Protein 2KNJ (pdb70)

Solvent-accessible surface area: 5670 Å² total; per-residue (Å²): 184,144,118,102,89,11,104,94,28,91,119,30,14,72,78,20,38,89,9,15,163,62,193,16,60,20,79,5,82,46,0,2,66,27,0,4,109,76,37,120,38,133,63,88,2,50,0,25,64,89,60,50,25,96,82,34,0,43,100,16,3,61,121,132,5,74,116,110,27,28,78,33,0,92,10,0,3,66,49,57,32,16,141,67,81,110,96,84,120,189

Radius of gyration: 11.88 Å; Cα contacts (8 Å, |Δi|>4): 147; chains: 1; bounding box: 26×26×28 Å

CATH classification: 1.10.150.440

Nearest PDB structures (foldseek):
  2knj-assembly1_A  TM=8.722E-01  e=1.644E-14  Rhipicephalus microplus
  2knj-assembly1_A  TM=8.715E-01  e=2.074E-11  Rhipicephalus microplus
  2knj-assembly1_A  TM=9.131E-01  e=2.973E-14  Rhipicephalus microplus
  2knj-assembly1_A  TM=9.180E-01  e=4.744E-14  Rhipicephalus microplus
  2knj-assembly1_A  TM=9.165E-01  e=2.304E-12  Rhipicephalus microplus

Secondary structure (DSSP, 8-state):
--S-S-TTHHHHHHHHHHHHHT--SSTHHHHHHHHHHHHT-SSHHHHHHHHHHH-STHHHHHHHS-HHHHHHHHHHHHHS-TTT-S----

Sequence (90 aa):
HHQELCTKGDDALVTELECIRLRISPETNAAFDNAVQQLNCLNRACAYRKMCATNNLEQAMSVYFTNEQIKEIHDAATACDPEAHHEHDHHHQELCTKGDDALVTELECIRLRISPETNAAFDNAVQQLNCLNRACAYRKMCATNNLEQAMSVYFTNEQIKEIHDAATACDPEAHHEHDHHHQELCTKGDDALVTELECIRLRISPETNAAFDNAVQQLNCLNRACAYRKMCATNNLEQAMSVYFTNEQIKEIHDAATACDPEAHHEHDHHHQELCTKGDDALVTELECIRLRISPETNAAFDNAVQQLNCLNRACAYRKMCATNNLEQAMSVYFTNEQIKEIHDAATACDPEAHHEHDHHHQELCTKGDDALVTELECIRLRISPETNAAFDNAVQQLNCLNRACAYRKMCATNNLEQAMSVYFTNEQIKEIHDAATACDPEAHHEHDHHHQELCTKGDDALVTELECIRLRISPETNAAFDNAVQQLNCLNRACAYRKMCATNNLEQAMSVYFTNEQIKEIHDAATACDPEAHHEHDHHHQELCTKGDDALVTELECIRLRISPETNAAFDNAVQQLNCLNRACAYRKMCATNNLEQAMSVYFTNEQIKEIHDAATACDPEAHHEHDHHHQELCTKGDDALVTELECIRLRISPETNAAFDNAVQQLNCLNRACAYRKMCATNNLEQAMSVYFTNEQIKEIHDAATACDPEAHHEHDHHHQELCTKGDDALVTELECIRLRISPETNAAFDNAVQQLNCLNRACAYRKMCATNNLEQAMSVYFTNEQIKEIHDAATACDPEAHHEHDHHHQELCTKGDDALVTELECIRLRISPETNAAFDNAVQQLNCLNRACAYRKMCATNNLEQAMSVYFTNEQIKEIHDAATACDPEAHHEHDHHHQELCTKGDDALVTELECIRLRISPETNAAFDNAVQQLNCLNRACAYRKMCATNNLEQAMSVYFTNEQIKEIHDAATACDPEAHHEHDHHHQELCTKGDDALVTELECIRLRISPETNAAFDNAVQQLNCLNRACAYRKMCATNNLEQAMSVYFTNEQIKEIHDAATACDPEAHHEHDHHHQELCTKGDDALVTELECIRLRISPETNAAFDNAVQQLNCLNRACAYRKMCATNNLEQAMSVYFTNEQIKEIHDAATACDPEAHHEHDHHHQELCTKGDDALVTELECIRLRISPETNAAFDNAVQQLNCLNRACAYRKMCATNNLEQAMSVYFTNEQIKEIHDAATACDPEAHHEHDHHHQELCTKGDDALVTELECIRLRISPETNAAFDNAVQQLNCLNRACAYRKMCATNNLEQAMSVYFTNEQIKEIHDAATACDPEAHHEHDH

Structure (mmCIF, N/CA/C/O backbone):
data_2KNJ
#
_entry.id   2KNJ
#
loop_
_atom_site.group_PDB
_atom_site.id
_atom_site.type_symbol
_atom_site.label_atom_id
_atom_site.label_alt_id
_atom_site.label_comp_id
_atom_site.label_asym_id
_atom_site.label_entity_id
_atom_site.label_seq_id
_atom_site.pdbx_PDB_ins_code
_atom_site.Cartn_x
_atom_site.Cartn_y
_atom_site.Cartn_z
_atom_site.occupancy
_atom_site.B_iso_or_equiv
_atom_site.auth_seq_id
_atom_site.auth_comp_id
_atom_site.auth_asym_id
_atom_site.auth_atom_id
_atom_site.pdbx_PDB_model_num
ATOM 1 N N . HIS A 1 1 ? -7.334 0.899 17.909 1.00 0.00 1 HIS A N 1
ATOM 2 C CA . HIS A 1 1 ? -8.319 1.644 18.730 1.00 0.00 1 HIS A CA 1
ATOM 3 C C . HIS A 1 1 ? -9.731 1.401 18.209 1.00 0.00 1 HIS A C 1
ATOM 4 O O . HIS A 1 1 ? -10.475 0.600 18.771 1.00 0.00 1 HIS A O 1
ATOM 21 N N . HIS A 1 2 ? -10.071 2.078 17.110 1.00 0.00 2 HIS A N 1
ATOM 22 C CA . HIS A 1 2 ? -11.384 1.999 16.499 1.00 0.00 2 HIS A CA 1
ATOM 23 C C . HIS A 1 2 ? -11.500 3.070 15.425 1.00 0.00 2 HIS A C 1
ATOM 24 O O . HIS A 1 2 ? -11.491 2.773 14.235 1.00 0.00 2 HIS A O 1
ATOM 39 N N . GLN A 1 3 ? -11.574 4.319 15.860 1.00 0.00 3 GLN A N 1
ATOM 40 C CA . GLN A 1 3 ? -11.592 5.460 14.951 1.00 0.00 3 GLN A CA 1
ATOM 41 C C . GLN A 1 3 ? -10.165 5.808 14.522 1.00 0.00 3 GLN A C 1
ATOM 42 O O . GLN A 1 3 ? -9.770 6.973 14.459 1.00 0.00 3 GLN A O 1
ATOM 56 N N . GLU A 1 4 ? -9.406 4.775 14.208 1.00 0.00 4 GLU A N 1
ATOM 57 C CA . GLU A 1 4 ? -8.000 4.912 13.889 1.00 0.00 4 GLU A CA 1
ATOM 58 C C . GLU A 1 4 ? -7.704 4.149 12.599 1.00 0.00 4 GLU A C 1
ATOM 59 O O . GLU A 1 4 ? -6.577 3.724 12.341 1.00 0.00 4 GLU A O 1
ATOM 71 N N . LEU A 1 5 ? -8.741 3.987 11.784 1.00 0.00 5 LEU A N 1
ATOM 72 C CA . LEU A 1 5 ? -8.619 3.301 10.503 1.00 0.00 5 LEU A CA 1
ATOM 73 C C . LEU A 1 5 ? -8.171 4.307 9.450 1.00 0.00 5 LEU A C 1
ATOM 74 O O . LEU A 1 5 ? -8.834 4.491 8.419 1.00 0.00 5 LEU A O 1
ATOM 90 N N . CYS A 1 6 ? -7.035 4.948 9.729 1.00 0.00 6 CYS A N 1
ATOM 91 C CA . CYS A 1 6 ? -6.565 6.098 8.968 1.00 0.00 6 CYS A CA 1
ATOM 92 C C . CYS A 1 6 ? -7.490 7.286 9.211 1.00 0.00 6 CYS A C 1
ATOM 93 O O . CYS A 1 6 ? -8.384 7.577 8.414 1.00 0.00 6 CYS A O 1
ATOM 100 N N . THR A 1 7 ? -7.255 7.977 10.320 1.00 0.00 7 THR A N 1
ATOM 101 C CA . THR A 1 7 ? -8.133 9.043 10.776 1.00 0.00 7 THR A CA 1
ATOM 102 C C . THR A 1 7 ? -7.912 10.325 9.972 1.00 0.00 7 THR A C 1
ATOM 103 O O . THR A 1 7 ? -8.588 11.329 10.184 1.00 0.00 7 THR A O 1
ATOM 114 N N . LYS A 1 8 ? -6.972 10.283 9.029 1.00 0.00 8 LYS A N 1
ATOM 115 C CA . LYS A 1 8 ? -6.807 11.379 8.078 1.00 0.00 8 LYS A CA 1
ATOM 116 C C . LYS A 1 8 ? -7.877 11.272 6.987 1.00 0.00 8 LYS A C 1
ATOM 117 O O . LYS A 1 8 ? -7.835 11.948 5.943 1.00 0.00 8 LYS A O 1
ATOM 136 N N . GLY A 1 9 ? -8.830 10.390 7.254 1.00 0.00 9 GLY A N 1
ATOM 137 C CA . GLY A 1 9 ? -10.023 10.282 6.459 1.00 0.00 9 GLY A CA 1
ATOM 138 C C . GLY A 1 9 ? -9.788 9.637 5.120 1.00 0.00 9 GLY A C 1
ATOM 139 O O . GLY A 1 9 ? -8.649 9.352 4.736 1.00 0.00 9 GLY A O 1
ATOM 143 N N . ASP A 1 10 ? -10.873 9.409 4.403 1.00 0.00 10 ASP A N 1
ATOM 144 C CA . ASP A 1 10 ? -10.796 8.854 3.069 1.00 0.00 10 ASP A CA 1
ATOM 145 C C . ASP A 1 10 ? -10.129 9.862 2.156 1.00 0.00 10 ASP A C 1
ATOM 146 O O . ASP A 1 10 ? -9.532 9.502 1.152 1.00 0.00 10 ASP A O 1
ATOM 155 N N . ASP A 1 11 ? -10.232 11.131 2.529 1.00 0.00 11 ASP A N 1
ATOM 156 C CA . ASP A 1 11 ? -9.677 12.210 1.730 1.00 0.00 11 ASP A CA 1
ATOM 157 C C . ASP A 1 11 ? -8.162 12.105 1.639 1.00 0.00 11 ASP A C 1
ATOM 158 O O . ASP A 1 11 ? -7.613 12.060 0.538 1.00 0.00 11 ASP A O 1
ATOM 167 N N . ALA A 1 12 ? -7.481 12.042 2.784 1.00 0.00 12 ALA A N 1
ATOM 168 C CA . ALA A 1 12 ? -6.031 11.931 2.765 1.00 0.00 12 ALA A CA 1
ATOM 169 C C . ALA A 1 12 ? -5.610 10.525 2.359 1.00 0.00 12 ALA A C 1
ATOM 170 O O . ALA A 1 12 ? -4.510 10.322 1.851 1.00 0.00 12 ALA A O 1
ATOM 177 N N . LEU A 1 13 ? -6.497 9.557 2.578 1.00 0.00 13 LEU A N 1
ATOM 178 C CA . LEU A 1 13 ? -6.272 8.196 2.103 1.00 0.00 13 LEU A CA 1
ATOM 179 C C . LEU A 1 13 ? -6.289 8.182 0.571 1.00 0.00 13 LEU A C 1
ATOM 180 O O . LEU A 1 13 ? -5.601 7.396 -0.059 1.00 0.00 13 LEU A O 1
ATOM 196 N N . VAL A 1 14 ? -7.087 9.071 -0.007 1.00 0.00 14 VAL A N 1
ATOM 197 C CA . VAL A 1 14 ? -7.135 9.277 -1.450 1.00 0.00 14 VAL A CA 1
ATOM 198 C C . VAL A 1 14 ? -5.900 10.046 -1.928 1.00 0.00 14 VAL A C 1
ATOM 199 O O . VAL A 1 14 ? -5.420 9.842 -3.044 1.00 0.00 14 VAL A O 1
ATOM 212 N N . THR A 1 15 ? -5.383 10.927 -1.087 1.00 0.00 15 THR A N 1
ATOM 213 C CA . THR A 1 15 ? -4.100 11.550 -1.366 1.00 0.00 15 THR A CA 1
ATOM 214 C C . THR A 1 15 ? -3.036 10.458 -1.446 1.00 0.00 15 THR A C 1
ATOM 215 O O . THR A 1 15 ? -2.302 10.340 -2.438 1.00 0.00 15 THR A O 1
ATOM 226 N N . GLU A 1 16 ? -2.992 9.628 -0.408 1.00 0.00 16 GLU A N 1
ATOM 227 C CA . GLU A 1 16 ? -2.122 8.468 -0.397 1.00 0.00 16 GLU A CA 1
ATOM 228 C C . GLU A 1 16 ? -2.487 7.528 -1.538 1.00 0.00 16 GLU A C 1
ATOM 229 O O . GLU A 1 16 ? -1.621 6.888 -2.097 1.00 0.00 16 GLU A O 1
ATOM 241 N N . LEU A 1 17 ? -3.774 7.466 -1.889 1.00 0.00 17 LEU A N 1
ATOM 242 C CA . LEU A 1 17 ? -4.237 6.677 -3.025 1.00 0.00 17 LEU A CA 1
ATOM 243 C C . LEU A 1 17 ? -3.412 6.982 -4.268 1.00 0.00 17 LEU A C 1
ATOM 244 O O . LEU A 1 17 ? -2.861 6.083 -4.902 1.00 0.00 17 LEU A O 1
ATOM 260 N N . GLU A 1 18 ? -3.318 8.263 -4.596 1.00 0.00 18 GLU A N 1
ATOM 261 C CA . GLU A 1 18 ? -2.551 8.705 -5.754 1.00 0.00 18 GLU A CA 1
ATOM 262 C C . GLU A 1 18 ? -1.057 8.499 -5.520 1.00 0.00 18 GLU A C 1
ATOM 263 O O . GLU A 1 18 ? -0.289 8.311 -6.462 1.00 0.00 18 GLU A O 1
ATOM 275 N N . CYS A 1 19 ? -0.658 8.506 -4.255 1.00 0.00 19 CYS A N 1
ATOM 276 C CA . CYS A 1 19 ? 0.734 8.305 -3.885 1.00 0.00 19 CYS A CA 1
ATOM 277 C C . CYS A 1 19 ? 1.032 6.816 -3.746 1.00 0.00 19 CYS A C 1
ATOM 278 O O . CYS A 1 19 ? 2.142 6.421 -3.408 1.00 0.00 19 CYS A O 1
ATOM 285 N N . ILE A 1 20 ? -0.001 6.008 -3.933 1.00 0.00 20 ILE A N 1
ATOM 286 C CA . ILE A 1 20 ? 0.151 4.569 -4.114 1.00 0.00 20 ILE A CA 1
ATOM 287 C C . ILE A 1 20 ? 0.131 4.233 -5.608 1.00 0.00 20 ILE A C 1
ATOM 288 O O . ILE A 1 20 ? 0.796 3.305 -6.067 1.00 0.00 20 ILE A O 1
ATOM 304 N N . ARG A 1 21 ? -0.623 5.026 -6.368 1.00 0.00 21 ARG A N 1
ATOM 305 C CA . ARG A 1 21 ? -0.826 4.767 -7.794 1.00 0.00 21 ARG A CA 1
ATOM 306 C C . ARG A 1 21 ? 0.335 5.257 -8.632 1.00 0.00 21 ARG A C 1
ATOM 307 O O . ARG A 1 21 ? 0.402 4.985 -9.829 1.00 0.00 21 ARG A O 1
ATOM 328 N N . LEU A 1 22 ? 1.238 5.991 -8.010 1.00 0.00 22 LEU A N 1
ATOM 329 C CA . LEU A 1 22 ? 2.387 6.554 -8.702 1.00 0.00 22 LEU A CA 1
ATOM 330 C C . LEU A 1 22 ? 3.383 5.462 -9.123 1.00 0.00 22 LEU A C 1
ATOM 331 O O . LEU A 1 22 ? 4.506 5.758 -9.536 1.00 0.00 22 LEU A O 1
ATOM 347 N N . ARG A 1 23 ? 2.937 4.200 -9.031 1.00 0.00 23 ARG A N 1
ATOM 348 C CA . ARG A 1 23 ? 3.757 3.010 -9.328 1.00 0.00 23 ARG A CA 1
ATOM 349 C C . ARG A 1 23 ? 4.883 2.834 -8.307 1.00 0.00 23 ARG A C 1
ATOM 350 O O . ARG A 1 23 ? 5.520 1.784 -8.243 1.00 0.00 23 ARG A O 1
ATOM 371 N N . ILE A 1 24 ? 5.087 3.872 -7.508 1.00 0.00 24 ILE A N 1
ATOM 372 C CA . ILE A 1 24 ? 6.056 3.887 -6.425 1.00 0.00 24 ILE A CA 1
ATOM 373 C C . ILE A 1 24 ? 7.467 3.622 -6.958 1.00 0.00 24 ILE A C 1
ATOM 374 O O . ILE A 1 24 ? 7.897 4.280 -7.906 1.00 0.00 24 ILE A O 1
ATOM 390 N N . SER A 1 25 ? 8.177 2.676 -6.371 1.00 0.00 25 SER A N 1
ATOM 391 C CA . SER A 1 25 ? 9.532 2.364 -6.805 1.00 0.00 25 SER A CA 1
ATOM 392 C C . SER A 1 25 ? 10.000 1.016 -6.236 1.00 0.00 25 SER A C 1
ATOM 393 O O . SER A 1 25 ? 10.473 0.166 -6.989 1.00 0.00 25 SER A O 1
ATOM 401 N N . PRO A 1 26 ? 9.906 0.821 -4.894 1.00 0.00 26 PRO A N 1
ATOM 402 C CA . PRO A 1 26 ? 10.221 -0.461 -4.214 1.00 0.00 26 PRO A CA 1
ATOM 403 C C . PRO A 1 26 ? 9.541 -1.713 -4.804 1.00 0.00 26 PRO A C 1
ATOM 404 O O . PRO A 1 26 ? 8.987 -1.691 -5.901 1.00 0.00 26 PRO A O 1
ATOM 415 N N . GLU A 1 27 ? 9.571 -2.810 -4.037 1.00 0.00 27 GLU A N 1
ATOM 416 C CA . GLU A 1 27 ? 8.859 -4.048 -4.398 1.00 0.00 27 GLU A CA 1
ATOM 417 C C . GLU A 1 27 ? 7.354 -3.843 -4.416 1.00 0.00 27 GLU A C 1
ATOM 418 O O . GLU A 1 27 ? 6.602 -4.784 -4.650 1.00 0.00 27 GLU A O 1
ATOM 430 N N . THR A 1 28 ? 6.945 -2.617 -4.117 1.00 0.00 28 THR A N 1
ATOM 431 C CA . THR A 1 28 ? 5.555 -2.198 -4.096 1.00 0.00 28 THR A CA 1
ATOM 432 C C . THR A 1 28 ? 4.661 -2.967 -5.079 1.00 0.00 28 THR A C 1
ATOM 433 O O . THR A 1 28 ? 3.631 -3.500 -4.680 1.00 0.00 28 THR A O 1
ATOM 444 N N . ASN A 1 29 ? 5.062 -3.067 -6.337 1.00 0.00 29 ASN A N 1
ATOM 445 C CA . ASN A 1 29 ? 4.200 -3.668 -7.332 1.00 0.00 29 ASN A CA 1
ATOM 446 C C . ASN A 1 29 ? 4.087 -5.158 -7.096 1.00 0.00 29 ASN A C 1
ATOM 447 O O . ASN A 1 29 ? 3.000 -5.649 -6.866 1.00 0.00 29 ASN A O 1
ATOM 458 N N . ALA A 1 30 ? 5.210 -5.864 -7.085 1.00 0.00 30 ALA A N 1
ATOM 459 C CA . ALA A 1 30 ? 5.197 -7.305 -6.849 1.00 0.00 30 ALA A CA 1
ATOM 460 C C . ALA A 1 30 ? 4.524 -7.627 -5.513 1.00 0.00 30 ALA A C 1
ATOM 461 O O . ALA A 1 30 ? 3.549 -8.392 -5.445 1.00 0.00 30 ALA A O 1
ATOM 468 N N . ALA A 1 31 ? 5.031 -6.985 -4.467 1.00 0.00 31 ALA A N 1
ATOM 469 C CA . ALA A 1 31 ? 4.612 -7.253 -3.104 1.00 0.00 31 ALA A CA 1
ATOM 470 C C . ALA A 1 31 ? 3.131 -6.976 -2.889 1.00 0.00 31 ALA A C 1
ATOM 471 O O . ALA A 1 31 ? 2.368 -7.891 -2.593 1.00 0.00 31 ALA A O 1
ATOM 478 N N . PHE A 1 32 ? 2.712 -5.721 -3.003 1.00 0.00 32 PHE A N 1
ATOM 479 C CA . PHE A 1 32 ? 1.306 -5.398 -2.801 1.00 0.00 32 PHE A CA 1
ATOM 480 C C . PHE A 1 32 ? 0.418 -6.118 -3.807 1.00 0.00 32 PHE A C 1
ATOM 481 O O . PHE A 1 32 ? -0.709 -6.442 -3.496 1.00 0.00 32 PHE A O 1
ATOM 498 N N . ASP A 1 33 ? 0.926 -6.419 -4.998 1.00 0.00 33 ASP A N 1
ATOM 499 C CA . ASP A 1 33 ? 0.074 -6.990 -6.026 1.00 0.00 33 ASP A CA 1
ATOM 500 C C . ASP A 1 33 ? -0.432 -8.332 -5.559 1.00 0.00 33 ASP A C 1
ATOM 501 O O . ASP A 1 33 ? -1.633 -8.572 -5.573 1.00 0.00 33 ASP A O 1
ATOM 510 N N . ASN A 1 34 ? 0.475 -9.194 -5.097 1.00 0.00 34 ASN A N 1
ATOM 511 C CA . ASN A 1 34 ? 0.048 -10.476 -4.542 1.00 0.00 34 ASN A CA 1
ATOM 512 C C . ASN A 1 34 ? -0.509 -10.313 -3.122 1.00 0.00 34 ASN A C 1
ATOM 513 O O . ASN A 1 34 ? -1.208 -11.188 -2.607 1.00 0.00 34 ASN A O 1
ATOM 524 N N . ALA A 1 35 ? -0.229 -9.176 -2.506 1.00 0.00 35 ALA A N 1
ATOM 525 C CA . ALA A 1 35 ? -0.772 -8.860 -1.187 1.00 0.00 35 ALA A CA 1
ATOM 526 C C . ALA A 1 35 ? -2.262 -8.505 -1.263 1.00 0.00 35 ALA A C 1
ATOM 527 O O . ALA A 1 35 ? -3.115 -9.174 -0.668 1.00 0.00 35 ALA A O 1
ATOM 534 N N . VAL A 1 36 ? -2.579 -7.447 -1.993 1.00 0.00 36 VAL A N 1
ATOM 535 C CA . VAL A 1 36 ? -3.949 -7.058 -2.213 1.00 0.00 36 VAL A CA 1
ATOM 536 C C . VAL A 1 36 ? -4.608 -8.033 -3.185 1.00 0.00 36 VAL A C 1
ATOM 537 O O . VAL A 1 36 ? -5.805 -7.973 -3.436 1.00 0.00 36 VAL A O 1
ATOM 550 N N . GLN A 1 37 ? -3.793 -8.934 -3.718 1.00 0.00 37 GLN A N 1
ATOM 551 C CA . GLN A 1 37 ? -4.278 -10.157 -4.340 1.00 0.00 37 GLN A CA 1
ATOM 552 C C . GLN A 1 37 ? -4.961 -11.044 -3.297 1.00 0.00 37 GLN A C 1
ATOM 553 O O . GLN A 1 37 ? -6.071 -11.523 -3.518 1.00 0.00 37 GLN A O 1
ATOM 567 N N . GLN A 1 38 ? -4.275 -11.261 -2.168 1.00 0.00 38 GLN A N 1
ATOM 568 C CA . GLN A 1 38 ? -4.853 -11.977 -1.022 1.00 0.00 38 GLN A CA 1
ATOM 569 C C . GLN A 1 38 ? -6.204 -11.407 -0.656 1.00 0.00 38 GLN A C 1
ATOM 570 O O . GLN A 1 38 ? -7.228 -12.086 -0.716 1.00 0.00 38 GLN A O 1
ATOM 584 N N . LEU A 1 39 ? -6.180 -10.140 -0.266 1.00 0.00 39 LEU A N 1
ATOM 585 C CA . LEU A 1 39 ? -7.386 -9.448 0.180 1.00 0.00 39 LEU A CA 1
ATOM 586 C C . LEU A 1 39 ? -8.346 -9.306 -0.981 1.00 0.00 39 LEU A C 1
ATOM 587 O O . LEU A 1 39 ? -9.564 -9.223 -0.817 1.00 0.00 39 LEU A O 1
ATOM 603 N N . ASN A 1 40 ? -7.740 -9.288 -2.161 1.00 0.00 40 ASN A N 1
ATOM 604 C CA . ASN A 1 40 ? -8.438 -9.214 -3.434 1.00 0.00 40 ASN A CA 1
ATOM 605 C C . ASN A 1 40 ? -9.304 -7.973 -3.500 1.00 0.00 40 ASN A C 1
ATOM 606 O O . ASN A 1 40 ? -10.387 -7.971 -4.081 1.00 0.00 40 ASN A O 1
ATOM 617 N N . CYS A 1 41 ? -8.795 -6.913 -2.889 1.00 0.00 41 CYS A N 1
ATOM 618 C CA . CYS A 1 41 ? -9.420 -5.608 -2.958 1.00 0.00 41 CYS A CA 1
ATOM 619 C C . CYS A 1 41 ? -9.228 -5.014 -4.345 1.00 0.00 41 CYS A C 1
ATOM 620 O O . CYS A 1 41 ? -9.939 -4.087 -4.733 1.00 0.00 41 CYS A O 1
ATOM 627 N N . LEU A 1 42 ? -8.248 -5.568 -5.072 1.00 0.00 42 LEU A N 1
ATOM 628 C CA . LEU A 1 42 ? -7.786 -5.033 -6.361 1.00 0.00 42 LEU A CA 1
ATOM 629 C C . LEU A 1 42 ? -7.091 -3.689 -6.152 1.00 0.00 42 LEU A C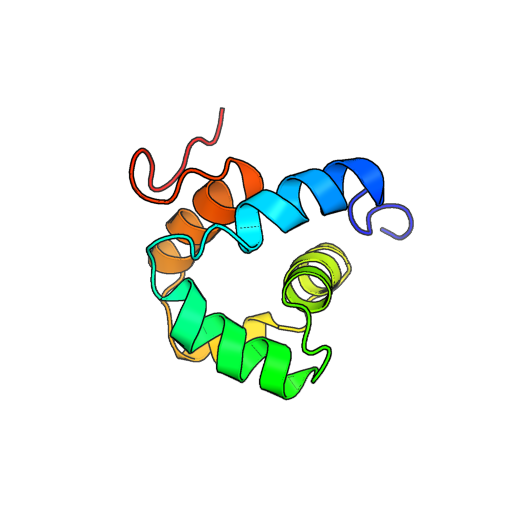 1
ATOM 630 O O . LEU A 1 42 ? -5.941 -3.496 -6.540 1.00 0.00 42 LEU A O 1
ATOM 646 N N . ASN A 1 43 ? -7.803 -2.777 -5.522 1.00 0.00 43 ASN A N 1
ATOM 647 C CA . ASN A 1 43 ? -7.268 -1.486 -5.138 1.00 0.00 43 ASN A CA 1
ATOM 648 C C . ASN A 1 43 ? -6.310 -1.629 -3.965 1.00 0.00 43 ASN A C 1
ATOM 649 O O . ASN A 1 43 ? -6.663 -2.151 -2.904 1.00 0.00 43 ASN A O 1
ATOM 660 N N . ARG A 1 44 ? -5.095 -1.142 -4.171 1.00 0.00 44 ARG A N 1
ATOM 661 C CA . ARG A 1 44 ? -4.010 -1.324 -3.217 1.00 0.00 44 ARG A CA 1
ATOM 662 C C . ARG A 1 44 ? -4.194 -0.428 -2.002 1.00 0.00 44 ARG A C 1
ATOM 663 O O . ARG A 1 44 ? -3.555 -0.629 -0.971 1.00 0.00 44 ARG A O 1
ATOM 684 N N . ALA A 1 45 ? -5.072 0.556 -2.120 1.00 0.00 45 ALA A N 1
ATOM 685 C CA . ALA A 1 45 ? -5.357 1.439 -1.002 1.00 0.00 45 ALA A CA 1
ATOM 686 C C . ALA A 1 45 ? -6.197 0.720 0.048 1.00 0.00 45 ALA A C 1
ATOM 687 O O . ALA A 1 45 ? -6.071 0.985 1.239 1.00 0.00 45 ALA A O 1
ATOM 694 N N . CYS A 1 46 ? -7.046 -0.196 -0.410 1.00 0.00 46 CYS A N 1
ATOM 695 C CA . CYS A 1 46 ? -7.822 -1.059 0.480 1.00 0.00 46 CYS A CA 1
ATOM 696 C C . CYS A 1 46 ? -6.856 -1.859 1.328 1.00 0.00 46 CYS A C 1
ATOM 697 O O . CYS A 1 46 ? -6.997 -1.988 2.543 1.00 0.00 46 CYS A O 1
ATOM 704 N N . ALA A 1 47 ? -5.851 -2.359 0.642 1.00 0.00 47 ALA A N 1
ATOM 705 C CA . ALA A 1 47 ? -4.768 -3.099 1.253 1.00 0.00 47 ALA A CA 1
ATOM 706 C C . ALA A 1 47 ? -4.057 -2.267 2.315 1.00 0.00 47 ALA A C 1
ATOM 707 O O . ALA A 1 47 ? -4.073 -2.601 3.506 1.00 0.00 47 ALA A O 1
ATOM 714 N N . TYR A 1 48 ? -3.447 -1.180 1.858 1.00 0.00 48 TYR A N 1
ATOM 715 C CA . TYR A 1 48 ? -2.676 -0.285 2.716 1.00 0.00 48 TYR A CA 1
ATOM 716 C C . TYR A 1 48 ? -3.512 0.220 3.893 1.00 0.00 48 TYR A C 1
ATOM 717 O O . TYR A 1 48 ? -3.048 0.221 5.036 1.00 0.00 48 TYR A O 1
ATOM 735 N N . ARG A 1 49 ? -4.755 0.611 3.625 1.00 0.00 49 ARG A N 1
ATOM 736 C CA . ARG A 1 49 ? -5.604 1.178 4.662 1.00 0.00 49 ARG A CA 1
ATOM 737 C C . ARG A 1 49 ? -6.106 0.112 5.629 1.00 0.00 49 ARG A C 1
ATOM 738 O O . ARG A 1 49 ? -6.432 0.419 6.771 1.00 0.00 49 ARG A O 1
ATOM 759 N N . LYS A 1 50 ? -6.160 -1.143 5.201 1.00 0.00 50 LYS A N 1
ATOM 760 C CA . LYS A 1 50 ? -6.638 -2.178 6.089 1.00 0.00 50 LYS A CA 1
ATOM 761 C C . LYS A 1 50 ? -5.522 -2.583 7.032 1.00 0.00 50 LYS A C 1
ATOM 762 O O . LYS A 1 50 ? -5.778 -2.969 8.164 1.00 0.00 50 LYS A O 1
ATOM 781 N N . MET A 1 51 ? -4.274 -2.478 6.571 1.00 0.00 51 MET A N 1
ATOM 782 C CA . MET A 1 51 ? -3.133 -2.603 7.473 1.00 0.00 51 MET A CA 1
ATOM 783 C C . MET A 1 51 ? -3.156 -1.453 8.470 1.00 0.00 51 MET A C 1
ATOM 784 O O . MET A 1 51 ? -2.927 -1.641 9.665 1.00 0.00 51 MET A O 1
ATOM 798 N N . CYS A 1 52 ? -3.457 -0.271 7.949 1.00 0.00 52 CYS A N 1
ATOM 799 C CA . CYS A 1 52 ? -3.651 0.929 8.754 1.00 0.00 52 CYS A CA 1
ATOM 800 C C . CYS A 1 52 ? -4.767 0.711 9.778 1.00 0.00 52 CYS A C 1
ATOM 801 O O . CYS A 1 52 ? -4.733 1.263 10.877 1.00 0.00 52 CYS A O 1
ATOM 808 N N . ALA A 1 53 ? -5.740 -0.113 9.408 1.00 0.00 53 ALA A N 1
ATOM 809 C CA . ALA A 1 53 ? -6.847 -0.446 10.290 1.00 0.00 53 ALA A CA 1
ATOM 810 C C . ALA A 1 53 ? -6.450 -1.524 11.295 1.00 0.00 53 ALA A C 1
ATOM 811 O O . ALA A 1 53 ? -6.466 -1.294 12.504 1.00 0.00 53 ALA A O 1
ATOM 818 N N . THR A 1 54 ? -6.098 -2.701 10.786 1.00 0.00 54 THR A N 1
ATOM 819 C CA . THR A 1 54 ? -5.750 -3.828 11.633 1.00 0.00 54 THR A CA 1
ATOM 820 C C . THR A 1 54 ? -5.062 -4.932 10.813 1.00 0.00 54 THR A C 1
ATOM 821 O O . THR A 1 54 ? -5.291 -6.123 11.030 1.00 0.00 54 THR A O 1
ATOM 832 N N . ASN A 1 55 ? -4.211 -4.508 9.872 1.00 0.00 55 ASN A N 1
ATOM 833 C CA . ASN A 1 55 ? -3.445 -5.414 9.002 1.00 0.00 55 ASN A CA 1
ATOM 834 C C . ASN A 1 55 ? -4.350 -6.115 7.991 1.00 0.00 55 ASN A C 1
ATOM 835 O O . ASN A 1 55 ? -5.571 -6.130 8.143 1.00 0.00 55 ASN A O 1
ATOM 846 N N . ASN A 1 56 ? -3.735 -6.697 6.958 1.00 0.00 56 ASN A N 1
ATOM 847 C CA . ASN A 1 56 ? -4.471 -7.305 5.851 1.00 0.00 56 ASN A CA 1
ATOM 848 C C . ASN A 1 56 ? -3.508 -7.691 4.742 1.00 0.00 56 ASN A C 1
ATOM 849 O O . ASN A 1 56 ? -3.229 -8.867 4.512 1.00 0.00 56 ASN A O 1
ATOM 860 N N . LEU A 1 57 ? -2.980 -6.675 4.073 1.00 0.00 57 LEU A N 1
ATOM 861 C CA . LEU A 1 57 ? -2.164 -6.872 2.882 1.00 0.00 57 LEU A CA 1
ATOM 862 C C . LEU A 1 57 ? -0.768 -7.329 3.243 1.00 0.00 57 LEU A C 1
ATOM 863 O O . LEU A 1 57 ? -0.083 -7.967 2.441 1.00 0.00 57 LEU A O 1
ATOM 879 N N . GLU A 1 58 ? -0.372 -7.016 4.465 1.00 0.00 58 GLU A N 1
ATOM 880 C CA . GLU A 1 58 ? 1.005 -7.205 4.900 1.00 0.00 58 GLU A CA 1
ATOM 881 C C . GLU A 1 58 ? 1.466 -8.656 4.810 1.00 0.00 58 GLU A C 1
ATOM 882 O O . GLU A 1 58 ? 2.656 -8.919 4.837 1.00 0.00 58 GLU A O 1
ATOM 894 N N . GLN A 1 59 ? 0.536 -9.582 4.654 1.00 0.00 59 GLN A N 1
ATOM 895 C CA . GLN A 1 59 ? 0.882 -10.993 4.562 1.00 0.00 59 GLN A CA 1
ATOM 896 C C . GLN A 1 59 ? 1.867 -11.278 3.409 1.00 0.00 59 GLN A C 1
ATOM 897 O O . GLN A 1 59 ? 3.055 -11.538 3.643 1.00 0.00 59 GLN A O 1
ATOM 911 N N . ALA A 1 60 ? 1.404 -11.149 2.171 1.00 0.00 60 ALA A N 1
ATOM 912 C CA . ALA A 1 60 ? 2.215 -11.510 1.009 1.00 0.00 60 ALA A CA 1
ATOM 913 C C . ALA A 1 60 ? 3.276 -10.469 0.731 1.00 0.00 60 ALA A C 1
ATOM 914 O O . ALA A 1 60 ? 4.440 -10.803 0.529 1.00 0.00 60 ALA A O 1
ATOM 921 N N . MET A 1 61 ? 2.860 -9.209 0.670 1.00 0.00 61 MET A N 1
ATOM 922 C CA . MET A 1 61 ? 3.805 -8.109 0.520 1.00 0.00 61 MET A CA 1
ATOM 923 C C . MET A 1 61 ? 5.011 -8.249 1.468 1.00 0.00 61 MET A C 1
ATOM 924 O O . MET A 1 61 ? 6.147 -8.126 1.020 1.00 0.00 61 MET A O 1
ATOM 938 N N . SER A 1 62 ? 4.781 -8.545 2.756 1.00 0.00 62 SER A N 1
ATOM 939 C CA . SER A 1 62 ? 5.892 -8.658 3.713 1.00 0.00 62 SER A CA 1
ATOM 940 C C . SER A 1 62 ? 6.679 -9.953 3.497 1.00 0.00 62 SER A C 1
ATOM 941 O O . SER A 1 62 ? 7.832 -10.056 3.909 1.00 0.00 62 SER A O 1
ATOM 949 N N . VAL A 1 63 ? 6.046 -10.956 2.890 1.00 0.00 63 VAL A N 1
ATOM 950 C CA . VAL A 1 63 ? 6.778 -12.147 2.450 1.00 0.00 63 VAL A CA 1
ATOM 951 C C . VAL A 1 63 ? 7.782 -11.775 1.354 1.00 0.00 63 VAL A C 1
ATOM 952 O O . VAL A 1 63 ? 8.918 -12.254 1.340 1.00 0.00 63 VAL A O 1
ATOM 965 N N . TYR A 1 64 ? 7.351 -10.908 0.446 1.00 0.00 64 TYR A N 1
ATOM 966 C CA . TYR A 1 64 ? 8.174 -10.495 -0.683 1.00 0.00 64 TYR A CA 1
ATOM 967 C C . TYR A 1 64 ? 9.236 -9.468 -0.283 1.00 0.00 64 TYR A C 1
ATOM 968 O O . TYR A 1 64 ? 10.434 -9.718 -0.432 1.00 0.00 64 TYR A O 1
ATOM 986 N N . PHE A 1 65 ? 8.805 -8.321 0.223 1.00 0.00 65 PHE A N 1
ATOM 987 C CA . PHE A 1 65 ? 9.739 -7.266 0.595 1.00 0.00 65 PHE A CA 1
ATOM 988 C C . PHE A 1 65 ? 10.177 -7.434 2.048 1.00 0.00 65 PHE A C 1
ATOM 989 O O . PHE A 1 65 ? 9.570 -8.187 2.806 1.00 0.00 65 PHE A O 1
ATOM 1006 N N . THR A 1 66 ? 11.233 -6.743 2.428 1.00 0.00 66 THR A N 1
ATOM 1007 C CA . THR A 1 66 ? 11.698 -6.771 3.802 1.00 0.00 66 THR A CA 1
ATOM 1008 C C . THR A 1 66 ? 11.127 -5.592 4.588 1.00 0.00 66 THR A C 1
ATOM 1009 O O . THR A 1 66 ? 10.493 -4.710 4.006 1.00 0.00 66 THR A O 1
ATOM 1020 N N . ASN A 1 67 ? 11.344 -5.572 5.899 1.00 0.00 67 ASN A N 1
ATOM 1021 C CA . ASN A 1 67 ? 10.860 -4.472 6.731 1.00 0.00 67 ASN A CA 1
ATOM 1022 C C . ASN A 1 67 ? 11.436 -3.141 6.253 1.00 0.00 67 ASN A C 1
ATOM 1023 O O . ASN A 1 67 ? 10.721 -2.148 6.151 1.00 0.00 67 ASN A O 1
ATOM 1034 N N . GLU A 1 68 ? 12.723 -3.138 5.934 1.00 0.00 68 GLU A N 1
ATOM 1035 C CA . GLU A 1 68 ? 13.388 -1.952 5.409 1.00 0.00 68 GLU A CA 1
ATOM 1036 C C . GLU A 1 68 ? 12.788 -1.544 4.067 1.00 0.00 68 GLU A C 1
ATOM 1037 O O . GLU A 1 68 ? 12.578 -0.359 3.796 1.00 0.00 68 GLU A O 1
ATOM 1049 N N . GLN A 1 69 ? 12.487 -2.543 3.248 1.00 0.00 69 GLN A N 1
ATOM 1050 C CA . GLN A 1 69 ? 11.875 -2.319 1.949 1.00 0.00 69 GLN A CA 1
ATOM 1051 C C . GLN A 1 69 ? 10.539 -1.601 2.103 1.00 0.00 69 GLN A C 1
ATOM 1052 O O . GLN A 1 69 ? 10.221 -0.688 1.345 1.00 0.00 69 GLN A O 1
ATOM 1066 N N . ILE A 1 70 ? 9.750 -2.019 3.085 1.00 0.00 70 ILE A N 1
ATOM 1067 C CA . ILE A 1 70 ? 8.439 -1.431 3.281 1.00 0.00 70 ILE A CA 1
ATOM 1068 C C . ILE A 1 70 ? 8.521 -0.153 4.119 1.00 0.00 70 ILE A C 1
ATOM 1069 O O . ILE A 1 70 ? 7.556 0.598 4.215 1.00 0.00 70 ILE A O 1
ATOM 1085 N N . LYS A 1 71 ? 9.679 0.110 4.706 1.00 0.00 71 LYS A N 1
ATOM 1086 C CA . LYS A 1 71 ? 9.959 1.444 5.219 1.00 0.00 71 LYS A CA 1
ATOM 1087 C C . LYS A 1 71 ? 9.956 2.401 4.043 1.00 0.00 71 LYS A C 1
ATOM 1088 O O . LYS A 1 71 ? 9.282 3.441 4.060 1.00 0.00 71 LYS A O 1
ATOM 1107 N N . GLU A 1 72 ? 10.680 1.999 3.001 1.00 0.00 72 GLU A N 1
ATOM 1108 C CA . GLU A 1 72 ? 10.732 2.758 1.764 1.00 0.00 72 GLU A CA 1
ATOM 1109 C C . GLU A 1 72 ? 9.336 2.987 1.212 1.00 0.00 72 GLU A C 1
ATOM 1110 O O . GLU A 1 72 ? 8.922 4.124 1.042 1.00 0.00 72 GLU A O 1
ATOM 1122 N N . ILE A 1 73 ? 8.600 1.903 0.956 1.00 0.00 73 ILE A N 1
ATOM 1123 C CA . ILE A 1 73 ? 7.255 2.014 0.385 1.00 0.00 73 ILE A CA 1
ATOM 1124 C C . ILE A 1 73 ? 6.288 2.680 1.364 1.00 0.00 73 ILE A C 1
ATOM 1125 O O . ILE A 1 73 ? 5.216 3.132 0.965 1.00 0.00 73 ILE A O 1
ATOM 1141 N N . HIS A 1 74 ? 6.654 2.728 2.640 1.00 0.00 74 HIS A N 1
ATOM 1142 C CA . HIS A 1 74 ? 5.867 3.461 3.629 1.00 0.00 74 HIS A CA 1
ATOM 1143 C C . HIS A 1 74 ? 5.865 4.940 3.289 1.00 0.00 74 HIS A C 1
ATOM 1144 O O . HIS A 1 74 ? 4.818 5.525 3.013 1.00 0.00 74 HIS A O 1
ATOM 1159 N N . ASP A 1 75 ? 7.046 5.542 3.286 1.00 0.00 75 ASP A N 1
ATOM 1160 C CA . ASP A 1 75 ? 7.164 6.957 2.991 1.00 0.00 75 ASP A CA 1
ATOM 1161 C C . ASP A 1 75 ? 6.971 7.182 1.504 1.00 0.00 75 ASP A C 1
ATOM 1162 O O . ASP A 1 75 ? 6.601 8.261 1.063 1.00 0.00 75 ASP A O 1
ATOM 1171 N N . ALA A 1 76 ? 7.192 6.132 0.742 1.00 0.00 76 ALA A N 1
ATOM 1172 C CA . ALA A 1 76 ? 6.918 6.135 -0.680 1.00 0.00 76 ALA A CA 1
ATOM 1173 C C . ALA A 1 76 ? 5.444 6.335 -0.962 1.00 0.00 76 ALA A C 1
ATOM 1174 O O . ALA A 1 76 ? 5.068 7.203 -1.723 1.00 0.00 76 ALA A O 1
ATOM 1181 N N . ALA A 1 77 ? 4.608 5.530 -0.347 1.00 0.00 77 ALA A N 1
ATOM 1182 C CA . ALA A 1 77 ? 3.200 5.524 -0.686 1.00 0.00 77 ALA A CA 1
ATOM 1183 C C . ALA A 1 77 ? 2.417 6.581 0.093 1.00 0.00 77 ALA A C 1
ATOM 1184 O O . ALA A 1 77 ? 1.334 6.987 -0.324 1.00 0.00 77 ALA A O 1
ATOM 1191 N N . THR A 1 78 ? 2.964 7.038 1.210 1.00 0.00 78 THR A N 1
ATOM 1192 C CA . THR A 1 78 ? 2.330 8.106 1.971 1.00 0.00 78 THR A CA 1
ATOM 1193 C C . THR A 1 78 ? 2.823 9.481 1.504 1.00 0.00 78 THR A C 1
ATOM 1194 O O . THR A 1 78 ? 2.034 10.409 1.335 1.00 0.00 78 THR A O 1
ATOM 1205 N N . ALA A 1 79 ? 4.126 9.603 1.270 1.00 0.00 79 ALA A N 1
ATOM 1206 C CA . ALA A 1 79 ? 4.704 10.872 0.830 1.00 0.00 79 ALA A CA 1
ATOM 1207 C C . ALA A 1 79 ? 4.833 10.922 -0.682 1.00 0.00 79 ALA A C 1
ATOM 1208 O O . ALA A 1 79 ? 5.244 11.940 -1.244 1.00 0.00 79 ALA A O 1
ATOM 1215 N N . CYS A 1 80 ? 4.488 9.804 -1.329 1.00 0.00 80 CYS A N 1
ATOM 1216 C CA . CYS A 1 80 ? 4.693 9.623 -2.761 1.00 0.00 80 CYS A CA 1
ATOM 1217 C C . CYS A 1 80 ? 6.165 9.854 -3.080 1.00 0.00 80 CYS A C 1
ATOM 1218 O O . CYS A 1 80 ? 6.526 10.554 -4.024 1.00 0.00 80 CYS A O 1
ATOM 1225 N N . ASP A 1 81 ? 7.001 9.205 -2.268 1.00 0.00 81 ASP A N 1
ATOM 1226 C CA . ASP A 1 81 ? 8.431 9.477 -2.215 1.00 0.00 81 ASP A CA 1
ATOM 1227 C C . ASP A 1 81 ? 9.214 8.184 -1.950 1.00 0.00 81 ASP A C 1
ATOM 1228 O O . ASP A 1 81 ? 9.669 7.949 -0.834 1.00 0.00 81 ASP A O 1
ATOM 1237 N N . PRO A 1 82 ? 9.390 7.324 -2.970 1.00 0.00 82 PRO A N 1
ATOM 1238 C CA . PRO A 1 82 ? 9.922 5.977 -2.807 1.00 0.00 82 PRO A CA 1
ATOM 1239 C C . PRO A 1 82 ? 11.411 5.894 -3.061 1.00 0.00 82 PRO A C 1
ATOM 1240 O O . PRO A 1 82 ? 12.015 4.826 -2.962 1.00 0.00 82 PRO A O 1
ATOM 1251 N N . GLU A 1 83 ? 11.991 7.022 -3.388 1.00 0.00 83 GLU A N 1
ATOM 1252 C CA . GLU A 1 83 ? 13.384 7.054 -3.800 1.00 0.00 83 GLU A CA 1
ATOM 1253 C C . GLU A 1 83 ? 14.173 8.025 -2.959 1.00 0.00 83 GLU A C 1
ATOM 1254 O O . GLU A 1 83 ? 15.328 7.771 -2.614 1.00 0.00 83 GLU A O 1
ATOM 1266 N N . ALA A 1 84 ? 13.543 9.137 -2.624 1.00 0.00 84 ALA A N 1
ATOM 1267 C CA . ALA A 1 84 ? 14.218 10.185 -1.900 1.00 0.00 84 ALA A CA 1
ATOM 1268 C C . ALA A 1 84 ? 14.658 9.707 -0.526 1.00 0.00 84 ALA A C 1
ATOM 1269 O O . ALA A 1 84 ? 15.814 9.867 -0.134 1.00 0.00 84 ALA A O 1
ATOM 1276 N N . HIS A 1 85 ? 13.731 9.101 0.196 1.00 0.00 85 HIS A N 1
ATOM 1277 C CA . HIS A 1 85 ? 13.985 8.677 1.561 1.00 0.00 85 HIS A CA 1
ATOM 1278 C C . HIS A 1 85 ? 13.475 7.264 1.776 1.00 0.00 85 HIS A C 1
ATOM 1279 O O . HIS A 1 85 ? 12.434 6.884 1.244 1.00 0.00 85 HIS A O 1
ATOM 1294 N N . HIS A 1 86 ? 14.230 6.489 2.536 1.00 0.00 86 HIS A N 1
ATOM 1295 C CA . HIS A 1 86 ? 13.764 5.194 3.010 1.00 0.00 86 HIS A CA 1
ATOM 1296 C C . HIS A 1 86 ? 12.799 5.431 4.150 1.00 0.00 86 HIS A C 1
ATOM 1297 O O . HIS A 1 86 ? 11.859 4.677 4.352 1.00 0.00 86 HIS A O 1
ATOM 1312 N N . GLU A 1 87 ? 13.063 6.495 4.892 1.00 0.00 87 GLU A N 1
ATOM 1313 C CA . GLU A 1 87 ? 12.182 6.965 5.932 1.00 0.00 87 GLU A CA 1
ATOM 1314 C C . GLU A 1 87 ? 12.281 8.482 6.024 1.00 0.00 87 GLU A C 1
ATOM 1315 O O . GLU A 1 87 ? 13.364 9.022 6.256 1.00 0.00 87 GLU A O 1
ATOM 1327 N N . HIS A 1 88 ? 11.168 9.169 5.818 1.00 0.00 88 HIS A N 1
ATOM 1328 C CA . HIS A 1 88 ? 11.127 10.611 5.998 1.00 0.00 88 HIS A CA 1
ATOM 1329 C C . HIS A 1 88 ? 11.008 10.899 7.487 1.00 0.00 88 HIS A C 1
ATOM 1330 O O . HIS A 1 88 ? 11.711 11.755 8.025 1.00 0.00 88 HIS A O 1
ATOM 1345 N N . ASP A 1 89 ? 10.104 10.154 8.129 1.00 0.00 89 ASP A N 1
ATOM 1346 C CA . ASP A 1 89 ? 9.965 10.116 9.590 1.00 0.00 89 ASP A CA 1
ATOM 1347 C C . ASP A 1 89 ? 9.439 11.422 10.181 1.00 0.00 89 ASP A C 1
ATOM 1348 O O . ASP A 1 89 ? 8.363 11.450 10.779 1.00 0.00 89 ASP A O 1
ATOM 1357 N N . HIS A 1 90 ? 10.195 12.491 10.022 1.00 0.00 90 HIS A N 1
ATOM 1358 C CA . HIS A 1 90 ? 9.855 13.765 10.632 1.00 0.00 90 HIS A CA 1
ATOM 1359 C C . HIS A 1 90 ? 9.659 14.831 9.565 1.00 0.00 90 HIS A C 1
ATOM 1360 O O . HIS A 1 90 ? 10.548 15.684 9.393 1.00 0.00 90 HIS A O 1
ATOM 1376 N N . HIS A 1 1 ? -12.067 8.604 13.712 1.00 0.00 1 HIS A N 2
ATOM 1377 C CA . HIS A 1 1 ? -12.491 8.669 12.296 1.00 0.00 1 HIS A CA 2
ATOM 1378 C C . HIS A 1 1 ? -12.723 7.265 11.744 1.00 0.00 1 HIS A C 2
ATOM 1379 O O . HIS A 1 1 ? -11.944 6.768 10.924 1.00 0.00 1 HIS A O 2
ATOM 1396 N N . HIS A 1 2 ? -13.788 6.630 12.224 1.00 0.00 2 HIS A N 2
ATOM 1397 C CA . HIS A 1 2 ? -14.257 5.347 11.708 1.00 0.00 2 HIS A CA 2
ATOM 1398 C C . HIS A 1 2 ? -13.187 4.258 11.840 1.00 0.00 2 HIS A C 2
ATOM 1399 O O . HIS A 1 2 ? -12.762 3.671 10.843 1.00 0.00 2 HIS A O 2
ATOM 1414 N N . GLN A 1 3 ? -12.761 4.010 13.082 1.00 0.00 3 GLN A N 2
ATOM 1415 C CA . GLN A 1 3 ? -11.762 2.980 13.391 1.00 0.00 3 GLN A CA 2
ATOM 1416 C C . GLN A 1 3 ? -10.461 3.237 12.645 1.00 0.00 3 GLN A C 2
ATOM 1417 O O . GLN A 1 3 ? -9.816 2.309 12.164 1.00 0.00 3 GLN A O 2
ATOM 1431 N N . GLU A 1 4 ? -10.100 4.518 12.584 1.00 0.00 4 GLU A N 2
ATOM 1432 C CA . GLU A 1 4 ? -8.803 4.986 12.094 1.00 0.00 4 GLU A CA 2
ATOM 1433 C C . GLU A 1 4 ? -8.312 4.207 10.887 1.00 0.00 4 GLU A C 2
ATOM 1434 O O . GLU A 1 4 ? -7.336 3.459 10.984 1.00 0.00 4 GLU A O 2
ATOM 1446 N N . LEU A 1 5 ? -8.981 4.413 9.755 1.00 0.00 5 LEU A N 2
ATOM 1447 C CA . LEU A 1 5 ? -8.610 3.770 8.496 1.00 0.00 5 LEU A CA 2
ATOM 1448 C C . LEU A 1 5 ? -7.121 3.945 8.211 1.00 0.00 5 LEU A C 2
ATOM 1449 O O . LEU A 1 5 ? -6.488 3.071 7.625 1.00 0.00 5 LEU A O 2
ATOM 1465 N N . CYS A 1 6 ? -6.569 5.081 8.631 1.00 0.00 6 CYS A N 2
ATOM 1466 C CA . CYS A 1 6 ? -5.134 5.317 8.525 1.00 0.00 6 CYS A CA 2
ATOM 1467 C C . CYS A 1 6 ? -4.750 6.593 9.271 1.00 0.00 6 CYS A C 2
ATOM 1468 O O . CYS A 1 6 ? -3.801 7.289 8.895 1.00 0.00 6 CYS A O 2
ATOM 1475 N N . THR A 1 7 ? -5.514 6.893 10.327 1.00 0.00 7 THR A N 2
ATOM 1476 C CA . THR A 1 7 ? -5.280 8.055 11.188 1.00 0.00 7 THR A CA 2
ATOM 1477 C C . THR A 1 7 ? -5.630 9.370 10.481 1.00 0.00 7 THR A C 2
ATOM 1478 O O . THR A 1 7 ? -6.414 10.169 10.987 1.00 0.00 7 THR A O 2
ATOM 1489 N N . LYS A 1 8 ? -5.075 9.562 9.291 1.00 0.00 8 LYS A N 2
ATOM 1490 C CA . LYS A 1 8 ? -5.201 10.815 8.552 1.00 0.00 8 LYS A CA 2
ATOM 1491 C C . LYS A 1 8 ? -6.497 10.863 7.730 1.00 0.00 8 LYS A C 2
ATOM 1492 O O . LYS A 1 8 ? -6.583 11.523 6.678 1.00 0.00 8 LYS A O 2
ATOM 1511 N N . GLY A 1 9 ? -7.508 10.167 8.234 1.00 0.00 9 GLY A N 2
ATOM 1512 C CA . GLY A 1 9 ? -8.814 10.171 7.612 1.00 0.00 9 GLY A CA 2
ATOM 1513 C C . GLY A 1 9 ? -8.830 9.516 6.247 1.00 0.00 9 GLY A C 2
ATOM 1514 O O . GLY A 1 9 ? -7.783 9.171 5.690 1.00 0.00 9 GLY A O 2
ATOM 1518 N N . ASP A 1 10 ? -10.023 9.343 5.708 1.00 0.00 10 ASP A N 2
ATOM 1519 C CA . ASP A 1 10 ? -10.180 8.813 4.364 1.00 0.00 10 ASP A CA 2
ATOM 1520 C C . ASP A 1 10 ? -9.739 9.854 3.347 1.00 0.00 10 ASP A C 2
ATOM 1521 O O . ASP A 1 10 ? -9.392 9.520 2.217 1.00 0.00 10 ASP A O 2
ATOM 1530 N N . ASP A 1 11 ? -9.733 11.114 3.778 1.00 0.00 11 ASP A N 2
ATOM 1531 C CA . ASP A 1 11 ? -9.257 12.217 2.952 1.00 0.00 11 ASP A CA 2
ATOM 1532 C C . ASP A 1 11 ? -7.799 12.012 2.551 1.00 0.00 11 ASP A C 2
ATOM 1533 O O . ASP A 1 11 ? -7.474 11.942 1.358 1.00 0.00 11 ASP A O 2
ATOM 1542 N N . ALA A 1 12 ? -6.915 11.883 3.533 1.00 0.00 12 ALA A N 2
ATOM 1543 C CA . ALA A 1 12 ? -5.508 11.733 3.220 1.00 0.00 12 ALA A CA 2
ATOM 1544 C C . ALA A 1 12 ? -5.202 10.300 2.807 1.00 0.00 12 ALA A C 2
ATOM 1545 O O . ALA A 1 12 ? -4.186 10.046 2.173 1.00 0.00 12 ALA A O 2
ATOM 1552 N N . LEU A 1 13 ? -6.093 9.371 3.152 1.00 0.00 13 LEU A N 2
ATOM 1553 C CA . LEU A 1 13 ? -5.998 8.002 2.643 1.00 0.00 13 LEU A CA 2
ATOM 1554 C C . LEU A 1 13 ? -6.150 8.024 1.119 1.00 0.00 13 LEU A C 2
ATOM 1555 O O . LEU A 1 13 ? -5.440 7.335 0.409 1.00 0.00 13 LEU A O 2
ATOM 1571 N N . VAL A 1 14 ? -7.101 8.817 0.642 1.00 0.00 14 VAL A N 2
ATOM 1572 C CA . VAL A 1 14 ? -7.277 9.098 -0.778 1.00 0.00 14 VAL A CA 2
ATOM 1573 C C . VAL A 1 14 ? -6.011 9.713 -1.372 1.00 0.00 14 VAL A C 2
ATOM 1574 O O . VAL A 1 14 ? -5.574 9.332 -2.459 1.00 0.00 14 VAL A O 2
ATOM 1587 N N . THR A 1 15 ? -5.427 10.670 -0.660 1.00 0.00 15 THR A N 2
ATOM 1588 C CA . THR A 1 15 ? -4.146 11.233 -1.069 1.00 0.00 15 THR A CA 2
ATOM 1589 C C . THR A 1 15 ? -3.097 10.125 -1.183 1.00 0.00 15 THR A C 2
ATOM 1590 O O . THR A 1 15 ? -2.459 9.950 -2.230 1.00 0.00 15 THR A O 2
ATOM 1601 N N . GLU A 1 16 ? -2.959 9.345 -0.114 1.00 0.00 16 GLU A N 2
ATOM 1602 C CA . GLU A 1 16 ? -2.070 8.198 -0.122 1.00 0.00 16 GLU A CA 2
ATOM 1603 C C . GLU A 1 16 ? -2.462 7.244 -1.231 1.00 0.00 16 GLU A C 2
ATOM 1604 O O . GLU A 1 16 ? -1.606 6.655 -1.855 1.00 0.00 16 GLU A O 2
ATOM 1616 N N . LEU A 1 17 ? -3.759 7.141 -1.504 1.00 0.00 17 LEU A N 2
ATOM 1617 C CA . LEU A 1 17 ? -4.267 6.211 -2.485 1.00 0.00 17 LEU A CA 2
ATOM 1618 C C . LEU A 1 17 ? -3.619 6.495 -3.841 1.00 0.00 17 LEU A C 2
ATOM 1619 O O . LEU A 1 17 ? -3.109 5.592 -4.516 1.00 0.00 17 LEU A O 2
ATOM 1635 N N . GLU A 1 18 ? -3.606 7.773 -4.208 1.00 0.00 18 GLU A N 2
ATOM 1636 C CA . GLU A 1 18 ? -2.961 8.218 -5.436 1.00 0.00 18 GLU A CA 2
ATOM 1637 C C . GLU A 1 18 ? -1.455 7.981 -5.362 1.00 0.00 18 GLU A C 2
ATOM 1638 O O . GLU A 1 18 ? -0.805 7.695 -6.367 1.00 0.00 18 GLU A O 2
ATOM 1650 N N . CYS A 1 19 ? -0.915 8.069 -4.155 1.00 0.00 19 CYS A N 2
ATOM 1651 C CA . CYS A 1 19 ? 0.512 7.917 -3.935 1.00 0.00 19 CYS A CA 2
ATOM 1652 C C . CYS A 1 19 ? 0.865 6.453 -3.711 1.00 0.00 19 CYS A C 2
ATOM 1653 O O . CYS A 1 19 ? 2.017 6.109 -3.478 1.00 0.00 19 CYS A O 2
ATOM 1660 N N . ILE A 1 20 ? -0.154 5.606 -3.726 1.00 0.00 20 ILE A N 2
ATOM 1661 C CA . ILE A 1 20 ? 0.034 4.160 -3.782 1.00 0.00 20 ILE A CA 2
ATOM 1662 C C . ILE A 1 20 ? 0.065 3.720 -5.244 1.00 0.00 20 ILE A C 2
ATOM 1663 O O . ILE A 1 20 ? 0.812 2.825 -5.635 1.00 0.00 20 ILE A O 2
ATOM 1679 N N . ARG A 1 21 ? -0.751 4.384 -6.052 1.00 0.00 21 ARG A N 2
ATOM 1680 C CA . ARG A 1 21 ? -0.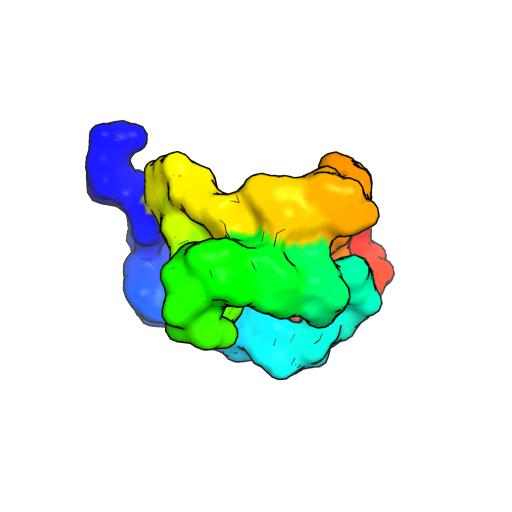866 4.069 -7.476 1.00 0.00 21 ARG A CA 2
ATOM 1681 C C . ARG A 1 21 ? 0.167 4.812 -8.314 1.00 0.00 21 ARG A C 2
ATOM 1682 O O . ARG A 1 21 ? 0.213 4.643 -9.532 1.00 0.00 21 ARG A O 2
ATOM 1703 N N . LEU A 1 22 ? 0.973 5.642 -7.666 1.00 0.00 22 LEU A N 2
ATOM 1704 C CA . LEU A 1 22 ? 1.940 6.513 -8.348 1.00 0.00 22 LEU A CA 2
ATOM 1705 C C . LEU A 1 22 ? 3.033 5.739 -9.110 1.00 0.00 22 LEU A C 2
ATOM 1706 O O . LEU A 1 22 ? 4.009 6.330 -9.576 1.00 0.00 22 LEU A O 2
ATOM 1722 N N . ARG A 1 23 ? 2.824 4.433 -9.280 1.00 0.00 23 ARG A N 2
ATOM 1723 C CA . ARG A 1 23 ? 3.845 3.526 -9.792 1.00 0.00 23 ARG A CA 2
ATOM 1724 C C . ARG A 1 23 ? 5.080 3.609 -8.905 1.00 0.00 23 ARG A C 2
ATOM 1725 O O . ARG A 1 23 ? 6.091 4.214 -9.268 1.00 0.00 23 ARG A O 2
ATOM 1746 N N . ILE A 1 24 ? 4.977 3.010 -7.730 1.00 0.00 24 ILE A N 2
ATOM 1747 C CA . ILE A 1 24 ? 6.037 3.077 -6.740 1.00 0.00 24 ILE A CA 2
ATOM 1748 C C . ILE A 1 24 ? 7.281 2.335 -7.232 1.00 0.00 24 ILE A C 2
ATOM 1749 O O . ILE A 1 24 ? 7.239 1.614 -8.227 1.00 0.00 24 ILE A O 2
ATOM 1765 N N . SER A 1 25 ? 8.373 2.505 -6.510 1.00 0.00 25 SER A N 2
ATOM 1766 C CA . SER A 1 25 ? 9.684 2.075 -6.986 1.00 0.00 25 SER A CA 2
ATOM 1767 C C . SER A 1 25 ? 10.196 0.809 -6.267 1.00 0.00 25 SER A C 2
ATOM 1768 O O . SER A 1 25 ? 10.743 -0.076 -6.922 1.00 0.00 25 SER A O 2
ATOM 1776 N N . PRO A 1 26 ? 10.087 0.727 -4.914 1.00 0.00 26 PRO A N 2
ATOM 1777 C CA . PRO A 1 26 ? 10.418 -0.495 -4.138 1.00 0.00 26 PRO A CA 2
ATOM 1778 C C . PRO A 1 26 ? 9.784 -1.801 -4.657 1.00 0.00 26 PRO A C 2
ATOM 1779 O O . PRO A 1 26 ? 9.272 -1.871 -5.771 1.00 0.00 26 PRO A O 2
ATOM 1790 N N . GLU A 1 27 ? 9.806 -2.840 -3.817 1.00 0.00 27 GLU A N 2
ATOM 1791 C CA . GLU A 1 27 ? 9.165 -4.126 -4.139 1.00 0.00 27 GLU A CA 2
ATOM 1792 C C . GLU A 1 27 ? 7.656 -3.982 -4.286 1.00 0.00 27 GLU A C 2
ATOM 1793 O O . GLU A 1 27 ? 6.955 -4.966 -4.508 1.00 0.00 27 GLU A O 2
ATOM 1805 N N . THR A 1 28 ? 7.183 -2.755 -4.110 1.00 0.00 28 THR A N 2
ATOM 1806 C CA . THR A 1 28 ? 5.779 -2.392 -4.203 1.00 0.00 28 THR A CA 2
ATOM 1807 C C . THR A 1 28 ? 4.979 -3.241 -5.199 1.00 0.00 28 THR A C 2
ATOM 1808 O O . THR A 1 28 ? 3.979 -3.842 -4.824 1.00 0.00 28 THR A O 2
ATOM 1819 N N . ASN A 1 29 ? 5.423 -3.327 -6.443 1.00 0.00 29 ASN A N 2
ATOM 1820 C CA . ASN A 1 29 ? 4.625 -3.980 -7.463 1.00 0.00 29 ASN A CA 2
ATOM 1821 C C . ASN A 1 29 ? 4.580 -5.476 -7.216 1.00 0.00 29 ASN A C 2
ATOM 1822 O O . ASN A 1 29 ? 3.513 -6.066 -7.206 1.00 0.00 29 ASN A O 2
ATOM 1833 N N . ALA A 1 30 ? 5.732 -6.080 -6.968 1.00 0.00 30 ALA A N 2
ATOM 1834 C CA . ALA A 1 30 ? 5.785 -7.506 -6.680 1.00 0.00 30 ALA A CA 2
ATOM 1835 C C . ALA A 1 30 ? 4.979 -7.826 -5.423 1.00 0.00 30 ALA A C 2
ATOM 1836 O O . ALA A 1 30 ? 4.022 -8.613 -5.452 1.00 0.00 30 ALA A O 2
ATOM 1843 N N . ALA A 1 31 ? 5.346 -7.162 -4.337 1.00 0.00 31 ALA A N 2
ATOM 1844 C CA . ALA A 1 31 ? 4.765 -7.431 -3.036 1.00 0.00 31 ALA A CA 2
ATOM 1845 C C . ALA A 1 31 ? 3.283 -7.091 -2.996 1.00 0.00 31 ALA A C 2
ATOM 1846 O O . ALA A 1 31 ? 2.457 -7.984 -2.850 1.00 0.00 31 ALA A O 2
ATOM 1853 N N . PHE A 1 32 ? 2.945 -5.806 -3.116 1.00 0.00 32 PHE A N 2
ATOM 1854 C CA . PHE A 1 32 ? 1.548 -5.378 -3.048 1.00 0.00 32 PHE A CA 2
ATOM 1855 C C . PHE A 1 32 ? 0.670 -6.070 -4.083 1.00 0.00 32 PHE A C 2
ATOM 1856 O O . PHE A 1 32 ? -0.460 -6.382 -3.787 1.00 0.00 32 PHE A O 2
ATOM 1873 N N . ASP A 1 33 ? 1.160 -6.322 -5.294 1.00 0.00 33 ASP A N 2
ATOM 1874 C CA . ASP A 1 33 ? 0.289 -6.907 -6.304 1.00 0.00 33 ASP A CA 2
ATOM 1875 C C . ASP A 1 33 ? -0.101 -8.303 -5.872 1.00 0.00 33 ASP A C 2
ATOM 1876 O O . ASP A 1 33 ? -1.265 -8.663 -5.935 1.00 0.00 33 ASP A O 2
ATOM 1885 N N . ASN A 1 34 ? 0.880 -9.062 -5.388 1.00 0.00 34 ASN A N 2
ATOM 1886 C CA . ASN A 1 34 ? 0.629 -10.385 -4.820 1.00 0.00 34 ASN A CA 2
ATOM 1887 C C . ASN A 1 34 ? -0.179 -10.266 -3.523 1.00 0.00 34 ASN A C 2
ATOM 1888 O O . ASN A 1 34 ? -1.031 -11.100 -3.210 1.00 0.00 34 ASN A O 2
ATOM 1899 N N . ALA A 1 35 ? 0.075 -9.205 -2.784 1.00 0.00 35 ALA A N 2
ATOM 1900 C CA . ALA A 1 35 ? -0.545 -9.012 -1.486 1.00 0.00 35 ALA A CA 2
ATOM 1901 C C . ALA A 1 35 ? -1.986 -8.540 -1.603 1.00 0.00 35 ALA A C 2
ATOM 1902 O O . ALA A 1 35 ? -2.902 -9.152 -1.054 1.00 0.00 35 ALA A O 2
ATOM 1909 N N . VAL A 1 36 ? -2.184 -7.447 -2.304 1.00 0.00 36 VAL A N 2
ATOM 1910 C CA . VAL A 1 36 ? -3.506 -6.930 -2.550 1.00 0.00 36 VAL A CA 2
ATOM 1911 C C . VAL A 1 36 ? -4.309 -7.973 -3.314 1.00 0.00 36 VAL A C 2
ATOM 1912 O O . VAL A 1 36 ? -5.533 -8.018 -3.236 1.00 0.00 36 VAL A O 2
ATOM 1925 N N . GLN A 1 37 ? -3.586 -8.798 -4.056 1.00 0.00 37 GLN A N 2
ATOM 1926 C CA . GLN A 1 37 ? -4.126 -10.004 -4.658 1.00 0.00 37 GLN A CA 2
ATOM 1927 C C . GLN A 1 37 ? -4.798 -10.892 -3.606 1.00 0.00 37 GLN A C 2
ATOM 1928 O O . GLN A 1 37 ? -5.949 -11.291 -3.778 1.00 0.00 37 GLN A O 2
ATOM 1942 N N . GLN A 1 38 ? -4.078 -11.191 -2.520 1.00 0.00 38 GLN A N 2
ATOM 1943 C CA . GLN A 1 38 ? -4.631 -11.993 -1.416 1.00 0.00 38 GLN A CA 2
ATOM 1944 C C . GLN A 1 38 ? -5.919 -11.399 -0.891 1.00 0.00 38 GLN A C 2
ATOM 1945 O O . GLN A 1 38 ? -6.991 -11.989 -1.006 1.00 0.00 38 GLN A O 2
ATOM 1959 N N . LEU A 1 39 ? -5.783 -10.219 -0.294 1.00 0.00 39 LEU A N 2
ATOM 1960 C CA . LEU A 1 39 ? -6.893 -9.579 0.396 1.00 0.00 39 LEU A CA 2
ATOM 1961 C C . LEU A 1 39 ? -8.003 -9.258 -0.581 1.00 0.00 39 LEU A C 2
ATOM 1962 O O . LEU A 1 39 ? -9.179 -9.430 -0.263 1.00 0.00 39 LEU A O 2
ATOM 1978 N N . ASN A 1 40 ? -7.611 -8.826 -1.769 1.00 0.00 40 ASN A N 2
ATOM 1979 C CA . ASN A 1 40 ? -8.554 -8.374 -2.795 1.00 0.00 40 ASN A CA 2
ATOM 1980 C C . ASN A 1 40 ? -9.629 -7.496 -2.165 1.00 0.00 40 ASN A C 2
ATOM 1981 O O . ASN A 1 40 ? -10.831 -7.695 -2.350 1.00 0.00 40 ASN A O 2
ATOM 1992 N N . CYS A 1 41 ? -9.150 -6.542 -1.377 1.00 0.00 41 CYS A N 2
ATOM 1993 C CA . CYS A 1 41 ? -10.009 -5.609 -0.652 1.00 0.00 41 CYS A CA 2
ATOM 1994 C C . CYS A 1 41 ? -10.957 -4.894 -1.603 1.00 0.00 41 CYS A C 2
ATOM 1995 O O . CYS A 1 41 ? -12.148 -4.746 -1.326 1.00 0.00 41 CYS A O 2
ATOM 2002 N N . LEU A 1 42 ? -10.399 -4.496 -2.739 1.00 0.00 42 LEU A N 2
ATOM 2003 C CA . LEU A 1 42 ? -11.103 -3.726 -3.759 1.00 0.00 42 LEU A CA 2
ATOM 2004 C C . LEU A 1 42 ? -10.071 -3.210 -4.750 1.00 0.00 42 LEU A C 2
ATOM 2005 O O . LEU A 1 42 ? -10.302 -3.170 -5.955 1.00 0.00 42 LEU A O 2
ATOM 2021 N N . ASN A 1 43 ? -8.916 -2.846 -4.210 1.00 0.00 43 ASN A N 2
ATOM 2022 C CA . ASN A 1 43 ? -7.806 -2.319 -4.994 1.00 0.00 43 ASN A CA 2
ATOM 2023 C C . ASN A 1 43 ? -6.606 -2.135 -4.087 1.00 0.00 43 ASN A C 2
ATOM 2024 O O . ASN A 1 43 ? -6.700 -2.426 -2.888 1.00 0.00 43 ASN A O 2
ATOM 2035 N N . ARG A 1 44 ? -5.500 -1.651 -4.630 1.00 0.00 44 ARG A N 2
ATOM 2036 C CA . ARG A 1 44 ? -4.285 -1.480 -3.838 1.00 0.00 44 ARG A CA 2
ATOM 2037 C C . ARG A 1 44 ? -4.519 -0.479 -2.712 1.00 0.00 44 ARG A C 2
ATOM 2038 O O . ARG A 1 44 ? -3.893 -0.557 -1.656 1.00 0.00 44 ARG A O 2
ATOM 2059 N N . ALA A 1 45 ? -5.451 0.441 -2.932 1.00 0.00 45 ALA A N 2
ATOM 2060 C CA . ALA A 1 45 ? -5.757 1.459 -1.942 1.00 0.00 45 ALA A CA 2
ATOM 2061 C C . ALA A 1 45 ? -6.452 0.856 -0.726 1.00 0.00 45 ALA A C 2
ATOM 2062 O O . ALA A 1 45 ? -6.070 1.119 0.410 1.00 0.00 45 ALA A O 2
ATOM 2069 N N . CYS A 1 46 ? -7.457 0.023 -0.980 1.00 0.00 46 CYS A N 2
ATOM 2070 C CA . CYS A 1 46 ? -8.210 -0.639 0.081 1.00 0.00 46 CYS A CA 2
ATOM 2071 C C . CYS A 1 46 ? -7.277 -1.546 0.871 1.00 0.00 46 CYS A C 2
ATOM 2072 O O . CYS A 1 46 ? -7.447 -1.772 2.068 1.00 0.00 46 CYS A O 2
ATOM 2079 N N . ALA A 1 47 ? -6.282 -2.053 0.169 1.00 0.00 47 ALA A N 2
ATOM 2080 C CA . ALA A 1 47 ? -5.269 -2.903 0.750 1.00 0.00 47 ALA A CA 2
ATOM 2081 C C . ALA A 1 47 ? -4.469 -2.157 1.803 1.00 0.00 47 ALA A C 2
ATOM 2082 O O . ALA A 1 47 ? -4.398 -2.577 2.959 1.00 0.00 47 ALA A O 2
ATOM 2089 N N . TYR A 1 48 ? -3.865 -1.054 1.384 1.00 0.00 48 TYR A N 2
ATOM 2090 C CA . TYR A 1 48 ? -3.062 -0.232 2.274 1.00 0.00 48 TYR A CA 2
ATOM 2091 C C . TYR A 1 48 ? -3.951 0.372 3.356 1.00 0.00 48 TYR A C 2
ATOM 2092 O O . TYR A 1 48 ? -3.527 0.554 4.493 1.00 0.00 48 TYR A O 2
ATOM 2110 N N . ARG A 1 49 ? -5.196 0.647 2.982 1.00 0.00 49 ARG A N 2
ATOM 2111 C CA . ARG A 1 49 ? -6.214 1.118 3.914 1.00 0.00 49 ARG A CA 2
ATOM 2112 C C . ARG A 1 49 ? -6.385 0.144 5.078 1.00 0.00 49 ARG A C 2
ATOM 2113 O O . ARG A 1 49 ? -6.369 0.544 6.240 1.00 0.00 49 ARG A O 2
ATOM 2134 N N . LYS A 1 50 ? -6.501 -1.144 4.775 1.00 0.00 50 LYS A N 2
ATOM 2135 C CA . LYS A 1 50 ? -6.776 -2.113 5.809 1.00 0.00 50 LYS A CA 2
ATOM 2136 C C . LYS A 1 50 ? -5.489 -2.433 6.534 1.00 0.00 50 LYS A C 2
ATOM 2137 O O . LYS A 1 50 ? -5.498 -2.726 7.718 1.00 0.00 50 LYS A O 2
ATOM 2156 N N . MET A 1 51 ? -4.378 -2.334 5.810 1.00 0.00 51 MET A N 2
ATOM 2157 C CA . MET A 1 51 ? -3.060 -2.528 6.392 1.00 0.00 51 MET A CA 2
ATOM 2158 C C . MET A 1 51 ? -2.784 -1.445 7.430 1.00 0.00 51 MET A C 2
ATOM 2159 O O . MET A 1 51 ? -2.247 -1.723 8.503 1.00 0.00 51 MET A O 2
ATOM 2173 N N . CYS A 1 52 ? -3.178 -0.222 7.109 1.00 0.00 52 CYS A N 2
ATOM 2174 C CA . CYS A 1 52 ? -2.969 0.912 7.993 1.00 0.00 52 CYS A CA 2
ATOM 2175 C C . CYS A 1 52 ? -3.993 0.902 9.127 1.00 0.00 52 CYS A C 2
ATOM 2176 O O . CYS A 1 52 ? -3.763 1.486 10.188 1.00 0.00 52 CYS A O 2
ATOM 2183 N N . ALA A 1 53 ? -5.124 0.240 8.897 1.00 0.00 53 ALA A N 2
ATOM 2184 C CA . ALA A 1 53 ? -6.154 0.097 9.921 1.00 0.00 53 ALA A CA 2
ATOM 2185 C C . ALA A 1 53 ? -5.845 -1.067 10.867 1.00 0.00 53 ALA A C 2
ATOM 2186 O O . ALA A 1 53 ? -5.480 -0.856 12.023 1.00 0.00 53 ALA A O 2
ATOM 2193 N N . THR A 1 54 ? -5.977 -2.293 10.370 1.00 0.00 54 THR A N 2
ATOM 2194 C CA . THR A 1 54 ? -5.783 -3.481 11.199 1.00 0.00 54 THR A CA 2
ATOM 2195 C C . THR A 1 54 ? -4.892 -4.502 10.494 1.00 0.00 54 THR A C 2
ATOM 2196 O O . THR A 1 54 ? -4.933 -5.696 10.804 1.00 0.00 54 THR A O 2
ATOM 2207 N N . ASN A 1 55 ? -4.094 -4.014 9.543 1.00 0.00 55 ASN A N 2
ATOM 2208 C CA . ASN A 1 55 ? -3.241 -4.853 8.698 1.00 0.00 55 ASN A CA 2
ATOM 2209 C C . ASN A 1 55 ? -4.089 -5.681 7.736 1.00 0.00 55 ASN A C 2
ATOM 2210 O O . ASN A 1 55 ? -5.295 -5.826 7.932 1.00 0.00 55 ASN A O 2
ATOM 2221 N N . ASN A 1 56 ? -3.448 -6.220 6.698 1.00 0.00 56 ASN A N 2
ATOM 2222 C CA . ASN A 1 56 ? -4.148 -6.874 5.596 1.00 0.00 56 ASN A CA 2
ATOM 2223 C C . ASN A 1 56 ? -3.170 -7.103 4.459 1.00 0.00 56 ASN A C 2
ATOM 2224 O O . ASN A 1 56 ? -2.768 -8.233 4.184 1.00 0.00 56 ASN A O 2
ATOM 2235 N N . LEU A 1 57 ? -2.768 -5.995 3.828 1.00 0.00 57 LEU A N 2
ATOM 2236 C CA . LEU A 1 57 ? -1.809 -6.003 2.720 1.00 0.00 57 LEU A CA 2
ATOM 2237 C C . LEU A 1 57 ? -0.563 -6.794 3.094 1.00 0.00 57 LEU A C 2
ATOM 2238 O O . LEU A 1 57 ? -0.001 -7.519 2.276 1.00 0.00 57 LEU A O 2
ATOM 2254 N N . GLU A 1 58 ? -0.190 -6.693 4.360 1.00 0.00 58 GLU A N 2
ATOM 2255 C CA . GLU A 1 58 ? 1.109 -7.151 4.823 1.00 0.00 58 GLU A CA 2
ATOM 2256 C C . GLU A 1 58 ? 1.256 -8.661 4.762 1.00 0.00 58 GLU A C 2
ATOM 2257 O O . GLU A 1 58 ? 2.339 -9.175 4.970 1.00 0.00 58 GLU A O 2
ATOM 2269 N N . GLN A 1 59 ? 0.190 -9.366 4.460 1.00 0.00 59 GLN A N 2
ATOM 2270 C CA . GLN A 1 59 ? 0.259 -10.809 4.394 1.00 0.00 59 GLN A CA 2
ATOM 2271 C C . GLN A 1 59 ? 1.354 -11.259 3.388 1.00 0.00 59 GLN A C 2
ATOM 2272 O O . GLN A 1 59 ? 2.444 -11.686 3.792 1.00 0.00 59 GLN A O 2
ATOM 2286 N N . ALA A 1 60 ? 1.136 -11.035 2.100 1.00 0.00 60 ALA A N 2
ATOM 2287 C CA . ALA A 1 60 ? 2.110 -11.441 1.087 1.00 0.00 60 ALA A CA 2
ATOM 2288 C C . ALA A 1 60 ? 3.180 -10.394 0.919 1.00 0.00 60 ALA A C 2
ATOM 2289 O O . ALA A 1 60 ? 4.361 -10.718 0.888 1.00 0.00 60 ALA A O 2
ATOM 2296 N N . MET A 1 61 ? 2.761 -9.140 0.764 1.00 0.00 61 MET A N 2
ATOM 2297 C CA . MET A 1 61 ? 3.709 -8.044 0.642 1.00 0.00 61 MET A CA 2
ATOM 2298 C C . MET A 1 61 ? 4.787 -8.116 1.727 1.00 0.00 61 MET A C 2
ATOM 2299 O O . MET A 1 61 ? 5.964 -8.000 1.412 1.00 0.00 61 MET A O 2
ATOM 2313 N N . SER A 1 62 ? 4.408 -8.351 2.989 1.00 0.00 62 SER A N 2
ATOM 2314 C CA . SER A 1 62 ? 5.421 -8.383 4.052 1.00 0.00 62 SER A CA 2
ATOM 2315 C C . SER A 1 62 ? 6.207 -9.694 4.015 1.00 0.00 62 SER A C 2
ATOM 2316 O O . SER A 1 62 ? 7.374 -9.724 4.397 1.00 0.00 62 SER A O 2
ATOM 2324 N N . VAL A 1 63 ? 5.579 -10.787 3.569 1.00 0.00 63 VAL A N 2
ATOM 2325 C CA . VAL A 1 63 ? 6.341 -12.009 3.303 1.00 0.00 63 VAL A CA 2
ATOM 2326 C C . VAL A 1 63 ? 7.391 -11.758 2.206 1.00 0.00 63 VAL A C 2
ATOM 2327 O O . VAL A 1 63 ? 8.498 -12.297 2.250 1.00 0.00 63 VAL A O 2
ATOM 2340 N N . TYR A 1 64 ? 7.036 -10.917 1.241 1.00 0.00 64 TYR A N 2
ATOM 2341 C CA . TYR A 1 64 ? 7.917 -10.596 0.115 1.00 0.00 64 TYR A CA 2
ATOM 2342 C C . TYR A 1 64 ? 9.024 -9.608 0.494 1.00 0.00 64 TYR A C 2
ATOM 2343 O O . TYR A 1 64 ? 10.201 -9.967 0.502 1.00 0.00 64 TYR A O 2
ATOM 2361 N N . PHE A 1 65 ? 8.654 -8.366 0.792 1.00 0.00 65 PHE A N 2
ATOM 2362 C CA . PHE A 1 65 ? 9.644 -7.328 1.071 1.00 0.00 65 PHE A CA 2
ATOM 2363 C C . PHE A 1 65 ? 10.065 -7.368 2.536 1.00 0.00 65 PHE A C 2
ATOM 2364 O O . PHE A 1 65 ? 9.468 -8.077 3.343 1.00 0.00 65 PHE A O 2
ATOM 2381 N N . THR A 1 66 ? 11.088 -6.605 2.875 1.00 0.00 66 THR A N 2
ATOM 2382 C CA . THR A 1 66 ? 11.527 -6.502 4.252 1.00 0.00 66 THR A CA 2
ATOM 2383 C C . THR A 1 66 ? 10.835 -5.340 4.956 1.00 0.00 66 THR A C 2
ATOM 2384 O O . THR A 1 66 ? 10.228 -4.487 4.301 1.00 0.00 66 THR A O 2
ATOM 2395 N N . ASN A 1 67 ? 10.928 -5.299 6.275 1.00 0.00 67 ASN A N 2
ATOM 2396 C CA . ASN A 1 67 ? 10.309 -4.229 7.048 1.00 0.00 67 ASN A CA 2
ATOM 2397 C C . ASN A 1 67 ? 10.925 -2.881 6.671 1.00 0.00 67 ASN A C 2
ATOM 2398 O O . ASN A 1 67 ? 10.240 -1.857 6.604 1.00 0.00 67 ASN A O 2
ATOM 2409 N N . GLU A 1 68 ? 12.218 -2.891 6.391 1.00 0.00 68 GLU A N 2
ATOM 2410 C CA . GLU A 1 68 ? 12.912 -1.692 5.958 1.00 0.00 68 GLU A CA 2
ATOM 2411 C C . GLU A 1 68 ? 12.472 -1.310 4.547 1.00 0.00 68 GLU A C 2
ATOM 2412 O O . GLU A 1 68 ? 12.333 -0.129 4.218 1.00 0.00 68 GLU A O 2
ATOM 2424 N N . GLN A 1 69 ? 12.227 -2.324 3.728 1.00 0.00 69 GLN A N 2
ATOM 2425 C CA . GLN A 1 69 ? 11.764 -2.119 2.365 1.00 0.00 69 GLN A CA 2
ATOM 2426 C C . GLN A 1 69 ? 10.442 -1.372 2.367 1.00 0.00 69 GLN A C 2
ATOM 2427 O O . GLN A 1 69 ? 10.254 -0.422 1.612 1.00 0.00 69 GLN A O 2
ATOM 2441 N N . ILE A 1 70 ? 9.524 -1.810 3.216 1.00 0.00 70 ILE A N 2
ATOM 2442 C CA . ILE A 1 70 ? 8.209 -1.204 3.270 1.00 0.00 70 ILE A CA 2
ATOM 2443 C C . ILE A 1 70 ? 8.239 0.115 4.043 1.00 0.00 70 ILE A C 2
ATOM 2444 O O . ILE A 1 70 ? 7.320 0.920 3.942 1.00 0.00 70 ILE A O 2
ATOM 2460 N N . LYS A 1 71 ? 9.302 0.343 4.803 1.00 0.00 71 LYS A N 2
ATOM 2461 C CA . LYS A 1 71 ? 9.580 1.680 5.312 1.00 0.00 71 LYS A CA 2
ATOM 2462 C C . LYS A 1 71 ? 9.690 2.637 4.124 1.00 0.00 71 LYS A C 2
ATOM 2463 O O . LYS A 1 71 ? 9.011 3.678 4.063 1.00 0.00 71 LYS A O 2
ATOM 2482 N N . GLU A 1 72 ? 10.520 2.242 3.162 1.00 0.00 72 GLU A N 2
ATOM 2483 C CA . GLU A 1 72 ? 10.691 3.004 1.935 1.00 0.00 72 GLU A CA 2
ATOM 2484 C C . GLU A 1 72 ? 9.373 3.155 1.178 1.00 0.00 72 GLU A C 2
ATOM 2485 O O . GLU A 1 72 ? 9.000 4.268 0.816 1.00 0.00 72 GLU A O 2
ATOM 2497 N N . ILE A 1 73 ? 8.663 2.047 0.937 1.00 0.00 73 ILE A N 2
ATOM 2498 C CA . ILE A 1 73 ? 7.381 2.122 0.235 1.00 0.00 73 ILE A CA 2
ATOM 2499 C C . ILE A 1 73 ? 6.320 2.817 1.079 1.00 0.00 73 ILE A C 2
ATOM 2500 O O . ILE A 1 73 ? 5.271 3.165 0.564 1.00 0.00 73 ILE A O 2
ATOM 2516 N N . HIS A 1 74 ? 6.569 3.026 2.367 1.00 0.00 74 HIS A N 2
ATOM 2517 C CA . HIS A 1 74 ? 5.589 3.723 3.182 1.00 0.00 74 HIS A CA 2
ATOM 2518 C C . HIS A 1 74 ? 5.674 5.221 2.942 1.00 0.00 74 HIS A C 2
ATOM 2519 O O . HIS A 1 74 ? 4.653 5.862 2.723 1.00 0.00 74 HIS A O 2
ATOM 2534 N N . ASP A 1 75 ? 6.882 5.792 2.964 1.00 0.00 75 ASP A N 2
ATOM 2535 C CA . ASP A 1 75 ? 7.026 7.184 2.578 1.00 0.00 75 ASP A CA 2
ATOM 2536 C C . ASP A 1 75 ? 6.713 7.292 1.096 1.00 0.00 75 ASP A C 2
ATOM 2537 O O . ASP A 1 75 ? 6.173 8.279 0.624 1.00 0.00 75 ASP A O 2
ATOM 2546 N N . ALA A 1 76 ? 7.015 6.225 0.383 1.00 0.00 76 ALA A N 2
ATOM 2547 C CA . ALA A 1 76 ? 6.717 6.133 -1.029 1.00 0.00 76 ALA A CA 2
ATOM 2548 C C . ALA A 1 76 ? 5.226 6.202 -1.297 1.00 0.00 76 ALA A C 2
ATOM 2549 O O . ALA A 1 76 ? 4.779 6.949 -2.144 1.00 0.00 76 ALA A O 2
ATOM 2556 N N . ALA A 1 77 ? 4.456 5.417 -0.582 1.00 0.00 77 ALA A N 2
ATOM 2557 C CA . ALA A 1 77 ? 3.036 5.317 -0.857 1.00 0.00 77 ALA A CA 2
ATOM 2558 C C . ALA A 1 77 ? 2.232 6.381 -0.112 1.00 0.00 77 ALA A C 2
ATOM 2559 O O . ALA A 1 77 ? 1.062 6.603 -0.410 1.00 0.00 77 ALA A O 2
ATOM 2566 N N . THR A 1 78 ? 2.859 7.049 0.845 1.00 0.00 78 THR A N 2
ATOM 2567 C CA . THR A 1 78 ? 2.210 8.152 1.547 1.00 0.00 78 THR A CA 2
ATOM 2568 C C . THR A 1 78 ? 2.607 9.487 0.913 1.00 0.00 78 THR A C 2
ATOM 2569 O O . THR A 1 78 ? 1.761 10.329 0.612 1.00 0.00 78 THR A O 2
ATOM 2580 N N . ALA A 1 79 ? 3.904 9.657 0.689 1.00 0.00 79 ALA A N 2
ATOM 2581 C CA . ALA A 1 79 ? 4.447 10.886 0.127 1.00 0.00 79 ALA A CA 2
ATOM 2582 C C . ALA A 1 79 ? 4.591 10.783 -1.381 1.00 0.00 79 ALA A C 2
ATOM 2583 O O . ALA A 1 79 ? 5.008 11.739 -2.039 1.00 0.00 79 ALA A O 2
ATOM 2590 N N . CYS A 1 80 ? 4.265 9.601 -1.915 1.00 0.00 80 CYS A N 2
ATOM 2591 C CA . CYS A 1 80 ? 4.435 9.298 -3.333 1.00 0.00 80 CYS A CA 2
ATOM 2592 C C . CYS A 1 80 ? 5.895 9.493 -3.712 1.00 0.00 80 CYS A C 2
ATOM 2593 O O . CYS A 1 80 ? 6.223 10.066 -4.749 1.00 0.00 80 CYS A O 2
ATOM 2600 N N . ASP A 1 81 ? 6.761 8.970 -2.843 1.00 0.00 81 ASP A N 2
ATOM 2601 C CA . ASP A 1 81 ? 8.196 9.220 -2.911 1.00 0.00 81 ASP A CA 2
ATOM 2602 C C . ASP A 1 81 ? 8.994 7.977 -2.518 1.00 0.00 81 ASP A C 2
ATOM 2603 O O . ASP A 1 81 ? 9.423 7.835 -1.376 1.00 0.00 81 ASP A O 2
ATOM 2612 N N . PRO A 1 82 ? 9.213 7.054 -3.458 1.00 0.00 82 PRO A N 2
ATOM 2613 C CA . PRO A 1 82 ? 9.806 5.760 -3.167 1.00 0.00 82 PRO A CA 2
ATOM 2614 C C . PRO A 1 82 ? 11.322 5.773 -3.156 1.00 0.00 82 PRO A C 2
ATOM 2615 O O . PRO A 1 82 ? 11.960 5.863 -4.207 1.00 0.00 82 PRO A O 2
ATOM 2626 N N . GLU A 1 83 ? 11.885 5.700 -1.952 1.00 0.00 83 GLU A N 2
ATOM 2627 C CA . GLU A 1 83 ? 13.335 5.576 -1.768 1.00 0.00 83 GLU A CA 2
ATOM 2628 C C . GLU A 1 83 ? 14.009 6.906 -2.100 1.00 0.00 83 GLU A C 2
ATOM 2629 O O . GLU A 1 83 ? 15.199 6.983 -2.399 1.00 0.00 83 GLU A O 2
ATOM 2641 N N . ALA A 1 84 ? 13.218 7.962 -2.063 1.00 0.00 84 ALA A N 2
ATOM 2642 C CA . ALA A 1 84 ? 13.748 9.307 -2.154 1.00 0.00 84 ALA A CA 2
ATOM 2643 C C . ALA A 1 84 ? 13.679 9.956 -0.781 1.00 0.00 84 ALA A C 2
ATOM 2644 O O . ALA A 1 84 ? 14.351 10.950 -0.500 1.00 0.00 84 ALA A O 2
ATOM 2651 N N . HIS A 1 85 ? 12.862 9.357 0.073 1.00 0.00 85 HIS A N 2
ATOM 2652 C CA . HIS A 1 85 ? 12.659 9.826 1.430 1.00 0.00 85 HIS A CA 2
ATOM 2653 C C . HIS A 1 85 ? 12.353 8.617 2.312 1.00 0.00 85 HIS A C 2
ATOM 2654 O O . HIS A 1 85 ? 11.844 7.607 1.825 1.00 0.00 85 HIS A O 2
ATOM 2669 N N . HIS A 1 86 ? 12.683 8.698 3.593 1.00 0.00 86 HIS A N 2
ATOM 2670 C CA . HIS A 1 86 ? 12.519 7.564 4.503 1.00 0.00 86 HIS A CA 2
ATOM 2671 C C . HIS A 1 86 ? 11.618 7.931 5.669 1.00 0.00 86 HIS A C 2
ATOM 2672 O O . HIS A 1 86 ? 12.058 7.939 6.821 1.00 0.00 86 HIS A O 2
ATOM 2687 N N . GLU A 1 87 ? 10.364 8.236 5.358 1.00 0.00 87 GLU A N 2
ATOM 2688 C CA . GLU A 1 87 ? 9.381 8.642 6.358 1.00 0.00 87 GLU A CA 2
ATOM 2689 C C . GLU A 1 87 ? 9.828 9.918 7.076 1.00 0.00 87 GLU A C 2
ATOM 2690 O O . GLU A 1 87 ? 10.743 10.608 6.622 1.00 0.00 87 GLU A O 2
ATOM 2702 N N . HIS A 1 88 ? 9.173 10.213 8.199 1.00 0.00 88 HIS A N 2
ATOM 2703 C CA . HIS A 1 88 ? 9.528 11.348 9.052 1.00 0.00 88 HIS A CA 2
ATOM 2704 C C . HIS A 1 88 ? 9.317 12.675 8.324 1.00 0.00 88 HIS A C 2
ATOM 2705 O O . HIS A 1 88 ? 10.250 13.234 7.747 1.00 0.00 88 HIS A O 2
ATOM 2720 N N . ASP A 1 89 ? 8.094 13.180 8.370 1.00 0.00 89 ASP A N 2
ATOM 2721 C CA . ASP A 1 89 ? 7.761 14.446 7.732 1.00 0.00 89 ASP A CA 2
ATOM 2722 C C . ASP A 1 89 ? 6.435 14.958 8.282 1.00 0.00 89 ASP A C 2
ATOM 2723 O O . ASP A 1 89 ? 5.486 14.187 8.430 1.00 0.00 89 ASP A O 2
ATOM 2732 N N . HIS A 1 90 ? 6.373 16.242 8.604 1.00 0.00 90 HIS A N 2
ATOM 2733 C CA . HIS A 1 90 ? 5.180 16.821 9.209 1.00 0.00 90 HIS A CA 2
ATOM 2734 C C . HIS A 1 90 ? 4.992 18.261 8.750 1.00 0.00 90 HIS A C 2
ATOM 2735 O O . HIS A 1 90 ? 5.562 19.169 9.387 1.00 0.00 90 HIS A O 2
ATOM 2751 N N . HIS A 1 1 ? -0.178 10.616 12.688 1.00 0.00 1 HIS A N 3
ATOM 2752 C CA . HIS A 1 1 ? 0.054 9.210 12.275 1.00 0.00 1 HIS A CA 3
ATOM 2753 C C . HIS A 1 1 ? 0.105 8.319 13.510 1.00 0.00 1 HIS A C 3
ATOM 2754 O O . HIS A 1 1 ? 0.211 8.829 14.627 1.00 0.00 1 HIS A O 3
ATOM 2771 N N . HIS A 1 2 ? 0.029 6.999 13.304 1.00 0.00 2 HIS A N 3
ATOM 2772 C CA . HIS A 1 2 ? -0.048 6.021 14.399 1.00 0.00 2 HIS A CA 3
ATOM 2773 C C . HIS A 1 2 ? -1.388 6.149 15.128 1.00 0.00 2 HIS A C 3
ATOM 2774 O O . HIS A 1 2 ? -1.703 7.206 15.677 1.00 0.00 2 HIS A O 3
ATOM 2789 N N . GLN A 1 3 ? -2.163 5.060 15.132 1.00 0.00 3 GLN A N 3
ATOM 2790 C CA . GLN A 1 3 ? -3.514 5.067 15.688 1.00 0.00 3 GLN A CA 3
ATOM 2791 C C . GLN A 1 3 ? -4.387 5.996 14.842 1.00 0.00 3 GLN A C 3
ATOM 2792 O O . GLN A 1 3 ? -5.026 6.931 15.331 1.00 0.00 3 GLN A O 3
ATOM 2806 N N . GLU A 1 4 ? -4.375 5.734 13.545 1.00 0.00 4 GLU A N 3
ATOM 2807 C CA . GLU A 1 4 ? -5.100 6.550 12.588 1.00 0.00 4 GLU A CA 3
ATOM 2808 C C . GLU A 1 4 ? -6.207 5.750 11.919 1.00 0.00 4 GLU A C 3
ATOM 2809 O O . GLU A 1 4 ? -7.344 6.211 11.815 1.00 0.00 4 GLU A O 3
ATOM 2821 N N . LEU A 1 5 ? -5.846 4.549 11.457 1.00 0.00 5 LEU A N 3
ATOM 2822 C CA . LEU A 1 5 ? -6.753 3.673 10.708 1.00 0.00 5 LEU A CA 3
ATOM 2823 C C . LEU A 1 5 ? -7.050 4.273 9.329 1.00 0.00 5 LEU A C 3
ATOM 2824 O O . LEU A 1 5 ? -7.764 3.691 8.517 1.00 0.00 5 LEU A O 3
ATOM 2840 N N . CYS A 1 6 ? -6.432 5.429 9.066 1.00 0.00 6 CYS A N 3
ATOM 2841 C CA . CYS A 1 6 ? -6.675 6.195 7.851 1.00 0.00 6 CYS A CA 3
ATOM 2842 C C . CYS A 1 6 ? -8.150 6.558 7.763 1.00 0.00 6 CYS A C 3
ATOM 2843 O O . CYS A 1 6 ? -8.840 6.296 6.775 1.00 0.00 6 CYS A O 3
ATOM 2850 N N . THR A 1 7 ? -8.607 7.207 8.828 1.00 0.00 7 THR A N 3
ATOM 2851 C CA . THR A 1 7 ? -9.989 7.584 8.998 1.00 0.00 7 THR A CA 3
ATOM 2852 C C . THR A 1 7 ? -10.134 9.075 8.732 1.00 0.00 7 THR A C 3
ATOM 2853 O O . THR A 1 7 ? -11.136 9.695 9.079 1.00 0.00 7 THR A O 3
ATOM 2864 N N . LYS A 1 8 ? -9.111 9.645 8.098 1.00 0.00 8 LYS A N 3
ATOM 2865 C CA . LYS A 1 8 ? -9.164 11.029 7.634 1.00 0.00 8 LYS A CA 3
ATOM 2866 C C . LYS A 1 8 ? -9.945 11.071 6.325 1.00 0.00 8 LYS A C 3
ATOM 2867 O O . LYS A 1 8 ? -9.656 11.856 5.420 1.00 0.00 8 LYS A O 3
ATOM 2886 N N . GLY A 1 9 ? -10.898 10.152 6.257 1.00 0.00 9 GLY A N 3
ATOM 2887 C CA . GLY A 1 9 ? -11.857 10.057 5.191 1.00 0.00 9 GLY A CA 3
ATOM 2888 C C . GLY A 1 9 ? -11.270 10.088 3.800 1.00 0.00 9 GLY A C 3
ATOM 2889 O O . GLY A 1 9 ? -10.230 9.481 3.529 1.00 0.00 9 GLY A O 3
ATOM 2893 N N . ASP A 1 10 ? -11.948 10.820 2.927 1.00 0.00 10 ASP A N 3
ATOM 2894 C CA . ASP A 1 10 ? -11.593 10.886 1.519 1.00 0.00 10 ASP A CA 3
ATOM 2895 C C . ASP A 1 10 ? -10.260 11.592 1.344 1.00 0.00 10 ASP A C 3
ATOM 2896 O O . ASP A 1 10 ? -9.523 11.318 0.399 1.00 0.00 10 ASP A O 3
ATOM 2905 N N . ASP A 1 11 ? -9.941 12.483 2.278 1.00 0.00 11 ASP A N 3
ATOM 2906 C CA . ASP A 1 11 ? -8.687 13.227 2.226 1.00 0.00 11 ASP A CA 3
ATOM 2907 C C . ASP A 1 11 ? -7.508 12.272 2.227 1.00 0.00 11 ASP A C 3
ATOM 2908 O O . ASP A 1 11 ? -6.766 12.184 1.249 1.00 0.00 11 ASP A O 3
ATOM 2917 N N . ALA A 1 12 ? -7.365 11.533 3.318 1.00 0.00 12 ALA A N 3
ATOM 2918 C CA . ALA A 1 12 ? -6.245 10.613 3.468 1.00 0.00 12 ALA A CA 3
ATOM 2919 C C . ALA A 1 12 ? -6.298 9.499 2.433 1.00 0.00 12 ALA A C 3
ATOM 2920 O O . ALA A 1 12 ? -5.312 9.245 1.747 1.00 0.00 12 ALA A O 3
ATOM 2927 N N . LEU A 1 13 ? -7.467 8.878 2.299 1.00 0.00 13 LEU A N 3
ATOM 2928 C CA . LEU A 1 13 ? -7.622 7.689 1.465 1.00 0.00 13 LEU A CA 3
ATOM 2929 C C . LEU A 1 13 ? -7.293 7.977 -0.004 1.00 0.00 13 LEU A C 3
ATOM 2930 O O . LEU A 1 13 ? -6.703 7.145 -0.691 1.00 0.00 13 LEU A O 3
ATOM 2946 N N . VAL A 1 14 ? -7.658 9.156 -0.485 1.00 0.00 14 VAL A N 3
ATOM 2947 C CA . VAL A 1 14 ? -7.341 9.534 -1.855 1.00 0.00 14 VAL A CA 3
ATOM 2948 C C . VAL A 1 14 ? -5.874 9.919 -1.977 1.00 0.00 14 VAL A C 3
ATOM 2949 O O . VAL A 1 14 ? -5.215 9.574 -2.959 1.00 0.00 14 VAL A O 3
ATOM 2962 N N . THR A 1 15 ? -5.358 10.608 -0.967 1.00 0.00 15 THR A N 3
ATOM 2963 C CA . THR A 1 15 ? -3.956 11.000 -0.957 1.00 0.00 15 THR A CA 3
ATOM 2964 C C . THR A 1 15 ? -3.058 9.765 -0.989 1.00 0.00 15 THR A C 3
ATOM 2965 O O . THR A 1 15 ? -2.156 9.658 -1.830 1.00 0.00 15 THR A O 3
ATOM 2976 N N . GLU A 1 16 ? -3.330 8.816 -0.094 1.00 0.00 16 GLU A N 3
ATOM 2977 C CA . GLU A 1 16 ? -2.552 7.606 -0.020 1.00 0.00 16 GLU A CA 3
ATOM 2978 C C . GLU A 1 16 ? -2.672 6.825 -1.320 1.00 0.00 16 GLU A C 3
ATOM 2979 O O . GLU A 1 16 ? -1.662 6.451 -1.905 1.00 0.00 16 GLU A O 3
ATOM 2991 N N . LEU A 1 17 ? -3.902 6.637 -1.809 1.00 0.00 17 LEU A N 3
ATOM 2992 C CA . LEU A 1 17 ? -4.122 5.854 -3.020 1.00 0.00 17 LEU A CA 3
ATOM 2993 C C . LEU A 1 17 ? -3.366 6.457 -4.197 1.00 0.00 17 LEU A C 3
ATOM 2994 O O . LEU A 1 17 ? -2.775 5.741 -5.003 1.00 0.00 17 LEU A O 3
ATOM 3010 N N . GLU A 1 18 ? -3.369 7.776 -4.269 1.00 0.00 18 GLU A N 3
ATOM 3011 C CA . GLU A 1 18 ? -2.699 8.481 -5.354 1.00 0.00 18 GLU A CA 3
ATOM 3012 C C . GLU A 1 18 ? -1.186 8.312 -5.264 1.00 0.00 18 GLU A C 3
ATOM 3013 O O . GLU A 1 18 ? -0.495 8.246 -6.283 1.00 0.00 18 GLU A O 3
ATOM 3025 N N . CYS A 1 19 ? -0.674 8.218 -4.047 1.00 0.00 19 CYS A N 3
ATOM 3026 C CA . CYS A 1 19 ? 0.758 8.073 -3.839 1.00 0.00 19 CYS A CA 3
ATOM 3027 C C . CYS A 1 19 ? 1.148 6.601 -3.806 1.00 0.00 19 CYS A C 3
ATOM 3028 O O . CYS A 1 19 ? 2.325 6.258 -3.707 1.00 0.00 19 CYS A O 3
ATOM 3035 N N . ILE A 1 20 ? 0.145 5.740 -3.880 1.00 0.00 20 ILE A N 3
ATOM 3036 C CA . ILE A 1 20 ? 0.369 4.307 -4.037 1.00 0.00 20 ILE A CA 3
ATOM 3037 C C . ILE A 1 20 ? 0.325 3.921 -5.516 1.00 0.00 20 ILE A C 3
ATOM 3038 O O . ILE A 1 20 ? 1.012 2.998 -5.953 1.00 0.00 20 ILE A O 3
ATOM 3054 N N . ARG A 1 21 ? -0.462 4.649 -6.298 1.00 0.00 21 ARG A N 3
ATOM 3055 C CA . ARG A 1 21 ? -0.717 4.252 -7.681 1.00 0.00 21 ARG A CA 3
ATOM 3056 C C . ARG A 1 21 ? 0.322 4.789 -8.646 1.00 0.00 21 ARG A C 3
ATOM 3057 O O . ARG A 1 21 ? 0.368 4.367 -9.800 1.00 0.00 21 ARG A O 3
ATOM 3078 N N . LEU A 1 22 ? 1.164 5.700 -8.189 1.00 0.00 22 LEU A N 3
ATOM 3079 C CA . LEU A 1 22 ? 2.174 6.287 -9.061 1.00 0.00 22 LEU A CA 3
ATOM 3080 C C . LEU A 1 22 ? 3.346 5.331 -9.262 1.00 0.00 22 LEU A C 3
ATOM 3081 O O . LEU A 1 22 ? 4.486 5.761 -9.440 1.00 0.00 22 LEU A O 3
ATOM 3097 N N . ARG A 1 23 ? 3.041 4.027 -9.223 1.00 0.00 23 ARG A N 3
ATOM 3098 C CA . ARG A 1 23 ? 4.044 2.950 -9.279 1.00 0.00 23 ARG A CA 3
ATOM 3099 C C . ARG A 1 23 ? 4.937 2.944 -8.033 1.00 0.00 23 ARG A C 3
ATOM 3100 O O . ARG A 1 23 ? 5.515 1.919 -7.678 1.00 0.00 23 ARG A O 3
ATOM 3121 N N . ILE A 1 24 ? 5.029 4.092 -7.377 1.00 0.00 24 ILE A N 3
ATOM 3122 C CA . ILE A 1 24 ? 5.853 4.275 -6.198 1.00 0.00 24 ILE A CA 3
ATOM 3123 C C . ILE A 1 24 ? 7.324 4.242 -6.590 1.00 0.00 24 ILE A C 3
ATOM 3124 O O . ILE A 1 24 ? 7.853 5.249 -7.060 1.00 0.00 24 ILE A O 3
ATOM 3140 N N . SER A 1 25 ? 7.953 3.089 -6.442 1.00 0.00 25 SER A N 3
ATOM 3141 C CA . SER A 1 25 ? 9.341 2.885 -6.864 1.00 0.00 25 SER A CA 3
ATOM 3142 C C . SER A 1 25 ? 9.859 1.521 -6.385 1.00 0.00 25 SER A C 3
ATOM 3143 O O . SER A 1 25 ? 10.393 0.747 -7.180 1.00 0.00 25 SER A O 3
ATOM 3151 N N . PRO A 1 26 ? 9.732 1.225 -5.067 1.00 0.00 26 PRO A N 3
ATOM 3152 C CA . PRO A 1 26 ? 10.176 -0.051 -4.456 1.00 0.00 26 PRO A CA 3
ATOM 3153 C C . PRO A 1 26 ? 9.514 -1.320 -5.016 1.00 0.00 26 PRO A C 3
ATOM 3154 O O . PRO A 1 26 ? 8.931 -1.317 -6.099 1.00 0.00 26 PRO A O 3
ATOM 3165 N N . GLU A 1 27 ? 9.597 -2.401 -4.231 1.00 0.00 27 GLU A N 3
ATOM 3166 C CA . GLU A 1 27 ? 8.984 -3.696 -4.564 1.00 0.00 27 GLU A CA 3
ATOM 3167 C C . GLU A 1 27 ? 7.465 -3.608 -4.494 1.00 0.00 27 GLU A C 3
ATOM 3168 O O . GLU A 1 27 ? 6.762 -4.596 -4.703 1.00 0.00 27 GLU A O 3
ATOM 3180 N N . THR A 1 28 ? 6.994 -2.421 -4.138 1.00 0.00 28 THR A N 3
ATOM 3181 C CA . THR A 1 28 ? 5.583 -2.097 -4.057 1.00 0.00 28 THR A CA 3
ATOM 3182 C C . THR A 1 28 ? 4.720 -2.865 -5.062 1.00 0.00 28 THR A C 3
ATOM 3183 O O . THR A 1 28 ? 3.776 -3.550 -4.670 1.00 0.00 28 THR A O 3
ATOM 3194 N N . ASN A 1 29 ? 5.071 -2.801 -6.335 1.00 0.00 29 ASN A N 3
ATOM 3195 C CA . ASN A 1 29 ? 4.219 -3.344 -7.372 1.00 0.00 29 ASN A CA 3
ATOM 3196 C C . ASN A 1 29 ? 4.083 -4.845 -7.213 1.00 0.00 29 ASN A C 3
ATOM 3197 O O . ASN A 1 29 ? 2.977 -5.347 -7.098 1.00 0.00 29 ASN A O 3
ATOM 3208 N N . ALA A 1 30 ? 5.207 -5.543 -7.134 1.00 0.00 30 ALA A N 3
ATOM 3209 C CA . ALA A 1 30 ? 5.197 -6.998 -7.051 1.00 0.00 30 ALA A CA 3
ATOM 3210 C C . ALA A 1 30 ? 4.557 -7.482 -5.750 1.00 0.00 30 ALA A C 3
ATOM 3211 O O . ALA A 1 30 ? 3.667 -8.342 -5.763 1.00 0.00 30 ALA A O 3
ATOM 3218 N N . ALA A 1 31 ? 4.992 -6.903 -4.637 1.00 0.00 31 ALA A N 3
ATOM 3219 C CA . ALA A 1 31 ? 4.591 -7.368 -3.315 1.00 0.00 31 ALA A CA 3
ATOM 3220 C C . ALA A 1 31 ? 3.136 -7.040 -2.999 1.00 0.00 31 ALA A C 3
ATOM 3221 O O . ALA A 1 31 ? 2.368 -7.923 -2.639 1.00 0.00 31 ALA A O 3
ATOM 3228 N N . PHE A 1 32 ? 2.753 -5.771 -3.081 1.00 0.00 32 PHE A N 3
ATOM 3229 C CA . PHE A 1 32 ? 1.346 -5.425 -2.916 1.00 0.00 32 PHE A CA 3
ATOM 3230 C C . PHE A 1 32 ? 0.498 -6.093 -3.996 1.00 0.00 32 PHE A C 3
ATOM 3231 O O . PHE A 1 32 ? -0.692 -6.280 -3.811 1.00 0.00 32 PHE A O 3
ATOM 3248 N N . ASP A 1 33 ? 1.105 -6.461 -5.127 1.00 0.00 33 ASP A N 3
ATOM 3249 C CA . ASP A 1 33 ? 0.369 -7.167 -6.167 1.00 0.00 33 ASP A CA 3
ATOM 3250 C C . ASP A 1 33 ? -0.178 -8.464 -5.607 1.00 0.00 33 ASP A C 3
ATOM 3251 O O . ASP A 1 33 ? -1.390 -8.640 -5.535 1.00 0.00 33 ASP A O 3
ATOM 3260 N N . ASN A 1 34 ? 0.710 -9.350 -5.154 1.00 0.00 34 ASN A N 3
ATOM 3261 C CA . ASN A 1 34 ? 0.265 -10.620 -4.585 1.00 0.00 34 ASN A CA 3
ATOM 3262 C C . ASN A 1 34 ? -0.390 -10.410 -3.219 1.00 0.00 34 ASN A C 3
ATOM 3263 O O . ASN A 1 34 ? -1.225 -11.211 -2.784 1.00 0.00 34 ASN A O 3
ATOM 3274 N N . ALA A 1 35 ? -0.034 -9.321 -2.554 1.00 0.00 35 ALA A N 3
ATOM 3275 C CA . ALA A 1 35 ? -0.630 -8.978 -1.265 1.00 0.00 35 ALA A CA 3
ATOM 3276 C C . ALA A 1 35 ? -2.097 -8.615 -1.409 1.00 0.00 35 ALA A C 3
ATOM 3277 O O . ALA A 1 35 ? -2.973 -9.253 -0.823 1.00 0.00 35 ALA A O 3
ATOM 3284 N N . VAL A 1 36 ? -2.357 -7.591 -2.196 1.00 0.00 36 VAL A N 3
ATOM 3285 C CA . VAL A 1 36 ? -3.706 -7.140 -2.468 1.00 0.00 36 VAL A CA 3
ATOM 3286 C C . VAL A 1 36 ? -4.435 -8.189 -3.296 1.00 0.00 36 VAL A C 3
ATOM 3287 O O . VAL A 1 36 ? -5.653 -8.164 -3.431 1.00 0.00 36 VAL A O 3
ATOM 3300 N N . GLN A 1 37 ? -3.659 -9.108 -3.839 1.00 0.00 37 GLN A N 3
ATOM 3301 C CA . GLN A 1 37 ? -4.181 -10.310 -4.461 1.00 0.00 37 GLN A CA 3
ATOM 3302 C C . GLN A 1 37 ? -4.781 -11.254 -3.404 1.00 0.00 37 GLN A C 3
ATOM 3303 O O . GLN A 1 37 ? -5.784 -11.920 -3.660 1.00 0.00 37 GLN A O 3
ATOM 3317 N N . GLN A 1 38 ? -4.167 -11.303 -2.217 1.00 0.00 38 GLN A N 3
ATOM 3318 C CA . GLN A 1 38 ? -4.740 -12.049 -1.086 1.00 0.00 38 GLN A CA 3
ATOM 3319 C C . GLN A 1 38 ? -6.018 -11.399 -0.601 1.00 0.00 38 GLN A C 3
ATOM 3320 O O . GLN A 1 38 ? -7.101 -11.973 -0.695 1.00 0.00 38 GLN A O 3
ATOM 3334 N N . LEU A 1 39 ? -5.871 -10.185 -0.074 1.00 0.00 39 LEU A N 3
ATOM 3335 C CA . LEU A 1 39 ? -6.992 -9.463 0.518 1.00 0.00 39 LEU A CA 3
ATOM 3336 C C . LEU A 1 39 ? -8.054 -9.200 -0.524 1.00 0.00 39 LEU A C 3
ATOM 3337 O O . LEU A 1 39 ? -9.236 -9.051 -0.217 1.00 0.00 39 LEU A O 3
ATOM 3353 N N . ASN A 1 40 ? -7.583 -9.144 -1.764 1.00 0.00 40 ASN A N 3
ATOM 3354 C CA . ASN A 1 40 ? -8.439 -9.021 -2.931 1.00 0.00 40 ASN A CA 3
ATOM 3355 C C . ASN A 1 40 ? -9.222 -7.721 -2.886 1.00 0.00 40 ASN A C 3
ATOM 3356 O O . ASN A 1 40 ? -10.409 -7.660 -3.193 1.00 0.00 40 ASN A O 3
ATOM 3367 N N . CYS A 1 41 ? -8.522 -6.676 -2.487 1.00 0.00 41 CYS A N 3
ATOM 3368 C CA . CYS A 1 41 ? -9.062 -5.330 -2.506 1.00 0.00 41 CYS A CA 3
ATOM 3369 C C . CYS A 1 41 ? -9.035 -4.779 -3.925 1.00 0.00 41 CYS A C 3
ATOM 3370 O O . CYS A 1 41 ? -9.733 -3.813 -4.236 1.00 0.00 41 CYS A O 3
ATOM 3377 N N . LEU A 1 42 ? -8.225 -5.426 -4.777 1.00 0.00 42 LEU A N 3
ATOM 3378 C CA . LEU A 1 42 ? -7.939 -4.959 -6.143 1.00 0.00 42 LEU A CA 3
ATOM 3379 C C . LEU A 1 42 ? -7.159 -3.648 -6.099 1.00 0.00 42 LEU A C 3
ATOM 3380 O O . LEU A 1 42 ? -6.033 -3.555 -6.584 1.00 0.00 42 LEU A O 3
ATOM 3396 N N . ASN A 1 43 ? -7.773 -2.655 -5.490 1.00 0.00 43 ASN A N 3
ATOM 3397 C CA . ASN A 1 43 ? -7.162 -1.359 -5.275 1.00 0.00 43 ASN A CA 3
ATOM 3398 C C . ASN A 1 43 ? -6.288 -1.405 -4.023 1.00 0.00 43 ASN A C 3
ATOM 3399 O O . ASN A 1 43 ? -6.699 -1.928 -2.984 1.00 0.00 43 ASN A O 3
ATOM 3410 N N . ARG A 1 44 ? -5.085 -0.858 -4.126 1.00 0.00 44 ARG A N 3
ATOM 3411 C CA . ARG A 1 44 ? -4.099 -0.973 -3.054 1.00 0.00 44 ARG A CA 3
ATOM 3412 C C . ARG A 1 44 ? -4.394 -0.041 -1.883 1.00 0.00 44 ARG A C 3
ATOM 3413 O O . ARG A 1 44 ? -3.791 -0.179 -0.822 1.00 0.00 44 ARG A O 3
ATOM 3434 N N . ALA A 1 45 ? -5.318 0.897 -2.065 1.00 0.00 45 ALA A N 3
ATOM 3435 C CA . ALA A 1 45 ? -5.697 1.795 -0.977 1.00 0.00 45 ALA A CA 3
ATOM 3436 C C . ALA A 1 45 ? -6.427 1.021 0.120 1.00 0.00 45 ALA A C 3
ATOM 3437 O O . ALA A 1 45 ? -6.148 1.193 1.296 1.00 0.00 45 ALA A O 3
ATOM 3444 N N . CYS A 1 46 ? -7.348 0.151 -0.286 1.00 0.00 46 CYS A N 3
ATOM 3445 C CA . CYS A 1 46 ? -8.047 -0.742 0.641 1.00 0.00 46 CYS A CA 3
ATOM 3446 C C . CYS A 1 46 ? -7.034 -1.555 1.432 1.00 0.00 46 CYS A C 3
ATOM 3447 O O . CYS A 1 46 ? -7.077 -1.630 2.664 1.00 0.00 46 CYS A O 3
ATOM 3454 N N . ALA A 1 47 ? -6.120 -2.153 0.687 1.00 0.00 47 ALA A N 3
ATOM 3455 C CA . ALA A 1 47 ? -5.006 -2.897 1.254 1.00 0.00 47 ALA A CA 3
ATOM 3456 C C . ALA A 1 47 ? -4.268 -2.101 2.324 1.00 0.00 47 ALA A C 3
ATOM 3457 O O . ALA A 1 47 ? -4.196 -2.509 3.491 1.00 0.00 47 ALA A O 3
ATOM 3464 N N . TYR A 1 48 ? -3.723 -0.969 1.912 1.00 0.00 48 TYR A N 3
ATOM 3465 C CA . TYR A 1 48 ? -2.915 -0.140 2.786 1.00 0.00 48 TYR A CA 3
ATOM 3466 C C . TYR A 1 48 ? -3.731 0.425 3.937 1.00 0.00 48 TYR A C 3
ATOM 3467 O O . TYR A 1 48 ? -3.218 0.564 5.040 1.00 0.00 48 TYR A O 3
ATOM 3485 N N . ARG A 1 49 ? -5.000 0.726 3.691 1.00 0.00 49 ARG A N 3
ATOM 3486 C CA . ARG A 1 49 ? -5.856 1.290 4.724 1.00 0.00 49 ARG A CA 3
ATOM 3487 C C . ARG A 1 49 ? -6.144 0.271 5.823 1.00 0.00 49 ARG A C 3
ATOM 3488 O O . ARG A 1 49 ? -6.298 0.633 6.986 1.00 0.00 49 ARG A O 3
ATOM 3509 N N . LYS A 1 50 ? -6.201 -1.011 5.468 1.00 0.00 50 LYS A N 3
ATOM 3510 C CA . LYS A 1 50 ? -6.451 -2.035 6.467 1.00 0.00 50 LYS A CA 3
ATOM 3511 C C . LYS A 1 50 ? -5.167 -2.302 7.228 1.00 0.00 50 LYS A C 3
ATOM 3512 O O . LYS A 1 50 ? -5.194 -2.643 8.405 1.00 0.00 50 LYS A O 3
ATOM 3531 N N . MET A 1 51 ? -4.040 -2.123 6.544 1.00 0.00 51 MET A N 3
ATOM 3532 C CA . MET A 1 51 ? -2.734 -2.148 7.197 1.00 0.00 51 MET A CA 3
ATOM 3533 C C . MET A 1 51 ? -2.595 -0.925 8.105 1.00 0.00 51 MET A C 3
ATOM 3534 O O . MET A 1 51 ? -2.027 -0.994 9.191 1.00 0.00 51 MET A O 3
ATOM 3548 N N . CYS A 1 52 ? -3.128 0.191 7.624 1.00 0.00 52 CYS A N 3
ATOM 3549 C CA . CYS A 1 52 ? -3.173 1.445 8.365 1.00 0.00 52 CYS A CA 3
ATOM 3550 C C . CYS A 1 52 ? -4.059 1.295 9.600 1.00 0.00 52 CYS A C 3
ATOM 3551 O O . CYS A 1 52 ? -3.853 1.957 10.622 1.00 0.00 52 CYS A O 3
ATOM 3558 N N . ALA A 1 53 ? -5.043 0.411 9.492 1.00 0.00 53 ALA A N 3
ATOM 3559 C CA . ALA A 1 53 ? -5.926 0.093 10.601 1.00 0.00 53 ALA A CA 3
ATOM 3560 C C . ALA A 1 53 ? -5.260 -0.890 11.555 1.00 0.00 53 ALA A C 3
ATOM 3561 O O . ALA A 1 53 ? -4.955 -0.553 12.699 1.00 0.00 53 ALA A O 3
ATOM 3568 N N . THR A 1 54 ? -5.044 -2.108 11.074 1.00 0.00 54 THR A N 3
ATOM 3569 C CA . THR A 1 54 ? -4.390 -3.145 11.856 1.00 0.00 54 THR A CA 3
ATOM 3570 C C . THR A 1 54 ? -3.333 -3.854 11.011 1.00 0.00 54 THR A C 3
ATOM 3571 O O . THR A 1 54 ? -2.149 -3.850 11.351 1.00 0.00 54 THR A O 3
ATOM 3582 N N . ASN A 1 55 ? -3.793 -4.454 9.912 1.00 0.00 55 ASN A N 3
ATOM 3583 C CA . ASN A 1 55 ? -2.953 -5.170 8.965 1.00 0.00 55 ASN A CA 3
ATOM 3584 C C . ASN A 1 55 ? -3.845 -5.922 7.993 1.00 0.00 55 ASN A C 3
ATOM 3585 O O . ASN A 1 55 ? -5.029 -6.118 8.268 1.00 0.00 55 ASN A O 3
ATOM 3596 N N . ASN A 1 56 ? -3.273 -6.341 6.868 1.00 0.00 56 ASN A N 3
ATOM 3597 C CA . ASN A 1 56 ? -4.016 -7.025 5.811 1.00 0.00 56 ASN A CA 3
ATOM 3598 C C . ASN A 1 56 ? -3.097 -7.233 4.624 1.00 0.00 56 ASN A C 3
ATOM 3599 O O . ASN A 1 56 ? -2.731 -8.354 4.279 1.00 0.00 56 ASN A O 3
ATOM 3610 N N . LEU A 1 57 ? -2.700 -6.110 4.039 1.00 0.00 57 LEU A N 3
ATOM 3611 C CA . LEU A 1 57 ? -1.789 -6.064 2.898 1.00 0.00 57 LEU A CA 3
ATOM 3612 C C . LEU A 1 57 ? -0.463 -6.752 3.206 1.00 0.00 57 LEU A C 3
ATOM 3613 O O . LEU A 1 57 ? 0.229 -7.209 2.305 1.00 0.00 57 LEU A O 3
ATOM 3629 N N . GLU A 1 58 ? -0.163 -6.895 4.483 1.00 0.00 58 GLU A N 3
ATOM 3630 C CA . GLU A 1 58 ? 1.168 -7.279 4.917 1.00 0.00 58 GLU A CA 3
ATOM 3631 C C . GLU A 1 58 ? 1.452 -8.748 4.671 1.00 0.00 58 GLU A C 3
ATOM 3632 O O . GLU A 1 58 ? 2.601 -9.159 4.669 1.00 0.00 58 GLU A O 3
ATOM 3644 N N . GLN A 1 59 ? 0.408 -9.518 4.432 1.00 0.00 59 GLN A N 3
ATOM 3645 C CA . GLN A 1 59 ? 0.554 -10.942 4.187 1.00 0.00 59 GLN A CA 3
ATOM 3646 C C . GLN A 1 59 ? 1.604 -11.242 3.094 1.00 0.00 59 GLN A C 3
ATOM 3647 O O . GLN A 1 59 ? 2.715 -11.700 3.385 1.00 0.00 59 GLN A O 3
ATOM 3661 N N . ALA A 1 60 ? 1.303 -10.885 1.858 1.00 0.00 60 ALA A N 3
ATOM 3662 C CA . ALA A 1 60 ? 2.161 -11.255 0.738 1.00 0.00 60 ALA A CA 3
ATOM 3663 C C . ALA A 1 60 ? 3.260 -10.246 0.538 1.00 0.00 60 ALA A C 3
ATOM 3664 O O . ALA A 1 60 ? 4.406 -10.616 0.309 1.00 0.00 60 ALA A O 3
ATOM 3671 N N . MET A 1 61 ? 2.894 -8.972 0.570 1.00 0.00 61 MET A N 3
ATOM 3672 C CA . MET A 1 61 ? 3.879 -7.903 0.519 1.00 0.00 61 MET A CA 3
ATOM 3673 C C . MET A 1 61 ? 5.063 -8.188 1.455 1.00 0.00 61 MET A C 3
ATOM 3674 O O . MET A 1 61 ? 6.209 -8.097 1.028 1.00 0.00 61 MET A O 3
ATOM 3688 N N . SER A 1 62 ? 4.796 -8.580 2.708 1.00 0.00 62 SER A N 3
ATOM 3689 C CA . SER A 1 62 ? 5.881 -8.825 3.665 1.00 0.00 62 SER A CA 3
ATOM 3690 C C . SER A 1 62 ? 6.572 -10.157 3.360 1.00 0.00 62 SER A C 3
ATOM 3691 O O . SER A 1 62 ? 7.762 -10.318 3.629 1.00 0.00 62 SER A O 3
ATOM 3699 N N . VAL A 1 63 ? 5.828 -11.127 2.817 1.00 0.00 63 VAL A N 3
ATOM 3700 C CA . VAL A 1 63 ? 6.456 -12.352 2.315 1.00 0.00 63 VAL A CA 3
ATOM 3701 C C . VAL A 1 63 ? 7.432 -12.040 1.171 1.00 0.00 63 VAL A C 3
ATOM 3702 O O . VAL A 1 63 ? 8.490 -12.661 1.058 1.00 0.00 63 VAL A O 3
ATOM 3715 N N . TYR A 1 64 ? 7.077 -11.069 0.339 1.00 0.00 64 TYR A N 3
ATOM 3716 C CA . TYR A 1 64 ? 7.898 -10.693 -0.812 1.00 0.00 64 TYR A CA 3
ATOM 3717 C C . TYR A 1 64 ? 9.056 -9.776 -0.419 1.00 0.00 64 TYR A C 3
ATOM 3718 O O . TYR A 1 64 ? 10.210 -10.204 -0.385 1.00 0.00 64 TYR A O 3
ATOM 3736 N N . PHE A 1 65 ? 8.748 -8.516 -0.124 1.00 0.00 65 PHE A N 3
ATOM 3737 C CA . PHE A 1 65 ? 9.780 -7.534 0.197 1.00 0.00 65 PHE A CA 3
ATOM 3738 C C . PHE A 1 65 ? 10.231 -7.706 1.643 1.00 0.00 65 PHE A C 3
ATOM 3739 O O . PHE A 1 65 ? 9.555 -8.360 2.436 1.00 0.00 65 PHE A O 3
ATOM 3756 N N . THR A 1 66 ? 11.373 -7.146 1.983 1.00 0.00 66 THR A N 3
ATOM 3757 C CA . THR A 1 66 ? 11.843 -7.187 3.353 1.00 0.00 66 THR A CA 3
ATOM 3758 C C . THR A 1 66 ? 11.348 -5.965 4.136 1.00 0.00 66 THR A C 3
ATOM 3759 O O . THR A 1 66 ? 10.719 -5.077 3.555 1.00 0.00 66 THR A O 3
ATOM 3770 N N . ASN A 1 67 ? 11.614 -5.907 5.434 1.00 0.00 67 ASN A N 3
ATOM 3771 C CA . ASN A 1 67 ? 11.019 -4.867 6.276 1.00 0.00 67 ASN A CA 3
ATOM 3772 C C . ASN A 1 67 ? 11.557 -3.474 5.935 1.00 0.00 67 ASN A C 3
ATOM 3773 O O . ASN A 1 67 ? 10.803 -2.501 5.908 1.00 0.00 67 ASN A O 3
ATOM 3784 N N . GLU A 1 68 ? 12.847 -3.379 5.652 1.00 0.00 68 GLU A N 3
ATOM 3785 C CA . GLU A 1 68 ? 13.440 -2.102 5.256 1.00 0.00 68 GLU A CA 3
ATOM 3786 C C . GLU A 1 68 ? 12.861 -1.630 3.923 1.00 0.00 68 GLU A C 3
ATOM 3787 O O . GLU A 1 68 ? 12.692 -0.432 3.690 1.00 0.00 68 GLU A O 3
ATOM 3799 N N . GLN A 1 69 ? 12.532 -2.591 3.076 1.00 0.00 69 GLN A N 3
ATOM 3800 C CA . GLN A 1 69 ? 11.881 -2.325 1.799 1.00 0.00 69 GLN A CA 3
ATOM 3801 C C . GLN A 1 69 ? 10.534 -1.641 2.013 1.00 0.00 69 GLN A C 3
ATOM 3802 O O . GLN A 1 69 ? 10.190 -0.683 1.321 1.00 0.00 69 GLN A O 3
ATOM 3816 N N . ILE A 1 70 ? 9.764 -2.138 2.973 1.00 0.00 70 ILE A N 3
ATOM 3817 C CA . ILE A 1 70 ? 8.455 -1.570 3.239 1.00 0.00 70 ILE A CA 3
ATOM 3818 C C . ILE A 1 70 ? 8.566 -0.329 4.125 1.00 0.00 70 ILE A C 3
ATOM 3819 O O . ILE A 1 70 ? 7.617 0.439 4.261 1.00 0.00 70 ILE A O 3
ATOM 3835 N N . LYS A 1 71 ? 9.733 -0.113 4.706 1.00 0.00 71 LYS A N 3
ATOM 3836 C CA . LYS A 1 71 ? 10.027 1.171 5.310 1.00 0.00 71 LYS A CA 3
ATOM 3837 C C . LYS A 1 71 ? 10.055 2.218 4.202 1.00 0.00 71 LYS A C 3
ATOM 3838 O O . LYS A 1 71 ? 9.461 3.301 4.316 1.00 0.00 71 LYS A O 3
ATOM 3857 N N . GLU A 1 72 ? 10.724 1.854 3.109 1.00 0.00 72 GLU A N 3
ATOM 3858 C CA . GLU A 1 72 ? 10.788 2.694 1.926 1.00 0.00 72 GLU A CA 3
ATOM 3859 C C . GLU A 1 72 ? 9.397 2.956 1.363 1.00 0.00 72 GLU A C 3
ATOM 3860 O O . GLU A 1 72 ? 9.043 4.103 1.113 1.00 0.00 72 GLU A O 3
ATOM 3872 N N . ILE A 1 73 ? 8.595 1.904 1.169 1.00 0.00 73 ILE A N 3
ATOM 3873 C CA . ILE A 1 73 ? 7.249 2.095 0.627 1.00 0.00 73 ILE A CA 3
ATOM 3874 C C . ILE A 1 73 ? 6.329 2.721 1.675 1.00 0.00 73 ILE A C 3
ATOM 3875 O O . ILE A 1 73 ? 5.257 3.198 1.346 1.00 0.00 73 ILE A O 3
ATOM 3891 N N . HIS A 1 74 ? 6.742 2.735 2.939 1.00 0.00 74 HIS A N 3
ATOM 3892 C CA . HIS A 1 74 ? 5.991 3.482 3.940 1.00 0.00 74 HIS A CA 3
ATOM 3893 C C . HIS A 1 74 ? 6.072 4.961 3.606 1.00 0.00 74 HIS A C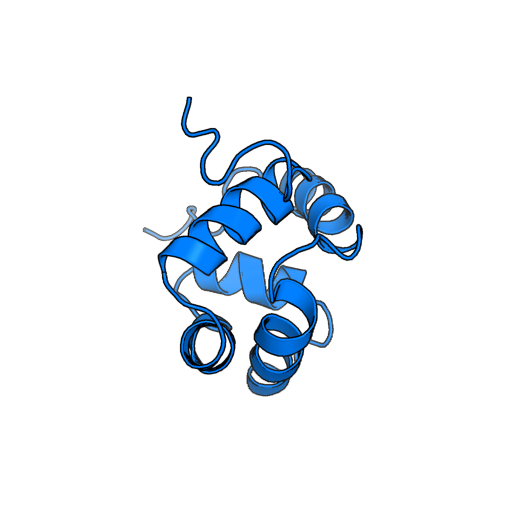 3
ATOM 3894 O O . HIS A 1 74 ? 5.046 5.624 3.431 1.00 0.00 74 HIS A O 3
ATOM 3909 N N . ASP A 1 75 ? 7.297 5.469 3.495 1.00 0.00 75 ASP A N 3
ATOM 3910 C CA . ASP A 1 75 ? 7.503 6.864 3.119 1.00 0.00 75 ASP A CA 3
ATOM 3911 C C . ASP A 1 75 ? 6.928 7.091 1.733 1.00 0.00 75 ASP A C 3
ATOM 3912 O O . ASP A 1 75 ? 6.254 8.082 1.464 1.00 0.00 75 ASP A O 3
ATOM 3921 N N . ALA A 1 76 ? 7.172 6.118 0.878 1.00 0.00 76 ALA A N 3
ATOM 3922 C CA . ALA A 1 76 ? 6.773 6.175 -0.510 1.00 0.00 76 ALA A CA 3
ATOM 3923 C C . ALA A 1 76 ? 5.262 6.189 -0.696 1.00 0.00 76 ALA A C 3
ATOM 3924 O O . ALA A 1 76 ? 4.740 7.002 -1.428 1.00 0.00 76 ALA A O 3
ATOM 3931 N N . ALA A 1 77 ? 4.555 5.293 -0.055 1.00 0.00 77 ALA A N 3
ATOM 3932 C CA . ALA A 1 77 ? 3.128 5.192 -0.291 1.00 0.00 77 ALA A CA 3
ATOM 3933 C C . ALA A 1 77 ? 2.346 6.201 0.544 1.00 0.00 77 ALA A C 3
ATOM 3934 O O . ALA A 1 77 ? 1.180 6.468 0.271 1.00 0.00 77 ALA A O 3
ATOM 3941 N N . THR A 1 78 ? 2.992 6.778 1.551 1.00 0.00 78 THR A N 3
ATOM 3942 C CA . THR A 1 78 ? 2.340 7.795 2.367 1.00 0.00 78 THR A CA 3
ATOM 3943 C C . THR A 1 78 ? 2.654 9.195 1.842 1.00 0.00 78 THR A C 3
ATOM 3944 O O . THR A 1 78 ? 1.753 9.993 1.576 1.00 0.00 78 THR A O 3
ATOM 3955 N N . ALA A 1 79 ? 3.941 9.484 1.692 1.00 0.00 79 ALA A N 3
ATOM 3956 C CA . ALA A 1 79 ? 4.399 10.800 1.258 1.00 0.00 79 ALA A CA 3
ATOM 3957 C C . ALA A 1 79 ? 4.669 10.833 -0.239 1.00 0.00 79 ALA A C 3
ATOM 3958 O O . ALA A 1 79 ? 5.025 11.879 -0.790 1.00 0.00 79 ALA A O 3
ATOM 3965 N N . CYS A 1 80 ? 4.507 9.674 -0.881 1.00 0.00 80 CYS A N 3
ATOM 3966 C CA . CYS A 1 80 ? 4.872 9.471 -2.281 1.00 0.00 80 CYS A CA 3
ATOM 3967 C C . CYS A 1 80 ? 6.336 9.833 -2.500 1.00 0.00 80 CYS A C 3
ATOM 3968 O O . CYS A 1 80 ? 6.702 10.550 -3.430 1.00 0.00 80 CYS A O 3
ATOM 3975 N N . ASP A 1 81 ? 7.164 9.284 -1.612 1.00 0.00 81 ASP A N 3
ATOM 3976 C CA . ASP A 1 81 ? 8.602 9.522 -1.603 1.00 0.00 81 ASP A CA 3
ATOM 3977 C C . ASP A 1 81 ? 9.346 8.204 -1.382 1.00 0.00 81 ASP A C 3
ATOM 3978 O O . ASP A 1 81 ? 9.690 7.871 -0.250 1.00 0.00 81 ASP A O 3
ATOM 3987 N N . PRO A 1 82 ? 9.566 7.395 -2.432 1.00 0.00 82 PRO A N 3
ATOM 3988 C CA . PRO A 1 82 ? 10.322 6.156 -2.304 1.00 0.00 82 PRO A CA 3
ATOM 3989 C C . PRO A 1 82 ? 11.819 6.415 -2.328 1.00 0.00 82 PRO A C 3
ATOM 3990 O O . PRO A 1 82 ? 12.519 6.021 -3.264 1.00 0.00 82 PRO A O 3
ATOM 4001 N N . GLU A 1 83 ? 12.285 7.082 -1.283 1.00 0.00 83 GLU A N 3
ATOM 4002 C CA . GLU A 1 83 ? 13.654 7.561 -1.188 1.00 0.00 83 GLU A CA 3
ATOM 4003 C C . GLU A 1 83 ? 13.918 8.594 -2.277 1.00 0.00 83 GLU A C 3
ATOM 4004 O O . GLU A 1 83 ? 14.914 8.535 -3.001 1.00 0.00 83 GLU A O 3
ATOM 4016 N N . ALA A 1 84 ? 12.998 9.536 -2.394 1.00 0.00 84 ALA A N 3
ATOM 4017 C CA . ALA A 1 84 ? 13.225 10.718 -3.196 1.00 0.00 84 ALA A CA 3
ATOM 4018 C C . ALA A 1 84 ? 14.214 11.574 -2.432 1.00 0.00 84 ALA A C 3
ATOM 4019 O O . ALA A 1 84 ? 15.053 12.269 -3.006 1.00 0.00 84 ALA A O 3
ATOM 4026 N N . HIS A 1 85 ? 14.074 11.488 -1.110 1.00 0.00 85 HIS A N 3
ATOM 4027 C CA . HIS A 1 85 ? 15.066 11.952 -0.149 1.00 0.00 85 HIS A CA 3
ATOM 4028 C C . HIS A 1 85 ? 14.566 11.674 1.261 1.00 0.00 85 HIS A C 3
ATOM 4029 O O . HIS A 1 85 ? 14.751 12.482 2.172 1.00 0.00 85 HIS A O 3
ATOM 4044 N N . HIS A 1 86 ? 13.917 10.525 1.423 1.00 0.00 86 HIS A N 3
ATOM 4045 C CA . HIS A 1 86 ? 13.349 10.129 2.706 1.00 0.00 86 HIS A CA 3
ATOM 4046 C C . HIS A 1 86 ? 13.471 8.621 2.922 1.00 0.00 86 HIS A C 3
ATOM 4047 O O . HIS A 1 86 ? 14.010 7.905 2.073 1.00 0.00 86 HIS A O 3
ATOM 4062 N N . GLU A 1 87 ? 12.951 8.171 4.066 1.00 0.00 87 GLU A N 3
ATOM 4063 C CA . GLU A 1 87 ? 12.935 6.765 4.479 1.00 0.00 87 GLU A CA 3
ATOM 4064 C C . GLU A 1 87 ? 12.530 6.725 5.952 1.00 0.00 87 GLU A C 3
ATOM 4065 O O . GLU A 1 87 ? 13.063 5.957 6.752 1.00 0.00 87 GLU A O 3
ATOM 4077 N N . HIS A 1 88 ? 11.586 7.580 6.312 1.00 0.00 88 HIS A N 3
ATOM 4078 C CA . HIS A 1 88 ? 11.220 7.758 7.706 1.00 0.00 88 HIS A CA 3
ATOM 4079 C C . HIS A 1 88 ? 10.003 8.663 7.797 1.00 0.00 88 HIS A C 3
ATOM 4080 O O . HIS A 1 88 ? 9.968 9.710 7.152 1.00 0.00 88 HIS A O 3
ATOM 4095 N N . ASP A 1 89 ? 9.017 8.263 8.596 1.00 0.00 89 ASP A N 3
ATOM 4096 C CA . ASP A 1 89 ? 7.776 9.030 8.731 1.00 0.00 89 ASP A CA 3
ATOM 4097 C C . ASP A 1 89 ? 8.102 10.480 9.074 1.00 0.00 89 ASP A C 3
ATOM 4098 O O . ASP A 1 89 ? 7.559 11.411 8.479 1.00 0.00 89 ASP A O 3
ATOM 4107 N N . HIS A 1 90 ? 9.002 10.650 10.037 1.00 0.00 90 HIS A N 3
ATOM 4108 C CA . HIS A 1 90 ? 9.635 11.936 10.298 1.00 0.00 90 HIS A CA 3
ATOM 4109 C C . HIS A 1 90 ? 10.793 11.749 11.269 1.00 0.00 90 HIS A C 3
ATOM 4110 O O . HIS A 1 90 ? 11.942 11.623 10.803 1.00 0.00 90 HIS A O 3
ATOM 4126 N N . HIS A 1 1 ? -4.020 2.878 14.633 1.00 0.00 1 HIS A N 4
ATOM 4127 C CA . HIS A 1 1 ? -2.951 3.492 15.462 1.00 0.00 1 HIS A CA 4
ATOM 4128 C C . HIS A 1 1 ? -3.533 4.619 16.323 1.00 0.00 1 HIS A C 4
ATOM 4129 O O . HIS A 1 1 ? -2.932 5.683 16.453 1.00 0.00 1 HIS A O 4
ATOM 4146 N N . HIS A 1 2 ? -4.725 4.368 16.875 1.00 0.00 2 HIS A N 4
ATOM 4147 C CA . HIS A 1 2 ? -5.418 5.272 17.803 1.00 0.00 2 HIS A CA 4
ATOM 4148 C C . HIS A 1 2 ? -5.681 6.655 17.202 1.00 0.00 2 HIS A C 4
ATOM 4149 O O . HIS A 1 2 ? -6.808 6.958 16.809 1.00 0.00 2 HIS A O 4
ATOM 4164 N N . GLN A 1 3 ? -4.642 7.486 17.152 1.00 0.00 3 GLN A N 4
ATOM 4165 C CA . GLN A 1 3 ? -4.742 8.835 16.600 1.00 0.00 3 GLN A CA 4
ATOM 4166 C C . GLN A 1 3 ? -5.273 8.790 15.177 1.00 0.00 3 GLN A C 4
ATOM 4167 O O . GLN A 1 3 ? -6.097 9.612 14.786 1.00 0.00 3 GLN A O 4
ATOM 4181 N N . GLU A 1 4 ? -4.804 7.814 14.415 1.00 0.00 4 GLU A N 4
ATOM 4182 C CA . GLU A 1 4 ? -5.279 7.617 13.061 1.00 0.00 4 GLU A CA 4
ATOM 4183 C C . GLU A 1 4 ? -5.593 6.155 12.789 1.00 0.00 4 GLU A C 4
ATOM 4184 O O . GLU A 1 4 ? -4.838 5.249 13.165 1.00 0.00 4 GLU A O 4
ATOM 4196 N N . LEU A 1 5 ? -6.736 5.945 12.164 1.00 0.00 5 LEU A N 4
ATOM 4197 C CA . LEU A 1 5 ? -7.160 4.635 11.702 1.00 0.00 5 LEU A CA 4
ATOM 4198 C C . LEU A 1 5 ? -7.631 4.798 10.259 1.00 0.00 5 LEU A C 4
ATOM 4199 O O . LEU A 1 5 ? -8.645 4.232 9.842 1.00 0.00 5 LEU A O 4
ATOM 4215 N N . CYS A 1 6 ? -6.880 5.608 9.511 1.00 0.00 6 CYS A N 4
ATOM 4216 C CA . CYS A 1 6 ? -7.296 6.053 8.186 1.00 0.00 6 CYS A CA 4
ATOM 4217 C C . CYS A 1 6 ? -8.633 6.766 8.311 1.00 0.00 6 CYS A C 4
ATOM 4218 O O . CYS A 1 6 ? -9.557 6.564 7.525 1.00 0.00 6 CYS A O 4
ATOM 4225 N N . THR A 1 7 ? -8.700 7.616 9.325 1.00 0.00 7 THR A N 4
ATOM 4226 C CA . THR A 1 7 ? -9.919 8.299 9.700 1.00 0.00 7 THR A CA 4
ATOM 4227 C C . THR A 1 7 ? -9.969 9.689 9.082 1.00 0.00 7 THR A C 4
ATOM 4228 O O . THR A 1 7 ? -10.874 10.483 9.354 1.00 0.00 7 THR A O 4
ATOM 4239 N N . LYS A 1 8 ? -8.981 9.965 8.241 1.00 0.00 8 LYS A N 4
ATOM 4240 C CA . LYS A 1 8 ? -8.986 11.149 7.395 1.00 0.00 8 LYS A CA 4
ATOM 4241 C C . LYS A 1 8 ? -9.765 10.839 6.118 1.00 0.00 8 LYS A C 4
ATOM 4242 O O . LYS A 1 8 ? -9.611 11.498 5.079 1.00 0.00 8 LYS A O 4
ATOM 4261 N N . GLY A 1 9 ? -10.573 9.790 6.224 1.00 0.00 9 GLY A N 4
ATOM 4262 C CA . GLY A 1 9 ? -11.489 9.408 5.181 1.00 0.00 9 GLY A CA 4
ATOM 4263 C C . GLY A 1 9 ? -10.804 8.951 3.915 1.00 0.00 9 GLY A C 4
ATOM 4264 O O . GLY A 1 9 ? -9.573 8.848 3.847 1.00 0.00 9 GLY A O 4
ATOM 4268 N N . ASP A 1 10 ? -11.611 8.679 2.903 1.00 0.00 10 ASP A N 4
ATOM 4269 C CA . ASP A 1 10 ? -11.099 8.331 1.595 1.00 0.00 10 ASP A CA 4
ATOM 4270 C C . ASP A 1 10 ? -10.488 9.555 0.938 1.00 0.00 10 ASP A C 4
ATOM 4271 O O . ASP A 1 10 ? -9.770 9.440 -0.039 1.00 0.00 10 ASP A O 4
ATOM 4280 N N . ASP A 1 11 ? -10.781 10.729 1.483 1.00 0.00 11 ASP A N 4
ATOM 4281 C CA . ASP A 1 11 ? -10.153 11.959 1.025 1.00 0.00 11 ASP A CA 4
ATOM 4282 C C . ASP A 1 11 ? -8.635 11.804 1.070 1.00 0.00 11 ASP A C 4
ATOM 4283 O O . ASP A 1 11 ? -7.960 11.812 0.028 1.00 0.00 11 ASP A O 4
ATOM 4292 N N . ALA A 1 12 ? -8.106 11.610 2.276 1.00 0.00 12 ALA A N 4
ATOM 4293 C CA . ALA A 1 12 ? -6.677 11.391 2.440 1.00 0.00 12 ALA A CA 4
ATOM 4294 C C . ALA A 1 12 ? -6.269 10.059 1.820 1.00 0.00 12 ALA A C 4
ATOM 4295 O O . ALA A 1 12 ? -5.214 9.956 1.199 1.00 0.00 12 ALA A O 4
ATOM 4302 N N . LEU A 1 13 ? -7.133 9.058 1.971 1.00 0.00 13 LEU A N 4
ATOM 4303 C CA . LEU A 1 13 ? -6.859 7.712 1.470 1.00 0.00 13 LEU A CA 4
ATOM 4304 C C . LEU A 1 13 ? -6.630 7.705 -0.043 1.00 0.00 13 LEU A C 4
ATOM 4305 O O . LEU A 1 13 ? -5.745 7.026 -0.529 1.00 0.00 13 LEU A O 4
ATOM 4321 N N . VAL A 1 14 ? -7.436 8.474 -0.760 1.00 0.00 14 VAL A N 4
ATOM 4322 C CA . VAL A 1 14 ? -7.374 8.583 -2.213 1.00 0.00 14 VAL A CA 4
ATOM 4323 C C . VAL A 1 14 ? -6.170 9.410 -2.656 1.00 0.00 14 VAL A C 4
ATOM 4324 O O . VAL A 1 14 ? -5.523 9.089 -3.654 1.00 0.00 14 VAL A O 4
ATOM 4337 N N . THR A 1 15 ? -5.864 10.473 -1.925 1.00 0.00 15 THR A N 4
ATOM 4338 C CA . THR A 1 15 ? -4.668 11.254 -2.214 1.00 0.00 15 THR A CA 4
ATOM 4339 C C . THR A 1 15 ? -3.414 10.402 -1.981 1.00 0.00 15 THR A C 4
ATOM 4340 O O . THR A 1 15 ? -2.542 10.271 -2.856 1.00 0.00 15 THR A O 4
ATOM 4351 N N . GLU A 1 16 ? -3.341 9.785 -0.817 1.00 0.00 16 GLU A N 4
ATOM 4352 C CA . GLU A 1 16 ? -2.261 8.871 -0.540 1.00 0.00 16 GLU A CA 4
ATOM 4353 C C . GLU A 1 16 ? -2.334 7.676 -1.475 1.00 0.00 16 GLU A C 4
ATOM 4354 O O . GLU A 1 16 ? -1.317 7.096 -1.797 1.00 0.00 16 GLU A O 4
ATOM 4366 N N . LEU A 1 17 ? -3.531 7.353 -1.969 1.00 0.00 17 LEU A N 4
ATOM 4367 C CA . LEU A 1 17 ? -3.688 6.283 -2.925 1.00 0.00 17 LEU A CA 4
ATOM 4368 C C . LEU A 1 17 ? -3.010 6.684 -4.234 1.00 0.00 17 LEU A C 4
ATOM 4369 O O . LEU A 1 17 ? -2.396 5.866 -4.917 1.00 0.00 17 LEU A O 4
ATOM 4385 N N . GLU A 1 18 ? -3.111 7.970 -4.549 1.00 0.00 18 GLU A N 4
ATOM 4386 C CA . GLU A 1 18 ? -2.417 8.557 -5.690 1.00 0.00 18 GLU A CA 4
ATOM 4387 C C . GLU A 1 18 ? -0.902 8.443 -5.498 1.00 0.00 18 GLU A C 4
ATOM 4388 O O . GLU A 1 18 ? -0.139 8.473 -6.459 1.00 0.00 18 GLU A O 4
ATOM 4400 N N . CYS A 1 19 ? -0.464 8.316 -4.251 1.00 0.00 19 CYS A N 4
ATOM 4401 C CA . CYS A 1 19 ? 0.938 7.984 -3.978 1.00 0.00 19 CYS A CA 4
ATOM 4402 C C . CYS A 1 19 ? 1.156 6.468 -3.992 1.00 0.00 19 CYS A C 4
ATOM 4403 O O . CYS A 1 19 ? 2.182 5.979 -4.463 1.00 0.00 19 CYS A O 4
ATOM 4410 N N . ILE A 1 20 ? 0.164 5.734 -3.506 1.00 0.00 20 ILE A N 4
ATOM 4411 C CA . ILE A 1 20 ? 0.218 4.267 -3.450 1.00 0.00 20 ILE A CA 4
ATOM 4412 C C . ILE A 1 20 ? -0.057 3.653 -4.835 1.00 0.00 20 ILE A C 4
ATOM 4413 O O . ILE A 1 20 ? -0.101 2.437 -4.993 1.00 0.00 20 ILE A O 4
ATOM 4429 N N . ARG A 1 21 ? -0.286 4.513 -5.823 1.00 0.00 21 ARG A N 4
ATOM 4430 C CA . ARG A 1 21 ? -0.597 4.101 -7.205 1.00 0.00 21 ARG A CA 4
ATOM 4431 C C . ARG A 1 21 ? 0.409 3.130 -7.829 1.00 0.00 21 ARG A C 4
ATOM 4432 O O . ARG A 1 21 ? 0.217 2.709 -8.969 1.00 0.00 21 ARG A O 4
ATOM 4453 N N . LEU A 1 22 ? 1.466 2.791 -7.102 1.00 0.00 22 LEU A N 4
ATOM 4454 C CA . LEU A 1 22 ? 2.456 1.838 -7.566 1.00 0.00 22 LEU A CA 4
ATOM 4455 C C . LEU A 1 22 ? 3.264 2.386 -8.740 1.00 0.00 22 LEU A C 4
ATOM 4456 O O . LEU A 1 22 ? 3.847 1.643 -9.521 1.00 0.00 22 LEU A O 4
ATOM 4472 N N . ARG A 1 23 ? 3.285 3.706 -8.851 1.00 0.00 23 ARG A N 4
ATOM 4473 C CA . ARG A 1 23 ? 4.279 4.393 -9.665 1.00 0.00 23 ARG A CA 4
ATOM 4474 C C . ARG A 1 23 ? 5.381 4.812 -8.704 1.00 0.00 23 ARG A C 4
ATOM 4475 O O . ARG A 1 23 ? 6.227 5.651 -8.991 1.00 0.00 23 ARG A O 4
ATOM 4496 N N . ILE A 1 24 ? 5.304 4.199 -7.531 1.00 0.00 24 ILE A N 4
ATOM 4497 C CA . ILE A 1 24 ? 6.180 4.477 -6.408 1.00 0.00 24 ILE A CA 4
ATOM 4498 C C . ILE A 1 24 ? 7.661 4.301 -6.752 1.00 0.00 24 ILE A C 4
ATOM 4499 O O . ILE A 1 24 ? 8.325 5.250 -7.168 1.00 0.00 24 ILE A O 4
ATOM 4515 N N . SER A 1 25 ? 8.156 3.085 -6.578 1.00 0.00 25 SER A N 4
ATOM 4516 C CA . SER A 1 25 ? 9.564 2.752 -6.827 1.00 0.00 25 SER A CA 4
ATOM 4517 C C . SER A 1 25 ? 9.908 1.329 -6.344 1.00 0.00 25 SER A C 4
ATOM 4518 O O . SER A 1 25 ? 10.425 0.525 -7.119 1.00 0.00 25 SER A O 4
ATOM 4526 N N . PRO A 1 26 ? 9.616 0.999 -5.058 1.00 0.00 26 PRO A N 4
ATOM 4527 C CA . PRO A 1 26 ? 10.060 -0.249 -4.406 1.00 0.00 26 PRO A CA 4
ATOM 4528 C C . PRO A 1 26 ? 9.442 -1.519 -4.987 1.00 0.00 26 PRO A C 4
ATOM 4529 O O . PRO A 1 26 ? 8.873 -1.516 -6.079 1.00 0.00 26 PRO A O 4
ATOM 4540 N N . GLU A 1 27 ? 9.538 -2.606 -4.222 1.00 0.00 27 GLU A N 4
ATOM 4541 C CA . GLU A 1 27 ? 8.870 -3.864 -4.562 1.00 0.00 27 GLU A CA 4
ATOM 4542 C C . GLU A 1 27 ? 7.362 -3.698 -4.472 1.00 0.00 27 GLU A C 4
ATOM 4543 O O . GLU A 1 27 ? 6.609 -4.649 -4.659 1.00 0.00 27 GLU A O 4
ATOM 4555 N N . THR A 1 28 ? 6.960 -2.477 -4.125 1.00 0.00 28 THR A N 4
ATOM 4556 C CA . THR A 1 28 ? 5.573 -2.052 -4.067 1.00 0.00 28 THR A CA 4
ATOM 4557 C C . THR A 1 28 ? 4.692 -2.745 -5.105 1.00 0.00 28 THR A C 4
ATOM 4558 O O . THR A 1 28 ? 3.625 -3.253 -4.765 1.00 0.00 28 THR A O 4
ATOM 4569 N N . ASN A 1 29 ? 5.143 -2.797 -6.349 1.00 0.00 29 ASN A N 4
ATOM 4570 C CA . ASN A 1 29 ? 4.333 -3.356 -7.410 1.00 0.00 29 ASN A CA 4
ATOM 4571 C C . ASN A 1 29 ? 4.162 -4.848 -7.207 1.00 0.00 29 ASN A C 4
ATOM 4572 O O . ASN A 1 29 ? 3.054 -5.313 -6.997 1.00 0.00 29 ASN A O 4
ATOM 4583 N N . ALA A 1 30 ? 5.264 -5.583 -7.214 1.00 0.00 30 ALA A N 4
ATOM 4584 C CA . ALA A 1 30 ? 5.214 -7.031 -7.061 1.00 0.00 30 ALA A CA 4
ATOM 4585 C C . ALA A 1 30 ? 4.519 -7.415 -5.756 1.00 0.00 30 ALA A C 4
ATOM 4586 O O . ALA A 1 30 ? 3.553 -8.193 -5.742 1.00 0.00 30 ALA A O 4
ATOM 4593 N N . ALA A 1 31 ? 4.994 -6.818 -4.673 1.00 0.00 31 ALA A N 4
ATOM 4594 C CA . ALA A 1 31 ? 4.544 -7.159 -3.339 1.00 0.00 31 ALA A CA 4
ATOM 4595 C C . ALA A 1 31 ? 3.066 -6.845 -3.134 1.00 0.00 31 ALA A C 4
ATOM 4596 O O . ALA A 1 31 ? 2.270 -7.757 -2.934 1.00 0.00 31 ALA A O 4
ATOM 4603 N N . PHE A 1 32 ? 2.696 -5.564 -3.171 1.00 0.00 32 PHE A N 4
ATOM 4604 C CA . PHE A 1 32 ? 1.307 -5.171 -2.923 1.00 0.00 32 PHE A CA 4
ATOM 4605 C C . PHE A 1 32 ? 0.352 -5.757 -3.950 1.00 0.00 32 PHE A C 4
ATOM 4606 O O . PHE A 1 32 ? -0.786 -6.026 -3.631 1.00 0.00 32 PHE A O 4
ATOM 4623 N N . ASP A 1 33 ? 0.802 -5.954 -5.179 1.00 0.00 33 ASP A N 4
ATOM 4624 C CA . ASP A 1 33 ? -0.087 -6.453 -6.214 1.00 0.00 33 ASP A CA 4
ATOM 4625 C C . ASP A 1 33 ? -0.536 -7.840 -5.825 1.00 0.00 33 ASP A C 4
ATOM 4626 O O . ASP A 1 33 ? -1.718 -8.143 -5.847 1.00 0.00 33 ASP A O 4
ATOM 4635 N N . ASN A 1 34 ? 0.426 -8.653 -5.403 1.00 0.00 34 ASN A N 4
ATOM 4636 C CA . ASN A 1 34 ? 0.142 -9.976 -4.862 1.00 0.00 34 ASN A CA 4
ATOM 4637 C C . ASN A 1 34 ? -0.551 -9.865 -3.494 1.00 0.00 34 ASN A C 4
ATOM 4638 O O . ASN A 1 34 ? -1.433 -10.655 -3.151 1.00 0.00 34 ASN A O 4
ATOM 4649 N N . ALA A 1 35 ? -0.155 -8.863 -2.719 1.00 0.00 35 ALA A N 4
ATOM 4650 C CA . ALA A 1 35 ? -0.710 -8.649 -1.385 1.00 0.00 35 ALA A CA 4
ATOM 4651 C C . ALA A 1 35 ? -2.184 -8.288 -1.442 1.00 0.00 35 ALA A C 4
ATOM 4652 O O . ALA A 1 35 ? -3.034 -8.995 -0.911 1.00 0.00 35 ALA A O 4
ATOM 4659 N N . VAL A 1 36 ? -2.464 -7.183 -2.098 1.00 0.00 36 VAL A N 4
ATOM 4660 C CA . VAL A 1 36 ? -3.807 -6.661 -2.250 1.00 0.00 36 VAL A CA 4
ATOM 4661 C C . VAL A 1 36 ? -4.621 -7.589 -3.132 1.00 0.00 36 VAL A C 4
ATOM 4662 O O . VAL A 1 36 ? -5.848 -7.551 -3.133 1.00 0.00 36 VAL A O 4
ATOM 4675 N N . GLN A 1 37 ? -3.916 -8.418 -3.880 1.00 0.00 37 GLN A N 4
ATOM 4676 C CA . GLN A 1 37 ? -4.511 -9.559 -4.547 1.00 0.00 37 GLN A CA 4
ATOM 4677 C C . GLN A 1 37 ? -5.161 -10.498 -3.524 1.00 0.00 37 GLN A C 4
ATOM 4678 O O . GLN A 1 37 ? -6.306 -10.916 -3.699 1.00 0.00 37 GLN A O 4
ATOM 4692 N N . GLN A 1 38 ? -4.429 -10.810 -2.451 1.00 0.00 38 GLN A N 4
ATOM 4693 C CA . GLN A 1 38 ? -4.972 -11.618 -1.351 1.00 0.00 38 GLN A CA 4
ATOM 4694 C C . GLN A 1 38 ? -6.163 -10.936 -0.705 1.00 0.00 38 GLN A C 4
ATOM 4695 O O . GLN A 1 38 ? -7.281 -11.450 -0.736 1.00 0.00 38 GLN A O 4
ATOM 4709 N N . LEU A 1 39 ? -5.893 -9.773 -0.104 1.00 0.00 39 LEU A N 4
ATOM 4710 C CA . LEU A 1 39 ? -6.903 -9.016 0.637 1.00 0.00 39 LEU A CA 4
ATOM 4711 C C . LEU A 1 39 ? -8.067 -8.692 -0.268 1.00 0.00 39 LEU A C 4
ATOM 4712 O O . LEU A 1 39 ? -9.200 -8.511 0.174 1.00 0.00 39 LEU A O 4
ATOM 4728 N N . ASN A 1 40 ? -7.731 -8.606 -1.548 1.00 0.00 40 ASN A N 4
ATOM 4729 C CA . ASN A 1 40 ? -8.692 -8.396 -2.612 1.00 0.00 40 ASN A CA 4
ATOM 4730 C C . ASN A 1 40 ? -9.355 -7.041 -2.466 1.00 0.00 40 ASN A C 4
ATOM 4731 O O . ASN A 1 40 ? -10.529 -6.844 -2.774 1.00 0.00 40 ASN A O 4
ATOM 4742 N N . CYS A 1 41 ? -8.557 -6.097 -1.994 1.00 0.00 41 CYS A N 4
ATOM 4743 C CA . CYS A 1 41 ? -8.975 -4.713 -1.886 1.00 0.00 41 CYS A CA 4
ATOM 4744 C C . CYS A 1 41 ? -8.987 -4.055 -3.260 1.00 0.00 41 CYS A C 4
ATOM 4745 O O . CYS A 1 41 ? -9.473 -2.932 -3.412 1.00 0.00 41 CYS A O 4
ATOM 4752 N N . LEU A 1 42 ? -8.431 -4.774 -4.244 1.00 0.00 42 LEU A N 4
ATOM 4753 C CA . LEU A 1 42 ? -8.317 -4.308 -5.629 1.00 0.00 42 LEU A CA 4
ATOM 4754 C C . LEU A 1 42 ? -7.335 -3.149 -5.741 1.00 0.00 42 LEU A C 4
ATOM 4755 O O . LEU A 1 42 ? -6.338 -3.235 -6.456 1.00 0.00 42 LEU A O 4
ATOM 4771 N N . ASN A 1 43 ? -7.604 -2.075 -5.019 1.00 0.00 43 ASN A N 4
ATOM 4772 C CA . ASN A 1 43 ? -6.686 -0.957 -4.975 1.00 0.00 43 ASN A CA 4
ATOM 4773 C C . ASN A 1 43 ? -5.889 -1.028 -3.684 1.00 0.00 43 ASN A C 4
ATOM 4774 O O . ASN A 1 43 ? -6.314 -1.658 -2.710 1.00 0.00 43 ASN A O 4
ATOM 4785 N N . ARG A 1 44 ? -4.737 -0.398 -3.677 1.00 0.00 44 ARG A N 4
ATOM 4786 C CA . ARG A 1 44 ? -3.813 -0.537 -2.565 1.00 0.00 44 ARG A CA 4
ATOM 4787 C C . ARG A 1 44 ? -4.158 0.401 -1.409 1.00 0.00 44 ARG A C 4
ATOM 4788 O O . ARG A 1 44 ? -3.540 0.329 -0.348 1.00 0.00 44 ARG A O 4
ATOM 4809 N N . ALA A 1 45 ? -5.148 1.266 -1.609 1.00 0.00 45 ALA A N 4
ATOM 4810 C CA . ALA A 1 45 ? -5.600 2.160 -0.550 1.00 0.00 45 ALA A CA 4
ATOM 4811 C C . ALA A 1 45 ? -6.286 1.365 0.553 1.00 0.00 45 ALA A C 4
ATOM 4812 O O . ALA A 1 45 ? -5.974 1.523 1.727 1.00 0.00 45 ALA A O 4
ATOM 4819 N N . CYS A 1 46 ? -7.209 0.492 0.159 1.00 0.00 46 CYS A N 4
ATOM 4820 C CA . CYS A 1 46 ? -7.890 -0.391 1.104 1.00 0.00 46 CYS A CA 4
ATOM 4821 C C . CYS A 1 46 ? -6.880 -1.277 1.818 1.00 0.00 46 CYS A C 4
ATOM 4822 O O . CYS A 1 46 ? -6.992 -1.534 3.019 1.00 0.00 46 CYS A O 4
ATOM 4829 N N . ALA A 1 47 ? -5.895 -1.743 1.063 1.00 0.00 47 ALA A N 4
ATOM 4830 C CA . ALA A 1 47 ? -4.808 -2.540 1.618 1.00 0.00 47 ALA A CA 4
ATOM 4831 C C . ALA A 1 47 ? -4.124 -1.827 2.785 1.00 0.00 47 ALA A C 4
ATOM 4832 O O . ALA A 1 47 ? -4.111 -2.332 3.912 1.00 0.00 47 ALA A O 4
ATOM 4839 N N . TYR A 1 48 ? -3.562 -0.653 2.510 1.00 0.00 48 TYR A N 4
ATOM 4840 C CA . TYR A 1 48 ? -2.890 0.141 3.537 1.00 0.00 48 TYR A CA 4
ATOM 4841 C C . TYR A 1 48 ? -3.874 0.605 4.610 1.00 0.00 48 TYR A C 4
ATOM 4842 O O . TYR A 1 48 ? -3.485 0.862 5.746 1.00 0.00 48 TYR A O 4
ATOM 4860 N N . ARG A 1 49 ? -5.145 0.708 4.243 1.00 0.00 49 ARG A N 4
ATOM 4861 C CA . ARG A 1 49 ? -6.189 1.093 5.186 1.00 0.00 49 ARG A CA 4
ATOM 4862 C C . ARG A 1 49 ? -6.392 0.005 6.235 1.00 0.00 49 ARG A C 4
ATOM 4863 O O . ARG A 1 49 ? -6.645 0.285 7.404 1.00 0.00 49 ARG A O 4
ATOM 4884 N N . LYS A 1 50 ? -6.260 -1.245 5.832 1.00 0.00 50 LYS A N 4
ATOM 4885 C CA . LYS A 1 50 ? -6.423 -2.326 6.769 1.00 0.00 50 LYS A CA 4
ATOM 4886 C C . LYS A 1 50 ? -5.123 -2.497 7.533 1.00 0.00 50 LYS A C 4
ATOM 4887 O O . LYS A 1 50 ? -5.118 -2.920 8.684 1.00 0.00 50 LYS A O 4
ATOM 4906 N N . MET A 1 51 ? -4.018 -2.148 6.873 1.00 0.00 51 MET A N 4
ATOM 4907 C CA . MET A 1 51 ? -2.716 -2.055 7.534 1.00 0.00 51 MET A CA 4
ATOM 4908 C C . MET A 1 51 ? -2.726 -0.997 8.639 1.00 0.00 51 MET A C 4
ATOM 4909 O O . MET A 1 51 ? -2.184 -1.220 9.719 1.00 0.00 51 MET A O 4
ATOM 4923 N N . CYS A 1 52 ? -3.323 0.162 8.361 1.00 0.00 52 CYS A N 4
ATOM 4924 C CA . CYS A 1 52 ? -3.378 1.237 9.351 1.00 0.00 52 CYS A CA 4
ATOM 4925 C C . CYS A 1 52 ? -4.326 0.848 10.480 1.00 0.00 52 CYS A C 4
ATOM 4926 O O . CYS A 1 52 ? -4.157 1.274 11.625 1.00 0.00 52 CYS A O 4
ATOM 4933 N N . ALA A 1 53 ? -5.332 0.047 10.139 1.00 0.00 53 ALA A N 4
ATOM 4934 C CA . ALA A 1 53 ? -6.199 -0.564 11.134 1.00 0.00 53 ALA A CA 4
ATOM 4935 C C . ALA A 1 53 ? -5.397 -1.531 11.995 1.00 0.00 53 ALA A C 4
ATOM 4936 O O . ALA A 1 53 ? -5.490 -1.513 13.223 1.00 0.00 53 ALA A O 4
ATOM 4943 N N . THR A 1 54 ? -4.600 -2.366 11.337 1.00 0.00 54 THR A N 4
ATOM 4944 C CA . THR A 1 54 ? -3.713 -3.291 12.025 1.00 0.00 54 THR A CA 4
ATOM 4945 C C . THR A 1 54 ? -2.778 -3.991 11.031 1.00 0.00 54 THR A C 4
ATOM 4946 O O . THR A 1 54 ? -1.561 -4.006 11.229 1.00 0.00 54 THR A O 4
ATOM 4957 N N . ASN A 1 55 ? -3.353 -4.527 9.947 1.00 0.00 55 ASN A N 4
ATOM 4958 C CA . ASN A 1 55 ? -2.621 -5.299 8.950 1.00 0.00 55 ASN A CA 4
ATOM 4959 C C . ASN A 1 55 ? -3.603 -5.953 7.993 1.00 0.00 55 ASN A C 4
ATOM 4960 O O . ASN A 1 55 ? -4.808 -5.963 8.253 1.00 0.00 55 ASN A O 4
ATOM 4971 N N . ASN A 1 56 ? -3.078 -6.511 6.907 1.00 0.00 56 ASN A N 4
ATOM 4972 C CA . ASN A 1 56 ? -3.889 -7.140 5.873 1.00 0.00 56 ASN A CA 4
ATOM 4973 C C . ASN A 1 56 ? -2.987 -7.529 4.722 1.00 0.00 56 ASN A C 4
ATOM 4974 O O . ASN A 1 56 ? -2.722 -8.706 4.483 1.00 0.00 56 ASN A O 4
ATOM 4985 N N . LEU A 1 57 ? -2.474 -6.506 4.045 1.00 0.00 57 LEU A N 4
ATOM 4986 C CA . LEU A 1 57 ? -1.584 -6.679 2.898 1.00 0.00 57 LEU A CA 4
ATOM 4987 C C . LEU A 1 57 ? -0.329 -7.450 3.252 1.00 0.00 57 LEU A C 4
ATOM 4988 O O . LEU A 1 57 ? 0.305 -8.040 2.379 1.00 0.00 57 LEU A O 4
ATOM 5004 N N . GLU A 1 58 ? -0.017 -7.488 4.541 1.00 0.00 58 GLU A N 4
ATOM 5005 C CA . GLU A 1 58 ? 1.259 -8.009 5.019 1.00 0.00 58 GLU A CA 4
ATOM 5006 C C . GLU A 1 58 ? 1.486 -9.426 4.528 1.00 0.00 58 GLU A C 4
ATOM 5007 O O . GLU A 1 58 ? 2.612 -9.843 4.340 1.00 0.00 58 GLU A O 4
ATOM 5019 N N . GLN A 1 59 ? 0.401 -10.143 4.300 1.00 0.00 59 GLN A N 4
ATOM 5020 C CA . GLN A 1 59 ? 0.467 -11.521 3.848 1.00 0.00 59 GLN A CA 4
ATOM 5021 C C . GLN A 1 59 ? 1.502 -11.718 2.715 1.00 0.00 59 GLN A C 4
ATOM 5022 O O . GLN A 1 59 ? 2.613 -12.218 2.946 1.00 0.00 59 GLN A O 4
ATOM 5036 N N . ALA A 1 60 ? 1.206 -11.195 1.536 1.00 0.00 60 ALA A N 4
ATOM 5037 C CA . ALA A 1 60 ? 2.043 -11.446 0.369 1.00 0.00 60 ALA A CA 4
ATOM 5038 C C . ALA A 1 60 ? 3.151 -10.441 0.274 1.00 0.00 60 ALA A C 4
ATOM 5039 O O . ALA A 1 60 ? 4.316 -10.808 0.152 1.00 0.00 60 ALA A O 4
ATOM 5046 N N . MET A 1 61 ? 2.774 -9.170 0.284 1.00 0.00 61 MET A N 4
ATOM 5047 C CA . MET A 1 61 ? 3.748 -8.099 0.229 1.00 0.00 61 MET A CA 4
ATOM 5048 C C . MET A 1 61 ? 4.880 -8.326 1.235 1.00 0.00 61 MET A C 4
ATOM 5049 O O . MET A 1 61 ? 6.045 -8.174 0.884 1.00 0.00 61 MET A O 4
ATOM 5063 N N . SER A 1 62 ? 4.555 -8.718 2.471 1.00 0.00 62 SER A N 4
ATOM 5064 C CA . SER A 1 62 ? 5.609 -8.896 3.477 1.00 0.00 62 SER A CA 4
ATOM 5065 C C . SER A 1 62 ? 6.363 -10.210 3.260 1.00 0.00 62 SER A C 4
ATOM 5066 O O . SER A 1 62 ? 7.531 -10.315 3.632 1.00 0.00 62 SER A O 4
ATOM 5074 N N . VAL A 1 63 ? 5.716 -11.226 2.676 1.00 0.00 63 VAL A N 4
ATOM 5075 C CA . VAL A 1 63 ? 6.474 -12.394 2.221 1.00 0.00 63 VAL A CA 4
ATOM 5076 C C . VAL A 1 63 ? 7.495 -11.976 1.149 1.00 0.00 63 VAL A C 4
ATOM 5077 O O . VAL A 1 63 ? 8.619 -12.480 1.110 1.00 0.00 63 VAL A O 4
ATOM 5090 N N . TYR A 1 64 ? 7.099 -11.028 0.307 1.00 0.00 64 TYR A N 4
ATOM 5091 C CA . TYR A 1 64 ? 7.945 -10.537 -0.777 1.00 0.00 64 TYR A CA 4
ATOM 5092 C C . TYR A 1 64 ? 9.073 -9.637 -0.275 1.00 0.00 64 TYR A C 4
ATOM 5093 O O . TYR A 1 64 ? 10.241 -10.029 -0.280 1.00 0.00 64 TYR A O 4
ATOM 5111 N N . PHE A 1 65 ? 8.725 -8.429 0.153 1.00 0.00 65 PHE A N 4
ATOM 5112 C CA . PHE A 1 65 ? 9.728 -7.439 0.529 1.00 0.00 65 PHE A CA 4
ATOM 5113 C C . PHE A 1 65 ? 10.217 -7.665 1.957 1.00 0.00 65 PHE A C 4
ATOM 5114 O O . PHE A 1 65 ? 9.619 -8.422 2.721 1.00 0.00 65 PHE A O 4
ATOM 5131 N N . THR A 1 66 ? 11.306 -7.007 2.303 1.00 0.00 66 THR A N 4
ATOM 5132 C CA . THR A 1 66 ? 11.841 -7.072 3.650 1.00 0.00 66 THR A CA 4
ATOM 5133 C C . THR A 1 66 ? 11.318 -5.913 4.496 1.00 0.00 66 THR A C 4
ATOM 5134 O O . THR A 1 66 ? 10.606 -5.043 3.986 1.00 0.00 66 THR A O 4
ATOM 5145 N N . ASN A 1 67 ? 11.675 -5.894 5.774 1.00 0.00 67 ASN A N 4
ATOM 5146 C CA . ASN A 1 67 ? 11.195 -4.859 6.689 1.00 0.00 67 ASN A CA 4
ATOM 5147 C C . ASN A 1 67 ? 11.613 -3.474 6.217 1.00 0.00 67 ASN A C 4
ATOM 5148 O O . ASN A 1 67 ? 10.781 -2.576 6.083 1.00 0.00 67 ASN A O 4
ATOM 5159 N N . GLU A 1 68 ? 12.898 -3.308 5.941 1.00 0.00 68 GLU A N 4
ATOM 5160 C CA . GLU A 1 68 ? 13.422 -2.018 5.513 1.00 0.00 68 GLU A CA 4
ATOM 5161 C C . GLU A 1 68 ? 12.854 -1.622 4.151 1.00 0.00 68 GLU A C 4
ATOM 5162 O O . GLU A 1 68 ? 12.670 -0.439 3.866 1.00 0.00 68 GLU A O 4
ATOM 5174 N N . GLN A 1 69 ? 12.550 -2.618 3.325 1.00 0.00 69 GLN A N 4
ATOM 5175 C CA . GLN A 1 69 ? 11.980 -2.369 2.005 1.00 0.00 69 GLN A CA 4
ATOM 5176 C C . GLN A 1 69 ? 10.615 -1.716 2.130 1.00 0.00 69 GLN A C 4
ATOM 5177 O O . GLN A 1 69 ? 10.284 -0.798 1.385 1.00 0.00 69 GLN A O 4
ATOM 5191 N N . ILE A 1 70 ? 9.816 -2.189 3.072 1.00 0.00 70 ILE A N 4
ATOM 5192 C CA . ILE A 1 70 ? 8.483 -1.648 3.244 1.00 0.00 70 ILE A CA 4
ATOM 5193 C C . ILE A 1 70 ? 8.502 -0.393 4.119 1.00 0.00 70 ILE A C 4
ATOM 5194 O O . ILE A 1 70 ? 7.548 0.376 4.131 1.00 0.00 70 ILE A O 4
ATOM 5210 N N . LYS A 1 71 ? 9.601 -0.167 4.826 1.00 0.00 71 LYS A N 4
ATOM 5211 C CA . LYS A 1 71 ? 9.851 1.147 5.413 1.00 0.00 71 LYS A CA 4
ATOM 5212 C C . LYS A 1 71 ? 9.897 2.159 4.282 1.00 0.00 71 LYS A C 4
ATOM 5213 O O . LYS A 1 71 ? 9.254 3.218 4.332 1.00 0.00 71 LYS A O 4
ATOM 5232 N N . GLU A 1 72 ? 10.643 1.788 3.243 1.00 0.00 72 GLU A N 4
ATOM 5233 C CA . GLU A 1 72 ? 10.734 2.580 2.033 1.00 0.00 72 GLU A CA 4
ATOM 5234 C C . GLU A 1 72 ? 9.352 2.843 1.461 1.00 0.00 72 GLU A C 4
ATOM 5235 O O . GLU A 1 72 ? 8.939 3.988 1.360 1.00 0.00 72 GLU A O 4
ATOM 5247 N N . ILE A 1 73 ? 8.637 1.778 1.100 1.00 0.00 73 ILE A N 4
ATOM 5248 C CA . ILE A 1 73 ? 7.317 1.916 0.477 1.00 0.00 73 ILE A CA 4
ATOM 5249 C C . ILE A 1 73 ? 6.291 2.555 1.404 1.00 0.00 73 ILE A C 4
ATOM 5250 O O . ILE A 1 73 ? 5.289 3.076 0.936 1.00 0.00 73 ILE A O 4
ATOM 5266 N N . HIS A 1 74 ? 6.514 2.511 2.706 1.00 0.00 74 HIS A N 4
ATOM 5267 C CA . HIS A 1 74 ? 5.579 3.142 3.625 1.00 0.00 74 HIS A CA 4
ATOM 5268 C C . HIS A 1 74 ? 5.669 4.655 3.463 1.00 0.00 74 HIS A C 4
ATOM 5269 O O . HIS A 1 74 ? 4.667 5.321 3.189 1.00 0.00 74 HIS A O 4
ATOM 5284 N N . ASP A 1 75 ? 6.886 5.182 3.583 1.00 0.00 75 ASP A N 4
ATOM 5285 C CA . ASP A 1 75 ? 7.159 6.580 3.303 1.00 0.00 75 ASP A CA 4
ATOM 5286 C C . ASP A 1 75 ? 6.872 6.877 1.838 1.00 0.00 75 ASP A C 4
ATOM 5287 O O . ASP A 1 75 ? 6.396 7.949 1.474 1.00 0.00 75 ASP A O 4
ATOM 5296 N N . ALA A 1 76 ? 7.142 5.886 1.011 1.00 0.00 76 ALA A N 4
ATOM 5297 C CA . ALA A 1 76 ? 6.949 5.980 -0.422 1.00 0.00 76 ALA A CA 4
ATOM 5298 C C . ALA A 1 76 ? 5.492 6.143 -0.791 1.00 0.00 76 ALA A C 4
ATOM 5299 O O . ALA A 1 76 ? 5.148 6.906 -1.676 1.00 0.00 76 ALA A O 4
ATOM 5306 N N . ALA A 1 77 ? 4.639 5.416 -0.125 1.00 0.00 77 ALA A N 4
ATOM 5307 C CA . ALA A 1 77 ? 3.244 5.417 -0.481 1.00 0.00 77 ALA A CA 4
ATOM 5308 C C . ALA A 1 77 ? 2.478 6.484 0.289 1.00 0.00 77 ALA A C 4
ATOM 5309 O O . ALA A 1 77 ? 1.338 6.792 -0.046 1.00 0.00 77 ALA A O 4
ATOM 5316 N N . THR A 1 78 ? 3.095 7.057 1.316 1.00 0.00 78 THR A N 4
ATOM 5317 C CA . THR A 1 78 ? 2.473 8.174 2.010 1.00 0.00 78 THR A CA 4
ATOM 5318 C C . THR A 1 78 ? 2.987 9.515 1.464 1.00 0.00 78 THR A C 4
ATOM 5319 O O . THR A 1 78 ? 2.199 10.413 1.159 1.00 0.00 78 THR A O 4
ATOM 5330 N N . ALA A 1 79 ? 4.302 9.653 1.339 1.00 0.00 79 ALA A N 4
ATOM 5331 C CA . ALA A 1 79 ? 4.903 10.891 0.865 1.00 0.00 79 ALA A CA 4
ATOM 5332 C C . ALA A 1 79 ? 5.262 10.834 -0.618 1.00 0.00 79 ALA A C 4
ATOM 5333 O O . ALA A 1 79 ? 5.527 11.870 -1.230 1.00 0.00 79 ALA A O 4
ATOM 5340 N N . CYS A 1 80 ? 5.252 9.624 -1.188 1.00 0.00 80 CYS A N 4
ATOM 5341 C CA . CYS A 1 80 ? 5.773 9.376 -2.538 1.00 0.00 80 CYS A CA 4
ATOM 5342 C C . CYS A 1 80 ? 7.301 9.412 -2.531 1.00 0.00 80 CYS A C 4
ATOM 5343 O O . CYS A 1 80 ? 7.934 9.905 -3.465 1.00 0.00 80 CYS A O 4
ATOM 5350 N N . ASP A 1 81 ? 7.879 8.860 -1.462 1.00 0.00 81 ASP A N 4
ATOM 5351 C CA . ASP A 1 81 ? 9.330 8.824 -1.276 1.00 0.00 81 ASP A CA 4
ATOM 5352 C C . ASP A 1 81 ? 9.793 7.461 -0.782 1.00 0.00 81 ASP A C 4
ATOM 5353 O O . ASP A 1 81 ? 9.766 7.203 0.412 1.00 0.00 81 ASP A O 4
ATOM 5362 N N . PRO A 1 82 ? 10.213 6.545 -1.654 1.00 0.00 82 PRO A N 4
ATOM 5363 C CA . PRO A 1 82 ? 10.738 5.268 -1.193 1.00 0.00 82 PRO A CA 4
ATOM 5364 C C . PRO A 1 82 ? 12.149 5.409 -0.643 1.00 0.00 82 PRO A C 4
ATOM 5365 O O . PRO A 1 82 ? 13.128 5.398 -1.394 1.00 0.00 82 PRO A O 4
ATOM 5376 N N . GLU A 1 83 ? 12.224 5.580 0.677 1.00 0.00 83 GLU A N 4
ATOM 5377 C CA . GLU A 1 83 ? 13.490 5.739 1.388 1.00 0.00 83 GLU A CA 4
ATOM 5378 C C . GLU A 1 83 ? 14.130 7.079 1.030 1.00 0.00 83 GLU A C 4
ATOM 5379 O O . GLU A 1 83 ? 15.341 7.181 0.820 1.00 0.00 83 GLU A O 4
ATOM 5391 N N . ALA A 1 84 ? 13.299 8.105 0.945 1.00 0.00 84 ALA A N 4
ATOM 5392 C CA . ALA A 1 84 ? 13.782 9.451 0.686 1.00 0.00 84 ALA A CA 4
ATOM 5393 C C . ALA A 1 84 ? 13.431 10.375 1.847 1.00 0.00 84 ALA A C 4
ATOM 5394 O O . ALA A 1 84 ? 14.163 11.312 2.160 1.00 0.00 84 ALA A O 4
ATOM 5401 N N . HIS A 1 85 ? 12.305 10.097 2.484 1.00 0.00 85 HIS A N 4
ATOM 5402 C CA . HIS A 1 85 ? 11.823 10.900 3.599 1.00 0.00 85 HIS A CA 4
ATOM 5403 C C . HIS A 1 85 ? 11.805 10.059 4.883 1.00 0.00 85 HIS A C 4
ATOM 5404 O O . HIS A 1 85 ? 11.791 10.586 5.998 1.00 0.00 85 HIS A O 4
ATOM 5419 N N . HIS A 1 86 ? 11.797 8.736 4.684 1.00 0.00 86 HIS A N 4
ATOM 5420 C CA . HIS A 1 86 ? 11.968 7.741 5.750 1.00 0.00 86 HIS A CA 4
ATOM 5421 C C . HIS A 1 86 ? 10.836 7.821 6.771 1.00 0.00 86 HIS A C 4
ATOM 5422 O O . HIS A 1 86 ? 11.049 7.614 7.965 1.00 0.00 86 HIS A O 4
ATOM 5437 N N . GLU A 1 87 ? 9.642 8.152 6.280 1.00 0.00 87 GLU A N 4
ATOM 5438 C CA . GLU A 1 87 ? 8.412 8.200 7.079 1.00 0.00 87 GLU A CA 4
ATOM 5439 C C . GLU A 1 87 ? 8.382 9.409 8.010 1.00 0.00 87 GLU A C 4
ATOM 5440 O O . GLU A 1 87 ? 7.313 9.850 8.434 1.00 0.00 87 GLU A O 4
ATOM 5452 N N . HIS A 1 88 ? 9.566 9.945 8.302 1.00 0.00 88 HIS A N 4
ATOM 5453 C CA . HIS A 1 88 ? 9.735 11.013 9.281 1.00 0.00 88 HIS A CA 4
ATOM 5454 C C . HIS A 1 88 ? 9.253 10.529 10.643 1.00 0.00 88 HIS A C 4
ATOM 5455 O O . HIS A 1 88 ? 8.380 11.136 11.263 1.00 0.00 88 HIS A O 4
ATOM 5470 N N . ASP A 1 89 ? 9.833 9.415 11.085 1.00 0.00 89 ASP A N 4
ATOM 5471 C CA . ASP A 1 89 ? 9.444 8.777 12.338 1.00 0.00 89 ASP A CA 4
ATOM 5472 C C . ASP A 1 89 ? 9.534 9.755 13.501 1.00 0.00 89 ASP A C 4
ATOM 5473 O O . ASP A 1 89 ? 10.583 10.355 13.750 1.00 0.00 89 ASP A O 4
ATOM 5482 N N . HIS A 1 90 ? 8.423 9.919 14.198 1.00 0.00 90 HIS A N 4
ATOM 5483 C CA . HIS A 1 90 ? 8.347 10.846 15.311 1.00 0.00 90 HIS A CA 4
ATOM 5484 C C . HIS A 1 90 ? 7.842 10.114 16.547 1.00 0.00 90 HIS A C 4
ATOM 5485 O O . HIS A 1 90 ? 6.618 10.107 16.782 1.00 0.00 90 HIS A O 4
ATOM 5501 N N . HIS A 1 1 ? -2.454 1.559 13.690 1.00 0.00 1 HIS A N 5
ATOM 5502 C CA . HIS A 1 1 ? -3.400 0.608 14.317 1.00 0.00 1 HIS A CA 5
ATOM 5503 C C . HIS A 1 1 ? -4.140 1.271 15.477 1.00 0.00 1 HIS A C 5
ATOM 5504 O O . HIS A 1 1 ? -3.529 1.639 16.479 1.00 0.00 1 HIS A O 5
ATOM 5521 N N . HIS A 1 2 ? -5.452 1.457 15.313 1.00 0.00 2 HIS A N 5
ATOM 5522 C CA . HIS A 1 2 ? -6.306 2.023 16.353 1.00 0.00 2 HIS A CA 5
ATOM 5523 C C . HIS A 1 2 ? -6.004 3.511 16.516 1.00 0.00 2 HIS A C 5
ATOM 5524 O O . HIS A 1 2 ? -6.202 4.103 17.577 1.00 0.00 2 HIS A O 5
ATOM 5539 N N . GLN A 1 3 ? -5.515 4.108 15.440 1.00 0.00 3 GLN A N 5
ATOM 5540 C CA . GLN A 1 3 ? -5.257 5.536 15.405 1.00 0.00 3 GLN A CA 5
ATOM 5541 C C . GLN A 1 3 ? -6.488 6.264 14.896 1.00 0.00 3 GLN A C 5
ATOM 5542 O O . GLN A 1 3 ? -7.034 7.142 15.564 1.00 0.00 3 GLN A O 5
ATOM 5556 N N . GLU A 1 4 ? -6.920 5.872 13.706 1.00 0.00 4 GLU A N 5
ATOM 5557 C CA . GLU A 1 4 ? -8.013 6.533 13.016 1.00 0.00 4 GLU A CA 5
ATOM 5558 C C . GLU A 1 4 ? -8.392 5.701 11.794 1.00 0.00 4 GLU A C 5
ATOM 5559 O O . GLU A 1 4 ? -8.694 6.233 10.724 1.00 0.00 4 GLU A O 5
ATOM 5571 N N . LEU A 1 5 ? -8.376 4.381 11.978 1.00 0.00 5 LEU A N 5
ATOM 5572 C CA . LEU A 1 5 ? -8.449 3.430 10.870 1.00 0.00 5 LEU A CA 5
ATOM 5573 C C . LEU A 1 5 ? -7.228 3.624 9.974 1.00 0.00 5 LEU A C 5
ATOM 5574 O O . LEU A 1 5 ? -6.240 2.902 10.109 1.00 0.00 5 LEU A O 5
ATOM 5590 N N . CYS A 1 6 ? -7.312 4.630 9.104 1.00 0.00 6 CYS A N 5
ATOM 5591 C CA . CYS A 1 6 ? -6.193 5.123 8.302 1.00 0.00 6 CYS A CA 5
ATOM 5592 C C . CYS A 1 6 ? -6.753 5.937 7.152 1.00 0.00 6 CYS A C 5
ATOM 5593 O O . CYS A 1 6 ? -6.601 5.574 5.987 1.00 0.00 6 CYS A O 5
ATOM 5600 N N . THR A 1 7 ? -7.441 7.021 7.482 1.00 0.00 7 THR A N 5
ATOM 5601 C CA . THR A 1 7 ? -8.118 7.803 6.480 1.00 0.00 7 THR A CA 5
ATOM 5602 C C . THR A 1 7 ? -7.583 9.230 6.402 1.00 0.00 7 THR A C 5
ATOM 5603 O O . THR A 1 7 ? -7.022 9.622 5.375 1.00 0.00 7 THR A O 5
ATOM 5614 N N . LYS A 1 8 ? -7.712 9.985 7.500 1.00 0.00 8 LYS A N 5
ATOM 5615 C CA . LYS A 1 8 ? -7.631 11.442 7.437 1.00 0.00 8 LYS A CA 5
ATOM 5616 C C . LYS A 1 8 ? -8.645 11.892 6.393 1.00 0.00 8 LYS A C 5
ATOM 5617 O O . LYS A 1 8 ? -8.360 12.683 5.476 1.00 0.00 8 LYS A O 5
ATOM 5636 N N . GLY A 1 9 ? -9.831 11.308 6.532 1.00 0.00 9 GLY A N 5
ATOM 5637 C CA . GLY A 1 9 ? -10.881 11.458 5.557 1.00 0.00 9 GLY A CA 5
ATOM 5638 C C . GLY A 1 9 ? -10.534 10.797 4.239 1.00 0.00 9 GLY A C 5
ATOM 5639 O O . GLY A 1 9 ? -9.392 10.380 4.018 1.00 0.00 9 GLY A O 5
ATOM 5643 N N . ASP A 1 10 ? -11.507 10.685 3.349 1.00 0.00 10 ASP A N 5
ATOM 5644 C CA . ASP A 1 10 ? -11.227 10.127 2.038 1.00 0.00 10 ASP A CA 5
ATOM 5645 C C . ASP A 1 10 ? -10.331 11.078 1.269 1.00 0.00 10 ASP A C 5
ATOM 5646 O O . ASP A 1 10 ? -9.660 10.682 0.325 1.00 0.00 10 ASP A O 5
ATOM 5655 N N . ASP A 1 11 ? -10.307 12.333 1.707 1.00 0.00 11 ASP A N 5
ATOM 5656 C CA . ASP A 1 11 ? -9.398 13.321 1.148 1.00 0.00 11 ASP A CA 5
ATOM 5657 C C . ASP A 1 11 ? -7.966 12.821 1.213 1.00 0.00 11 ASP A C 5
ATOM 5658 O O . ASP A 1 11 ? -7.321 12.636 0.180 1.00 0.00 11 ASP A O 5
ATOM 5667 N N . ALA A 1 12 ? -7.470 12.559 2.420 1.00 0.00 12 ALA A N 5
ATOM 5668 C CA . ALA A 1 12 ? -6.081 12.161 2.563 1.00 0.00 12 ALA A CA 5
ATOM 5669 C C . ALA A 1 12 ? -5.850 10.715 2.136 1.00 0.00 12 ALA A C 5
ATOM 5670 O O . ALA A 1 12 ? -4.763 10.384 1.670 1.00 0.00 12 ALA A O 5
ATOM 5677 N N . LEU A 1 13 ? -6.857 9.848 2.269 1.00 0.00 13 LEU A N 5
ATOM 5678 C CA . LEU A 1 13 ? -6.672 8.453 1.859 1.00 0.00 13 LEU A CA 5
ATOM 5679 C C . LEU A 1 13 ? -6.627 8.330 0.333 1.00 0.00 13 LEU A C 5
ATOM 5680 O O . LEU A 1 13 ? -6.085 7.368 -0.196 1.00 0.00 13 LEU A O 5
ATOM 5696 N N . VAL A 1 14 ? -7.194 9.311 -0.365 1.00 0.00 14 VAL A N 5
ATOM 5697 C CA . VAL A 1 14 ? -7.103 9.381 -1.820 1.00 0.00 14 VAL A CA 5
ATOM 5698 C C . VAL A 1 14 ? -5.825 10.113 -2.220 1.00 0.00 14 VAL A C 5
ATOM 5699 O O . VAL A 1 14 ? -5.246 9.850 -3.271 1.00 0.00 14 VAL A O 5
ATOM 5712 N N . THR A 1 15 ? -5.375 11.027 -1.370 1.00 0.00 15 THR A N 5
ATOM 5713 C CA . THR A 1 15 ? -4.070 11.636 -1.554 1.00 0.00 15 THR A CA 5
ATOM 5714 C C . THR A 1 15 ? -2.996 10.557 -1.434 1.00 0.00 15 THR A C 5
ATOM 5715 O O . THR A 1 15 ? -2.147 10.397 -2.317 1.00 0.00 15 THR A O 5
ATOM 5726 N N . GLU A 1 16 ? -3.057 9.790 -0.349 1.00 0.00 16 GLU A N 5
ATOM 5727 C CA . GLU A 1 16 ? -2.203 8.629 -0.209 1.00 0.00 16 GLU A CA 5
ATOM 5728 C C . GLU A 1 16 ? -2.516 7.622 -1.304 1.00 0.00 16 GLU A C 5
ATOM 5729 O O . GLU A 1 16 ? -1.618 6.968 -1.794 1.00 0.00 16 GLU A O 5
ATOM 5741 N N . LEU A 1 17 ? -3.788 7.516 -1.702 1.00 0.00 17 LEU A N 5
ATOM 5742 C CA . LEU A 1 17 ? -4.165 6.674 -2.834 1.00 0.00 17 LEU A CA 5
ATOM 5743 C C . LEU A 1 17 ? -3.337 7.025 -4.069 1.00 0.00 17 LEU A C 5
ATOM 5744 O O . LEU A 1 17 ? -2.815 6.147 -4.755 1.00 0.00 17 LEU A O 5
ATOM 5760 N N . GLU A 1 18 ? -3.226 8.321 -4.332 1.00 0.00 18 GLU A N 5
ATOM 5761 C CA . GLU A 1 18 ? -2.434 8.835 -5.442 1.00 0.00 18 GLU A CA 5
ATOM 5762 C C . GLU A 1 18 ? -0.965 8.462 -5.251 1.00 0.00 18 GLU A C 5
ATOM 5763 O O . GLU A 1 18 ? -0.254 8.161 -6.207 1.00 0.00 18 GLU A O 5
ATOM 5775 N N . CYS A 1 19 ? -0.539 8.450 -3.997 1.00 0.00 19 CYS A N 5
ATOM 5776 C CA . CYS A 1 19 ? 0.840 8.147 -3.649 1.00 0.00 19 CYS A CA 5
ATOM 5777 C C . CYS A 1 19 ? 1.025 6.643 -3.471 1.00 0.00 19 CYS A C 5
ATOM 5778 O O . CYS A 1 19 ? 2.111 6.172 -3.149 1.00 0.00 19 CYS A O 5
ATOM 5785 N N . ILE A 1 20 ? -0.063 5.907 -3.633 1.00 0.00 20 ILE A N 5
ATOM 5786 C CA . ILE A 1 20 ? -0.010 4.454 -3.719 1.00 0.00 20 ILE A CA 5
ATOM 5787 C C . ILE A 1 20 ? 0.006 4.008 -5.186 1.00 0.00 20 ILE A C 5
ATOM 5788 O O . ILE A 1 20 ? 0.732 3.089 -5.564 1.00 0.00 20 ILE A O 5
ATOM 5804 N N . ARG A 1 21 ? -0.790 4.681 -6.015 1.00 0.00 21 ARG A N 5
ATOM 5805 C CA . ARG A 1 21 ? -0.970 4.275 -7.411 1.00 0.00 21 ARG A CA 5
ATOM 5806 C C . ARG A 1 21 ? 0.090 4.857 -8.329 1.00 0.00 21 ARG A C 5
ATOM 5807 O O . ARG A 1 21 ? 0.180 4.473 -9.493 1.00 0.00 21 ARG A O 5
ATOM 5828 N N . LEU A 1 22 ? 0.877 5.781 -7.817 1.00 0.00 22 LEU A N 5
ATOM 5829 C CA . LEU A 1 22 ? 1.904 6.453 -8.610 1.00 0.00 22 LEU A CA 5
ATOM 5830 C C . LEU A 1 22 ? 3.060 5.514 -8.982 1.00 0.00 22 LEU A C 5
ATOM 5831 O O . LEU A 1 22 ? 4.137 5.971 -9.353 1.00 0.00 22 LEU A O 5
ATOM 5847 N N . ARG A 1 23 ? 2.812 4.200 -8.892 1.00 0.00 23 ARG A N 5
ATOM 5848 C CA . ARG A 1 23 ? 3.829 3.162 -9.137 1.00 0.00 23 ARG A CA 5
ATOM 5849 C C . ARG A 1 23 ? 4.868 3.123 -8.012 1.00 0.00 23 ARG A C 5
ATOM 5850 O O . ARG A 1 23 ? 5.510 2.099 -7.778 1.00 0.00 23 ARG A O 5
ATOM 5871 N N . ILE A 1 24 ? 5.000 4.243 -7.317 1.00 0.00 24 ILE A N 5
ATOM 5872 C CA . ILE A 1 24 ? 5.882 4.383 -6.174 1.00 0.00 24 ILE A CA 5
ATOM 5873 C C . ILE A 1 24 ? 7.340 4.264 -6.605 1.00 0.00 24 ILE A C 5
ATOM 5874 O O . ILE A 1 24 ? 7.875 5.187 -7.219 1.00 0.00 24 ILE A O 5
ATOM 5890 N N . SER A 1 25 ? 7.958 3.133 -6.321 1.00 0.00 25 SER A N 5
ATOM 5891 C CA . SER A 1 25 ? 9.332 2.871 -6.737 1.00 0.00 25 SER A CA 5
ATOM 5892 C C . SER A 1 25 ? 9.809 1.496 -6.247 1.00 0.00 25 SER A C 5
ATOM 5893 O O . SER A 1 25 ? 10.341 0.714 -7.034 1.00 0.00 25 SER A O 5
ATOM 5901 N N . PRO A 1 26 ? 9.645 1.194 -4.931 1.00 0.00 26 PRO A N 5
ATOM 5902 C CA . PRO A 1 26 ? 10.094 -0.077 -4.318 1.00 0.00 26 PRO A CA 5
ATOM 5903 C C . PRO A 1 26 ? 9.439 -1.341 -4.891 1.00 0.00 26 PRO A C 5
ATOM 5904 O O . PRO A 1 26 ? 8.845 -1.329 -5.968 1.00 0.00 26 PRO A O 5
ATOM 5915 N N . GLU A 1 27 ? 9.532 -2.430 -4.125 1.00 0.00 27 GLU A N 5
ATOM 5916 C CA . GLU A 1 27 ? 8.910 -3.714 -4.474 1.00 0.00 27 GLU A CA 5
ATOM 5917 C C . GLU A 1 27 ? 7.386 -3.603 -4.426 1.00 0.00 27 GLU A C 5
ATOM 5918 O O . GLU A 1 27 ? 6.672 -4.575 -4.671 1.00 0.00 27 GLU A O 5
ATOM 5930 N N . THR A 1 28 ? 6.921 -2.405 -4.077 1.00 0.00 28 THR A N 5
ATOM 5931 C CA . THR A 1 28 ? 5.510 -2.062 -4.018 1.00 0.00 28 THR A CA 5
ATOM 5932 C C . THR A 1 28 ? 4.664 -2.812 -5.049 1.00 0.00 28 THR A C 5
ATOM 5933 O O . THR A 1 28 ? 3.714 -3.502 -4.683 1.00 0.00 28 THR A O 5
ATOM 5944 N N . ASN A 1 29 ? 5.036 -2.729 -6.317 1.00 0.00 29 ASN A N 5
ATOM 5945 C CA . ASN A 1 29 ? 4.216 -3.285 -7.376 1.00 0.00 29 ASN A CA 5
ATOM 5946 C C . ASN A 1 29 ? 4.054 -4.781 -7.196 1.00 0.00 29 ASN A C 5
ATOM 5947 O O . ASN A 1 29 ? 2.939 -5.271 -7.101 1.00 0.00 29 ASN A O 5
ATOM 5958 N N . ALA A 1 30 ? 5.173 -5.488 -7.086 1.00 0.00 30 ALA A N 5
ATOM 5959 C CA . ALA A 1 30 ? 5.152 -6.941 -6.998 1.00 0.00 30 ALA A CA 5
ATOM 5960 C C . ALA A 1 30 ? 4.513 -7.410 -5.695 1.00 0.00 30 ALA A C 5
ATOM 5961 O O . ALA A 1 30 ? 3.550 -8.184 -5.707 1.00 0.00 30 ALA A O 5
ATOM 5968 N N . ALA A 1 31 ? 5.037 -6.907 -4.584 1.00 0.00 31 ALA A N 5
ATOM 5969 C CA . ALA A 1 31 ? 4.645 -7.368 -3.256 1.00 0.00 31 ALA A CA 5
ATOM 5970 C C . ALA A 1 31 ? 3.182 -7.075 -2.949 1.00 0.00 31 ALA A C 5
ATOM 5971 O O . ALA A 1 31 ? 2.454 -7.959 -2.508 1.00 0.00 31 ALA A O 5
ATOM 5978 N N . PHE A 1 32 ? 2.749 -5.831 -3.120 1.00 0.00 32 PHE A N 5
ATOM 5979 C CA . PHE A 1 32 ? 1.337 -5.526 -2.938 1.00 0.00 32 PHE A CA 5
ATOM 5980 C C . PHE A 1 32 ? 0.486 -6.244 -3.982 1.00 0.00 32 PHE A C 5
ATOM 5981 O O . PHE A 1 32 ? -0.642 -6.593 -3.704 1.00 0.00 32 PHE A O 5
ATOM 5998 N N . ASP A 1 33 ? 1.024 -6.486 -5.177 1.00 0.00 33 ASP A N 5
ATOM 5999 C CA . ASP A 1 33 ? 0.244 -7.137 -6.230 1.00 0.00 33 ASP A CA 5
ATOM 6000 C C . ASP A 1 33 ? -0.272 -8.484 -5.747 1.00 0.00 33 ASP A C 5
ATOM 6001 O O . ASP A 1 33 ? -1.475 -8.751 -5.799 1.00 0.00 33 ASP A O 5
ATOM 6010 N N . ASN A 1 34 ? 0.631 -9.323 -5.245 1.00 0.00 34 ASN A N 5
ATOM 6011 C CA . ASN A 1 34 ? 0.228 -10.625 -4.721 1.00 0.00 34 ASN A CA 5
ATOM 6012 C C . ASN A 1 34 ? -0.393 -10.494 -3.330 1.00 0.00 34 ASN A C 5
ATOM 6013 O O . ASN A 1 34 ? -1.175 -11.344 -2.897 1.00 0.00 34 ASN A O 5
ATOM 6024 N N . ALA A 1 35 ? -0.068 -9.419 -2.637 1.00 0.00 35 ALA A N 5
ATOM 6025 C CA . ALA A 1 35 ? -0.654 -9.161 -1.330 1.00 0.00 35 ALA A CA 5
ATOM 6026 C C . ALA A 1 35 ? -2.123 -8.796 -1.456 1.00 0.00 35 ALA A C 5
ATOM 6027 O O . ALA A 1 35 ? -2.996 -9.451 -0.887 1.00 0.00 35 ALA A O 5
ATOM 6034 N N . VAL A 1 36 ? -2.381 -7.753 -2.219 1.00 0.00 36 VAL A N 5
ATOM 6035 C CA . VAL A 1 36 ? -3.725 -7.297 -2.501 1.00 0.00 36 VAL A CA 5
ATOM 6036 C C . VAL A 1 36 ? -4.463 -8.357 -3.306 1.00 0.00 36 VAL A C 5
ATOM 6037 O O . VAL A 1 36 ? -5.687 -8.356 -3.379 1.00 0.00 36 VAL A O 5
ATOM 6050 N N . GLN A 1 37 ? -3.699 -9.255 -3.912 1.00 0.00 37 GLN A N 5
ATOM 6051 C CA . GLN A 1 37 ? -4.242 -10.479 -4.475 1.00 0.00 37 GLN A CA 5
ATOM 6052 C C . GLN A 1 37 ? -4.941 -11.304 -3.392 1.00 0.00 37 GLN A C 5
ATOM 6053 O O . GLN A 1 37 ? -6.098 -11.695 -3.554 1.00 0.00 37 GLN A O 5
ATOM 6067 N N . GLN A 1 38 ? -4.225 -11.556 -2.290 1.00 0.00 38 GLN A N 5
ATOM 6068 C CA . GLN A 1 38 ? -4.782 -12.283 -1.138 1.00 0.00 38 GLN A CA 5
ATOM 6069 C C . GLN A 1 38 ? -6.049 -11.622 -0.628 1.00 0.00 38 GLN A C 5
ATOM 6070 O O . GLN A 1 38 ? -7.131 -12.204 -0.666 1.00 0.00 38 GLN A O 5
ATOM 6084 N N . LEU A 1 39 ? -5.890 -10.398 -0.139 1.00 0.00 39 LEU A N 5
ATOM 6085 C CA . LEU A 1 39 ? -6.993 -9.657 0.467 1.00 0.00 39 LEU A CA 5
ATOM 6086 C C . LEU A 1 39 ? -8.081 -9.424 -0.551 1.00 0.00 39 LEU A C 5
ATOM 6087 O O . LEU A 1 39 ? -9.261 -9.305 -0.220 1.00 0.00 39 LEU A O 5
ATOM 6103 N N . ASN A 1 40 ? -7.637 -9.352 -1.798 1.00 0.00 40 ASN A N 5
ATOM 6104 C CA . ASN A 1 40 ? -8.510 -9.189 -2.945 1.00 0.00 40 ASN A CA 5
ATOM 6105 C C . ASN A 1 40 ? -9.310 -7.903 -2.829 1.00 0.00 40 ASN A C 5
ATOM 6106 O O . ASN A 1 40 ? -10.468 -7.816 -3.234 1.00 0.00 40 ASN A O 5
ATOM 6117 N N . CYS A 1 41 ? -8.649 -6.895 -2.283 1.00 0.00 41 CYS A N 5
ATOM 6118 C CA . CYS A 1 41 ? -9.210 -5.559 -2.164 1.00 0.00 41 CYS A CA 5
ATOM 6119 C C . CYS A 1 41 ? -9.266 -4.878 -3.519 1.00 0.00 41 CYS A C 5
ATOM 6120 O O . CYS A 1 41 ? -9.804 -3.779 -3.635 1.00 0.00 41 CYS A O 5
ATOM 6127 N N . LEU A 1 42 ? -8.679 -5.535 -4.524 1.00 0.00 42 LEU A N 5
ATOM 6128 C CA . LEU A 1 42 ? -8.529 -4.978 -5.865 1.00 0.00 42 LEU A CA 5
ATOM 6129 C C . LEU A 1 42 ? -7.597 -3.772 -5.839 1.00 0.00 42 LEU A C 5
ATOM 6130 O O . LEU A 1 42 ? -6.476 -3.828 -6.345 1.00 0.00 42 LEU A O 5
ATOM 6146 N N . ASN A 1 43 ? -8.043 -2.691 -5.219 1.00 0.00 43 ASN A N 5
ATOM 6147 C CA . ASN A 1 43 ? -7.232 -1.498 -5.128 1.00 0.00 43 ASN A CA 5
ATOM 6148 C C . ASN A 1 43 ? -6.360 -1.568 -3.889 1.00 0.00 43 ASN A C 5
ATOM 6149 O O . ASN A 1 43 ? -6.731 -2.169 -2.877 1.00 0.00 43 ASN A O 5
ATOM 6160 N N . ARG A 1 44 ? -5.184 -0.978 -3.980 1.00 0.00 44 ARG A N 5
ATOM 6161 C CA . ARG A 1 44 ? -4.212 -1.064 -2.906 1.00 0.00 44 ARG A CA 5
ATOM 6162 C C . ARG A 1 44 ? -4.582 -0.140 -1.751 1.00 0.00 44 ARG A C 5
ATOM 6163 O O . ARG A 1 44 ? -3.923 -0.149 -0.717 1.00 0.00 44 ARG A O 5
ATOM 6184 N N . ALA A 1 45 ? -5.636 0.651 -1.931 1.00 0.00 45 ALA A N 5
ATOM 6185 C CA . ALA A 1 45 ? -6.123 1.528 -0.871 1.00 0.00 45 ALA A CA 5
ATOM 6186 C C . ALA A 1 45 ? -6.688 0.701 0.275 1.00 0.00 45 ALA A C 5
ATOM 6187 O O . ALA A 1 45 ? -6.254 0.829 1.415 1.00 0.00 45 ALA A O 5
ATOM 6194 N N . CYS A 1 46 ? -7.654 -0.158 -0.049 1.00 0.00 46 CYS A N 5
ATOM 6195 C CA . CYS A 1 46 ? -8.221 -1.100 0.918 1.00 0.00 46 CYS A CA 5
ATOM 6196 C C . CYS A 1 46 ? -7.109 -1.912 1.567 1.00 0.00 46 CYS A C 5
ATOM 6197 O O . CYS A 1 46 ? -7.066 -2.083 2.788 1.00 0.00 46 CYS A O 5
ATOM 6204 N N . ALA A 1 47 ? -6.205 -2.394 0.726 1.00 0.00 47 ALA A N 5
ATOM 6205 C CA . ALA A 1 47 ? -5.037 -3.137 1.179 1.00 0.00 47 ALA A CA 5
ATOM 6206 C C . ALA A 1 47 ? -4.242 -2.372 2.235 1.00 0.00 47 ALA A C 5
ATOM 6207 O O . ALA A 1 47 ? -4.158 -2.788 3.399 1.00 0.00 47 ALA A O 5
ATOM 6214 N N . TYR A 1 48 ? -3.673 -1.248 1.817 1.00 0.00 48 TYR A N 5
ATOM 6215 C CA . TYR A 1 48 ? -2.825 -0.431 2.672 1.00 0.00 48 TYR A CA 5
ATOM 6216 C C . TYR A 1 48 ? -3.586 0.032 3.914 1.00 0.00 48 TYR A C 5
ATOM 6217 O O . TYR A 1 48 ? -3.041 0.033 5.019 1.00 0.00 48 TYR A O 5
ATOM 6235 N N . ARG A 1 49 ? -4.854 0.381 3.733 1.00 0.00 49 ARG A N 5
ATOM 6236 C CA . ARG A 1 49 ? -5.671 0.899 4.822 1.00 0.00 49 ARG A CA 5
ATOM 6237 C C . ARG A 1 49 ? -5.944 -0.160 5.889 1.00 0.00 49 ARG A C 5
ATOM 6238 O O . ARG A 1 49 ? -5.998 0.163 7.075 1.00 0.00 49 ARG A O 5
ATOM 6259 N N . LYS A 1 50 ? -6.088 -1.423 5.493 1.00 0.00 50 LYS A N 5
ATOM 6260 C CA . LYS A 1 50 ? -6.446 -2.451 6.449 1.00 0.00 50 LYS A CA 5
ATOM 6261 C C . LYS A 1 50 ? -5.202 -2.884 7.193 1.00 0.00 50 LYS A C 5
ATOM 6262 O O . LYS A 1 50 ? -5.260 -3.197 8.378 1.00 0.00 50 LYS A O 5
ATOM 6281 N N . MET A 1 51 ? -4.070 -2.866 6.495 1.00 0.00 51 MET A N 5
ATOM 6282 C CA . MET A 1 51 ? -2.784 -3.143 7.119 1.00 0.00 51 MET A CA 5
ATOM 6283 C C . MET A 1 51 ? -2.444 -2.028 8.101 1.00 0.00 51 MET A C 5
ATOM 6284 O O . MET A 1 51 ? -1.903 -2.272 9.178 1.00 0.00 51 MET A O 5
ATOM 6298 N N . CYS A 1 52 ? -2.785 -0.806 7.721 1.00 0.00 52 CYS A N 5
ATOM 6299 C CA . CYS A 1 52 ? -2.561 0.362 8.559 1.00 0.00 52 CYS A CA 5
ATOM 6300 C C . CYS A 1 52 ? -3.490 0.347 9.778 1.00 0.00 52 CYS A C 5
ATOM 6301 O O . CYS A 1 52 ? -3.093 0.733 10.881 1.00 0.00 52 CYS A O 5
ATOM 6308 N N . ALA A 1 53 ? -4.722 -0.112 9.571 1.00 0.00 53 ALA A N 5
ATOM 6309 C CA . ALA A 1 53 ? -5.689 -0.236 10.655 1.00 0.00 53 ALA A CA 5
ATOM 6310 C C . ALA A 1 53 ? -5.273 -1.337 11.620 1.00 0.00 53 ALA A C 5
ATOM 6311 O O . ALA A 1 53 ? -5.286 -1.149 12.836 1.00 0.00 53 ALA A O 5
ATOM 6318 N N . THR A 1 54 ? -4.910 -2.482 11.066 1.00 0.00 54 THR A N 5
ATOM 6319 C CA . THR A 1 54 ? -4.427 -3.599 11.857 1.00 0.00 54 THR A CA 5
ATOM 6320 C C . THR A 1 54 ? -3.475 -4.463 11.031 1.00 0.00 54 THR A C 5
ATOM 6321 O O . THR A 1 54 ? -2.311 -4.633 11.405 1.00 0.00 54 THR A O 5
ATOM 6332 N N . ASN A 1 55 ? -3.962 -4.950 9.889 1.00 0.00 55 ASN A N 5
ATOM 6333 C CA . ASN A 1 55 ? -3.205 -5.815 8.999 1.00 0.00 55 ASN A CA 5
ATOM 6334 C C . ASN A 1 55 ? -4.128 -6.394 7.942 1.00 0.00 55 ASN A C 5
ATOM 6335 O O . ASN A 1 55 ? -5.354 -6.373 8.097 1.00 0.00 55 ASN A O 5
ATOM 6346 N N . ASN A 1 56 ? -3.523 -6.906 6.876 1.00 0.00 56 ASN A N 5
ATOM 6347 C CA . ASN A 1 56 ? -4.245 -7.404 5.713 1.00 0.00 56 ASN A CA 5
ATOM 6348 C C . ASN A 1 56 ? -3.260 -7.601 4.582 1.00 0.00 56 ASN A C 5
ATOM 6349 O O . ASN A 1 56 ? -2.839 -8.716 4.279 1.00 0.00 56 ASN A O 5
ATOM 6360 N N . LEU A 1 57 ? -2.865 -6.471 4.006 1.00 0.00 57 LEU A N 5
ATOM 6361 C CA . LEU A 1 57 ? -1.945 -6.403 2.875 1.00 0.00 57 LEU A CA 5
ATOM 6362 C C . LEU A 1 57 ? -0.610 -7.050 3.191 1.00 0.00 57 LEU A C 5
ATOM 6363 O O . LEU A 1 57 ? 0.116 -7.454 2.292 1.00 0.00 57 LEU A O 5
ATOM 6379 N N . GLU A 1 58 ? -0.326 -7.212 4.465 1.00 0.00 58 GLU A N 5
ATOM 6380 C CA . GLU A 1 58 ? 1.009 -7.564 4.894 1.00 0.00 58 GLU A CA 5
ATOM 6381 C C . GLU A 1 58 ? 1.379 -8.980 4.498 1.00 0.00 58 GLU A C 5
ATOM 6382 O O . GLU A 1 58 ? 2.541 -9.256 4.275 1.00 0.00 58 GLU A O 5
ATOM 6394 N N . GLN A 1 59 ? 0.385 -9.843 4.354 1.00 0.00 59 GLN A N 5
ATOM 6395 C CA . GLN A 1 59 ? 0.618 -11.256 4.067 1.00 0.00 59 GLN A CA 5
ATOM 6396 C C . GLN A 1 59 ? 1.693 -11.487 2.982 1.00 0.00 59 GLN A C 5
ATOM 6397 O O . GLN A 1 59 ? 2.827 -11.887 3.281 1.00 0.00 59 GLN A O 5
ATOM 6411 N N . ALA A 1 60 ? 1.379 -11.135 1.748 1.00 0.00 60 ALA A N 5
ATOM 6412 C CA . ALA A 1 60 ? 2.258 -11.443 0.627 1.00 0.00 60 ALA A CA 5
ATOM 6413 C C . ALA A 1 60 ? 3.368 -10.433 0.521 1.00 0.00 60 ALA A C 5
ATOM 6414 O O . ALA A 1 60 ? 4.535 -10.796 0.427 1.00 0.00 60 ALA A O 5
ATOM 6421 N N . MET A 1 61 ? 2.990 -9.163 0.485 1.00 0.00 61 MET A N 5
ATOM 6422 C CA . MET A 1 61 ? 3.962 -8.079 0.493 1.00 0.00 61 MET A CA 5
ATOM 6423 C C . MET A 1 61 ? 5.097 -8.313 1.511 1.00 0.00 61 MET A C 5
ATOM 6424 O O . MET A 1 61 ? 6.258 -8.156 1.157 1.00 0.00 61 MET A O 5
ATOM 6438 N N . SER A 1 62 ? 4.783 -8.716 2.755 1.00 0.00 62 SER A N 5
ATOM 6439 C CA . SER A 1 62 ? 5.840 -8.921 3.765 1.00 0.00 62 SER A CA 5
ATOM 6440 C C . SER A 1 62 ? 6.626 -10.195 3.463 1.00 0.00 62 SER A C 5
ATOM 6441 O O . SER A 1 62 ? 7.811 -10.285 3.775 1.00 0.00 62 SER A O 5
ATOM 6449 N N . VAL A 1 63 ? 5.964 -11.199 2.881 1.00 0.00 63 VAL A N 5
ATOM 6450 C CA . VAL A 1 63 ? 6.686 -12.367 2.376 1.00 0.00 63 VAL A CA 5
ATOM 6451 C C . VAL A 1 63 ? 7.668 -11.951 1.273 1.00 0.00 63 VAL A C 5
ATOM 6452 O O . VAL A 1 63 ? 8.802 -12.433 1.219 1.00 0.00 63 VAL A O 5
ATOM 6465 N N . TYR A 1 64 ? 7.224 -11.048 0.410 1.00 0.00 64 TYR A N 5
ATOM 6466 C CA . TYR A 1 64 ? 8.036 -10.565 -0.703 1.00 0.00 64 TYR A CA 5
ATOM 6467 C C . TYR A 1 64 ? 9.143 -9.623 -0.236 1.00 0.00 64 TYR A C 5
ATOM 6468 O O . TYR A 1 64 ? 10.314 -10.004 -0.201 1.00 0.00 64 TYR A O 5
ATOM 6486 N N . PHE A 1 65 ? 8.774 -8.398 0.123 1.00 0.00 65 PHE A N 5
ATOM 6487 C CA . PHE A 1 65 ? 9.752 -7.389 0.516 1.00 0.00 65 PHE A CA 5
ATOM 6488 C C . PHE A 1 65 ? 10.137 -7.588 1.977 1.00 0.00 65 PHE A C 5
ATOM 6489 O O . PHE A 1 65 ? 9.495 -8.353 2.691 1.00 0.00 65 PHE A O 5
ATOM 6506 N N . THR A 1 66 ? 11.179 -6.914 2.422 1.00 0.00 66 THR A N 5
ATOM 6507 C CA . THR A 1 66 ? 11.579 -7.007 3.810 1.00 0.00 66 THR A CA 5
ATOM 6508 C C . THR A 1 66 ? 11.173 -5.748 4.578 1.00 0.00 66 THR A C 5
ATOM 6509 O O . THR A 1 66 ? 10.548 -4.845 4.013 1.00 0.00 66 THR A O 5
ATOM 6520 N N . ASN A 1 67 ? 11.543 -5.679 5.852 1.00 0.00 67 ASN A N 5
ATOM 6521 C CA . ASN A 1 67 ? 11.082 -4.606 6.734 1.00 0.00 67 ASN A CA 5
ATOM 6522 C C . ASN A 1 67 ? 11.504 -3.224 6.234 1.00 0.00 67 ASN A C 5
ATOM 6523 O O . ASN A 1 67 ? 10.690 -2.304 6.186 1.00 0.00 67 ASN A O 5
ATOM 6534 N N . GLU A 1 68 ? 12.760 -3.083 5.824 1.00 0.00 68 GLU A N 5
ATOM 6535 C CA . GLU A 1 68 ? 13.263 -1.792 5.376 1.00 0.00 68 GLU A CA 5
ATOM 6536 C C . GLU A 1 68 ? 12.660 -1.440 4.027 1.00 0.00 68 GLU A C 5
ATOM 6537 O O . GLU A 1 68 ? 12.455 -0.272 3.709 1.00 0.00 68 GLU A O 5
ATOM 6549 N N . GLN A 1 69 ? 12.352 -2.470 3.250 1.00 0.00 69 GLN A N 5
ATOM 6550 C CA . GLN A 1 69 ? 11.740 -2.292 1.947 1.00 0.00 69 GLN A CA 5
ATOM 6551 C C . GLN A 1 69 ? 10.397 -1.598 2.095 1.00 0.00 69 GLN A C 5
ATOM 6552 O O . GLN A 1 69 ? 10.079 -0.674 1.351 1.00 0.00 69 GLN A O 5
ATOM 6566 N N . ILE A 1 70 ? 9.614 -2.038 3.070 1.00 0.00 70 ILE A N 5
ATOM 6567 C CA . ILE A 1 70 ? 8.302 -1.463 3.288 1.00 0.00 70 ILE A CA 5
ATOM 6568 C C . ILE A 1 70 ? 8.387 -0.215 4.165 1.00 0.00 70 ILE A C 5
ATOM 6569 O O . ILE A 1 70 ? 7.447 0.566 4.240 1.00 0.00 70 ILE A O 5
ATOM 6585 N N . LYS A 1 71 ? 9.524 -0.017 4.806 1.00 0.00 71 LYS A N 5
ATOM 6586 C CA . LYS A 1 71 ? 9.825 1.258 5.441 1.00 0.00 71 LYS A CA 5
ATOM 6587 C C . LYS A 1 71 ? 9.860 2.330 4.353 1.00 0.00 71 LYS A C 5
ATOM 6588 O O . LYS A 1 71 ? 9.218 3.395 4.463 1.00 0.00 71 LYS A O 5
ATOM 6607 N N . GLU A 1 72 ? 10.569 2.003 3.270 1.00 0.00 72 GLU A N 5
ATOM 6608 C CA . GLU A 1 72 ? 10.572 2.828 2.077 1.00 0.00 72 GLU A CA 5
ATOM 6609 C C . GLU A 1 72 ? 9.158 3.021 1.552 1.00 0.00 72 GLU A C 5
ATOM 6610 O O . GLU A 1 72 ? 8.686 4.145 1.491 1.00 0.00 72 GLU A O 5
ATOM 6622 N N . ILE A 1 73 ? 8.463 1.928 1.201 1.00 0.00 73 ILE A N 5
ATOM 6623 C CA . ILE A 1 73 ? 7.123 2.049 0.606 1.00 0.00 73 ILE A CA 5
ATOM 6624 C C . ILE A 1 73 ? 6.125 2.656 1.592 1.00 0.00 73 ILE A C 5
ATOM 6625 O O . ILE A 1 73 ? 5.035 3.053 1.201 1.00 0.00 73 ILE A O 5
ATOM 6641 N N . HIS A 1 74 ? 6.484 2.716 2.867 1.00 0.00 74 HIS A N 5
ATOM 6642 C CA . HIS A 1 74 ? 5.653 3.407 3.844 1.00 0.00 74 HIS A CA 5
ATOM 6643 C C . HIS A 1 74 ? 5.693 4.903 3.589 1.00 0.00 74 HIS A C 5
ATOM 6644 O O . HIS A 1 74 ? 4.655 5.530 3.378 1.00 0.00 74 HIS A O 5
ATOM 6659 N N . ASP A 1 75 ? 6.894 5.473 3.572 1.00 0.00 75 ASP A N 5
ATOM 6660 C CA . ASP A 1 75 ? 7.037 6.891 3.288 1.00 0.00 75 ASP A CA 5
ATOM 6661 C C . ASP A 1 75 ? 6.702 7.132 1.827 1.00 0.00 75 ASP A C 5
ATOM 6662 O O . ASP A 1 75 ? 6.108 8.138 1.453 1.00 0.00 75 ASP A O 5
ATOM 6671 N N . ALA A 1 76 ? 7.048 6.148 1.020 1.00 0.00 76 ALA A N 5
ATOM 6672 C CA . ALA A 1 76 ? 6.846 6.199 -0.410 1.00 0.00 76 ALA A CA 5
ATOM 6673 C C . ALA A 1 76 ? 5.374 6.189 -0.789 1.00 0.00 76 ALA A C 5
ATOM 6674 O O . ALA A 1 76 ? 4.984 6.820 -1.743 1.00 0.00 76 ALA A O 5
ATOM 6681 N N . ALA A 1 77 ? 4.549 5.462 -0.074 1.00 0.00 77 ALA A N 5
ATOM 6682 C CA . ALA A 1 77 ? 3.155 5.374 -0.468 1.00 0.00 77 ALA A CA 5
ATOM 6683 C C . ALA A 1 77 ? 2.290 6.374 0.280 1.00 0.00 77 ALA A C 5
ATOM 6684 O O . ALA A 1 77 ? 1.194 6.708 -0.162 1.00 0.00 77 ALA A O 5
ATOM 6691 N N . THR A 1 78 ? 2.782 6.867 1.402 1.00 0.00 78 THR A N 5
ATOM 6692 C CA . THR A 1 78 ? 2.081 7.911 2.124 1.00 0.00 78 THR A CA 5
ATOM 6693 C C . THR A 1 78 ? 2.443 9.273 1.543 1.00 0.00 78 THR A C 5
ATOM 6694 O O . THR A 1 78 ? 1.573 10.071 1.197 1.00 0.00 78 THR A O 5
ATOM 6705 N N . ALA A 1 79 ? 3.738 9.515 1.417 1.00 0.00 79 ALA A N 5
ATOM 6706 C CA . ALA A 1 79 ? 4.237 10.781 0.914 1.00 0.00 79 ALA A CA 5
ATOM 6707 C C . ALA A 1 79 ? 4.560 10.718 -0.567 1.00 0.00 79 ALA A C 5
ATOM 6708 O O . ALA A 1 79 ? 4.929 11.729 -1.161 1.00 0.00 79 ALA A O 5
ATOM 6715 N N . CYS A 1 80 ? 4.439 9.519 -1.151 1.00 0.00 80 CYS A N 5
ATOM 6716 C CA . CYS A 1 80 ? 4.876 9.265 -2.516 1.00 0.00 80 CYS A CA 5
ATOM 6717 C C . CYS A 1 80 ? 6.325 9.684 -2.693 1.00 0.00 80 CYS A C 5
ATOM 6718 O O . CYS A 1 80 ? 6.727 10.268 -3.697 1.00 0.00 80 CYS A O 5
ATOM 6725 N N . ASP A 1 81 ? 7.102 9.316 -1.673 1.00 0.00 81 ASP A N 5
ATOM 6726 C CA . ASP A 1 81 ? 8.536 9.554 -1.618 1.00 0.00 81 ASP A CA 5
ATOM 6727 C C . ASP A 1 81 ? 9.287 8.249 -1.382 1.00 0.00 81 ASP A C 5
ATOM 6728 O O . ASP A 1 81 ? 9.672 7.955 -0.254 1.00 0.00 81 ASP A O 5
ATOM 6737 N N . PRO A 1 82 ? 9.522 7.431 -2.417 1.00 0.00 82 PRO A N 5
ATOM 6738 C CA . PRO A 1 82 ? 10.307 6.213 -2.285 1.00 0.00 82 PRO A CA 5
ATOM 6739 C C . PRO A 1 82 ? 11.790 6.535 -2.300 1.00 0.00 82 PRO A C 5
ATOM 6740 O O . PRO A 1 82 ? 12.644 5.650 -2.281 1.00 0.00 82 PRO A O 5
ATOM 6751 N N . GLU A 1 83 ? 12.071 7.832 -2.339 1.00 0.00 83 GLU A N 5
ATOM 6752 C CA . GLU A 1 83 ? 13.412 8.341 -2.103 1.00 0.00 83 GLU A CA 5
ATOM 6753 C C . GLU A 1 83 ? 13.617 8.392 -0.599 1.00 0.00 83 GLU A C 5
ATOM 6754 O O . GLU A 1 83 ? 14.710 8.652 -0.093 1.00 0.00 83 GLU A O 5
ATOM 6766 N N . ALA A 1 84 ? 12.499 8.143 0.080 1.00 0.00 84 ALA A N 5
ATOM 6767 C CA . ALA A 1 84 ? 12.403 8.060 1.522 1.00 0.00 84 ALA A CA 5
ATOM 6768 C C . ALA A 1 84 ? 12.574 9.425 2.170 1.00 0.00 84 ALA A C 5
ATOM 6769 O O . ALA A 1 84 ? 13.682 9.822 2.533 1.00 0.00 84 ALA A O 5
ATOM 6776 N N . HIS A 1 85 ? 11.465 10.134 2.319 1.00 0.00 85 HIS A N 5
ATOM 6777 C CA . HIS A 1 85 ? 11.473 11.488 2.852 1.00 0.00 85 HIS A CA 5
ATOM 6778 C C . HIS A 1 85 ? 11.760 11.467 4.353 1.00 0.00 85 HIS A C 5
ATOM 6779 O O . HIS A 1 85 ? 12.773 11.998 4.807 1.00 0.00 85 HIS A O 5
ATOM 6794 N N . HIS A 1 86 ? 10.866 10.853 5.123 1.00 0.00 86 HIS A N 5
ATOM 6795 C CA . HIS A 1 86 ? 11.045 10.759 6.573 1.00 0.00 86 HIS A CA 5
ATOM 6796 C C . HIS A 1 86 ? 10.838 9.331 7.076 1.00 0.00 86 HIS A C 5
ATOM 6797 O O . HIS A 1 86 ? 11.295 8.981 8.167 1.00 0.00 86 HIS A O 5
ATOM 6812 N N . GLU A 1 87 ? 10.134 8.527 6.273 1.00 0.00 87 GLU A N 5
ATOM 6813 C CA . GLU A 1 87 ? 9.880 7.112 6.561 1.00 0.00 87 GLU A CA 5
ATOM 6814 C C . GLU A 1 87 ? 8.838 6.948 7.662 1.00 0.00 87 GLU A C 5
ATOM 6815 O O . GLU A 1 87 ? 8.438 7.923 8.302 1.00 0.00 87 GLU A O 5
ATOM 6827 N N . HIS A 1 88 ? 8.377 5.721 7.871 1.00 0.00 88 HIS A N 5
ATOM 6828 C CA . HIS A 1 88 ? 7.289 5.479 8.807 1.00 0.00 88 HIS A CA 5
ATOM 6829 C C . HIS A 1 88 ? 7.598 4.301 9.723 1.00 0.00 88 HIS A C 5
ATOM 6830 O O . HIS A 1 88 ? 6.975 3.248 9.630 1.00 0.00 88 HIS A O 5
ATOM 6845 N N . ASP A 1 89 ? 8.567 4.483 10.602 1.00 0.00 89 ASP A N 5
ATOM 6846 C CA . ASP A 1 89 ? 8.838 3.503 11.640 1.00 0.00 89 ASP A CA 5
ATOM 6847 C C . ASP A 1 89 ? 8.176 3.951 12.933 1.00 0.00 89 ASP A C 5
ATOM 6848 O O . ASP A 1 89 ? 8.633 4.876 13.602 1.00 0.00 89 ASP A O 5
ATOM 6857 N N . HIS A 1 90 ? 7.070 3.313 13.260 1.00 0.00 90 HIS A N 5
ATOM 6858 C CA . HIS A 1 90 ? 6.288 3.707 14.414 1.00 0.00 90 HIS A CA 5
ATOM 6859 C C . HIS A 1 90 ? 5.561 2.497 14.972 1.00 0.00 90 HIS A C 5
ATOM 6860 O O . HIS A 1 90 ? 4.432 2.215 14.522 1.00 0.00 90 HIS A O 5
ATOM 6876 N N . HIS A 1 1 ? -12.683 9.379 18.901 1.00 0.00 1 HIS A N 6
ATOM 6877 C CA . HIS A 1 1 ? -12.805 8.198 19.788 1.00 0.00 1 HIS A CA 6
ATOM 6878 C C . HIS A 1 1 ? -13.923 7.273 19.302 1.00 0.00 1 HIS A C 6
ATOM 6879 O O . HIS A 1 1 ? -15.096 7.483 19.607 1.00 0.00 1 HIS A O 6
ATOM 6896 N N . HIS A 1 2 ? -13.541 6.271 18.505 1.00 0.00 2 HIS A N 6
ATOM 6897 C CA . HIS A 1 2 ? -14.475 5.282 17.964 1.00 0.00 2 HIS A CA 6
ATOM 6898 C C . HIS A 1 2 ? -15.342 5.911 16.887 1.00 0.00 2 HIS A C 6
ATOM 6899 O O . HIS A 1 2 ? -16.513 5.567 16.718 1.00 0.00 2 HIS A O 6
ATOM 6914 N N . GLN A 1 3 ? -14.747 6.844 16.166 1.00 0.00 3 GLN A N 6
ATOM 6915 C CA . GLN A 1 3 ? -15.402 7.489 15.045 1.00 0.00 3 GLN A CA 6
ATOM 6916 C C . GLN A 1 3 ? -14.408 7.644 13.901 1.00 0.00 3 GLN A C 6
ATOM 6917 O O . GLN A 1 3 ? -14.789 7.741 12.732 1.00 0.00 3 GLN A O 6
ATOM 6931 N N . GLU A 1 4 ? -13.125 7.651 14.249 1.00 0.00 4 GLU A N 6
ATOM 6932 C CA . GLU A 1 4 ? -12.074 7.841 13.271 1.00 0.00 4 GLU A CA 6
ATOM 6933 C C . GLU A 1 4 ? -11.738 6.538 12.539 1.00 0.00 4 GLU A C 6
ATOM 6934 O O . GLU A 1 4 ? -12.194 6.335 11.417 1.00 0.00 4 GLU A O 6
ATOM 6946 N N . LEU A 1 5 ? -10.969 5.660 13.184 1.00 0.00 5 LEU A N 6
ATOM 6947 C CA . LEU A 1 5 ? -10.414 4.461 12.539 1.00 0.00 5 LEU A CA 6
ATOM 6948 C C . LEU A 1 5 ? -9.547 4.859 11.342 1.00 0.00 5 LEU A C 6
ATOM 6949 O O . LEU A 1 5 ? -8.330 4.964 11.453 1.00 0.00 5 LEU A O 6
ATOM 6965 N N . CYS A 1 6 ? -10.187 5.092 10.205 1.00 0.00 6 CYS A N 6
ATOM 6966 C CA . CYS A 1 6 ? -9.511 5.620 9.035 1.00 0.00 6 CYS A CA 6
ATOM 6967 C C . CYS A 1 6 ? -10.532 6.357 8.170 1.00 0.00 6 CYS A C 6
ATOM 6968 O O . CYS A 1 6 ? -10.539 6.238 6.952 1.00 0.00 6 CYS A O 6
ATOM 6975 N N . THR A 1 7 ? -11.412 7.113 8.833 1.00 0.00 7 THR A N 6
ATOM 6976 C CA . THR A 1 7 ? -12.444 7.884 8.148 1.00 0.00 7 THR A CA 6
ATOM 6977 C C . THR A 1 7 ? -11.877 9.207 7.623 1.00 0.00 7 THR A C 6
ATOM 6978 O O . THR A 1 7 ? -12.120 9.582 6.478 1.00 0.00 7 THR A O 6
ATOM 6989 N N . LYS A 1 8 ? -11.119 9.919 8.453 1.00 0.00 8 LYS A N 6
ATOM 6990 C CA . LYS A 1 8 ? -10.395 11.089 7.965 1.00 0.00 8 LYS A CA 6
ATOM 6991 C C . LYS A 1 8 ? -9.111 10.602 7.331 1.00 0.00 8 LYS A C 6
ATOM 6992 O O . LYS A 1 8 ? -8.530 11.226 6.436 1.00 0.00 8 LYS A O 6
ATOM 7011 N N . GLY A 1 9 ? -8.716 9.438 7.799 1.00 0.00 9 GLY A N 6
ATOM 7012 C CA . GLY A 1 9 ? -7.586 8.738 7.241 1.00 0.00 9 GLY A CA 6
ATOM 7013 C C . GLY A 1 9 ? -7.907 8.212 5.864 1.00 0.00 9 GLY A C 6
ATOM 7014 O O . GLY A 1 9 ? -7.024 7.771 5.150 1.00 0.00 9 GLY A O 6
ATOM 7018 N N . ASP A 1 10 ? -9.188 8.260 5.506 1.00 0.00 10 ASP A N 6
ATOM 7019 C CA . ASP A 1 10 ? -9.635 7.905 4.164 1.00 0.00 10 ASP A CA 6
ATOM 7020 C C . ASP A 1 10 ? -9.264 9.011 3.194 1.00 0.00 10 ASP A C 6
ATOM 7021 O O . ASP A 1 10 ? -8.781 8.745 2.101 1.00 0.00 10 ASP A O 6
ATOM 7030 N N . ASP A 1 11 ? -9.476 10.258 3.609 1.00 0.00 11 ASP A N 6
ATOM 7031 C CA . ASP A 1 11 ? -9.029 11.404 2.825 1.00 0.00 11 ASP A CA 6
ATOM 7032 C C . ASP A 1 11 ? -7.519 11.358 2.670 1.00 0.00 11 ASP A C 6
ATOM 7033 O O . ASP A 1 11 ? -6.976 11.577 1.582 1.00 0.00 11 ASP A O 6
ATOM 7042 N N . ALA A 1 12 ? -6.845 11.061 3.772 1.00 0.00 12 ALA A N 6
ATOM 7043 C CA . ALA A 1 12 ? -5.405 10.855 3.750 1.00 0.00 12 ALA A CA 6
ATOM 7044 C C . ALA A 1 12 ? -5.057 9.672 2.853 1.00 0.00 12 ALA A C 6
ATOM 7045 O O . ALA A 1 12 ? -4.109 9.733 2.075 1.00 0.00 12 ALA A O 6
ATOM 7052 N N . LEU A 1 13 ? -5.855 8.615 2.953 1.00 0.00 13 LEU A N 6
ATOM 7053 C CA . LEU A 1 13 ? -5.669 7.410 2.154 1.00 0.00 13 LEU A CA 6
ATOM 7054 C C . LEU A 1 13 ? -5.939 7.707 0.682 1.00 0.00 13 LEU A C 6
ATOM 7055 O O . LEU A 1 13 ? -5.521 6.970 -0.179 1.00 0.00 13 LEU A O 6
ATOM 7071 N N . VAL A 1 14 ? -6.647 8.790 0.418 1.00 0.00 14 VAL A N 6
ATOM 7072 C CA . VAL A 1 14 ? -6.879 9.269 -0.939 1.00 0.00 14 VAL A CA 6
ATOM 7073 C C . VAL A 1 14 ? -5.617 9.929 -1.486 1.00 0.00 14 VAL A C 6
ATOM 7074 O O . VAL A 1 14 ? -5.187 9.648 -2.608 1.00 0.00 14 VAL A O 6
ATOM 7087 N N . THR A 1 15 ? -5.021 10.803 -0.687 1.00 0.00 15 THR A N 6
ATOM 7088 C CA . THR A 1 15 ? -3.728 11.373 -1.026 1.00 0.00 15 THR A CA 6
ATOM 7089 C C . THR A 1 15 ? -2.715 10.239 -1.185 1.00 0.00 15 THR A C 6
ATOM 7090 O O . THR A 1 15 ? -2.009 10.120 -2.203 1.00 0.00 15 THR A O 6
ATOM 7101 N N . GLU A 1 16 ? -2.697 9.369 -0.189 1.00 0.00 16 GLU A N 6
ATOM 7102 C CA . GLU A 1 16 ? -1.849 8.203 -0.230 1.00 0.00 16 GLU A CA 6
ATOM 7103 C C . GLU A 1 16 ? -2.259 7.283 -1.362 1.00 0.00 16 GLU A C 6
ATOM 7104 O O . GLU A 1 16 ? -1.422 6.609 -1.904 1.00 0.00 16 GLU A O 6
ATOM 7116 N N . LEU A 1 17 ? -3.539 7.275 -1.735 1.00 0.00 17 LEU A N 6
ATOM 7117 C CA . LEU A 1 17 ? -4.011 6.400 -2.812 1.00 0.00 17 LEU A CA 6
ATOM 7118 C C . LEU A 1 17 ? -3.295 6.760 -4.104 1.00 0.00 17 LEU A C 6
ATOM 7119 O O . LEU A 1 17 ? -2.860 5.886 -4.859 1.00 0.00 17 LEU A O 6
ATOM 7135 N N . GLU A 1 18 ? -3.162 8.060 -4.337 1.00 0.00 18 GLU A N 6
ATOM 7136 C CA . GLU A 1 18 ? -2.396 8.563 -5.464 1.00 0.00 18 GLU A CA 6
ATOM 7137 C C . GLU A 1 18 ? -0.942 8.123 -5.330 1.00 0.00 18 GLU A C 6
ATOM 7138 O O . GLU A 1 18 ? -0.270 7.826 -6.318 1.00 0.00 18 GLU A O 6
ATOM 7150 N N . CYS A 1 19 ? -0.485 8.052 -4.088 1.00 0.00 19 CYS A N 6
ATOM 7151 C CA . CYS A 1 19 ? 0.875 7.631 -3.775 1.00 0.00 19 CYS A CA 6
ATOM 7152 C C . CYS A 1 19 ? 0.962 6.112 -3.623 1.00 0.00 19 CYS A C 6
ATOM 7153 O O . CYS A 1 19 ? 2.016 5.563 -3.327 1.00 0.00 19 CYS A O 6
ATOM 7160 N N . ILE A 1 20 ? -0.167 5.445 -3.771 1.00 0.00 20 ILE A N 6
ATOM 7161 C CA . ILE A 1 20 ? -0.202 3.988 -3.760 1.00 0.00 20 ILE A CA 6
ATOM 7162 C C . ILE A 1 20 ? -0.079 3.447 -5.181 1.00 0.00 20 ILE A C 6
ATOM 7163 O O . ILE A 1 20 ? 0.661 2.497 -5.442 1.00 0.00 20 ILE A O 6
ATOM 7179 N N . ARG A 1 21 ? -0.796 4.071 -6.107 1.00 0.00 21 ARG A N 6
ATOM 7180 C CA . ARG A 1 21 ? -0.867 3.566 -7.471 1.00 0.00 21 ARG A CA 6
ATOM 7181 C C . ARG A 1 21 ? 0.140 4.235 -8.395 1.00 0.00 21 ARG A C 6
ATOM 7182 O O . ARG A 1 21 ? 0.231 3.881 -9.571 1.00 0.00 21 ARG A O 6
ATOM 7203 N N . LEU A 1 22 ? 0.893 5.193 -7.872 1.00 0.00 22 LEU A N 6
ATOM 7204 C CA . LEU A 1 22 ? 1.899 5.920 -8.656 1.00 0.00 22 LEU A CA 6
ATOM 7205 C C . LEU A 1 22 ? 3.079 5.022 -9.076 1.00 0.00 22 LEU A C 6
ATOM 7206 O O . LEU A 1 22 ? 4.133 5.517 -9.472 1.00 0.00 22 LEU A O 6
ATOM 7222 N N . ARG A 1 23 ? 2.872 3.703 -8.994 1.00 0.00 23 ARG A N 6
ATOM 7223 C CA . ARG A 1 23 ? 3.893 2.691 -9.316 1.00 0.00 23 ARG A CA 6
ATOM 7224 C C . ARG A 1 23 ? 4.997 2.636 -8.263 1.00 0.00 23 ARG A C 6
ATOM 7225 O O . ARG A 1 23 ? 5.662 1.617 -8.111 1.00 0.00 23 ARG A O 6
ATOM 7246 N N . ILE A 1 24 ? 5.158 3.729 -7.530 1.00 0.00 24 ILE A N 6
ATOM 7247 C CA . ILE A 1 24 ? 6.105 3.821 -6.427 1.00 0.00 24 ILE A CA 6
ATOM 7248 C C . ILE A 1 24 ? 7.536 3.669 -6.942 1.00 0.00 24 ILE A C 6
ATOM 7249 O O . ILE A 1 24 ? 8.007 4.527 -7.683 1.00 0.00 24 ILE A O 6
ATOM 7265 N N . SER A 1 25 ? 8.210 2.587 -6.579 1.00 0.00 25 SER A N 6
ATOM 7266 C CA . SER A 1 25 ? 9.570 2.328 -7.049 1.00 0.00 25 SER A CA 6
ATOM 7267 C C . SER A 1 25 ? 10.095 0.992 -6.498 1.00 0.00 25 SER A C 6
ATOM 7268 O O . SER A 1 25 ? 10.535 0.138 -7.268 1.00 0.00 25 SER A O 6
ATOM 7276 N N . PRO A 1 26 ? 10.076 0.808 -5.153 1.00 0.00 26 PRO A N 6
ATOM 7277 C CA . PRO A 1 26 ? 10.477 -0.455 -4.475 1.00 0.00 26 PRO A CA 6
ATOM 7278 C C . PRO A 1 26 ? 9.767 -1.737 -4.966 1.00 0.00 26 PRO A C 6
ATOM 7279 O O . PRO A 1 26 ? 9.219 -1.785 -6.065 1.00 0.00 26 PRO A O 6
ATOM 7290 N N . GLU A 1 27 ? 9.762 -2.778 -4.114 1.00 0.00 27 GLU A N 6
ATOM 7291 C CA . GLU A 1 27 ? 9.088 -4.056 -4.423 1.00 0.00 27 GLU A CA 6
ATOM 7292 C C . GLU A 1 27 ? 7.577 -3.881 -4.489 1.00 0.00 27 GLU A C 6
ATOM 7293 O O . GLU A 1 27 ? 6.846 -4.845 -4.709 1.00 0.00 27 GLU A O 6
ATOM 7305 N N . THR A 1 28 ? 7.140 -2.650 -4.249 1.00 0.00 28 THR A N 6
ATOM 7306 C CA . THR A 1 28 ? 5.739 -2.264 -4.244 1.00 0.00 28 THR A CA 6
ATOM 7307 C C . THR A 1 28 ? 4.849 -3.085 -5.187 1.00 0.00 28 THR A C 6
ATOM 7308 O O . THR A 1 28 ? 3.873 -3.687 -4.742 1.00 0.00 28 THR A O 6
ATOM 7319 N N . ASN A 1 29 ? 5.194 -3.158 -6.463 1.00 0.00 29 ASN A N 6
ATOM 7320 C CA . ASN A 1 29 ? 4.271 -3.709 -7.432 1.00 0.00 29 ASN A CA 6
ATOM 7321 C C . ASN A 1 29 ? 4.153 -5.204 -7.241 1.00 0.00 29 ASN A C 6
ATOM 7322 O O . ASN A 1 29 ? 3.052 -5.717 -7.182 1.00 0.00 29 ASN A O 6
ATOM 7333 N N . ALA A 1 30 ? 5.274 -5.887 -7.065 1.00 0.00 30 ALA A N 6
ATOM 7334 C CA . ALA A 1 30 ? 5.244 -7.329 -6.871 1.00 0.00 30 ALA A CA 6
ATOM 7335 C C . ALA A 1 30 ? 4.597 -7.677 -5.530 1.00 0.00 30 ALA A C 6
ATOM 7336 O O . ALA A 1 30 ? 3.707 -8.532 -5.450 1.00 0.00 30 ALA A O 6
ATOM 7343 N N . ALA A 1 31 ? 5.020 -6.967 -4.493 1.00 0.00 31 ALA A N 6
ATOM 7344 C CA . ALA A 1 31 ? 4.595 -7.259 -3.135 1.00 0.00 31 ALA A CA 6
ATOM 7345 C C . ALA A 1 31 ? 3.111 -6.978 -2.922 1.00 0.00 31 ALA A C 6
ATOM 7346 O O . ALA A 1 31 ? 2.340 -7.903 -2.672 1.00 0.00 31 ALA A O 6
ATOM 7353 N N . PHE A 1 32 ? 2.711 -5.708 -3.000 1.00 0.00 32 PHE A N 6
ATOM 7354 C CA . PHE A 1 32 ? 1.304 -5.352 -2.821 1.00 0.00 32 PHE A CA 6
ATOM 7355 C C . PHE A 1 32 ? 0.410 -6.058 -3.826 1.00 0.00 32 PHE A C 6
ATOM 7356 O O . PHE A 1 32 ? -0.714 -6.375 -3.503 1.00 0.00 32 PHE A O 6
ATOM 7373 N N . ASP A 1 33 ? 0.885 -6.307 -5.045 1.00 0.00 33 ASP A N 6
ATOM 7374 C CA . ASP A 1 33 ? 0.059 -7.011 -6.022 1.00 0.00 33 ASP A CA 6
ATOM 7375 C C . ASP A 1 33 ? -0.348 -8.358 -5.457 1.00 0.00 33 ASP A C 6
ATOM 7376 O O . ASP A 1 33 ? -1.528 -8.674 -5.368 1.00 0.00 33 ASP A O 6
ATOM 7385 N N . ASN A 1 34 ? 0.642 -9.124 -5.027 1.00 0.00 34 ASN A N 6
ATOM 7386 C CA . ASN A 1 34 ? 0.406 -10.412 -4.382 1.00 0.00 34 ASN A CA 6
ATOM 7387 C C . ASN A 1 34 ? -0.412 -10.238 -3.092 1.00 0.00 34 ASN A C 6
ATOM 7388 O O . ASN A 1 34 ? -1.312 -11.027 -2.788 1.00 0.00 34 ASN A O 6
ATOM 7399 N N . ALA A 1 35 ? -0.108 -9.180 -2.351 1.00 0.00 35 ALA A N 6
ATOM 7400 C CA . ALA A 1 35 ? -0.761 -8.906 -1.075 1.00 0.00 35 ALA A CA 6
ATOM 7401 C C . ALA A 1 35 ? -2.232 -8.531 -1.245 1.00 0.00 35 ALA A C 6
ATOM 7402 O O . ALA A 1 35 ? -3.121 -9.090 -0.595 1.00 0.00 35 ALA A O 6
ATOM 7409 N N . VAL A 1 36 ? -2.481 -7.577 -2.111 1.00 0.00 36 VAL A N 6
ATOM 7410 C CA . VAL A 1 36 ? -3.818 -7.115 -2.387 1.00 0.00 36 VAL A CA 6
ATOM 7411 C C . VAL A 1 36 ? -4.551 -8.145 -3.238 1.00 0.00 36 VAL A C 6
ATOM 7412 O O . VAL A 1 36 ? -5.760 -8.064 -3.427 1.00 0.00 36 VAL A O 6
ATOM 7425 N N . GLN A 1 37 ? -3.801 -9.118 -3.735 1.00 0.00 37 GLN A N 6
ATOM 7426 C CA . GLN A 1 37 ? -4.376 -10.304 -4.345 1.00 0.00 37 GLN A CA 6
ATOM 7427 C C . GLN A 1 37 ? -4.913 -11.228 -3.254 1.00 0.00 37 GLN A C 6
ATOM 7428 O O . GLN A 1 37 ? -5.905 -11.928 -3.452 1.00 0.00 37 GLN A O 6
ATOM 7442 N N . GLN A 1 38 ? -4.237 -11.236 -2.102 1.00 0.00 38 GLN A N 6
ATOM 7443 C CA . GLN A 1 38 ? -4.742 -11.941 -0.918 1.00 0.00 38 GLN A CA 6
ATOM 7444 C C . GLN A 1 38 ? -6.095 -11.397 -0.512 1.00 0.00 38 GLN A C 6
ATOM 7445 O O . GLN A 1 38 ? -7.091 -12.121 -0.500 1.00 0.00 38 GLN A O 6
ATOM 7459 N N . LEU A 1 39 ? -6.122 -10.108 -0.181 1.00 0.00 39 LEU A N 6
ATOM 7460 C CA . LEU A 1 39 ? -7.367 -9.451 0.225 1.00 0.00 39 LEU A CA 6
ATOM 7461 C C . LEU A 1 39 ? -8.292 -9.322 -0.968 1.00 0.00 39 LEU A C 6
ATOM 7462 O O . LEU A 1 39 ? -9.500 -9.136 -0.829 1.00 0.00 39 LEU A O 6
ATOM 7478 N N . ASN A 1 40 ? -7.659 -9.423 -2.138 1.00 0.00 40 ASN A N 6
ATOM 7479 C CA . ASN A 1 40 ? -8.311 -9.420 -3.448 1.00 0.00 40 ASN A CA 6
ATOM 7480 C C . ASN A 1 40 ? -9.387 -8.367 -3.551 1.00 0.00 40 ASN A C 6
ATOM 7481 O O . ASN A 1 40 ? -10.443 -8.572 -4.145 1.00 0.00 40 ASN A O 6
ATOM 7492 N N . CYS A 1 41 ? -9.068 -7.210 -3.003 1.00 0.00 41 CYS A N 6
ATOM 7493 C CA . CYS A 1 41 ? -9.967 -6.071 -3.032 1.00 0.00 41 CYS A CA 6
ATOM 7494 C C . CYS A 1 41 ? -9.919 -5.392 -4.402 1.00 0.00 41 CYS A C 6
ATOM 7495 O O . CYS A 1 41 ? -10.583 -4.380 -4.625 1.00 0.00 41 CYS A O 6
ATOM 7502 N N . LEU A 1 42 ? -9.117 -5.973 -5.308 1.00 0.00 42 LEU A N 6
ATOM 7503 C CA . LEU A 1 42 ? -8.958 -5.471 -6.678 1.00 0.00 42 LEU A CA 6
ATOM 7504 C C . LEU A 1 42 ? -8.510 -4.017 -6.687 1.00 0.00 42 LEU A C 6
ATOM 7505 O O . LEU A 1 42 ? -8.752 -3.284 -7.646 1.00 0.00 42 LEU A O 6
ATOM 7521 N N . ASN A 1 43 ? -7.828 -3.619 -5.622 1.00 0.00 43 ASN A N 6
ATOM 7522 C CA . ASN A 1 43 ? -7.469 -2.228 -5.416 1.00 0.00 43 ASN A CA 6
ATOM 7523 C C . ASN A 1 43 ? -6.496 -2.108 -4.257 1.00 0.00 43 ASN A C 6
ATOM 7524 O O . ASN A 1 43 ? -6.836 -2.398 -3.109 1.00 0.00 43 ASN A O 6
ATOM 7535 N N . ARG A 1 44 ? -5.285 -1.679 -4.577 1.00 0.00 44 ARG A N 6
ATOM 7536 C CA . ARG A 1 44 ? -4.199 -1.624 -3.610 1.00 0.00 44 ARG A CA 6
ATOM 7537 C C . ARG A 1 44 ? -4.469 -0.571 -2.543 1.00 0.00 44 ARG A C 6
ATOM 7538 O O . ARG A 1 44 ? -3.948 -0.654 -1.428 1.00 0.00 44 ARG A O 6
ATOM 7559 N N . ALA A 1 45 ? -5.306 0.404 -2.876 1.00 0.00 45 ALA A N 6
ATOM 7560 C CA . ALA A 1 45 ? -5.685 1.428 -1.917 1.00 0.00 45 ALA A CA 6
ATOM 7561 C C . ALA A 1 45 ? -6.593 0.841 -0.839 1.00 0.00 45 ALA A C 6
ATOM 7562 O O . ALA A 1 45 ? -6.588 1.292 0.304 1.00 0.00 45 ALA A O 6
ATOM 7569 N N . CYS A 1 46 ? -7.340 -0.199 -1.202 1.00 0.00 46 CYS A N 6
ATOM 7570 C CA . CYS A 1 46 ? -8.215 -0.879 -0.257 1.00 0.00 46 CYS A CA 6
ATOM 7571 C C . CYS A 1 46 ? -7.362 -1.611 0.758 1.00 0.00 46 CYS A C 6
ATOM 7572 O O . CYS A 1 46 ? -7.726 -1.761 1.926 1.00 0.00 46 CYS A O 6
ATOM 7579 N N . ALA A 1 47 ? -6.203 -2.044 0.295 1.00 0.00 47 ALA A N 6
ATOM 7580 C CA . ALA A 1 47 ? -5.232 -2.690 1.149 1.00 0.00 47 ALA A CA 6
ATOM 7581 C C . ALA A 1 47 ? -4.694 -1.699 2.173 1.00 0.00 47 ALA A C 6
ATOM 7582 O O . ALA A 1 47 ? -4.952 -1.801 3.358 1.00 0.00 47 ALA A O 6
ATOM 7589 N N . TYR A 1 48 ? -3.985 -0.714 1.695 1.00 0.00 48 TYR A N 6
ATOM 7590 C CA . TYR A 1 48 ? -3.420 0.319 2.570 1.00 0.00 48 TYR A CA 6
ATOM 7591 C C . TYR A 1 48 ? -4.484 0.954 3.499 1.00 0.00 48 TYR A C 6
ATOM 7592 O O . TYR A 1 48 ? -4.150 1.424 4.589 1.00 0.00 48 TYR A O 6
ATOM 7610 N N . ARG A 1 49 ? -5.759 0.938 3.095 1.00 0.00 49 ARG A N 6
ATOM 7611 C CA . ARG A 1 49 ? -6.835 1.471 3.942 1.00 0.00 49 ARG A CA 6
ATOM 7612 C C . ARG A 1 49 ? -7.241 0.489 5.050 1.00 0.00 49 ARG A C 6
ATOM 7613 O O . ARG A 1 49 ? -7.442 0.898 6.195 1.00 0.00 49 ARG A O 6
ATOM 7634 N N . LYS A 1 50 ? -7.353 -0.803 4.737 1.00 0.00 50 LYS A N 6
ATOM 7635 C CA . LYS A 1 50 ? -7.730 -1.774 5.760 1.00 0.00 50 LYS A CA 6
ATOM 7636 C C . LYS A 1 50 ? -6.518 -2.056 6.641 1.00 0.00 50 LYS A C 6
ATOM 7637 O O . LYS A 1 50 ? -6.662 -2.282 7.832 1.00 0.00 50 LYS A O 6
ATOM 7656 N N . MET A 1 51 ? -5.329 -2.087 6.033 1.00 0.00 51 MET A N 6
ATOM 7657 C CA . MET A 1 51 ? -4.074 -1.905 6.774 1.00 0.00 51 MET A CA 6
ATOM 7658 C C . MET A 1 51 ? -4.204 -0.799 7.826 1.00 0.00 51 MET A C 6
ATOM 7659 O O . MET A 1 51 ? -3.943 -1.022 9.008 1.00 0.00 51 MET A O 6
ATOM 7673 N N . CYS A 1 52 ? -4.613 0.388 7.384 1.00 0.00 52 CYS A N 6
ATOM 7674 C CA . CYS A 1 52 ? -4.816 1.530 8.275 1.00 0.00 52 CYS A CA 6
ATOM 7675 C C . CYS A 1 52 ? -5.801 1.185 9.396 1.00 0.00 52 CYS A C 6
ATOM 7676 O O . CYS A 1 52 ? -5.615 1.585 10.547 1.00 0.00 52 CYS A O 6
ATOM 7683 N N . ALA A 1 53 ? -6.835 0.424 9.057 1.00 0.00 53 ALA A N 6
ATOM 7684 C CA . ALA A 1 53 ? -7.825 -0.003 10.037 1.00 0.00 53 ALA A CA 6
ATOM 7685 C C . ALA A 1 53 ? -7.264 -1.080 10.970 1.00 0.00 53 ALA A C 6
ATOM 7686 O O . ALA A 1 53 ? -7.482 -1.040 12.179 1.00 0.00 53 ALA A O 6
ATOM 7693 N N . THR A 1 54 ? -6.548 -2.042 10.400 1.00 0.00 54 THR A N 6
ATOM 7694 C CA . THR A 1 54 ? -5.973 -3.139 11.164 1.00 0.00 54 THR A CA 6
ATOM 7695 C C . THR A 1 54 ? -4.757 -3.732 10.437 1.00 0.00 54 THR A C 6
ATOM 7696 O O . THR A 1 54 ? -3.646 -3.680 10.968 1.00 0.00 54 THR A O 6
ATOM 7707 N N . ASN A 1 55 ? -4.975 -4.262 9.223 1.00 0.00 55 ASN A N 6
ATOM 7708 C CA . ASN A 1 55 ? -3.924 -4.806 8.362 1.00 0.00 55 ASN A CA 6
ATOM 7709 C C . ASN A 1 55 ? -4.572 -5.693 7.312 1.00 0.00 55 ASN A C 6
ATOM 7710 O O . ASN A 1 55 ? -5.762 -6.000 7.399 1.00 0.00 55 ASN A O 6
ATOM 7721 N N . ASN A 1 56 ? -3.787 -6.095 6.328 1.00 0.00 56 ASN A N 6
ATOM 7722 C CA . ASN A 1 56 ? -4.280 -6.871 5.197 1.00 0.00 56 ASN A CA 6
ATOM 7723 C C . ASN A 1 56 ? -3.137 -7.272 4.297 1.00 0.00 56 ASN A C 6
ATOM 7724 O O . ASN A 1 56 ? -2.687 -8.421 4.299 1.00 0.00 56 ASN A O 6
ATOM 7735 N N . LEU A 1 57 ? -2.684 -6.298 3.520 1.00 0.00 57 LEU A N 6
ATOM 7736 C CA . LEU A 1 57 ? -1.599 -6.485 2.571 1.00 0.00 57 LEU A CA 6
ATOM 7737 C C . LEU A 1 57 ? -0.354 -7.009 3.256 1.00 0.00 57 LEU A C 6
ATOM 7738 O O . LEU A 1 57 ? 0.491 -7.637 2.619 1.00 0.00 57 LEU A O 6
ATOM 7754 N N . GLU A 1 58 ? -0.298 -6.785 4.565 1.00 0.00 58 GLU A N 6
ATOM 7755 C CA . GLU A 1 58 ? 0.823 -7.174 5.406 1.00 0.00 58 GLU A CA 6
ATOM 7756 C C . GLU A 1 58 ? 1.369 -8.535 5.021 1.00 0.00 58 GLU A C 6
ATOM 7757 O O . GLU A 1 58 ? 2.572 -8.713 4.884 1.00 0.00 58 GLU A O 6
ATOM 7769 N N . GLN A 1 59 ? 0.451 -9.456 4.786 1.00 0.00 59 GLN A N 6
ATOM 7770 C CA . GLN A 1 59 ? 0.767 -10.852 4.550 1.00 0.00 59 GLN A CA 6
ATOM 7771 C C . GLN A 1 59 ? 1.826 -11.065 3.448 1.00 0.00 59 GLN A C 6
ATOM 7772 O O . GLN A 1 59 ? 2.997 -11.348 3.739 1.00 0.00 59 GLN A O 6
ATOM 7786 N N . ALA A 1 60 ? 1.451 -10.819 2.203 1.00 0.00 60 ALA A N 6
ATOM 7787 C CA . ALA A 1 60 ? 2.293 -11.189 1.072 1.00 0.00 60 ALA A CA 6
ATOM 7788 C C . ALA A 1 60 ? 3.369 -10.170 0.828 1.00 0.00 60 ALA A C 6
ATOM 7789 O O . ALA A 1 60 ? 4.497 -10.514 0.486 1.00 0.00 60 ALA A O 6
ATOM 7796 N N . MET A 1 61 ? 3.010 -8.911 0.974 1.00 0.00 61 MET A N 6
ATOM 7797 C CA . MET A 1 61 ? 3.956 -7.850 0.745 1.00 0.00 61 MET A CA 6
ATOM 7798 C C . MET A 1 61 ? 5.156 -7.985 1.692 1.00 0.00 61 MET A C 6
ATOM 7799 O O . MET A 1 61 ? 6.289 -7.812 1.262 1.00 0.00 61 MET A O 6
ATOM 7813 N N . SER A 1 62 ? 4.915 -8.340 2.962 1.00 0.00 62 SER A N 6
ATOM 7814 C CA . SER A 1 62 ? 6.021 -8.515 3.910 1.00 0.00 62 SER A CA 6
ATOM 7815 C C . SER A 1 62 ? 6.780 -9.803 3.602 1.00 0.00 62 SER A C 6
ATOM 7816 O O . SER A 1 62 ? 7.967 -9.919 3.897 1.00 0.00 62 SER A O 6
ATOM 7824 N N . VAL A 1 63 ? 6.078 -10.791 3.040 1.00 0.00 63 VAL A N 6
ATOM 7825 C CA . VAL A 1 63 ? 6.749 -11.990 2.546 1.00 0.00 63 VAL A CA 6
ATOM 7826 C C . VAL A 1 63 ? 7.732 -11.629 1.427 1.00 0.00 63 VAL A C 6
ATOM 7827 O O . VAL A 1 63 ? 8.849 -12.143 1.375 1.00 0.00 63 VAL A O 6
ATOM 7840 N N . TYR A 1 64 ? 7.314 -10.723 0.553 1.00 0.00 64 TYR A N 6
ATOM 7841 C CA . TYR A 1 64 ? 8.139 -10.293 -0.572 1.00 0.00 64 TYR A CA 6
ATOM 7842 C C . TYR A 1 64 ? 9.225 -9.304 -0.150 1.00 0.00 64 TYR A C 6
ATOM 7843 O O . TYR A 1 64 ? 10.413 -9.626 -0.188 1.00 0.00 64 TYR A O 6
ATOM 7861 N N . PHE A 1 65 ? 8.823 -8.105 0.249 1.00 0.00 65 PHE A N 6
ATOM 7862 C CA . PHE A 1 65 ? 9.783 -7.063 0.585 1.00 0.00 65 PHE A CA 6
ATOM 7863 C C . PHE A 1 65 ? 10.178 -7.151 2.055 1.00 0.00 65 PHE A C 6
ATOM 7864 O O . PHE A 1 65 ? 9.475 -7.760 2.860 1.00 0.00 65 PHE A O 6
ATOM 7881 N N . THR A 1 66 ? 11.302 -6.556 2.402 1.00 0.00 66 THR A N 6
ATOM 7882 C CA . THR A 1 66 ? 11.737 -6.506 3.786 1.00 0.00 66 THR A CA 6
ATOM 7883 C C . THR A 1 66 ? 11.166 -5.282 4.499 1.00 0.00 66 THR A C 6
ATOM 7884 O O . THR A 1 66 ? 10.515 -4.444 3.872 1.00 0.00 66 THR A O 6
ATOM 7895 N N . ASN A 1 67 ? 11.403 -5.166 5.797 1.00 0.00 67 ASN A N 6
ATOM 7896 C CA . ASN A 1 67 ? 10.849 -4.058 6.567 1.00 0.00 67 ASN A CA 6
ATOM 7897 C C . ASN A 1 67 ? 11.443 -2.730 6.106 1.00 0.00 67 ASN A C 6
ATOM 7898 O O . ASN A 1 67 ? 10.730 -1.740 5.952 1.00 0.00 67 ASN A O 6
ATOM 7909 N N . GLU A 1 68 ? 12.748 -2.722 5.871 1.00 0.00 68 GLU A N 6
ATOM 7910 C CA . GLU A 1 68 ? 13.424 -1.543 5.340 1.00 0.00 68 GLU A CA 6
ATOM 7911 C C . GLU A 1 68 ? 12.856 -1.174 3.970 1.00 0.00 68 GLU A C 6
ATOM 7912 O O . GLU A 1 68 ? 12.705 0.005 3.633 1.00 0.00 68 GLU A O 6
ATOM 7924 N N . GLN A 1 69 ? 12.501 -2.200 3.210 1.00 0.00 69 GLN A N 6
ATOM 7925 C CA . GLN A 1 69 ? 11.905 -2.027 1.896 1.00 0.00 69 GLN A CA 6
ATOM 7926 C C . GLN A 1 69 ? 10.561 -1.312 2.007 1.00 0.00 69 GLN A C 6
ATOM 7927 O O . GLN A 1 69 ? 10.244 -0.424 1.215 1.00 0.00 69 GLN A O 6
ATOM 7941 N N . ILE A 1 70 ? 9.765 -1.713 2.986 1.00 0.00 70 ILE A N 6
ATOM 7942 C CA . ILE A 1 70 ? 8.456 -1.116 3.178 1.00 0.00 70 ILE A CA 6
ATOM 7943 C C . ILE A 1 70 ? 8.546 0.160 4.018 1.00 0.00 70 ILE A C 6
ATOM 7944 O O . ILE A 1 70 ? 7.589 0.920 4.110 1.00 0.00 70 ILE A O 6
ATOM 7960 N N . LYS A 1 71 ? 9.703 0.411 4.616 1.00 0.00 71 LYS A N 6
ATOM 7961 C CA . LYS A 1 71 ? 9.997 1.747 5.109 1.00 0.00 71 LYS A CA 6
ATOM 7962 C C . LYS A 1 71 ? 9.981 2.697 3.923 1.00 0.00 71 LYS A C 6
ATOM 7963 O O . LYS A 1 71 ? 9.319 3.740 3.939 1.00 0.00 71 LYS A O 6
ATOM 7982 N N . GLU A 1 72 ? 10.687 2.287 2.875 1.00 0.00 72 GLU A N 6
ATOM 7983 C CA . GLU A 1 72 ? 10.731 3.041 1.635 1.00 0.00 72 GLU A CA 6
ATOM 7984 C C . GLU A 1 72 ? 9.338 3.216 1.044 1.00 0.00 72 GLU A C 6
ATOM 7985 O O . GLU A 1 72 ? 8.914 4.339 0.807 1.00 0.00 72 GLU A O 6
ATOM 7997 N N . ILE A 1 73 ? 8.617 2.112 0.822 1.00 0.00 73 ILE A N 6
ATOM 7998 C CA . ILE A 1 73 ? 7.286 2.199 0.216 1.00 0.00 73 ILE A CA 6
ATOM 7999 C C . ILE A 1 73 ? 6.311 2.935 1.129 1.00 0.00 73 ILE A C 6
ATOM 8000 O O . ILE A 1 73 ? 5.371 3.544 0.650 1.00 0.00 73 ILE A O 6
ATOM 8016 N N . HIS A 1 74 ? 6.518 2.887 2.439 1.00 0.00 74 HIS A N 6
ATOM 8017 C CA . HIS A 1 74 ? 5.619 3.602 3.338 1.00 0.00 74 HIS A CA 6
ATOM 8018 C C . HIS A 1 74 ? 5.721 5.099 3.094 1.00 0.00 74 HIS A C 6
ATOM 8019 O O . HIS A 1 74 ? 4.714 5.760 2.848 1.00 0.00 74 HIS A O 6
ATOM 8034 N N . ASP A 1 75 ? 6.937 5.628 3.130 1.00 0.00 75 ASP A N 6
ATOM 8035 C CA . ASP A 1 75 ? 7.140 7.046 2.880 1.00 0.00 75 ASP A CA 6
ATOM 8036 C C . ASP A 1 75 ? 6.824 7.340 1.420 1.00 0.00 75 ASP A C 6
ATOM 8037 O O . ASP A 1 75 ? 6.360 8.419 1.062 1.00 0.00 75 ASP A O 6
ATOM 8046 N N . ALA A 1 76 ? 7.053 6.336 0.589 1.00 0.00 76 ALA A N 6
ATOM 8047 C CA . ALA A 1 76 ? 6.759 6.408 -0.829 1.00 0.00 76 ALA A CA 6
ATOM 8048 C C . ALA A 1 76 ? 5.266 6.497 -1.095 1.00 0.00 76 ALA A C 6
ATOM 8049 O O . ALA A 1 76 ? 4.831 7.174 -2.012 1.00 0.00 76 ALA A O 6
ATOM 8056 N N . ALA A 1 77 ? 4.486 5.794 -0.308 1.00 0.00 77 ALA A N 6
ATOM 8057 C CA . ALA A 1 77 ? 3.061 5.713 -0.549 1.00 0.00 77 ALA A CA 6
ATOM 8058 C C . ALA A 1 77 ? 2.302 6.749 0.265 1.00 0.00 77 ALA A C 6
ATOM 8059 O O . ALA A 1 77 ? 1.105 6.936 0.082 1.00 0.00 77 ALA A O 6
ATOM 8066 N N . THR A 1 78 ? 2.997 7.410 1.172 1.00 0.00 78 THR A N 6
ATOM 8067 C CA . THR A 1 78 ? 2.428 8.549 1.870 1.00 0.00 78 THR A CA 6
ATOM 8068 C C . THR A 1 78 ? 2.842 9.860 1.190 1.00 0.00 78 THR A C 6
ATOM 8069 O O . THR A 1 78 ? 2.006 10.717 0.900 1.00 0.00 78 THR A O 6
ATOM 8080 N N . ALA A 1 79 ? 4.140 10.003 0.929 1.00 0.00 79 ALA A N 6
ATOM 8081 C CA . ALA A 1 79 ? 4.680 11.229 0.347 1.00 0.00 79 ALA A CA 6
ATOM 8082 C C . ALA A 1 79 ? 4.849 11.139 -1.171 1.00 0.00 79 ALA A C 6
ATOM 8083 O O . ALA A 1 79 ? 5.004 12.165 -1.835 1.00 0.00 79 ALA A O 6
ATOM 8090 N N . CYS A 1 80 ? 4.794 9.912 -1.709 1.00 0.00 80 CYS A N 6
ATOM 8091 C CA . CYS A 1 80 ? 5.136 9.636 -3.113 1.00 0.00 80 CYS A CA 6
ATOM 8092 C C . CYS A 1 80 ? 6.653 9.701 -3.304 1.00 0.00 80 CYS A C 6
ATOM 8093 O O . CYS A 1 80 ? 7.150 10.080 -4.365 1.00 0.00 80 CYS A O 6
ATOM 8100 N N . ASP A 1 81 ? 7.379 9.302 -2.262 1.00 0.00 81 ASP A N 6
ATOM 8101 C CA . ASP A 1 81 ? 8.842 9.364 -2.250 1.00 0.00 81 ASP A CA 6
ATOM 8102 C C . ASP A 1 81 ? 9.460 7.977 -2.098 1.00 0.00 81 ASP A C 6
ATOM 8103 O O . ASP A 1 81 ? 9.939 7.631 -1.021 1.00 0.00 81 ASP A O 6
ATOM 8112 N N . PRO A 1 82 ? 9.500 7.163 -3.166 1.00 0.00 82 PRO A N 6
ATOM 8113 C CA . PRO A 1 82 ? 9.984 5.790 -3.095 1.00 0.00 82 PRO A CA 6
ATOM 8114 C C . PRO A 1 82 ? 11.480 5.696 -3.323 1.00 0.00 82 PRO A C 6
ATOM 8115 O O . PRO A 1 82 ? 11.984 4.704 -3.855 1.00 0.00 82 PRO A O 6
ATOM 8126 N N . GLU A 1 83 ? 12.174 6.731 -2.893 1.00 0.00 83 GLU A N 6
ATOM 8127 C CA . GLU A 1 83 ? 13.600 6.878 -3.145 1.00 0.00 83 GLU A CA 6
ATOM 8128 C C . GLU A 1 83 ? 14.065 8.215 -2.599 1.00 0.00 83 GLU A C 6
ATOM 8129 O O . GLU A 1 83 ? 15.134 8.327 -2.000 1.00 0.00 83 GLU A O 6
ATOM 8141 N N . ALA A 1 84 ? 13.235 9.229 -2.826 1.00 0.00 84 ALA A N 6
ATOM 8142 C CA . ALA A 1 84 ? 13.522 10.581 -2.381 1.00 0.00 84 ALA A CA 6
ATOM 8143 C C . ALA A 1 84 ? 13.640 10.638 -0.865 1.00 0.00 84 ALA A C 6
ATOM 8144 O O . ALA A 1 84 ? 14.387 11.451 -0.317 1.00 0.00 84 ALA A O 6
ATOM 8151 N N . HIS A 1 85 ? 12.907 9.765 -0.195 1.00 0.00 85 HIS A N 6
ATOM 8152 C CA . HIS A 1 85 ? 12.929 9.697 1.253 1.00 0.00 85 HIS A CA 6
ATOM 8153 C C . HIS A 1 85 ? 12.890 8.256 1.721 1.00 0.00 85 HIS A C 6
ATOM 8154 O O . HIS A 1 85 ? 12.510 7.357 0.970 1.00 0.00 85 HIS A O 6
ATOM 8169 N N . HIS A 1 86 ? 13.301 8.049 2.957 1.00 0.00 86 HIS A N 6
ATOM 8170 C CA . HIS A 1 86 ? 13.382 6.723 3.535 1.00 0.00 86 HIS A CA 6
ATOM 8171 C C . HIS A 1 86 ? 12.779 6.742 4.933 1.00 0.00 86 HIS A C 6
ATOM 8172 O O . HIS A 1 86 ? 13.466 6.462 5.919 1.00 0.00 86 HIS A O 6
ATOM 8187 N N . GLU A 1 87 ? 11.498 7.098 4.995 1.00 0.00 87 GLU A N 6
ATOM 8188 C CA . GLU A 1 87 ? 10.743 7.177 6.244 1.00 0.00 87 GLU A CA 6
ATOM 8189 C C . GLU A 1 87 ? 11.058 8.453 7.015 1.00 0.00 87 GLU A C 6
ATOM 8190 O O . GLU A 1 87 ? 11.770 8.425 8.022 1.00 0.00 87 GLU A O 6
ATOM 8202 N N . HIS A 1 88 ? 10.506 9.566 6.524 1.00 0.00 88 HIS A N 6
ATOM 8203 C CA . HIS A 1 88 ? 10.478 10.846 7.244 1.00 0.00 88 HIS A CA 6
ATOM 8204 C C . HIS A 1 88 ? 11.840 11.536 7.256 1.00 0.00 88 HIS A C 6
ATOM 8205 O O . HIS A 1 88 ? 12.885 10.892 7.335 1.00 0.00 88 HIS A O 6
ATOM 8220 N N . ASP A 1 89 ? 11.811 12.862 7.176 1.00 0.00 89 ASP A N 6
ATOM 8221 C CA . ASP A 1 89 ? 13.015 13.671 7.327 1.00 0.00 89 ASP A CA 6
ATOM 8222 C C . ASP A 1 89 ? 13.351 13.810 8.802 1.00 0.00 89 ASP A C 6
ATOM 8223 O O . ASP A 1 89 ? 12.811 14.682 9.488 1.00 0.00 89 ASP A O 6
ATOM 8232 N N . HIS A 1 90 ? 14.220 12.948 9.299 1.00 0.00 90 HIS A N 6
ATOM 8233 C CA . HIS A 1 90 ? 14.576 12.964 10.706 1.00 0.00 90 HIS A CA 6
ATOM 8234 C C . HIS A 1 90 ? 16.052 12.642 10.865 1.00 0.00 90 HIS A C 6
ATOM 8235 O O . HIS A 1 90 ? 16.377 11.481 11.190 1.00 0.00 90 HIS A O 6
ATOM 8251 N N . HIS A 1 1 ? -14.496 0.097 12.346 1.00 0.00 1 HIS A N 7
ATOM 8252 C CA . HIS A 1 1 ? -14.594 1.543 12.030 1.00 0.00 1 HIS A CA 7
ATOM 8253 C C . HIS A 1 1 ? -14.472 2.366 13.301 1.00 0.00 1 HIS A C 7
ATOM 8254 O O . HIS A 1 1 ? -15.232 2.167 14.249 1.00 0.00 1 HIS A O 7
ATOM 8271 N N . HIS A 1 2 ? -13.525 3.296 13.309 1.00 0.00 2 HIS A N 7
ATOM 8272 C CA . HIS A 1 2 ? -13.234 4.098 14.469 1.00 0.00 2 HIS A CA 7
ATOM 8273 C C . HIS A 1 2 ? -12.100 5.068 14.167 1.00 0.00 2 HIS A C 7
ATOM 8274 O O . HIS A 1 2 ? -10.976 4.647 13.896 1.00 0.00 2 HIS A O 7
ATOM 8289 N N . GLN A 1 3 ? -12.413 6.363 14.221 1.00 0.00 3 GLN A N 7
ATOM 8290 C CA . GLN A 1 3 ? -11.453 7.417 13.899 1.00 0.00 3 GLN A CA 7
ATOM 8291 C C . GLN A 1 3 ? -10.970 7.271 12.463 1.00 0.00 3 GLN A C 7
ATOM 8292 O O . GLN A 1 3 ? -9.763 7.246 12.192 1.00 0.00 3 GLN A O 7
ATOM 8306 N N . GLU A 1 4 ? -11.939 7.175 11.552 1.00 0.00 4 GLU A N 7
ATOM 8307 C CA . GLU A 1 4 ? -11.681 6.976 10.129 1.00 0.00 4 GLU A CA 7
ATOM 8308 C C . GLU A 1 4 ? -11.018 5.622 9.877 1.00 0.00 4 GLU A C 7
ATOM 8309 O O . GLU A 1 4 ? -10.944 4.780 10.773 1.00 0.00 4 GLU A O 7
ATOM 8321 N N . LEU A 1 5 ? -10.569 5.397 8.651 1.00 0.00 5 LEU A N 7
ATOM 8322 C CA . LEU A 1 5 ? -9.843 4.177 8.328 1.00 0.00 5 LEU A CA 7
ATOM 8323 C C . LEU A 1 5 ? -8.373 4.337 8.693 1.00 0.00 5 LEU A C 7
ATOM 8324 O O . LEU A 1 5 ? -7.775 3.468 9.324 1.00 0.00 5 LEU A O 7
ATOM 8340 N N . CYS A 1 6 ? -7.807 5.468 8.289 1.00 0.00 6 CYS A N 7
ATOM 8341 C CA . CYS A 1 6 ? -6.419 5.789 8.584 1.00 0.00 6 CYS A CA 7
ATOM 8342 C C . CYS A 1 6 ? -6.118 7.220 8.160 1.00 0.00 6 CYS A C 7
ATOM 8343 O O . CYS A 1 6 ? -5.570 7.457 7.082 1.00 0.00 6 CYS A O 7
ATOM 8350 N N . THR A 1 7 ? -6.518 8.163 9.016 1.00 0.00 7 THR A N 7
ATOM 8351 C CA . THR A 1 7 ? -6.305 9.590 8.779 1.00 0.00 7 THR A CA 7
ATOM 8352 C C . THR A 1 7 ? -7.214 10.124 7.666 1.00 0.00 7 THR A C 7
ATOM 8353 O O . THR A 1 7 ? -7.178 9.634 6.542 1.00 0.00 7 THR A O 7
ATOM 8364 N N . LYS A 1 8 ? -8.067 11.087 8.017 1.00 0.00 8 LYS A N 7
ATOM 8365 C CA . LYS A 1 8 ? -8.884 11.828 7.044 1.00 0.00 8 LYS A CA 7
ATOM 8366 C C . LYS A 1 8 ? -9.711 10.901 6.158 1.00 0.00 8 LYS A C 7
ATOM 8367 O O . LYS A 1 8 ? -9.957 11.218 4.993 1.00 0.00 8 LYS A O 7
ATOM 8386 N N . GLY A 1 9 ? -10.098 9.755 6.706 1.00 0.00 9 GLY A N 7
ATOM 8387 C CA . GLY A 1 9 ? -10.939 8.809 5.992 1.00 0.00 9 GLY A CA 7
ATOM 8388 C C . GLY A 1 9 ? -10.492 8.561 4.565 1.00 0.00 9 GLY A C 7
ATOM 8389 O O . GLY A 1 9 ? -9.303 8.327 4.298 1.00 0.00 9 GLY A O 7
ATOM 8393 N N . ASP A 1 10 ? -11.443 8.637 3.647 1.00 0.00 10 ASP A N 7
ATOM 8394 C CA . ASP A 1 10 ? -11.167 8.387 2.243 1.00 0.00 10 ASP A CA 7
ATOM 8395 C C . ASP A 1 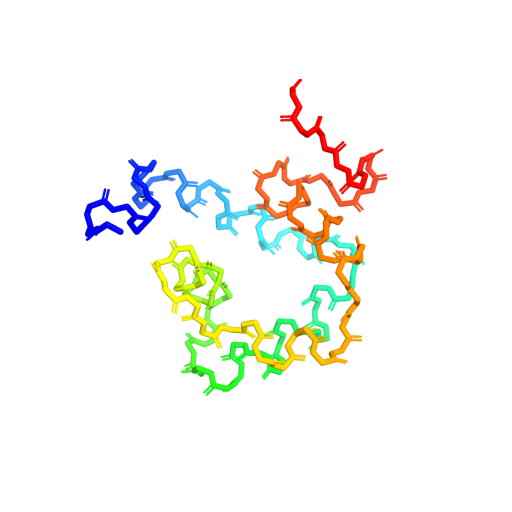10 ? -10.307 9.495 1.656 1.00 0.00 10 ASP A C 7
ATOM 8396 O O . ASP A 1 10 ? -9.513 9.248 0.764 1.00 0.00 10 ASP A O 7
ATOM 8405 N N . ASP A 1 11 ? -10.449 10.708 2.178 1.00 0.00 11 ASP A N 7
ATOM 8406 C CA . ASP A 1 11 ? -9.693 11.852 1.669 1.00 0.00 11 ASP A CA 7
ATOM 8407 C C . ASP A 1 11 ? -8.200 11.567 1.668 1.00 0.00 11 ASP A C 7
ATOM 8408 O O . ASP A 1 11 ? -7.526 11.738 0.647 1.00 0.00 11 ASP A O 7
ATOM 8417 N N . ALA A 1 12 ? -7.689 11.103 2.800 1.00 0.00 12 ALA A N 7
ATOM 8418 C CA . ALA A 1 12 ? -6.260 10.857 2.918 1.00 0.00 12 ALA A CA 7
ATOM 8419 C C . ALA A 1 12 ? -5.865 9.492 2.379 1.00 0.00 12 ALA A C 7
ATOM 8420 O O . ALA A 1 12 ? -4.751 9.325 1.884 1.00 0.00 12 ALA A O 7
ATOM 8427 N N . LEU A 1 13 ? -6.753 8.506 2.455 1.00 0.00 13 LEU A N 7
ATOM 8428 C CA . LEU A 1 13 ? -6.417 7.208 1.890 1.00 0.00 13 LEU A CA 7
ATOM 8429 C C . LEU A 1 13 ? -6.492 7.265 0.362 1.00 0.00 13 LEU A C 7
ATOM 8430 O O . LEU A 1 13 ? -6.000 6.375 -0.326 1.00 0.00 13 LEU A O 7
ATOM 8446 N N . VAL A 1 14 ? -7.094 8.337 -0.153 1.00 0.00 14 VAL A N 7
ATOM 8447 C CA . VAL A 1 14 ? -7.166 8.588 -1.589 1.00 0.00 14 VAL A CA 7
ATOM 8448 C C . VAL A 1 14 ? -5.984 9.441 -2.061 1.00 0.00 14 VAL A C 7
ATOM 8449 O O . VAL A 1 14 ? -5.462 9.234 -3.157 1.00 0.00 14 VAL A O 7
ATOM 8462 N N . THR A 1 15 ? -5.550 10.397 -1.245 1.00 0.00 15 THR A N 7
ATOM 8463 C CA . THR A 1 15 ? -4.314 11.104 -1.545 1.00 0.00 15 THR A CA 7
ATOM 8464 C C . THR A 1 15 ? -3.156 10.118 -1.485 1.00 0.00 15 THR A C 7
ATOM 8465 O O . THR A 1 15 ? -2.278 10.090 -2.354 1.00 0.00 15 THR A O 7
ATOM 8476 N N . GLU A 1 16 ? -3.174 9.273 -0.471 1.00 0.00 16 GLU A N 7
ATOM 8477 C CA . GLU A 1 16 ? -2.239 8.176 -0.417 1.00 0.00 16 GLU A CA 7
ATOM 8478 C C . GLU A 1 16 ? -2.538 7.160 -1.509 1.00 0.00 16 GLU A C 7
ATOM 8479 O O . GLU A 1 16 ? -1.631 6.518 -1.990 1.00 0.00 16 GLU A O 7
ATOM 8491 N N . LEU A 1 17 ? -3.805 7.018 -1.909 1.00 0.00 17 LEU A N 7
ATOM 8492 C CA . LEU A 1 17 ? -4.157 6.152 -3.035 1.00 0.00 17 LEU A CA 7
ATOM 8493 C C . LEU A 1 17 ? -3.302 6.469 -4.256 1.00 0.00 17 LEU A C 7
ATOM 8494 O O . LEU A 1 17 ? -2.638 5.590 -4.803 1.00 0.00 17 LEU A O 7
ATOM 8510 N N . GLU A 1 18 ? -3.313 7.731 -4.671 1.00 0.00 18 GLU A N 7
ATOM 8511 C CA . GLU A 1 18 ? -2.532 8.157 -5.825 1.00 0.00 18 GLU A CA 7
ATOM 8512 C C . GLU A 1 18 ? -1.037 8.095 -5.516 1.00 0.00 18 GLU A C 7
ATOM 8513 O O . GLU A 1 18 ? -0.216 7.928 -6.417 1.00 0.00 18 GLU A O 7
ATOM 8525 N N . CYS A 1 19 ? -0.690 8.195 -4.238 1.00 0.00 19 CYS A N 7
ATOM 8526 C CA . CYS A 1 19 ? 0.703 8.100 -3.823 1.00 0.00 19 CYS A CA 7
ATOM 8527 C C . CYS A 1 19 ? 1.095 6.648 -3.565 1.00 0.00 19 CYS A C 7
ATOM 8528 O O . CYS A 1 19 ? 2.227 6.362 -3.197 1.00 0.00 19 CYS A O 7
ATOM 8535 N N . ILE A 1 20 ? 0.127 5.749 -3.696 1.00 0.00 20 ILE A N 7
ATOM 8536 C CA . ILE A 1 20 ? 0.398 4.313 -3.746 1.00 0.00 20 ILE A CA 7
ATOM 8537 C C . ILE A 1 20 ? 0.440 3.844 -5.202 1.00 0.00 20 ILE A C 7
ATOM 8538 O O . ILE A 1 20 ? 1.217 2.964 -5.570 1.00 0.00 20 ILE A O 7
ATOM 8554 N N . ARG A 1 21 ? -0.391 4.462 -6.035 1.00 0.00 21 ARG A N 7
ATOM 8555 C CA . ARG A 1 21 ? -0.526 4.052 -7.435 1.00 0.00 21 ARG A CA 7
ATOM 8556 C C . ARG A 1 21 ? 0.522 4.725 -8.296 1.00 0.00 21 ARG A C 7
ATOM 8557 O O . ARG A 1 21 ? 0.612 4.473 -9.497 1.00 0.00 21 ARG A O 7
ATOM 8578 N N . LEU A 1 22 ? 1.307 5.582 -7.667 1.00 0.00 22 LEU A N 7
ATOM 8579 C CA . LEU A 1 22 ? 2.350 6.352 -8.334 1.00 0.00 22 LEU A CA 7
ATOM 8580 C C . LEU A 1 22 ? 3.494 5.464 -8.848 1.00 0.00 22 LEU A C 7
ATOM 8581 O O . LEU A 1 22 ? 4.573 5.963 -9.170 1.00 0.00 22 LEU A O 7
ATOM 8597 N N . ARG A 1 23 ? 3.235 4.152 -8.916 1.00 0.00 23 ARG A N 7
ATOM 8598 C CA . ARG A 1 23 ? 4.225 3.136 -9.309 1.00 0.00 23 ARG A CA 7
ATOM 8599 C C . ARG A 1 23 ? 5.268 2.922 -8.208 1.00 0.00 23 ARG A C 7
ATOM 8600 O O . ARG A 1 23 ? 5.856 1.846 -8.098 1.00 0.00 23 ARG A O 7
ATOM 8621 N N . ILE A 1 24 ? 5.463 3.955 -7.394 1.00 0.00 24 ILE A N 7
ATOM 8622 C CA . ILE A 1 24 ? 6.396 3.938 -6.275 1.00 0.00 24 ILE A CA 7
ATOM 8623 C C . ILE A 1 24 ? 7.825 3.790 -6.793 1.00 0.00 24 ILE A C 7
ATOM 8624 O O . ILE A 1 24 ? 8.316 4.665 -7.503 1.00 0.00 24 ILE A O 7
ATOM 8640 N N . SER A 1 25 ? 8.467 2.681 -6.450 1.00 0.00 25 SER A N 7
ATOM 8641 C CA . SER A 1 25 ? 9.820 2.386 -6.894 1.00 0.00 25 SER A CA 7
ATOM 8642 C C . SER A 1 25 ? 10.264 1.022 -6.320 1.00 0.00 25 SER A C 7
ATOM 8643 O O . SER A 1 25 ? 10.675 0.136 -7.070 1.00 0.00 25 SER A O 7
ATOM 8651 N N . PRO A 1 26 ? 10.198 0.850 -4.969 1.00 0.00 26 PRO A N 7
ATOM 8652 C CA . PRO A 1 26 ? 10.467 -0.438 -4.273 1.00 0.00 26 PRO A CA 7
ATOM 8653 C C . PRO A 1 26 ? 9.636 -1.648 -4.756 1.00 0.00 26 PRO A C 7
ATOM 8654 O O . PRO A 1 26 ? 9.017 -1.622 -5.818 1.00 0.00 26 PRO A O 7
ATOM 8665 N N . GLU A 1 27 ? 9.619 -2.709 -3.930 1.00 0.00 27 GLU A N 7
ATOM 8666 C CA . GLU A 1 27 ? 8.862 -3.949 -4.212 1.00 0.00 27 GLU A CA 7
ATOM 8667 C C . GLU A 1 27 ? 7.360 -3.732 -4.235 1.00 0.00 27 GLU A C 7
ATOM 8668 O O . GLU A 1 27 ? 6.601 -4.687 -4.386 1.00 0.00 27 GLU A O 7
ATOM 8680 N N . THR A 1 28 ? 6.955 -2.493 -4.016 1.00 0.00 28 THR A N 7
ATOM 8681 C CA . THR A 1 28 ? 5.561 -2.080 -4.047 1.00 0.00 28 THR A CA 7
ATOM 8682 C C . THR A 1 28 ? 4.713 -2.870 -5.050 1.00 0.00 28 THR A C 7
ATOM 8683 O O . THR A 1 28 ? 3.647 -3.368 -4.703 1.00 0.00 28 THR A O 7
ATOM 8694 N N . ASN A 1 29 ? 5.212 -3.029 -6.268 1.00 0.00 29 ASN A N 7
ATOM 8695 C CA . ASN A 1 29 ? 4.409 -3.588 -7.331 1.00 0.00 29 ASN A CA 7
ATOM 8696 C C . ASN A 1 29 ? 4.186 -5.057 -7.064 1.00 0.00 29 ASN A C 7
ATOM 8697 O O . ASN A 1 29 ? 3.057 -5.491 -6.917 1.00 0.00 29 ASN A O 7
ATOM 8708 N N . ALA A 1 30 ? 5.279 -5.793 -6.926 1.00 0.00 30 ALA A N 7
ATOM 8709 C CA . ALA A 1 30 ? 5.224 -7.227 -6.672 1.00 0.00 30 ALA A CA 7
ATOM 8710 C C . ALA A 1 30 ? 4.448 -7.536 -5.391 1.00 0.00 30 ALA A C 7
ATOM 8711 O O . ALA A 1 30 ? 3.466 -8.289 -5.398 1.00 0.00 30 ALA A O 7
ATOM 8718 N N . ALA A 1 31 ? 4.876 -6.900 -4.310 1.00 0.00 31 ALA A N 7
ATOM 8719 C CA . ALA A 1 31 ? 4.393 -7.211 -2.977 1.00 0.00 31 ALA A CA 7
ATOM 8720 C C . ALA A 1 31 ? 2.946 -6.771 -2.759 1.00 0.00 31 ALA A C 7
ATOM 8721 O O . ALA A 1 31 ? 2.110 -7.568 -2.334 1.00 0.00 31 ALA A O 7
ATOM 8728 N N . PHE A 1 32 ? 2.636 -5.501 -2.991 1.00 0.00 32 PHE A N 7
ATOM 8729 C CA . PHE A 1 32 ? 1.249 -5.063 -2.876 1.00 0.00 32 PHE A CA 7
ATOM 8730 C C . PHE A 1 32 ? 0.380 -5.767 -3.910 1.00 0.00 32 PHE A C 7
ATOM 8731 O O . PHE A 1 32 ? -0.821 -5.871 -3.723 1.00 0.00 32 PHE A O 7
ATOM 8748 N N . ASP A 1 33 ? 0.978 -6.259 -5.000 1.00 0.00 33 ASP A N 7
ATOM 8749 C CA . ASP A 1 33 ? 0.204 -6.952 -6.014 1.00 0.00 33 ASP A CA 7
ATOM 8750 C C . ASP A 1 33 ? -0.421 -8.184 -5.417 1.00 0.00 33 ASP A C 7
ATOM 8751 O O . ASP A 1 33 ? -1.630 -8.250 -5.310 1.00 0.00 33 ASP A O 7
ATOM 8760 N N . ASN A 1 34 ? 0.396 -9.136 -4.970 1.00 0.00 34 ASN A N 7
ATOM 8761 C CA . ASN A 1 34 ? -0.146 -10.374 -4.400 1.00 0.00 34 ASN A CA 7
ATOM 8762 C C . ASN A 1 34 ? -0.959 -10.098 -3.128 1.00 0.00 34 ASN A C 7
ATOM 8763 O O . ASN A 1 34 ? -1.953 -10.773 -2.867 1.00 0.00 34 ASN A O 7
ATOM 8774 N N . ALA A 1 35 ? -0.554 -9.090 -2.363 1.00 0.00 35 ALA A N 7
ATOM 8775 C CA . ALA A 1 35 ? -1.296 -8.666 -1.168 1.00 0.00 35 ALA A CA 7
ATOM 8776 C C . ALA A 1 35 ? -2.693 -8.162 -1.534 1.00 0.00 35 ALA A C 7
ATOM 8777 O O . ALA A 1 35 ? -3.723 -8.716 -1.119 1.00 0.00 35 ALA A O 7
ATOM 8784 N N . VAL A 1 36 ? -2.716 -7.123 -2.332 1.00 0.00 36 VAL A N 7
ATOM 8785 C CA . VAL A 1 36 ? -3.944 -6.488 -2.756 1.00 0.00 36 VAL A CA 7
ATOM 8786 C C . VAL A 1 36 ? -4.718 -7.403 -3.701 1.00 0.00 36 VAL A C 7
ATOM 8787 O O . VAL A 1 36 ? -5.918 -7.240 -3.902 1.00 0.00 36 VAL A O 7
ATOM 8800 N N . GLN A 1 37 ? -4.019 -8.377 -4.246 1.00 0.00 37 GLN A N 7
ATOM 8801 C CA . GLN A 1 37 ? -4.630 -9.458 -4.995 1.00 0.00 37 GLN A CA 7
ATOM 8802 C C . GLN A 1 37 ? -5.370 -10.401 -4.049 1.00 0.00 37 GLN A C 7
ATOM 8803 O O . GLN A 1 37 ? -6.396 -10.978 -4.407 1.00 0.00 37 GLN A O 7
ATOM 8817 N N . GLN A 1 38 ? -4.844 -10.544 -2.833 1.00 0.00 38 GLN A N 7
ATOM 8818 C CA . GLN A 1 38 ? -5.505 -11.322 -1.789 1.00 0.00 38 GLN A CA 7
ATOM 8819 C C . GLN A 1 38 ? -6.884 -10.772 -1.505 1.00 0.00 38 GLN A C 7
ATOM 8820 O O . GLN A 1 38 ? -7.889 -11.452 -1.712 1.00 0.00 38 GLN A O 7
ATOM 8834 N N . LEU A 1 39 ? -6.936 -9.522 -1.047 1.00 0.00 39 LEU A N 7
ATOM 8835 C CA . LEU A 1 39 ? -8.205 -8.959 -0.621 1.00 0.00 39 LEU A CA 7
ATOM 8836 C C . LEU A 1 39 ? -8.964 -8.446 -1.831 1.00 0.00 39 LEU A C 7
ATOM 8837 O O . LEU A 1 39 ? -10.164 -8.174 -1.781 1.00 0.00 39 LEU A O 7
ATOM 8853 N N . ASN A 1 40 ? -8.199 -8.320 -2.916 1.00 0.00 40 ASN A N 7
ATOM 8854 C CA . ASN A 1 40 ? -8.707 -8.046 -4.256 1.00 0.00 40 ASN A CA 7
ATOM 8855 C C . ASN A 1 40 ? -9.613 -6.832 -4.278 1.00 0.00 40 ASN A C 7
ATOM 8856 O O . ASN A 1 40 ? -10.699 -6.839 -4.844 1.00 0.00 40 ASN A O 7
ATOM 8867 N N . CYS A 1 41 ? -9.125 -5.779 -3.662 1.00 0.00 41 CYS A N 7
ATOM 8868 C CA . CYS A 1 41 ? -9.848 -4.523 -3.594 1.00 0.00 41 CYS A CA 7
ATOM 8869 C C . CYS A 1 41 ? -9.498 -3.659 -4.800 1.00 0.00 41 CYS A C 7
ATOM 8870 O O . CYS A 1 41 ? -9.903 -2.499 -4.881 1.00 0.00 41 CYS A O 7
ATOM 8877 N N . LEU A 1 42 ? -8.740 -4.250 -5.733 1.00 0.00 42 LEU A N 7
ATOM 8878 C CA . LEU A 1 42 ? -8.222 -3.554 -6.915 1.00 0.00 42 LEU A CA 7
ATOM 8879 C C . LEU A 1 42 ? -7.191 -2.501 -6.515 1.00 0.00 42 LEU A C 7
ATOM 8880 O O . LEU A 1 42 ? -6.022 -2.583 -6.901 1.00 0.00 42 LEU A O 7
ATOM 8896 N N . ASN A 1 43 ? -7.621 -1.528 -5.732 1.00 0.00 43 ASN A N 7
ATOM 8897 C CA . ASN A 1 43 ? -6.731 -0.499 -5.234 1.00 0.00 43 ASN A CA 7
ATOM 8898 C C . ASN A 1 43 ? -5.846 -1.049 -4.129 1.00 0.00 43 ASN A C 7
ATOM 8899 O O . ASN A 1 43 ? -6.292 -1.804 -3.265 1.00 0.00 43 ASN A O 7
ATOM 8910 N N . ARG A 1 44 ? -4.579 -0.676 -4.176 1.00 0.00 44 ARG A N 7
ATOM 8911 C CA . ARG A 1 44 ? -3.626 -1.059 -3.144 1.00 0.00 44 ARG A CA 7
ATOM 8912 C C . ARG A 1 44 ? -3.985 -0.386 -1.826 1.00 0.00 44 ARG A C 7
ATOM 8913 O O . ARG A 1 44 ? -3.500 -0.779 -0.767 1.00 0.00 44 ARG A O 7
ATOM 8934 N N . ALA A 1 45 ? -4.849 0.626 -1.916 1.00 0.00 45 ALA A N 7
ATOM 8935 C CA . ALA A 1 45 ? -5.316 1.364 -0.753 1.00 0.00 45 ALA A CA 7
ATOM 8936 C C . ALA A 1 45 ? -5.853 0.435 0.317 1.00 0.00 45 ALA A C 7
ATOM 8937 O O . ALA A 1 45 ? -5.356 0.435 1.429 1.00 0.00 45 ALA A O 7
ATOM 8944 N N . CYS A 1 46 ? -6.858 -0.360 -0.035 1.00 0.00 46 CYS A N 7
ATOM 8945 C CA . CYS A 1 46 ? -7.521 -1.255 0.906 1.00 0.00 46 CYS A CA 7
ATOM 8946 C C . CYS A 1 46 ? -6.533 -2.060 1.755 1.00 0.00 46 CYS A C 7
ATOM 8947 O O . CYS A 1 46 ? -6.563 -1.999 2.983 1.00 0.00 46 CYS A O 7
ATOM 8954 N N . ALA A 1 47 ? -5.666 -2.814 1.089 1.00 0.00 47 ALA A N 7
ATOM 8955 C CA . ALA A 1 47 ? -4.675 -3.655 1.782 1.00 0.00 47 ALA A CA 7
ATOM 8956 C C . ALA A 1 47 ? -3.799 -2.822 2.705 1.00 0.00 47 ALA A C 7
ATOM 8957 O O . ALA A 1 47 ? -3.673 -3.094 3.902 1.00 0.00 47 ALA A O 7
ATOM 8964 N N . TYR A 1 48 ? -3.219 -1.800 2.109 1.00 0.00 48 TYR A N 7
ATOM 8965 C CA . TYR A 1 48 ? -2.259 -0.925 2.762 1.00 0.00 48 TYR A CA 7
ATOM 8966 C C . TYR A 1 48 ? -2.920 -0.165 3.917 1.00 0.00 48 TYR A C 7
ATOM 8967 O O . TYR A 1 48 ? -2.327 0.050 4.975 1.00 0.00 48 TYR A O 7
ATOM 8985 N N . ARG A 1 49 ? -4.163 0.227 3.697 1.00 0.00 49 ARG A N 7
ATOM 8986 C CA . ARG A 1 49 ? -4.912 1.024 4.655 1.00 0.00 49 ARG A CA 7
ATOM 8987 C C . ARG A 1 49 ? -5.362 0.160 5.822 1.00 0.00 49 ARG A C 7
ATOM 8988 O O . ARG A 1 49 ? -5.509 0.640 6.946 1.00 0.00 49 ARG A O 7
ATOM 9009 N N . LYS A 1 50 ? -5.556 -1.124 5.551 1.00 0.00 50 LYS A N 7
ATOM 9010 C CA . LYS A 1 50 ? -5.969 -2.057 6.573 1.00 0.00 50 LYS A CA 7
ATOM 9011 C C . LYS A 1 50 ? -4.739 -2.426 7.394 1.00 0.00 50 LYS A C 7
ATOM 9012 O O . LYS A 1 50 ? -4.826 -2.663 8.598 1.00 0.00 50 LYS A O 7
ATOM 9031 N N . MET A 1 51 ? -3.584 -2.436 6.725 1.00 0.00 51 MET A N 7
ATOM 9032 C CA . MET A 1 51 ? -2.295 -2.519 7.405 1.00 0.00 51 MET A CA 7
ATOM 9033 C C . MET A 1 51 ? -2.142 -1.378 8.411 1.00 0.00 51 MET A C 7
ATOM 9034 O O . MET A 1 51 ? -1.717 -1.597 9.544 1.00 0.00 51 MET A O 7
ATOM 9048 N N . CYS A 1 52 ? -2.486 -0.163 7.988 1.00 0.00 52 CYS A N 7
ATOM 9049 C CA . CYS A 1 52 ? -2.428 0.998 8.875 1.00 0.00 52 CYS A CA 7
ATOM 9050 C C . CYS A 1 52 ? -3.348 0.813 10.081 1.00 0.00 52 CYS A C 7
ATOM 9051 O O . CYS A 1 52 ? -2.950 1.066 11.221 1.00 0.00 52 CYS A O 7
ATOM 9058 N N . ALA A 1 53 ? -4.576 0.366 9.822 1.00 0.00 53 ALA A N 7
ATOM 9059 C CA . ALA A 1 53 ? -5.543 0.124 10.886 1.00 0.00 53 ALA A CA 7
ATOM 9060 C C . ALA A 1 53 ? -5.002 -0.897 11.880 1.00 0.00 53 ALA A C 7
ATOM 9061 O O . ALA A 1 53 ? -5.215 -0.778 13.084 1.00 0.00 53 ALA A O 7
ATOM 9068 N N . THR A 1 54 ? -4.295 -1.894 11.363 1.00 0.00 54 THR A N 7
ATOM 9069 C CA . THR A 1 54 ? -3.656 -2.901 12.193 1.00 0.00 54 THR A CA 7
ATOM 9070 C C . THR A 1 54 ? -2.798 -3.833 11.337 1.00 0.00 54 THR A C 7
ATOM 9071 O O . THR A 1 54 ? -1.606 -4.000 11.600 1.00 0.00 54 THR A O 7
ATOM 9082 N N . ASN A 1 55 ? -3.405 -4.365 10.279 1.00 0.00 55 ASN A N 7
ATOM 9083 C CA . ASN A 1 55 ? -2.816 -5.368 9.411 1.00 0.00 55 ASN A CA 7
ATOM 9084 C C . ASN A 1 55 ? -3.962 -6.036 8.691 1.00 0.00 55 ASN A C 7
ATOM 9085 O O . ASN A 1 55 ? -5.122 -5.811 9.049 1.00 0.00 55 ASN A O 7
ATOM 9096 N N . ASN A 1 56 ? -3.668 -6.830 7.688 1.00 0.00 56 ASN A N 7
ATOM 9097 C CA . ASN A 1 56 ? -4.709 -7.453 6.914 1.00 0.00 56 ASN A CA 7
ATOM 9098 C C . ASN A 1 56 ? -4.097 -8.410 5.917 1.00 0.00 56 ASN A C 7
ATOM 9099 O O . ASN A 1 56 ? -3.797 -9.563 6.220 1.00 0.00 56 ASN A O 7
ATOM 9110 N N . LEU A 1 57 ? -3.927 -7.906 4.724 1.00 0.00 57 LEU A N 7
ATOM 9111 C CA . LEU A 1 57 ? -3.327 -8.648 3.641 1.00 0.00 57 LEU A CA 7
ATOM 9112 C C . LEU A 1 57 ? -1.897 -8.245 3.416 1.00 0.00 57 LEU A C 7
ATOM 9113 O O . LEU A 1 57 ? -1.216 -8.780 2.540 1.00 0.00 57 LEU A O 7
ATOM 9129 N N . GLU A 1 58 ? -1.463 -7.273 4.190 1.00 0.00 58 GLU A N 7
ATOM 9130 C CA . GLU A 1 58 ? -0.070 -6.857 4.198 1.00 0.00 58 GLU A CA 7
ATOM 9131 C C . GLU A 1 58 ? 0.860 -8.058 4.401 1.00 0.00 58 GLU A C 7
ATOM 9132 O O . GLU A 1 58 ? 2.059 -7.956 4.191 1.00 0.00 58 GLU A O 7
ATOM 9144 N N . GLN A 1 59 ? 0.283 -9.181 4.820 1.00 0.00 59 GLN A N 7
ATOM 9145 C CA . GLN A 1 59 ? 0.955 -10.474 4.827 1.00 0.00 59 GLN A CA 7
ATOM 9146 C C . GLN A 1 59 ? 1.772 -10.701 3.549 1.00 0.00 59 GLN A C 7
ATOM 9147 O O . GLN A 1 59 ? 2.992 -10.777 3.605 1.00 0.00 59 GLN A O 7
ATOM 9161 N N . ALA A 1 60 ? 1.090 -10.787 2.403 1.00 0.00 60 ALA A N 7
ATOM 9162 C CA . ALA A 1 60 ? 1.739 -11.139 1.134 1.00 0.00 60 ALA A CA 7
ATOM 9163 C C . ALA A 1 60 ? 2.863 -10.177 0.792 1.00 0.00 60 ALA A C 7
ATOM 9164 O O . ALA A 1 60 ? 4.012 -10.588 0.656 1.00 0.00 60 ALA A O 7
ATOM 9171 N N . MET A 1 61 ? 2.516 -8.908 0.596 1.00 0.00 61 MET A N 7
ATOM 9172 C CA . MET A 1 61 ? 3.517 -7.849 0.481 1.00 0.00 61 MET A CA 7
ATOM 9173 C C . MET A 1 61 ? 4.663 -8.001 1.499 1.00 0.00 61 MET A C 7
ATOM 9174 O O . MET A 1 61 ? 5.823 -7.930 1.111 1.00 0.00 61 MET A O 7
ATOM 9188 N N . SER A 1 62 ? 4.359 -8.240 2.778 1.00 0.00 62 SER A N 7
ATOM 9189 C CA . SER A 1 62 ? 5.418 -8.373 3.798 1.00 0.00 62 SER A CA 7
ATOM 9190 C C . SER A 1 62 ? 6.199 -9.680 3.646 1.00 0.00 62 SER A C 7
ATOM 9191 O O . SER A 1 62 ? 7.288 -9.828 4.195 1.00 0.00 62 SER A O 7
ATOM 9199 N N . VAL A 1 63 ? 5.628 -10.636 2.929 1.00 0.00 63 VAL A N 7
ATOM 9200 C CA . VAL A 1 63 ? 6.348 -11.853 2.572 1.00 0.00 63 VAL A CA 7
ATOM 9201 C C . VAL A 1 63 ? 7.327 -11.561 1.439 1.00 0.00 63 VAL A C 7
ATOM 9202 O O . VAL A 1 63 ? 8.449 -12.073 1.411 1.00 0.00 63 VAL A O 7
ATOM 9215 N N . TYR A 1 64 ? 6.887 -10.727 0.508 1.00 0.00 64 TYR A N 7
ATOM 9216 C CA . TYR A 1 64 ? 7.707 -10.326 -0.624 1.00 0.00 64 TYR A CA 7
ATOM 9217 C C . TYR A 1 64 ? 8.805 -9.349 -0.204 1.00 0.00 64 TYR A C 7
ATOM 9218 O O . TYR A 1 64 ? 9.988 -9.667 -0.311 1.00 0.00 64 TYR A O 7
ATOM 9236 N N . PHE A 1 65 ? 8.416 -8.177 0.288 1.00 0.00 65 PHE A N 7
ATOM 9237 C CA . PHE A 1 65 ? 9.388 -7.168 0.699 1.00 0.00 65 PHE A CA 7
ATOM 9238 C C . PHE A 1 65 ? 9.810 -7.399 2.146 1.00 0.00 65 PHE A C 7
ATOM 9239 O O . PHE A 1 65 ? 9.251 -8.247 2.837 1.00 0.00 65 PHE A O 7
ATOM 9256 N N . THR A 1 66 ? 10.803 -6.658 2.597 1.00 0.00 66 THR A N 7
ATOM 9257 C CA . THR A 1 66 ? 11.201 -6.701 3.991 1.00 0.00 66 THR A CA 7
ATOM 9258 C C . THR A 1 66 ? 10.649 -5.500 4.751 1.00 0.00 66 THR A C 7
ATOM 9259 O O . THR A 1 66 ? 10.118 -4.572 4.137 1.00 0.00 66 THR A O 7
ATOM 9270 N N . ASN A 1 67 ? 10.775 -5.507 6.071 1.00 0.00 67 ASN A N 7
ATOM 9271 C CA . ASN A 1 67 ? 10.240 -4.428 6.898 1.00 0.00 67 ASN A CA 7
ATOM 9272 C C . ASN A 1 67 ? 10.863 -3.086 6.511 1.00 0.00 67 ASN A C 7
ATOM 9273 O O . ASN A 1 67 ? 10.186 -2.060 6.467 1.00 0.00 67 ASN A O 7
ATOM 9284 N N . GLU A 1 68 ? 12.149 -3.101 6.186 1.00 0.00 68 GLU A N 7
ATOM 9285 C CA . GLU A 1 68 ? 12.838 -1.886 5.780 1.00 0.00 68 GLU A CA 7
ATOM 9286 C C . GLU A 1 68 ? 12.470 -1.507 4.345 1.00 0.00 68 GLU A C 7
ATOM 9287 O O . GLU A 1 68 ? 12.456 -0.329 3.993 1.00 0.00 68 GLU A O 7
ATOM 9299 N N . GLN A 1 69 ? 12.141 -2.509 3.537 1.00 0.00 69 GLN A N 7
ATOM 9300 C CA . GLN A 1 69 ? 11.680 -2.274 2.171 1.00 0.00 69 GLN A CA 7
ATOM 9301 C C . GLN A 1 69 ? 10.358 -1.523 2.201 1.00 0.00 69 GLN A C 7
ATOM 9302 O O . GLN A 1 69 ? 10.141 -0.580 1.445 1.00 0.00 69 GLN A O 7
ATOM 9316 N N . ILE A 1 70 ? 9.474 -1.947 3.090 1.00 0.00 70 ILE A N 7
ATOM 9317 C CA . ILE A 1 70 ? 8.174 -1.319 3.219 1.00 0.00 70 ILE A CA 7
ATOM 9318 C C . ILE A 1 70 ? 8.264 -0.058 4.077 1.00 0.00 70 ILE A C 7
ATOM 9319 O O . ILE A 1 70 ? 7.352 0.759 4.101 1.00 0.00 70 ILE A O 7
ATOM 9335 N N . LYS A 1 71 ? 9.376 0.107 4.771 1.00 0.00 71 LYS A N 7
ATOM 9336 C CA . LYS A 1 71 ? 9.686 1.381 5.397 1.00 0.00 71 LYS A CA 7
ATOM 9337 C C . LYS A 1 71 ? 9.914 2.416 4.292 1.00 0.00 71 LYS A C 7
ATOM 9338 O O . LYS A 1 71 ? 9.412 3.554 4.345 1.00 0.00 71 LYS A O 7
ATOM 9357 N N . GLU A 1 72 ? 10.641 1.983 3.265 1.00 0.00 72 GLU A N 7
ATOM 9358 C CA . GLU A 1 72 ? 10.889 2.800 2.086 1.00 0.00 72 GLU A CA 7
ATOM 9359 C C . GLU A 1 72 ? 9.582 3.102 1.362 1.00 0.00 72 GLU A C 7
ATOM 9360 O O . GLU A 1 72 ? 9.304 4.250 1.028 1.00 0.00 72 GLU A O 7
ATOM 9372 N N . ILE A 1 73 ? 8.769 2.073 1.142 1.00 0.00 73 ILE A N 7
ATOM 9373 C CA . ILE A 1 73 ? 7.477 2.264 0.490 1.00 0.00 73 ILE A CA 7
ATOM 9374 C C . ILE A 1 73 ? 6.496 2.949 1.438 1.00 0.00 73 ILE A C 7
ATOM 9375 O O . ILE A 1 73 ? 5.441 3.403 1.021 1.00 0.00 73 ILE A O 7
ATOM 9391 N N . HIS A 1 74 ? 6.830 3.016 2.719 1.00 0.00 74 HIS A N 7
ATOM 9392 C CA . HIS A 1 74 ? 5.990 3.743 3.662 1.00 0.00 74 HIS A CA 7
ATOM 9393 C C . HIS A 1 74 ? 6.091 5.228 3.357 1.00 0.00 74 HIS A C 7
ATOM 9394 O O . HIS A 1 74 ? 5.076 5.906 3.196 1.00 0.00 74 HIS A O 7
ATOM 9409 N N . ASP A 1 75 ? 7.320 5.730 3.252 1.00 0.00 75 ASP A N 7
ATOM 9410 C CA . ASP A 1 75 ? 7.520 7.113 2.821 1.00 0.00 75 ASP A CA 7
ATOM 9411 C C . ASP A 1 75 ? 7.039 7.248 1.390 1.00 0.00 75 ASP A C 7
ATOM 9412 O O . ASP A 1 75 ? 6.383 8.210 1.019 1.00 0.00 75 ASP A O 7
ATOM 9421 N N . ALA A 1 76 ? 7.348 6.234 0.606 1.00 0.00 76 ALA A N 7
ATOM 9422 C CA . ALA A 1 76 ? 6.995 6.195 -0.797 1.00 0.00 76 ALA A CA 7
ATOM 9423 C C . ALA A 1 76 ? 5.495 6.294 -1.034 1.00 0.00 76 ALA A C 7
ATOM 9424 O O . ALA A 1 76 ? 5.052 7.042 -1.880 1.00 0.00 76 ALA A O 7
ATOM 9431 N N . ALA A 1 77 ? 4.714 5.537 -0.299 1.00 0.00 77 ALA A N 7
ATOM 9432 C CA . ALA A 1 77 ? 3.297 5.440 -0.592 1.00 0.00 77 ALA A CA 7
ATOM 9433 C C . ALA A 1 77 ? 2.476 6.468 0.180 1.00 0.00 77 ALA A C 7
ATOM 9434 O O . ALA A 1 77 ? 1.342 6.767 -0.191 1.00 0.00 77 ALA A O 7
ATOM 9441 N N . THR A 1 78 ? 3.039 7.017 1.246 1.00 0.00 78 THR A N 7
ATOM 9442 C CA . THR A 1 78 ? 2.360 8.072 1.985 1.00 0.00 78 THR A CA 7
ATOM 9443 C C . THR A 1 78 ? 2.810 9.448 1.489 1.00 0.00 78 THR A C 7
ATOM 9444 O O . THR A 1 78 ? 1.996 10.356 1.311 1.00 0.00 78 THR A O 7
ATOM 9455 N N . ALA A 1 79 ? 4.108 9.589 1.255 1.00 0.00 79 ALA A N 7
ATOM 9456 C CA . ALA A 1 79 ? 4.668 10.844 0.772 1.00 0.00 79 ALA A CA 7
ATOM 9457 C C . ALA A 1 79 ? 4.833 10.842 -0.736 1.00 0.00 79 ALA A C 7
ATOM 9458 O O . ALA A 1 79 ? 5.230 11.853 -1.322 1.00 0.00 79 ALA A O 7
ATOM 9465 N N . CYS A 1 80 ? 4.541 9.692 -1.360 1.00 0.00 80 CYS A N 7
ATOM 9466 C CA . CYS A 1 80 ? 4.775 9.492 -2.786 1.00 0.00 80 CYS A CA 7
ATOM 9467 C C . CYS A 1 80 ? 6.242 9.780 -3.100 1.00 0.00 80 CYS A C 7
ATOM 9468 O O . CYS A 1 80 ? 6.588 10.376 -4.118 1.00 0.00 80 CYS A O 7
ATOM 9475 N N . ASP A 1 81 ? 7.088 9.298 -2.187 1.00 0.00 81 ASP A N 7
ATOM 9476 C CA . ASP A 1 81 ? 8.530 9.541 -2.199 1.00 0.00 81 ASP A CA 7
ATOM 9477 C C . ASP A 1 81 ? 9.280 8.227 -1.968 1.00 0.00 81 ASP A C 7
ATOM 9478 O O . ASP A 1 81 ? 9.694 7.939 -0.849 1.00 0.00 81 ASP A O 7
ATOM 9487 N N . PRO A 1 82 ? 9.437 7.375 -2.999 1.00 0.00 82 PRO A N 7
ATOM 9488 C CA . PRO A 1 82 ? 10.118 6.092 -2.852 1.00 0.00 82 PRO A CA 7
ATOM 9489 C C . PRO A 1 82 ? 11.621 6.229 -2.992 1.00 0.00 82 PRO A C 7
ATOM 9490 O O . PRO A 1 82 ? 12.376 5.300 -2.700 1.00 0.00 82 PRO A O 7
ATOM 9501 N N . GLU A 1 83 ? 12.030 7.412 -3.412 1.00 0.00 83 GLU A N 7
ATOM 9502 C CA . GLU A 1 83 ? 13.426 7.705 -3.706 1.00 0.00 83 GLU A CA 7
ATOM 9503 C C . GLU A 1 83 ? 13.520 9.130 -4.226 1.00 0.00 83 GLU A C 7
ATOM 9504 O O . GLU A 1 83 ? 14.380 9.470 -5.042 1.00 0.00 83 GLU A O 7
ATOM 9516 N N . ALA A 1 84 ? 12.614 9.964 -3.750 1.00 0.00 84 ALA A N 7
ATOM 9517 C CA . ALA A 1 84 ? 12.558 11.343 -4.177 1.00 0.00 84 ALA A CA 7
ATOM 9518 C C . ALA A 1 84 ? 13.448 12.178 -3.280 1.00 0.00 84 ALA A C 7
ATOM 9519 O O . ALA A 1 84 ? 14.144 13.080 -3.737 1.00 0.00 84 ALA A O 7
ATOM 9526 N N . HIS A 1 85 ? 13.415 11.861 -1.995 1.00 0.00 85 HIS A N 7
ATOM 9527 C CA . HIS A 1 85 ? 14.259 12.532 -1.020 1.00 0.00 85 HIS A CA 7
ATOM 9528 C C . HIS A 1 85 ? 14.859 11.527 -0.053 1.00 0.00 85 HIS A C 7
ATOM 9529 O O . HIS A 1 85 ? 16.054 11.568 0.237 1.00 0.00 85 HIS A O 7
ATOM 9544 N N . HIS A 1 86 ? 14.027 10.615 0.435 1.00 0.00 86 HIS A N 7
ATOM 9545 C CA . HIS A 1 86 ? 14.412 9.754 1.545 1.00 0.00 86 HIS A CA 7
ATOM 9546 C C . HIS A 1 86 ? 13.331 8.705 1.795 1.00 0.00 86 HIS A C 7
ATOM 9547 O O . HIS A 1 86 ? 12.416 8.543 0.991 1.00 0.00 86 HIS A O 7
ATOM 9562 N N . GLU A 1 87 ? 13.452 8.006 2.914 1.00 0.00 87 GLU A N 7
ATOM 9563 C CA . GLU A 1 87 ? 12.351 7.242 3.460 1.00 0.00 87 GLU A CA 7
ATOM 9564 C C . GLU A 1 87 ? 12.323 7.441 4.978 1.00 0.00 87 GLU A C 7
ATOM 9565 O O . GLU A 1 87 ? 13.273 7.983 5.549 1.00 0.00 87 GLU A O 7
ATOM 9577 N N . HIS A 1 88 ? 11.228 7.034 5.613 1.00 0.00 88 HIS A N 7
ATOM 9578 C CA . HIS A 1 88 ? 11.095 7.071 7.073 1.00 0.00 88 HIS A CA 7
ATOM 9579 C C . HIS A 1 88 ? 10.977 8.505 7.608 1.00 0.00 88 HIS A C 7
ATOM 9580 O O . HIS A 1 88 ? 11.865 8.986 8.314 1.00 0.00 88 HIS A O 7
ATOM 9595 N N . ASP A 1 89 ? 9.901 9.182 7.202 1.00 0.00 89 ASP A N 7
ATOM 9596 C CA . ASP A 1 89 ? 9.380 10.387 7.874 1.00 0.00 89 ASP A CA 7
ATOM 9597 C C . ASP A 1 89 ? 10.466 11.364 8.335 1.00 0.00 89 ASP A C 7
ATOM 9598 O O . ASP A 1 89 ? 10.860 12.271 7.602 1.00 0.00 89 ASP A O 7
ATOM 9607 N N . HIS A 1 90 ? 10.932 11.175 9.565 1.00 0.00 90 HIS A N 7
ATOM 9608 C CA . HIS A 1 90 ? 11.931 12.048 10.165 1.00 0.00 90 HIS A CA 7
ATOM 9609 C C . HIS A 1 90 ? 12.671 11.302 11.273 1.00 0.00 90 HIS A C 7
ATOM 9610 O O . HIS A 1 90 ? 12.071 11.075 12.345 1.00 0.00 90 HIS A O 7
ATOM 9626 N N . HIS A 1 1 ? 2.390 6.710 10.599 1.00 0.00 1 HIS A N 8
ATOM 9627 C CA . HIS A 1 1 ? 2.027 6.160 11.928 1.00 0.00 1 HIS A CA 8
ATOM 9628 C C . HIS A 1 1 ? 1.015 7.061 12.621 1.00 0.00 1 HIS A C 8
ATOM 9629 O O . HIS A 1 1 ? 1.374 8.144 13.082 1.00 0.00 1 HIS A O 8
ATOM 9646 N N . HIS A 1 2 ? -0.243 6.613 12.677 1.00 0.00 2 HIS A N 8
ATOM 9647 C CA . HIS A 1 2 ? -1.302 7.318 13.410 1.00 0.00 2 HIS A CA 8
ATOM 9648 C C . HIS A 1 2 ? -1.720 8.577 12.649 1.00 0.00 2 HIS A C 8
ATOM 9649 O O . HIS A 1 2 ? -0.895 9.176 11.955 1.00 0.00 2 HIS A O 8
ATOM 9664 N N . GLN A 1 3 ? -3.002 8.958 12.779 1.00 0.00 3 GLN A N 8
ATOM 9665 C CA . GLN A 1 3 ? -3.601 10.051 11.993 1.00 0.00 3 GLN A CA 8
ATOM 9666 C C . GLN A 1 3 ? -3.136 9.971 10.547 1.00 0.00 3 GLN A C 8
ATOM 9667 O O . GLN A 1 3 ? -2.626 10.932 9.970 1.00 0.00 3 GLN A O 8
ATOM 9681 N N . GLU A 1 4 ? -3.333 8.796 9.975 1.00 0.00 4 GLU A N 8
ATOM 9682 C CA . GLU A 1 4 ? -2.808 8.478 8.666 1.00 0.00 4 GLU A CA 8
ATOM 9683 C C . GLU A 1 4 ? -3.968 8.278 7.682 1.00 0.00 4 GLU A C 8
ATOM 9684 O O . GLU A 1 4 ? -5.019 8.912 7.823 1.00 0.00 4 GLU A O 8
ATOM 9696 N N . LEU A 1 5 ? -3.800 7.385 6.719 1.00 0.00 5 LEU A N 8
ATOM 9697 C CA . LEU A 1 5 ? -4.789 7.215 5.651 1.00 0.00 5 LEU A CA 8
ATOM 9698 C C . LEU A 1 5 ? -6.122 6.674 6.169 1.00 0.00 5 LEU A C 8
ATOM 9699 O O . LEU A 1 5 ? -7.161 6.855 5.539 1.00 0.00 5 LEU A O 8
ATOM 9715 N N . CYS A 1 6 ? -6.101 6.031 7.323 1.00 0.00 6 CYS A N 8
ATOM 9716 C CA . CYS A 1 6 ? -7.304 5.408 7.851 1.00 0.00 6 CYS A CA 8
ATOM 9717 C C . CYS A 1 6 ? -7.997 6.325 8.854 1.00 0.00 6 CYS A C 8
ATOM 9718 O O . CYS A 1 6 ? -8.929 5.911 9.545 1.00 0.00 6 CYS A O 8
ATOM 9725 N N . THR A 1 7 ? -7.543 7.569 8.932 1.00 0.00 7 THR A N 8
ATOM 9726 C CA . THR A 1 7 ? -8.115 8.527 9.863 1.00 0.00 7 THR A CA 8
ATOM 9727 C C . THR A 1 7 ? -9.190 9.385 9.194 1.00 0.00 7 THR A C 8
ATOM 9728 O O . THR A 1 7 ? -10.370 9.272 9.524 1.00 0.00 7 THR A O 8
ATOM 9739 N N . LYS A 1 8 ? -8.797 10.215 8.232 1.00 0.00 8 LYS A N 8
ATOM 9740 C CA . LYS A 1 8 ? -9.739 11.133 7.600 1.00 0.00 8 LYS A CA 8
ATOM 9741 C C . LYS A 1 8 ? -10.433 10.475 6.405 1.00 0.00 8 LYS A C 8
ATOM 9742 O O . LYS A 1 8 ? -10.425 11.007 5.290 1.00 0.00 8 LYS A O 8
ATOM 9761 N N . GLY A 1 9 ? -11.008 9.304 6.659 1.00 0.00 9 GLY A N 8
ATOM 9762 C CA . GLY A 1 9 ? -11.821 8.609 5.674 1.00 0.00 9 GLY A CA 8
ATOM 9763 C C . GLY A 1 9 ? -11.171 8.472 4.308 1.00 0.00 9 GLY A C 8
ATOM 9764 O O . GLY A 1 9 ? -9.947 8.337 4.187 1.00 0.00 9 GLY A O 8
ATOM 9768 N N . ASP A 1 10 ? -12.003 8.518 3.277 1.00 0.00 10 ASP A N 8
ATOM 9769 C CA . ASP A 1 10 ? -11.546 8.345 1.907 1.00 0.00 10 ASP A CA 8
ATOM 9770 C C . ASP A 1 10 ? -10.803 9.578 1.407 1.00 0.00 10 ASP A C 8
ATOM 9771 O O . ASP A 1 10 ? -10.051 9.486 0.451 1.00 0.00 10 ASP A O 8
ATOM 9780 N N . ASP A 1 11 ? -11.003 10.727 2.051 1.00 0.00 11 ASP A N 8
ATOM 9781 C CA . ASP A 1 11 ? -10.272 11.939 1.674 1.00 0.00 11 ASP A CA 8
ATOM 9782 C C . ASP A 1 11 ? -8.774 11.705 1.805 1.00 0.00 11 ASP A C 8
ATOM 9783 O O . ASP A 1 11 ? -8.005 11.895 0.849 1.00 0.00 11 ASP A O 8
ATOM 9792 N N . ALA A 1 12 ? -8.373 11.273 2.991 1.00 0.00 12 ALA A N 8
ATOM 9793 C CA . ALA A 1 12 ? -6.983 10.953 3.257 1.00 0.00 12 ALA A CA 8
ATOM 9794 C C . ALA A 1 12 ? -6.559 9.758 2.424 1.00 0.00 12 ALA A C 8
ATOM 9795 O O . ALA A 1 12 ? -5.514 9.782 1.774 1.00 0.00 12 ALA A O 8
ATOM 9802 N N . LEU A 1 13 ? -7.403 8.729 2.416 1.00 0.00 13 LEU A N 8
ATOM 9803 C CA . LEU A 1 13 ? -7.130 7.509 1.664 1.00 0.00 13 LEU A CA 8
ATOM 9804 C C . LEU A 1 13 ? -6.916 7.812 0.177 1.00 0.00 13 LEU A C 8
ATOM 9805 O O . LEU A 1 13 ? -6.188 7.104 -0.504 1.00 0.00 13 LEU A O 8
ATOM 9821 N N . VAL A 1 14 ? -7.551 8.873 -0.306 1.00 0.00 14 VAL A N 8
ATOM 9822 C CA . VAL A 1 14 ? -7.419 9.310 -1.691 1.00 0.00 14 VAL A CA 8
ATOM 9823 C C . VAL A 1 14 ? -6.074 9.983 -1.932 1.00 0.00 14 VAL A C 8
ATOM 9824 O O . VAL A 1 14 ? -5.382 9.659 -2.898 1.00 0.00 14 VAL A O 8
ATOM 9837 N N . THR A 1 15 ? -5.699 10.911 -1.059 1.00 0.00 15 THR A N 8
ATOM 9838 C CA . THR A 1 15 ? -4.386 11.533 -1.156 1.00 0.00 15 THR A CA 8
ATOM 9839 C C . THR A 1 15 ? -3.306 10.452 -1.111 1.00 0.00 15 THR A C 8
ATOM 9840 O O . THR A 1 15 ? -2.408 10.384 -1.965 1.00 0.00 15 THR A O 8
ATOM 9851 N N . GLU A 1 16 ? -3.421 9.581 -0.128 1.00 0.00 16 GLU A N 8
ATOM 9852 C CA . GLU A 1 16 ? -2.570 8.450 -0.026 1.00 0.00 16 GLU A CA 8
ATOM 9853 C C . GLU A 1 16 ? -2.638 7.582 -1.277 1.00 0.00 16 GLU A C 8
ATOM 9854 O O . GLU A 1 16 ? -1.603 7.252 -1.833 1.00 0.00 16 GLU A O 8
ATOM 9866 N N . LEU A 1 17 ? -3.841 7.253 -1.763 1.00 0.00 17 LEU A N 8
ATOM 9867 C CA . LEU A 1 17 ? -3.949 6.328 -2.890 1.00 0.00 17 LEU A CA 8
ATOM 9868 C C . LEU A 1 17 ? -3.318 6.893 -4.161 1.00 0.00 17 LEU A C 8
ATOM 9869 O O . LEU A 1 17 ? -2.789 6.139 -4.975 1.00 0.00 17 LEU A O 8
ATOM 9885 N N . GLU A 1 18 ? -3.349 8.211 -4.332 1.00 0.00 18 GLU A N 8
ATOM 9886 C CA . GLU A 1 18 ? -2.703 8.821 -5.488 1.00 0.00 18 GLU A CA 8
ATOM 9887 C C . GLU A 1 18 ? -1.183 8.816 -5.305 1.00 0.00 18 GLU A C 8
ATOM 9888 O O . GLU A 1 18 ? -0.434 8.862 -6.280 1.00 0.00 18 GLU A O 8
ATOM 9900 N N . CYS A 1 19 ? -0.732 8.731 -4.054 1.00 0.00 19 CYS A N 8
ATOM 9901 C CA . CYS A 1 19 ? 0.690 8.575 -3.766 1.00 0.00 19 CYS A CA 8
ATOM 9902 C C . CYS A 1 19 ? 1.040 7.099 -3.593 1.00 0.00 19 CYS A C 8
ATOM 9903 O O . CYS A 1 19 ? 2.191 6.747 -3.351 1.00 0.00 19 CYS A O 8
ATOM 9910 N N . ILE A 1 20 ? 0.021 6.253 -3.679 1.00 0.00 20 ILE A N 8
ATOM 9911 C CA . ILE A 1 20 ? 0.198 4.803 -3.671 1.00 0.00 20 ILE A CA 8
ATOM 9912 C C . ILE A 1 20 ? 0.236 4.248 -5.097 1.00 0.00 20 ILE A C 8
ATOM 9913 O O . ILE A 1 20 ? 0.999 3.339 -5.406 1.00 0.00 20 ILE A O 8
ATOM 9929 N N . ARG A 1 21 ? -0.591 4.809 -5.970 1.00 0.00 21 ARG A N 8
ATOM 9930 C CA . ARG A 1 21 ? -0.771 4.253 -7.310 1.00 0.00 21 ARG A CA 8
ATOM 9931 C C . ARG A 1 21 ? 0.238 4.800 -8.307 1.00 0.00 21 ARG A C 8
ATOM 9932 O O . ARG A 1 21 ? 0.244 4.399 -9.469 1.00 0.00 21 ARG A O 8
ATOM 9953 N N . LEU A 1 22 ? 1.074 5.721 -7.858 1.00 0.00 22 LEU A N 8
ATOM 9954 C CA . LEU A 1 22 ? 2.098 6.332 -8.705 1.00 0.00 22 LEU A CA 8
ATOM 9955 C C . LEU A 1 22 ? 3.193 5.326 -9.116 1.00 0.00 22 LEU A C 8
ATOM 9956 O O . LEU A 1 22 ? 4.284 5.718 -9.524 1.00 0.00 22 LEU A O 8
ATOM 9972 N N . ARG A 1 23 ? 2.872 4.030 -9.009 1.00 0.00 23 ARG A N 8
ATOM 9973 C CA . ARG A 1 23 ? 3.802 2.919 -9.286 1.00 0.00 23 ARG A CA 8
ATOM 9974 C C . ARG A 1 23 ? 4.914 2.842 -8.236 1.00 0.00 23 ARG A C 8
ATOM 9975 O O . ARG A 1 23 ? 5.524 1.794 -8.033 1.00 0.00 23 ARG A O 8
ATOM 9996 N N . ILE A 1 24 ? 5.146 3.961 -7.567 1.00 0.00 24 ILE A N 8
ATOM 9997 C CA . ILE A 1 24 ? 6.066 4.060 -6.445 1.00 0.00 24 ILE A CA 8
ATOM 9998 C C . ILE A 1 24 ? 7.511 3.860 -6.902 1.00 0.00 24 ILE A C 8
ATOM 9999 O O . ILE A 1 24 ? 8.058 4.714 -7.601 1.00 0.00 24 ILE A O 8
ATOM 10015 N N . SER A 1 25 ? 8.109 2.740 -6.535 1.00 0.00 25 SER A N 8
ATOM 10016 C CA . SER A 1 25 ? 9.486 2.426 -6.917 1.00 0.00 25 SER A CA 8
ATOM 10017 C C . SER A 1 25 ? 9.919 1.067 -6.341 1.00 0.00 25 SER A C 8
ATOM 10018 O O . SER A 1 25 ? 10.406 0.214 -7.082 1.00 0.00 25 SER A O 8
ATOM 10026 N N . PRO A 1 26 ? 9.743 0.848 -5.008 1.00 0.00 26 PRO A N 8
ATOM 10027 C CA . PRO A 1 26 ? 10.140 -0.406 -4.320 1.00 0.00 26 PRO A CA 8
ATOM 10028 C C . PRO A 1 26 ? 9.457 -1.674 -4.854 1.00 0.00 26 PRO A C 8
ATOM 10029 O O . PRO A 1 26 ? 8.880 -1.677 -5.940 1.00 0.00 26 PRO A O 8
ATOM 10040 N N . GLU A 1 27 ? 9.503 -2.751 -4.060 1.00 0.00 27 GLU A N 8
ATOM 10041 C CA . GLU A 1 27 ? 8.838 -4.016 -4.410 1.00 0.00 27 GLU A CA 8
ATOM 10042 C C . GLU A 1 27 ? 7.326 -3.854 -4.443 1.00 0.00 27 GLU A C 8
ATOM 10043 O O . GLU A 1 27 ? 6.602 -4.809 -4.708 1.00 0.00 27 GLU A O 8
ATOM 10055 N N . THR A 1 28 ? 6.878 -2.641 -4.130 1.00 0.00 28 THR A N 8
ATOM 10056 C CA . THR A 1 28 ? 5.475 -2.263 -4.126 1.00 0.00 28 THR A CA 8
ATOM 10057 C C . THR A 1 28 ? 4.636 -3.001 -5.175 1.00 0.00 28 THR A C 8
ATOM 10058 O O . THR A 1 28 ? 3.610 -3.586 -4.841 1.00 0.00 28 THR A O 8
ATOM 10069 N N . ASN A 1 29 ? 5.083 -3.015 -6.419 1.00 0.00 29 ASN A N 8
ATOM 10070 C CA . ASN A 1 29 ? 4.274 -3.568 -7.488 1.00 0.00 29 ASN A CA 8
ATOM 10071 C C . ASN A 1 29 ? 4.104 -5.070 -7.315 1.00 0.00 29 ASN A C 8
ATOM 10072 O O . ASN A 1 29 ? 2.985 -5.553 -7.227 1.00 0.00 29 ASN A O 8
ATOM 10083 N N . ALA A 1 30 ? 5.202 -5.800 -7.211 1.00 0.00 30 ALA A N 8
ATOM 10084 C CA . ALA A 1 30 ? 5.129 -7.248 -7.074 1.00 0.00 30 ALA A CA 8
ATOM 10085 C C . ALA A 1 30 ? 4.474 -7.626 -5.748 1.00 0.00 30 ALA A C 8
ATOM 10086 O O . ALA A 1 30 ? 3.497 -8.394 -5.699 1.00 0.00 30 ALA A O 8
ATOM 10093 N N . ALA A 1 31 ? 4.999 -7.042 -4.680 1.00 0.00 31 ALA A N 8
ATOM 10094 C CA . ALA A 1 31 ? 4.569 -7.362 -3.334 1.00 0.00 31 ALA A CA 8
ATOM 10095 C C . ALA A 1 31 ? 3.093 -7.057 -3.129 1.00 0.00 31 ALA A C 8
ATOM 10096 O O . ALA A 1 31 ? 2.303 -7.968 -2.894 1.00 0.00 31 ALA A O 8
ATOM 10103 N N . PHE A 1 32 ? 2.714 -5.782 -3.202 1.00 0.00 32 PHE A N 8
ATOM 10104 C CA . PHE A 1 32 ? 1.323 -5.410 -2.985 1.00 0.00 32 PHE A CA 8
ATOM 10105 C C . PHE A 1 32 ? 0.396 -6.036 -4.010 1.00 0.00 32 PHE A C 8
ATOM 10106 O O . PHE A 1 32 ? -0.716 -6.365 -3.678 1.00 0.00 32 PHE A O 8
ATOM 10123 N N . ASP A 1 33 ? 0.830 -6.232 -5.246 1.00 0.00 33 ASP A N 8
ATOM 10124 C CA . ASP A 1 33 ? -0.103 -6.713 -6.252 1.00 0.00 33 ASP A CA 8
ATOM 10125 C C . ASP A 1 33 ? -0.562 -8.109 -5.890 1.00 0.00 33 ASP A C 8
ATOM 10126 O O . ASP A 1 33 ? -1.748 -8.412 -5.969 1.00 0.00 33 ASP A O 8
ATOM 10135 N N . ASN A 1 34 ? 0.373 -8.943 -5.443 1.00 0.00 34 ASN A N 8
ATOM 10136 C CA . ASN A 1 34 ? 0.031 -10.285 -4.988 1.00 0.00 34 ASN A CA 8
ATOM 10137 C C . ASN A 1 34 ? -0.558 -10.237 -3.572 1.00 0.00 34 ASN A C 8
ATOM 10138 O O . ASN A 1 34 ? -1.347 -11.101 -3.177 1.00 0.00 34 ASN A O 8
ATOM 10149 N N . ALA A 1 35 ? -0.221 -9.192 -2.834 1.00 0.00 35 ALA A N 8
ATOM 10150 C CA . ALA A 1 35 ? -0.789 -8.981 -1.512 1.00 0.00 35 ALA A CA 8
ATOM 10151 C C . ALA A 1 35 ? -2.249 -8.581 -1.617 1.00 0.00 35 ALA A C 8
ATOM 10152 O O . ALA A 1 35 ? -3.126 -9.264 -1.109 1.00 0.00 35 ALA A O 8
ATOM 10159 N N . VAL A 1 36 ? -2.490 -7.474 -2.291 1.00 0.00 36 VAL A N 8
ATOM 10160 C CA . VAL A 1 36 ? -3.824 -6.968 -2.540 1.00 0.00 36 VAL A CA 8
ATOM 10161 C C . VAL A 1 36 ? -4.599 -7.963 -3.397 1.00 0.00 36 VAL A C 8
ATOM 10162 O O . VAL A 1 36 ? -5.821 -7.920 -3.469 1.00 0.00 36 VAL A O 8
ATOM 10175 N N . GLN A 1 37 ? -3.863 -8.841 -4.058 1.00 0.00 37 GLN A N 8
ATOM 10176 C CA . GLN A 1 37 ? -4.436 -10.016 -4.686 1.00 0.00 37 GLN A CA 8
ATOM 10177 C C . GLN A 1 37 ? -5.099 -10.911 -3.629 1.00 0.00 37 GLN A C 8
ATOM 10178 O O . GLN A 1 37 ? -6.227 -11.369 -3.816 1.00 0.00 37 GLN A O 8
ATOM 10192 N N . GLN A 1 38 ? -4.399 -11.145 -2.517 1.00 0.00 38 GLN A N 8
ATOM 10193 C CA . GLN A 1 38 ? -4.976 -11.885 -1.384 1.00 0.00 38 GLN A CA 8
ATOM 10194 C C . GLN A 1 38 ? -6.212 -11.191 -0.839 1.00 0.00 38 GLN A C 8
ATOM 10195 O O . GLN A 1 38 ? -7.322 -11.715 -0.916 1.00 0.00 38 GLN A O 8
ATOM 10209 N N . LEU A 1 39 ? -6.002 -9.997 -0.283 1.00 0.00 39 LEU A N 8
ATOM 10210 C CA . LEU A 1 39 ? -7.073 -9.246 0.369 1.00 0.00 39 LEU A CA 8
ATOM 10211 C C . LEU A 1 39 ? -8.108 -8.784 -0.649 1.00 0.00 39 LEU A C 8
ATOM 10212 O O . LEU A 1 39 ? -9.178 -8.296 -0.288 1.00 0.00 39 LEU A O 8
ATOM 10228 N N . ASN A 1 40 ? -7.748 -8.951 -1.922 1.00 0.00 40 ASN A N 8
ATOM 10229 C CA . ASN A 1 40 ? -8.645 -8.788 -3.076 1.00 0.00 40 ASN A CA 8
ATOM 10230 C C . ASN A 1 40 ? -9.546 -7.568 -2.967 1.00 0.00 40 ASN A C 8
ATOM 10231 O O . ASN A 1 40 ? -10.754 -7.622 -3.194 1.00 0.00 40 ASN A O 8
ATOM 10242 N N . CYS A 1 41 ? -8.923 -6.456 -2.656 1.00 0.00 41 CYS A N 8
ATOM 10243 C CA . CYS A 1 41 ? -9.617 -5.189 -2.554 1.00 0.00 41 CYS A CA 8
ATOM 10244 C C . CYS A 1 41 ? -9.593 -4.445 -3.880 1.00 0.00 41 CYS A C 8
ATOM 10245 O O . CYS A 1 41 ? -10.056 -3.305 -3.958 1.00 0.00 41 CYS A O 8
ATOM 10252 N N . LEU A 1 42 ? -9.045 -5.094 -4.911 1.00 0.00 42 LEU A N 8
ATOM 10253 C CA . LEU A 1 42 ? -8.872 -4.488 -6.235 1.00 0.00 42 LEU A CA 8
ATOM 10254 C C . LEU A 1 42 ? -7.810 -3.389 -6.197 1.00 0.00 42 LEU A C 8
ATOM 10255 O O . LEU A 1 42 ? -6.765 -3.509 -6.832 1.00 0.00 42 LEU A O 8
ATOM 10271 N N . ASN A 1 43 ? -8.062 -2.330 -5.436 1.00 0.00 43 ASN A N 8
ATOM 10272 C CA . ASN A 1 43 ? -7.116 -1.232 -5.352 1.00 0.00 43 ASN A CA 8
ATOM 10273 C C . ASN A 1 43 ? -6.247 -1.351 -4.109 1.00 0.00 43 ASN A C 8
ATOM 10274 O O . ASN A 1 43 ? -6.639 -1.935 -3.097 1.00 0.00 43 ASN A O 8
ATOM 10285 N N . ARG A 1 44 ? -5.067 -0.773 -4.204 1.00 0.00 44 ARG A N 8
ATOM 10286 C CA . ARG A 1 44 ? -4.043 -0.892 -3.176 1.00 0.00 44 ARG A CA 8
ATOM 10287 C C . ARG A 1 44 ? -4.338 0.001 -1.979 1.00 0.00 44 ARG A C 8
ATOM 10288 O O . ARG A 1 44 ? -3.706 -0.132 -0.933 1.00 0.00 44 ARG A O 8
ATOM 10309 N N . ALA A 1 45 ? -5.292 0.913 -2.139 1.00 0.00 45 ALA A N 8
ATOM 10310 C CA . ALA A 1 45 ? -5.678 1.811 -1.059 1.00 0.00 45 ALA A CA 8
ATOM 10311 C C . ALA A 1 45 ? -6.230 1.024 0.126 1.00 0.00 45 ALA A C 8
ATOM 10312 O O . ALA A 1 45 ? -5.955 1.335 1.275 1.00 0.00 45 ALA A O 8
ATOM 10319 N N . CYS A 1 46 ? -7.001 -0.004 -0.189 1.00 0.00 46 CYS A N 8
ATOM 10320 C CA . CYS A 1 46 ? -7.577 -0.907 0.804 1.00 0.00 46 CYS A CA 8
ATOM 10321 C C . CYS A 1 46 ? -6.470 -1.620 1.587 1.00 0.00 46 CYS A C 8
ATOM 10322 O O . CYS A 1 46 ? -6.497 -1.732 2.816 1.00 0.00 46 CYS A O 8
ATOM 10329 N N . ALA A 1 47 ? -5.499 -2.106 0.843 1.00 0.00 47 ALA A N 8
ATOM 10330 C CA . ALA A 1 47 ? -4.327 -2.752 1.403 1.00 0.00 47 ALA A CA 8
ATOM 10331 C C . ALA A 1 47 ? -3.563 -1.824 2.338 1.00 0.00 47 ALA A C 8
ATOM 10332 O O . ALA A 1 47 ? -3.225 -2.191 3.470 1.00 0.00 47 ALA A O 8
ATOM 10339 N N . TYR A 1 48 ? -3.283 -0.624 1.870 1.00 0.00 48 TYR A N 8
ATOM 10340 C CA . TYR A 1 48 ? -2.611 0.347 2.704 1.00 0.00 48 TYR A CA 8
ATOM 10341 C C . TYR A 1 48 ? -3.546 0.847 3.799 1.00 0.00 48 TYR A C 8
ATOM 10342 O O . TYR A 1 48 ? -3.097 1.386 4.811 1.00 0.00 48 TYR A O 8
ATOM 10360 N N . ARG A 1 49 ? -4.848 0.634 3.616 1.00 0.00 49 ARG A N 8
ATOM 10361 C CA . ARG A 1 49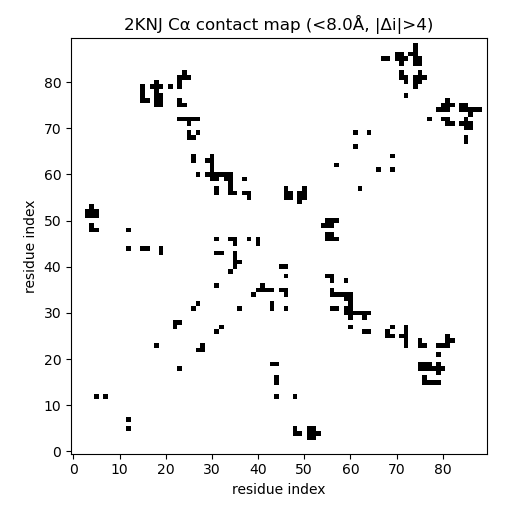 ? -5.802 0.882 4.684 1.00 0.00 49 ARG A CA 8
ATOM 10362 C C . ARG A 1 49 ? -5.470 -0.025 5.855 1.00 0.00 49 ARG A C 8
ATOM 10363 O O . ARG A 1 49 ? -5.549 0.397 7.003 1.00 0.00 49 ARG A O 8
ATOM 10384 N N . LYS A 1 50 ? -5.080 -1.269 5.565 1.00 0.00 50 LYS A N 8
ATOM 10385 C CA . LYS A 1 50 ? -4.504 -2.133 6.585 1.00 0.00 50 LYS A CA 8
ATOM 10386 C C . LYS A 1 50 ? -3.313 -1.479 7.217 1.00 0.00 50 LYS A C 8
ATOM 10387 O O . LYS A 1 50 ? -3.219 -1.396 8.438 1.00 0.00 50 LYS A O 8
ATOM 10406 N N . MET A 1 51 ? -2.376 -1.101 6.356 1.00 0.00 51 MET A N 8
ATOM 10407 C CA . MET A 1 51 ? -1.130 -0.450 6.794 1.00 0.00 51 MET A CA 8
ATOM 10408 C C . MET A 1 51 ? -1.386 0.579 7.899 1.00 0.00 51 MET A C 8
ATOM 10409 O O . MET A 1 51 ? -0.618 0.678 8.858 1.00 0.00 51 MET A O 8
ATOM 10423 N N . CYS A 1 52 ? -2.471 1.328 7.772 1.00 0.00 52 CYS A N 8
ATOM 10424 C CA . CYS A 1 52 ? -2.858 2.281 8.803 1.00 0.00 52 CYS A CA 8
ATOM 10425 C C . CYS A 1 52 ? -3.706 1.616 9.896 1.00 0.00 52 CYS A C 8
ATOM 10426 O O . CYS A 1 52 ? -3.470 1.828 11.086 1.00 0.00 52 CYS A O 8
ATOM 10433 N N . ALA A 1 53 ? -4.671 0.795 9.485 1.00 0.00 53 ALA A N 8
ATOM 10434 C CA . ALA A 1 53 ? -5.647 0.215 10.406 1.00 0.00 53 ALA A CA 8
ATOM 10435 C C . ALA A 1 53 ? -5.105 -0.997 11.165 1.00 0.00 53 ALA A C 8
ATOM 10436 O O . ALA A 1 53 ? -4.856 -0.913 12.370 1.00 0.00 53 ALA A O 8
ATOM 10443 N N . THR A 1 54 ? -4.921 -2.128 10.480 1.00 0.00 54 THR A N 8
ATOM 10444 C CA . THR A 1 54 ? -4.543 -3.353 11.178 1.00 0.00 54 THR A CA 8
ATOM 10445 C C . THR A 1 54 ? -3.988 -4.454 10.250 1.00 0.00 54 THR A C 8
ATOM 10446 O O . THR A 1 54 ? -2.779 -4.694 10.258 1.00 0.00 54 THR A O 8
ATOM 10457 N N . ASN A 1 55 ? -4.821 -5.105 9.431 1.00 0.00 55 ASN A N 8
ATOM 10458 C CA . ASN A 1 55 ? -4.375 -6.304 8.728 1.00 0.00 55 ASN A CA 8
ATOM 10459 C C . ASN A 1 55 ? -5.140 -6.561 7.435 1.00 0.00 55 ASN A C 8
ATOM 10460 O O . ASN A 1 55 ? -6.363 -6.597 7.406 1.00 0.00 55 ASN A O 8
ATOM 10471 N N . ASN A 1 56 ? -4.362 -6.775 6.381 1.00 0.00 56 ASN A N 8
ATOM 10472 C CA . ASN A 1 56 ? -4.836 -6.939 5.010 1.00 0.00 56 ASN A CA 8
ATOM 10473 C C . ASN A 1 56 ? -3.632 -7.279 4.149 1.00 0.00 56 ASN A C 8
ATOM 10474 O O . ASN A 1 56 ? -3.266 -8.438 3.964 1.00 0.00 56 ASN A O 8
ATOM 10485 N N . LEU A 1 57 ? -2.981 -6.203 3.709 1.00 0.00 57 LEU A N 8
ATOM 10486 C CA . LEU A 1 57 ? -1.887 -6.225 2.742 1.00 0.00 57 LEU A CA 8
ATOM 10487 C C . LEU A 1 57 ? -0.749 -7.131 3.178 1.00 0.00 57 LEU A C 8
ATOM 10488 O O . LEU A 1 57 ? -0.199 -7.875 2.370 1.00 0.00 57 LEU A O 8
ATOM 10504 N N . GLU A 1 58 ? -0.504 -7.143 4.472 1.00 0.00 58 GLU A N 8
ATOM 10505 C CA . GLU A 1 58 ? 0.751 -7.636 5.039 1.00 0.00 58 GLU A CA 8
ATOM 10506 C C . GLU A 1 58 ? 1.023 -9.078 4.674 1.00 0.00 58 GLU A C 8
ATOM 10507 O O . GLU A 1 58 ? 2.167 -9.494 4.604 1.00 0.00 58 GLU A O 8
ATOM 10519 N N . GLN A 1 59 ? -0.033 -9.822 4.429 1.00 0.00 59 GLN A N 8
ATOM 10520 C CA . GLN A 1 59 ? 0.078 -11.230 4.130 1.00 0.00 59 GLN A CA 8
ATOM 10521 C C . GLN A 1 59 ? 1.174 -11.495 3.066 1.00 0.00 59 GLN A C 8
ATOM 10522 O O . GLN A 1 59 ? 2.247 -12.035 3.375 1.00 0.00 59 GLN A O 8
ATOM 10536 N N . ALA A 1 60 ? 0.968 -11.011 1.855 1.00 0.00 60 ALA A N 8
ATOM 10537 C CA . ALA A 1 60 ? 1.881 -11.313 0.758 1.00 0.00 60 ALA A CA 8
ATOM 10538 C C . ALA A 1 60 ? 3.045 -10.363 0.732 1.00 0.00 60 ALA A C 8
ATOM 10539 O O . ALA A 1 60 ? 4.187 -10.782 0.855 1.00 0.00 60 ALA A O 8
ATOM 10546 N N . MET A 1 61 ? 2.747 -9.090 0.496 1.00 0.00 61 MET A N 8
ATOM 10547 C CA . MET A 1 61 ? 3.764 -8.043 0.552 1.00 0.00 61 MET A CA 8
ATOM 10548 C C . MET A 1 61 ? 4.774 -8.258 1.688 1.00 0.00 61 MET A C 8
ATOM 10549 O O . MET A 1 61 ? 5.974 -8.230 1.431 1.00 0.00 61 MET A O 8
ATOM 10563 N N . SER A 1 62 ? 4.321 -8.514 2.922 1.00 0.00 62 SER A N 8
ATOM 10564 C CA . SER A 1 62 ? 5.285 -8.678 4.025 1.00 0.00 62 SER A CA 8
ATOM 10565 C C . SER A 1 62 ? 6.025 -10.017 3.939 1.00 0.00 62 SER A C 8
ATOM 10566 O O . SER A 1 62 ? 7.163 -10.118 4.397 1.00 0.00 62 SER A O 8
ATOM 10574 N N . VAL A 1 63 ? 5.391 -11.060 3.386 1.00 0.00 63 VAL A N 8
ATOM 10575 C CA . VAL A 1 63 ? 6.134 -12.288 3.087 1.00 0.00 63 VAL A CA 8
ATOM 10576 C C . VAL A 1 63 ? 7.165 -12.048 1.968 1.00 0.00 63 VAL A C 8
ATOM 10577 O O . VAL A 1 63 ? 8.270 -12.595 1.995 1.00 0.00 63 VAL A O 8
ATOM 10590 N N . TYR A 1 64 ? 6.802 -11.211 1.004 1.00 0.00 64 TYR A N 8
ATOM 10591 C CA . TYR A 1 64 ? 7.652 -10.936 -0.152 1.00 0.00 64 TYR A CA 8
ATOM 10592 C C . TYR A 1 64 ? 8.827 -10.016 0.184 1.00 0.00 64 TYR A C 8
ATOM 10593 O O . TYR A 1 64 ? 9.981 -10.453 0.186 1.00 0.00 64 TYR A O 8
ATOM 10611 N N . PHE A 1 65 ? 8.542 -8.747 0.456 1.00 0.00 65 PHE A N 8
ATOM 10612 C CA . PHE A 1 65 ? 9.598 -7.775 0.726 1.00 0.00 65 PHE A CA 8
ATOM 10613 C C . PHE A 1 65 ? 10.024 -7.865 2.189 1.00 0.00 65 PHE A C 8
ATOM 10614 O O . PHE A 1 65 ? 9.409 -8.582 2.979 1.00 0.00 65 PHE A O 8
ATOM 10631 N N . THR A 1 66 ? 11.074 -7.152 2.547 1.00 0.00 66 THR A N 8
ATOM 10632 C CA . THR A 1 66 ? 11.568 -7.180 3.909 1.00 0.00 66 THR A CA 8
ATOM 10633 C C . THR A 1 66 ? 11.056 -5.994 4.719 1.00 0.00 66 THR A C 8
ATOM 10634 O O . THR A 1 66 ? 10.438 -5.078 4.166 1.00 0.00 66 THR A O 8
ATOM 10645 N N . ASN A 1 67 ? 11.306 -6.019 6.024 1.00 0.00 67 ASN A N 8
ATOM 10646 C CA . ASN A 1 67 ? 10.896 -4.935 6.917 1.00 0.00 67 ASN A CA 8
ATOM 10647 C C . ASN A 1 67 ? 11.375 -3.574 6.409 1.00 0.00 67 ASN A C 8
ATOM 10648 O O . ASN A 1 67 ? 10.590 -2.631 6.299 1.00 0.00 67 ASN A O 8
ATOM 10659 N N . GLU A 1 68 ? 12.653 -3.484 6.073 1.00 0.00 68 GLU A N 8
ATOM 10660 C CA . GLU A 1 68 ? 13.239 -2.238 5.604 1.00 0.00 68 GLU A CA 8
ATOM 10661 C C . GLU A 1 68 ? 12.691 -1.855 4.234 1.00 0.00 68 GLU A C 8
ATOM 10662 O O . GLU A 1 68 ? 12.576 -0.674 3.914 1.00 0.00 68 GLU A O 8
ATOM 10674 N N . GLN A 1 69 ? 12.331 -2.857 3.442 1.00 0.00 69 GLN A N 8
ATOM 10675 C CA . GLN A 1 69 ? 11.750 -2.622 2.128 1.00 0.00 69 GLN A CA 8
ATOM 10676 C C . GLN A 1 69 ? 10.441 -1.859 2.263 1.00 0.00 69 GLN A C 8
ATOM 10677 O O . GLN A 1 69 ? 10.183 -0.914 1.525 1.00 0.00 69 GLN A O 8
ATOM 10691 N N . ILE A 1 70 ? 9.610 -2.270 3.210 1.00 0.00 70 ILE A N 8
ATOM 10692 C CA . ILE A 1 70 ? 8.323 -1.626 3.391 1.00 0.00 70 ILE A CA 8
ATOM 10693 C C . ILE A 1 70 ? 8.455 -0.338 4.209 1.00 0.00 70 ILE A C 8
ATOM 10694 O O . ILE A 1 70 ? 7.568 0.512 4.186 1.00 0.00 70 ILE A O 8
ATOM 10710 N N . LYS A 1 71 ? 9.580 -0.173 4.901 1.00 0.00 71 LYS A N 8
ATOM 10711 C CA . LYS A 1 71 ? 9.946 1.146 5.406 1.00 0.00 71 LYS A CA 8
ATOM 10712 C C . LYS A 1 71 ? 10.001 2.100 4.223 1.00 0.00 71 LYS A C 8
ATOM 10713 O O . LYS A 1 71 ? 9.374 3.169 4.223 1.00 0.00 71 LYS A O 8
ATOM 10732 N N . GLU A 1 72 ? 10.711 1.659 3.193 1.00 0.00 72 GLU A N 8
ATOM 10733 C CA . GLU A 1 72 ? 10.867 2.428 1.976 1.00 0.00 72 GLU A CA 8
ATOM 10734 C C . GLU A 1 72 ? 9.516 2.728 1.344 1.00 0.00 72 GLU A C 8
ATOM 10735 O O . GLU A 1 72 ? 9.217 3.880 1.054 1.00 0.00 72 GLU A O 8
ATOM 10747 N N . ILE A 1 73 ? 8.689 1.699 1.149 1.00 0.00 73 ILE A N 8
ATOM 10748 C CA . ILE A 1 73 ? 7.393 1.889 0.496 1.00 0.00 73 ILE A CA 8
ATOM 10749 C C . ILE A 1 73 ? 6.406 2.636 1.396 1.00 0.00 73 ILE A C 8
ATOM 10750 O O . ILE A 1 73 ? 5.387 3.127 0.919 1.00 0.00 73 ILE A O 8
ATOM 10766 N N . HIS A 1 74 ? 6.695 2.727 2.690 1.00 0.00 74 HIS A N 8
ATOM 10767 C CA . HIS A 1 74 ? 5.836 3.496 3.587 1.00 0.00 74 HIS A CA 8
ATOM 10768 C C . HIS A 1 74 ? 6.090 4.984 3.383 1.00 0.00 74 HIS A C 8
ATOM 10769 O O . HIS A 1 74 ? 5.153 5.764 3.254 1.00 0.00 74 HIS A O 8
ATOM 10784 N N . ASP A 1 75 ? 7.360 5.372 3.314 1.00 0.00 75 ASP A N 8
ATOM 10785 C CA . ASP A 1 75 ? 7.710 6.755 3.043 1.00 0.00 75 ASP A CA 8
ATOM 10786 C C . ASP A 1 75 ? 7.373 7.039 1.593 1.00 0.00 75 ASP A C 8
ATOM 10787 O O . ASP A 1 75 ? 6.946 8.130 1.224 1.00 0.00 75 ASP A O 8
ATOM 10796 N N . ALA A 1 76 ? 7.517 5.995 0.796 1.00 0.00 76 ALA A N 8
ATOM 10797 C CA . ALA A 1 76 ? 7.220 6.035 -0.615 1.00 0.00 76 ALA A CA 8
ATOM 10798 C C . ALA A 1 76 ? 5.754 6.297 -0.888 1.00 0.00 76 ALA A C 8
ATOM 10799 O O . ALA A 1 76 ? 5.421 7.173 -1.648 1.00 0.00 76 ALA A O 8
ATOM 10806 N N . ALA A 1 77 ? 4.871 5.542 -0.285 1.00 0.00 77 ALA A N 8
ATOM 10807 C CA . ALA A 1 77 ? 3.471 5.640 -0.652 1.00 0.00 77 ALA A CA 8
ATOM 10808 C C . ALA A 1 77 ? 2.712 6.650 0.202 1.00 0.00 77 ALA A C 8
ATOM 10809 O O . ALA A 1 77 ? 1.610 7.063 -0.152 1.00 0.00 77 ALA A O 8
ATOM 10816 N N . THR A 1 78 ? 3.296 7.061 1.320 1.00 0.00 78 THR A N 8
ATOM 10817 C CA . THR A 1 78 ? 2.691 8.107 2.134 1.00 0.00 78 THR A CA 8
ATOM 10818 C C . THR A 1 78 ? 3.107 9.482 1.616 1.00 0.00 78 THR A C 8
ATOM 10819 O O . THR A 1 78 ? 2.278 10.381 1.457 1.00 0.00 78 THR A O 8
ATOM 10830 N N . ALA A 1 79 ? 4.395 9.628 1.333 1.00 0.00 79 ALA A N 8
ATOM 10831 C CA . ALA A 1 79 ? 4.937 10.885 0.840 1.00 0.00 79 ALA A CA 8
ATOM 10832 C C . ALA A 1 79 ? 5.037 10.889 -0.674 1.00 0.00 79 ALA A C 8
ATOM 10833 O O . ALA A 1 79 ? 5.439 11.892 -1.271 1.00 0.00 79 ALA A O 8
ATOM 10840 N N . CYS A 1 80 ? 4.701 9.744 -1.280 1.00 0.00 80 CYS A N 8
ATOM 10841 C CA . CYS A 1 80 ? 4.933 9.506 -2.698 1.00 0.00 80 CYS A CA 8
ATOM 10842 C C . CYS A 1 80 ? 6.387 9.810 -3.021 1.00 0.00 80 CYS A C 8
ATOM 10843 O O . CYS A 1 80 ? 6.720 10.580 -3.921 1.00 0.00 80 CYS A O 8
ATOM 10850 N N . ASP A 1 81 ? 7.242 9.140 -2.245 1.00 0.00 81 ASP A N 8
ATOM 10851 C CA . ASP A 1 81 ? 8.669 9.410 -2.198 1.00 0.00 81 ASP A CA 8
ATOM 10852 C C . ASP A 1 81 ? 9.447 8.129 -1.905 1.00 0.00 81 ASP A C 8
ATOM 10853 O O . ASP A 1 81 ? 9.925 7.931 -0.789 1.00 0.00 81 ASP A O 8
ATOM 10862 N N . PRO A 1 82 ? 9.600 7.232 -2.883 1.00 0.00 82 PRO A N 8
ATOM 10863 C CA . PRO A 1 82 ? 10.226 5.939 -2.659 1.00 0.00 82 PRO A CA 8
ATOM 10864 C C . PRO A 1 82 ? 11.736 6.031 -2.682 1.00 0.00 82 PRO A C 8
ATOM 10865 O O . PRO A 1 82 ? 12.437 5.091 -2.311 1.00 0.00 82 PRO A O 8
ATOM 10876 N N . GLU A 1 83 ? 12.226 7.188 -3.090 1.00 0.00 83 GLU A N 8
ATOM 10877 C CA . GLU A 1 83 ? 13.654 7.406 -3.196 1.00 0.00 83 GLU A CA 8
ATOM 10878 C C . GLU A 1 83 ? 14.160 8.170 -1.990 1.00 0.00 83 GLU A C 8
ATOM 10879 O O . GLU A 1 83 ? 15.332 8.536 -1.917 1.00 0.00 83 GLU A O 8
ATOM 10891 N N . ALA A 1 84 ? 13.273 8.392 -1.035 1.00 0.00 84 ALA A N 8
ATOM 10892 C CA . ALA A 1 84 ? 13.679 8.930 0.243 1.00 0.00 84 ALA A CA 8
ATOM 10893 C C . ALA A 1 84 ? 14.065 7.793 1.183 1.00 0.00 84 ALA A C 8
ATOM 10894 O O . ALA A 1 84 ? 14.926 7.941 2.049 1.00 0.00 84 ALA A O 8
ATOM 10901 N N . HIS A 1 85 ? 13.397 6.651 0.979 1.00 0.00 85 HIS A N 8
ATOM 10902 C CA . HIS A 1 85 ? 13.727 5.387 1.646 1.00 0.00 85 HIS A CA 8
ATOM 10903 C C . HIS A 1 85 ? 13.629 5.481 3.167 1.00 0.00 85 HIS A C 8
ATOM 10904 O O . HIS A 1 85 ? 14.328 4.759 3.878 1.00 0.00 85 HIS A O 8
ATOM 10919 N N . HIS A 1 86 ? 12.761 6.353 3.671 1.00 0.00 86 HIS A N 8
ATOM 10920 C CA . HIS A 1 86 ? 12.596 6.502 5.116 1.00 0.00 86 HIS A CA 8
ATOM 10921 C C . HIS A 1 86 ? 11.428 5.665 5.615 1.00 0.00 86 HIS A C 8
ATOM 10922 O O . HIS A 1 86 ? 11.482 4.438 5.546 1.00 0.00 86 HIS A O 8
ATOM 10937 N N . GLU A 1 87 ? 10.389 6.322 6.133 1.00 0.00 87 GLU A N 8
ATOM 10938 C CA . GLU A 1 87 ? 9.170 5.634 6.552 1.00 0.00 87 GLU A CA 8
ATOM 10939 C C . GLU A 1 87 ? 8.121 6.633 7.047 1.00 0.00 87 GLU A C 8
ATOM 10940 O O . GLU A 1 87 ? 7.222 6.268 7.809 1.00 0.00 87 GLU A O 8
ATOM 10952 N N . HIS A 1 88 ? 8.227 7.885 6.586 1.00 0.00 88 HIS A N 8
ATOM 10953 C CA . HIS A 1 88 ? 7.419 9.002 7.090 1.00 0.00 88 HIS A CA 8
ATOM 10954 C C . HIS A 1 88 ? 7.785 9.339 8.536 1.00 0.00 88 HIS A C 8
ATOM 10955 O O . HIS A 1 88 ? 8.164 10.470 8.844 1.00 0.00 88 HIS A O 8
ATOM 10970 N N . ASP A 1 89 ? 7.669 8.355 9.410 1.00 0.00 89 ASP A N 8
ATOM 10971 C CA . ASP A 1 89 ? 7.924 8.5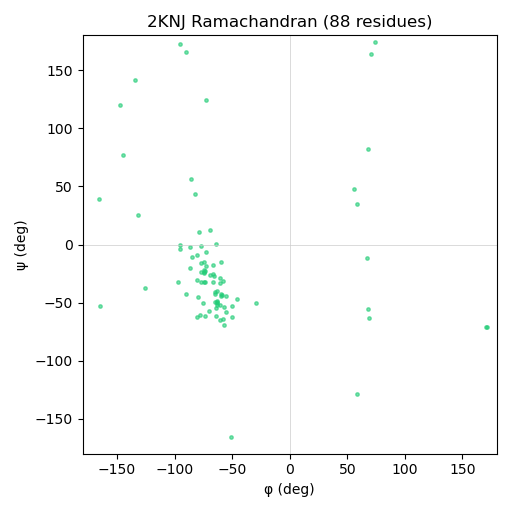39 10.828 1.00 0.00 89 ASP A CA 8
ATOM 10972 C C . ASP A 1 89 ? 9.365 8.206 11.173 1.00 0.00 89 ASP A C 8
ATOM 10973 O O . ASP A 1 89 ? 10.135 7.762 10.321 1.00 0.00 89 ASP A O 8
ATOM 10982 N N . HIS A 1 90 ? 9.728 8.432 12.426 1.00 0.00 90 HIS A N 8
ATOM 10983 C CA . HIS A 1 90 ? 11.060 8.107 12.912 1.00 0.00 90 HIS A CA 8
ATOM 10984 C C . HIS A 1 90 ? 10.954 7.344 14.224 1.00 0.00 90 HIS A C 8
ATOM 10985 O O . HIS A 1 90 ? 11.087 7.976 15.290 1.00 0.00 90 HIS A O 8
ATOM 11001 N N . HIS A 1 1 ? -12.606 5.320 13.731 1.00 0.00 1 HIS A N 9
ATOM 11002 C CA . HIS A 1 1 ? -13.705 4.360 13.978 1.00 0.00 1 HIS A CA 9
ATOM 11003 C C . HIS A 1 1 ? -14.340 3.922 12.661 1.00 0.00 1 HIS A C 9
ATOM 11004 O O . HIS A 1 1 ? -15.358 4.476 12.243 1.00 0.00 1 HIS A O 9
ATOM 11021 N N . HIS A 1 2 ? -13.715 2.942 12.008 1.00 0.00 2 HIS A N 9
ATOM 11022 C CA . HIS A 1 2 ? -14.237 2.331 10.785 1.00 0.00 2 HIS A CA 9
ATOM 11023 C C . HIS A 1 2 ? -14.093 3.274 9.591 1.00 0.00 2 HIS A C 9
ATOM 11024 O O . HIS A 1 2 ? -13.279 3.032 8.706 1.00 0.00 2 HIS A O 9
ATOM 11039 N N . GLN A 1 3 ? -14.889 4.337 9.567 1.00 0.00 3 GLN A N 9
ATOM 11040 C CA . GLN A 1 3 ? -14.832 5.310 8.481 1.00 0.00 3 GLN A CA 9
ATOM 11041 C C . GLN A 1 3 ? -13.463 5.983 8.454 1.00 0.00 3 GLN A C 9
ATOM 11042 O O . GLN A 1 3 ? -12.787 6.011 7.425 1.00 0.00 3 GLN A O 9
ATOM 11056 N N . GLU A 1 4 ? -13.050 6.512 9.597 1.00 0.00 4 GLU A N 9
ATOM 11057 C CA . GLU A 1 4 ? -11.721 7.073 9.725 1.00 0.00 4 GLU A CA 9
ATOM 11058 C C . GLU A 1 4 ? -10.833 6.091 10.475 1.00 0.00 4 GLU A C 9
ATOM 11059 O O . GLU A 1 4 ? -10.575 6.243 11.670 1.00 0.00 4 GLU A O 9
ATOM 11071 N N . LEU A 1 5 ? -10.400 5.062 9.767 1.00 0.00 5 LEU A N 9
ATOM 11072 C CA . LEU A 1 5 ? -9.562 4.026 10.349 1.00 0.00 5 LEU A CA 9
ATOM 11073 C C . LEU A 1 5 ? -8.107 4.206 9.928 1.00 0.00 5 LEU A C 9
ATOM 11074 O O . LEU A 1 5 ? -7.274 3.324 10.140 1.00 0.00 5 LEU A O 9
ATOM 11090 N N . CYS A 1 6 ? -7.801 5.355 9.338 1.00 0.00 6 CYS A N 9
ATOM 11091 C CA . CYS A 1 6 ? -6.457 5.611 8.840 1.00 0.00 6 CYS A CA 9
ATOM 11092 C C . CYS A 1 6 ? -6.128 7.101 8.871 1.00 0.00 6 CYS A C 9
ATOM 11093 O O . CYS A 1 6 ? -6.093 7.753 7.828 1.00 0.00 6 CYS A O 9
ATOM 11100 N N . THR A 1 7 ? -5.933 7.633 10.079 1.00 0.00 7 THR A N 9
ATOM 11101 C CA . THR A 1 7 ? -5.485 9.011 10.287 1.00 0.00 7 THR A CA 9
ATOM 11102 C C . THR A 1 7 ? -6.568 10.025 9.915 1.00 0.00 7 THR A C 9
ATOM 11103 O O . THR A 1 7 ? -7.093 10.734 10.772 1.00 0.00 7 THR A O 9
ATOM 11114 N N . LYS A 1 8 ? -6.897 10.080 8.638 1.00 0.00 8 LYS A N 9
ATOM 11115 C CA . LYS A 1 8 ? -7.896 11.000 8.132 1.00 0.00 8 LYS A CA 9
ATOM 11116 C C . LYS A 1 8 ? -8.704 10.336 7.028 1.00 0.00 8 LYS A C 9
ATOM 11117 O O . LYS A 1 8 ? -8.955 10.934 5.976 1.00 0.00 8 LYS A O 9
ATOM 11136 N N . GLY A 1 9 ? -9.048 9.074 7.277 1.00 0.00 9 GLY A N 9
ATOM 11137 C CA . GLY A 1 9 ? -9.946 8.324 6.416 1.00 0.00 9 GLY A CA 9
ATOM 11138 C C . GLY A 1 9 ? -9.644 8.468 4.940 1.00 0.00 9 GLY A C 9
ATOM 11139 O O . GLY A 1 9 ? -8.512 8.259 4.502 1.00 0.00 9 GLY A O 9
ATOM 11143 N N . ASP A 1 10 ? -10.669 8.852 4.192 1.00 0.00 10 ASP A N 9
ATOM 11144 C CA . ASP A 1 10 ? -10.593 8.977 2.738 1.00 0.00 10 ASP A CA 9
ATOM 11145 C C . ASP A 1 10 ? -9.479 9.921 2.301 1.00 0.00 10 ASP A C 9
ATOM 11146 O O . ASP A 1 10 ? -8.739 9.622 1.369 1.00 0.00 10 ASP A O 9
ATOM 11155 N N . ASP A 1 11 ? -9.349 11.044 2.990 1.00 0.00 11 ASP A N 9
ATOM 11156 C CA . ASP A 1 11 ? -8.349 12.046 2.630 1.00 0.00 11 ASP A CA 9
ATOM 11157 C C . ASP A 1 11 ? -6.958 11.441 2.677 1.00 0.00 11 ASP A C 9
ATOM 11158 O O . ASP A 1 11 ? -6.179 11.542 1.718 1.00 0.00 11 ASP A O 9
ATOM 11167 N N . ALA A 1 12 ? -6.667 10.777 3.785 1.00 0.00 12 ALA A N 9
ATOM 11168 C CA . ALA A 1 12 ? -5.372 10.149 3.973 1.00 0.00 12 ALA A CA 9
ATOM 11169 C C . ALA A 1 12 ? -5.134 9.053 2.938 1.00 0.00 12 ALA A C 9
ATOM 11170 O O . ALA A 1 12 ? -4.129 9.076 2.227 1.00 0.00 12 ALA A O 9
ATOM 11177 N N . LEU A 1 13 ? -6.087 8.132 2.814 1.00 0.00 13 LEU A N 9
ATOM 11178 C CA . LEU A 1 13 ? -5.879 6.932 2.005 1.00 0.00 13 LEU A CA 9
ATOM 11179 C C . LEU A 1 13 ? -5.995 7.214 0.501 1.00 0.00 13 LEU A C 9
ATOM 11180 O O . LEU A 1 13 ? -5.668 6.365 -0.321 1.00 0.00 13 LEU A O 9
ATOM 11196 N N . VAL A 1 14 ? -6.465 8.404 0.146 1.00 0.00 14 VAL A N 9
ATOM 11197 C CA . VAL A 1 14 ? -6.509 8.837 -1.247 1.00 0.00 14 VAL A CA 9
ATOM 11198 C C . VAL A 1 14 ? -5.220 9.563 -1.610 1.00 0.00 14 VAL A C 9
ATOM 11199 O O . VAL A 1 14 ? -4.768 9.503 -2.751 1.00 0.00 14 VAL A O 9
ATOM 11212 N N . THR A 1 15 ? -4.621 10.242 -0.643 1.00 0.00 15 THR A N 9
ATOM 11213 C CA . THR A 1 15 ? -3.266 10.740 -0.822 1.00 0.00 15 THR A CA 9
ATOM 11214 C C . THR A 1 15 ? -2.340 9.541 -1.020 1.00 0.00 15 THR A C 9
ATOM 11215 O O . THR A 1 15 ? -1.553 9.458 -1.987 1.00 0.00 15 THR A O 9
ATOM 11226 N N . GLU A 1 16 ? -2.489 8.577 -0.119 1.00 0.00 16 GLU A N 9
ATOM 11227 C CA . GLU A 1 16 ? -1.814 7.308 -0.247 1.00 0.00 16 GLU A CA 9
ATOM 11228 C C . GLU A 1 16 ? -2.192 6.660 -1.573 1.00 0.00 16 GLU A C 9
ATOM 11229 O O . GLU A 1 16 ? -1.335 6.147 -2.273 1.00 0.00 16 GLU A O 9
ATOM 11241 N N . LEU A 1 17 ? -3.479 6.723 -1.928 1.00 0.00 17 LEU A N 9
ATOM 11242 C CA . LEU A 1 17 ? -3.953 6.226 -3.221 1.00 0.00 17 LEU A CA 9
ATOM 11243 C C . LEU A 1 17 ? -3.169 6.859 -4.373 1.00 0.00 17 LEU A C 9
ATOM 11244 O O . LEU A 1 17 ? -2.717 6.174 -5.303 1.00 0.00 17 LEU A O 9
ATOM 11260 N N . GLU A 1 18 ? -3.006 8.176 -4.277 1.00 0.00 18 GLU A N 9
ATOM 11261 C CA . GLU A 1 18 ? -2.342 8.972 -5.298 1.00 0.00 18 GLU A CA 9
ATOM 11262 C C . GLU A 1 18 ? -0.941 8.446 -5.585 1.00 0.00 18 GLU A C 9
ATOM 11263 O O . GLU A 1 18 ? -0.511 8.429 -6.739 1.00 0.00 18 GLU A O 9
ATOM 11275 N N . CYS A 1 19 ? -0.222 8.006 -4.558 1.00 0.00 19 CYS A N 9
ATOM 11276 C CA . CYS A 1 19 ? 1.082 7.395 -4.817 1.00 0.00 19 CYS A CA 9
ATOM 11277 C C . CYS A 1 19 ? 0.971 5.873 -4.935 1.00 0.00 19 CYS A C 9
ATOM 11278 O O . CYS A 1 19 ? 1.845 5.221 -5.509 1.00 0.00 19 CYS A O 9
ATOM 11285 N N . ILE A 1 20 ? -0.118 5.312 -4.418 1.00 0.00 20 ILE A N 9
ATOM 11286 C CA . ILE A 1 20 ? -0.426 3.887 -4.587 1.00 0.00 20 ILE A CA 9
ATOM 11287 C C . ILE A 1 20 ? -0.695 3.579 -6.072 1.00 0.00 20 ILE A C 9
ATOM 11288 O O . ILE A 1 20 ? -0.868 2.432 -6.485 1.00 0.00 20 ILE A O 9
ATOM 11304 N N . ARG A 1 21 ? -0.686 4.629 -6.887 1.00 0.00 21 ARG A N 9
ATOM 11305 C CA . ARG A 1 21 ? -0.562 4.480 -8.342 1.00 0.00 21 ARG A CA 9
ATOM 11306 C C . ARG A 1 21 ? 0.748 3.818 -8.729 1.00 0.00 21 ARG A C 9
ATOM 11307 O O . ARG A 1 21 ? 1.015 3.587 -9.907 1.00 0.00 21 ARG A O 9
ATOM 11328 N N . LEU A 1 22 ? 1.554 3.539 -7.721 1.00 0.00 22 LEU A N 9
ATOM 11329 C CA . LEU A 1 22 ? 2.651 2.618 -7.817 1.00 0.00 22 LEU A CA 9
ATOM 11330 C C . LEU A 1 22 ? 3.581 2.888 -8.996 1.00 0.00 22 LEU A C 9
ATOM 11331 O O . LEU A 1 22 ? 4.024 1.976 -9.687 1.00 0.00 22 LEU A O 9
ATOM 11347 N N . ARG A 1 23 ? 3.857 4.158 -9.225 1.00 0.00 23 ARG A N 9
ATOM 11348 C CA . ARG A 1 23 ? 5.051 4.547 -9.953 1.00 0.00 23 ARG A CA 9
ATOM 11349 C C . ARG A 1 23 ? 6.093 4.900 -8.909 1.00 0.00 23 ARG A C 9
ATOM 11350 O O . ARG A 1 23 ? 7.089 5.565 -9.184 1.00 0.00 23 ARG A O 9
ATOM 11371 N N . ILE A 1 24 ? 5.785 4.456 -7.688 1.00 0.00 24 ILE A N 9
ATOM 11372 C CA . ILE A 1 24 ? 6.599 4.690 -6.489 1.00 0.00 24 ILE A CA 9
ATOM 11373 C C . ILE A 1 24 ? 8.104 4.474 -6.707 1.00 0.00 24 ILE A C 9
ATOM 11374 O O . ILE A 1 24 ? 8.819 5.400 -7.089 1.00 0.00 24 ILE A O 9
ATOM 11390 N N . SER A 1 25 ? 8.563 3.260 -6.422 1.00 0.00 25 SER A N 9
ATOM 11391 C CA . SER A 1 25 ? 9.974 2.879 -6.563 1.00 0.00 25 SER A CA 9
ATOM 11392 C C . SER A 1 25 ? 10.210 1.438 -6.059 1.00 0.00 25 SER A C 9
ATOM 11393 O O . SER A 1 25 ? 10.640 0.579 -6.825 1.00 0.00 25 SER A O 9
ATOM 11401 N N . PRO A 1 26 ? 9.922 1.162 -4.758 1.00 0.00 26 PRO A N 9
ATOM 11402 C CA . PRO A 1 26 ? 10.185 -0.149 -4.109 1.00 0.00 26 PRO A CA 9
ATOM 11403 C C . PRO A 1 26 ? 9.441 -1.351 -4.710 1.00 0.00 26 PRO A C 9
ATOM 11404 O O . PRO A 1 26 ? 8.831 -1.264 -5.776 1.00 0.00 26 PRO A O 9
ATOM 11415 N N . GLU A 1 27 ? 9.479 -2.477 -3.971 1.00 0.00 27 GLU A N 9
ATOM 11416 C CA . GLU A 1 27 ? 8.732 -3.707 -4.305 1.00 0.00 27 GLU A CA 9
ATOM 11417 C C . GLU A 1 27 ? 7.234 -3.473 -4.289 1.00 0.00 27 GLU A C 9
ATOM 11418 O O . GLU A 1 27 ? 6.460 -4.408 -4.461 1.00 0.00 27 GLU A O 9
ATOM 11430 N N . THR A 1 28 ? 6.860 -2.236 -4.001 1.00 0.00 28 THR A N 9
ATOM 11431 C CA . THR A 1 28 ? 5.479 -1.799 -3.930 1.00 0.00 28 THR A CA 9
ATOM 11432 C C . THR A 1 28 ? 4.568 -2.538 -4.912 1.00 0.00 28 THR A C 9
ATOM 11433 O O . THR A 1 28 ? 3.532 -3.061 -4.517 1.00 0.00 28 THR A O 9
ATOM 11444 N N . ASN A 1 29 ? 4.972 -2.626 -6.169 1.00 0.00 29 ASN A N 9
ATOM 11445 C CA . ASN A 1 29 ? 4.120 -3.209 -7.180 1.00 0.00 29 ASN A CA 9
ATOM 11446 C C . ASN A 1 29 ? 4.041 -4.707 -7.001 1.00 0.00 29 ASN A C 9
ATOM 11447 O O . ASN A 1 29 ? 2.959 -5.241 -6.835 1.00 0.00 29 ASN A O 9
ATOM 11458 N N . ALA A 1 30 ? 5.188 -5.365 -6.970 1.00 0.00 30 ALA A N 9
ATOM 11459 C CA . ALA A 1 30 ? 5.238 -6.807 -6.781 1.00 0.00 30 ALA A CA 9
ATOM 11460 C C . ALA A 1 30 ? 4.528 -7.220 -5.491 1.00 0.00 30 ALA A C 9
ATOM 11461 O O . ALA A 1 30 ? 3.517 -7.941 -5.510 1.00 0.00 30 ALA A O 9
ATOM 11468 N N . ALA A 1 31 ? 5.040 -6.702 -4.383 1.00 0.00 31 ALA A N 9
ATOM 11469 C CA . ALA A 1 31 ? 4.613 -7.106 -3.055 1.00 0.00 31 ALA A CA 9
ATOM 11470 C C . ALA A 1 31 ? 3.146 -6.786 -2.796 1.00 0.00 31 ALA A C 9
ATOM 11471 O O . ALA A 1 31 ? 2.367 -7.679 -2.449 1.00 0.00 31 ALA A O 9
ATOM 11478 N N . PHE A 1 32 ? 2.755 -5.519 -2.923 1.00 0.00 32 PHE A N 9
ATOM 11479 C CA . PHE A 1 32 ? 1.361 -5.164 -2.688 1.00 0.00 32 PHE A CA 9
ATOM 11480 C C . PHE A 1 32 ? 0.467 -5.899 -3.670 1.00 0.00 32 PHE A C 9
ATOM 11481 O O . PHE A 1 32 ? -0.681 -6.167 -3.368 1.00 0.00 32 PHE A O 9
ATOM 11498 N N . ASP A 1 33 ? 0.995 -6.233 -4.849 1.00 0.00 33 ASP A N 9
ATOM 11499 C CA . ASP A 1 33 ? 0.189 -6.870 -5.867 1.00 0.00 33 ASP A CA 9
ATOM 11500 C C . ASP A 1 33 ? -0.306 -8.202 -5.372 1.00 0.00 33 ASP A C 9
ATOM 11501 O O . ASP A 1 33 ? -1.490 -8.462 -5.449 1.00 0.00 33 ASP A O 9
ATOM 11510 N N . ASN A 1 34 ? 0.589 -9.032 -4.841 1.00 0.00 34 ASN A N 9
ATOM 11511 C CA . ASN A 1 34 ? 0.176 -10.337 -4.317 1.00 0.00 34 ASN A CA 9
ATOM 11512 C C . ASN A 1 34 ? -0.626 -10.193 -3.007 1.00 0.00 34 ASN A C 9
ATOM 11513 O O . ASN A 1 34 ? -1.517 -10.995 -2.721 1.00 0.00 34 ASN A O 9
ATOM 11524 N N . ALA A 1 35 ? -0.337 -9.151 -2.237 1.00 0.00 35 ALA A N 9
ATOM 11525 C CA . ALA A 1 35 ? -1.139 -8.812 -1.050 1.00 0.00 35 ALA A CA 9
ATOM 11526 C C . ALA A 1 35 ? -2.571 -8.433 -1.447 1.00 0.00 35 ALA A C 9
ATOM 11527 O O . ALA A 1 35 ? -3.558 -9.040 -1.009 1.00 0.00 35 ALA A O 9
ATOM 11534 N N . VAL A 1 36 ? -2.678 -7.442 -2.293 1.00 0.00 36 VAL A N 9
ATOM 11535 C CA . VAL A 1 36 ? -3.955 -6.951 -2.757 1.00 0.00 36 VAL A CA 9
ATOM 11536 C C . VAL A 1 36 ? -4.601 -7.971 -3.683 1.00 0.00 36 VAL A C 9
ATOM 11537 O O . VAL A 1 36 ? -5.808 -7.965 -3.897 1.00 0.00 36 VAL A O 9
ATOM 11550 N N . GLN A 1 37 ? -3.771 -8.856 -4.200 1.00 0.00 37 GLN A N 9
ATOM 11551 C CA . GLN A 1 37 ? -4.219 -10.048 -4.896 1.00 0.00 37 GLN A CA 9
ATOM 11552 C C . GLN A 1 37 ? -5.005 -10.944 -3.943 1.00 0.00 37 GLN A C 9
ATOM 11553 O O . GLN A 1 37 ? -5.999 -11.557 -4.330 1.00 0.00 37 GLN A O 9
ATOM 11567 N N . GLN A 1 38 ? -4.542 -11.008 -2.696 1.00 0.00 38 GLN A N 9
ATOM 11568 C CA . GLN A 1 38 ? -5.250 -11.728 -1.640 1.00 0.00 38 GLN A CA 9
ATOM 11569 C C . GLN A 1 38 ? -6.647 -11.193 -1.444 1.00 0.00 38 GLN A C 9
ATOM 11570 O O . GLN A 1 38 ? -7.630 -11.902 -1.666 1.00 0.00 38 GLN A O 9
ATOM 11584 N N . LEU A 1 39 ? -6.743 -9.940 -1.009 1.00 0.00 39 LEU A N 9
ATOM 11585 C CA . LEU A 1 39 ? -8.033 -9.418 -0.601 1.00 0.00 39 LEU A CA 9
ATOM 11586 C C . LEU A 1 39 ? -8.865 -9.071 -1.817 1.00 0.00 39 LEU A C 9
ATOM 11587 O O . LEU A 1 39 ? -10.093 -9.019 -1.755 1.00 0.00 39 LEU A O 9
ATOM 11603 N N . ASN A 1 40 ? -8.157 -8.842 -2.922 1.00 0.00 40 ASN A N 9
ATOM 11604 C CA . ASN A 1 40 ? -8.773 -8.582 -4.221 1.00 0.00 40 ASN A CA 9
ATOM 11605 C C . ASN A 1 40 ? -9.785 -7.451 -4.110 1.00 0.00 40 ASN A C 9
ATOM 11606 O O . ASN A 1 40 ? -10.870 -7.476 -4.679 1.00 0.00 40 ASN A O 9
ATOM 11617 N N . CYS A 1 41 ? -9.381 -6.443 -3.370 1.00 0.00 41 CYS A N 9
ATOM 11618 C CA . CYS A 1 41 ? -10.230 -5.310 -3.055 1.00 0.00 41 CYS A CA 9
ATOM 11619 C C . CYS A 1 41 ? -10.129 -4.239 -4.138 1.00 0.00 41 CYS A C 9
ATOM 11620 O O . CYS A 1 41 ? -10.408 -3.065 -3.887 1.00 0.00 41 CYS A O 9
ATOM 11627 N N . LEU A 1 42 ? -9.688 -4.660 -5.329 1.00 0.00 42 LEU A N 9
ATOM 11628 C CA . LEU A 1 42 ? -9.584 -3.795 -6.507 1.00 0.00 42 LEU A CA 9
ATOM 11629 C C . LEU A 1 42 ? -8.404 -2.836 -6.382 1.00 0.00 42 LEU A C 9
ATOM 11630 O O . LEU A 1 42 ? -7.472 -2.875 -7.184 1.00 0.00 42 LEU A O 9
ATOM 11646 N N . ASN A 1 43 ? -8.442 -1.984 -5.372 1.00 0.00 43 ASN A N 9
ATOM 11647 C CA . ASN A 1 43 ? -7.370 -1.028 -5.146 1.00 0.00 43 ASN A CA 9
ATOM 11648 C C . ASN A 1 43 ? -6.479 -1.467 -4.000 1.00 0.00 43 ASN A C 9
ATOM 11649 O O . ASN A 1 43 ? -6.941 -1.987 -2.978 1.00 0.00 43 ASN A O 9
ATOM 11660 N N . ARG A 1 44 ? -5.191 -1.245 -4.187 1.00 0.00 44 ARG A N 9
ATOM 11661 C CA . ARG A 1 44 ? -4.182 -1.634 -3.219 1.00 0.00 44 ARG A CA 9
ATOM 11662 C C . ARG A 1 44 ? -4.275 -0.751 -1.987 1.00 0.00 44 ARG A C 9
ATOM 11663 O O . ARG A 1 44 ? -3.723 -1.068 -0.934 1.00 0.00 44 ARG A O 9
ATOM 11684 N N . ALA A 1 45 ? -5.020 0.339 -2.125 1.00 0.00 45 ALA A N 9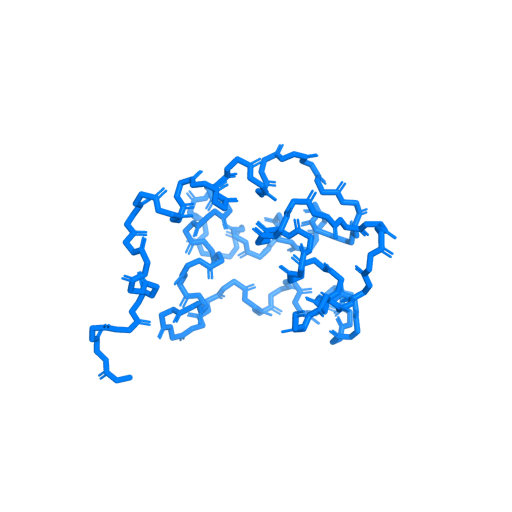
ATOM 11685 C CA . ALA A 1 45 ? -5.297 1.231 -1.014 1.00 0.00 45 ALA A CA 9
ATOM 11686 C C . ALA A 1 45 ? -6.197 0.554 0.017 1.00 0.00 45 ALA A C 9
ATOM 11687 O O . ALA A 1 45 ? -6.285 0.996 1.151 1.00 0.00 45 ALA A O 9
ATOM 11694 N N . CYS A 1 46 ? -6.859 -0.524 -0.387 1.00 0.00 46 CYS A N 9
ATOM 11695 C CA . CYS A 1 46 ? -7.737 -1.268 0.512 1.00 0.00 46 CYS A CA 9
ATOM 11696 C C . CYS A 1 46 ? -6.905 -2.146 1.438 1.00 0.00 46 CYS A C 9
ATOM 11697 O O . CYS A 1 46 ? -7.079 -2.125 2.660 1.00 0.00 46 CYS A O 9
ATOM 11704 N N . ALA A 1 47 ? -5.983 -2.900 0.842 1.00 0.00 47 ALA A N 9
ATOM 11705 C CA . ALA A 1 47 ? -5.036 -3.712 1.613 1.00 0.00 47 ALA A CA 9
ATOM 11706 C C . ALA A 1 47 ? -4.288 -2.823 2.589 1.00 0.00 47 ALA A C 9
ATOM 11707 O O . ALA A 1 47 ? -4.138 -3.137 3.772 1.00 0.00 47 ALA A O 9
ATOM 11714 N N . TYR A 1 48 ? -3.852 -1.696 2.055 1.00 0.00 48 TYR A N 9
ATOM 11715 C CA . TYR A 1 48 ? -3.084 -0.715 2.795 1.00 0.00 48 TYR A CA 9
ATOM 11716 C C . TYR A 1 48 ? -3.945 -0.060 3.870 1.00 0.00 48 TYR A C 9
ATOM 11717 O O . TYR A 1 48 ? -3.498 0.123 4.991 1.00 0.00 48 TYR A O 9
ATOM 11735 N N . ARG A 1 49 ? -5.182 0.287 3.508 1.00 0.00 49 ARG A N 9
ATOM 11736 C CA . ARG A 1 49 ? -6.153 0.839 4.457 1.00 0.00 49 ARG A CA 9
ATOM 11737 C C . ARG A 1 49 ? -6.265 -0.039 5.692 1.00 0.00 49 ARG A C 9
ATOM 11738 O O . ARG A 1 49 ? -6.283 0.452 6.820 1.00 0.00 49 ARG A O 9
ATOM 11759 N N . LYS A 1 50 ? -6.319 -1.341 5.475 1.00 0.00 50 LYS A N 9
ATOM 11760 C CA . LYS A 1 50 ? -6.580 -2.262 6.552 1.00 0.00 50 LYS A CA 9
ATOM 11761 C C . LYS A 1 50 ? -5.285 -2.555 7.296 1.00 0.00 50 LYS A C 9
ATOM 11762 O O . LYS A 1 50 ? -5.298 -2.817 8.496 1.00 0.00 50 LYS A O 9
ATOM 11781 N N . MET A 1 51 ? -4.167 -2.467 6.577 1.00 0.00 51 MET A N 9
ATOM 11782 C CA . MET A 1 51 ? -2.840 -2.428 7.198 1.00 0.00 51 MET A CA 9
ATOM 11783 C C . MET A 1 51 ? -2.710 -1.194 8.091 1.00 0.00 51 MET A C 9
ATOM 11784 O O . MET A 1 51 ? -2.248 -1.276 9.226 1.00 0.00 51 MET A O 9
ATOM 11798 N N . CYS A 1 52 ? -3.128 -0.056 7.561 1.00 0.00 52 CYS A N 9
ATOM 11799 C CA . CYS A 1 52 ? -3.090 1.206 8.287 1.00 0.00 52 CYS A CA 9
ATOM 11800 C C . CYS A 1 52 ? -3.977 1.136 9.525 1.00 0.00 52 CYS A C 9
ATOM 11801 O O . CYS A 1 52 ? -3.634 1.672 10.578 1.00 0.00 52 CYS A O 9
ATOM 11808 N N . ALA A 1 53 ? -5.117 0.465 9.392 1.00 0.00 53 ALA A N 9
ATOM 11809 C CA . ALA A 1 53 ? -6.014 0.243 10.517 1.00 0.00 53 ALA A CA 9
ATOM 11810 C C . ALA A 1 53 ? -5.350 -0.632 11.571 1.00 0.00 53 ALA A C 9
ATOM 11811 O O . ALA A 1 53 ? -5.481 -0.384 12.769 1.00 0.00 53 ALA A O 9
ATOM 11818 N N . THR A 1 54 ? -4.639 -1.654 11.112 1.00 0.00 54 THR A N 9
ATOM 11819 C CA . THR A 1 54 ? -3.903 -2.543 11.997 1.00 0.00 54 THR A CA 9
ATOM 11820 C C . THR A 1 54 ? -3.032 -3.508 11.188 1.00 0.00 54 THR A C 9
ATOM 11821 O O . THR A 1 54 ? -1.840 -3.642 11.465 1.00 0.00 54 THR A O 9
ATOM 11832 N N . ASN A 1 55 ? -3.634 -4.127 10.164 1.00 0.00 55 ASN A N 9
ATOM 11833 C CA . ASN A 1 55 ? -3.006 -5.143 9.337 1.00 0.00 55 ASN A CA 9
ATOM 11834 C C . ASN A 1 55 ? -4.121 -5.911 8.669 1.00 0.00 55 ASN A C 9
ATOM 11835 O O . ASN A 1 55 ? -5.286 -5.782 9.060 1.00 0.00 55 ASN A O 9
ATOM 11846 N N . ASN A 1 56 ? -3.787 -6.704 7.676 1.00 0.00 56 ASN A N 9
ATOM 11847 C CA . ASN A 1 56 ? -4.790 -7.401 6.916 1.00 0.00 56 ASN A CA 9
ATOM 11848 C C . ASN A 1 56 ? -4.122 -8.377 5.974 1.00 0.00 56 ASN A C 9
ATOM 11849 O O . ASN A 1 56 ? -3.763 -9.494 6.338 1.00 0.00 56 ASN A O 9
ATOM 11860 N N . LEU A 1 57 ? -3.969 -7.927 4.758 1.00 0.00 57 LEU A N 9
ATOM 11861 C CA . LEU A 1 57 ? -3.336 -8.693 3.712 1.00 0.00 57 LEU A CA 9
ATOM 11862 C C . LEU A 1 57 ? -1.917 -8.252 3.457 1.00 0.00 57 LEU A C 9
ATOM 11863 O O . LEU A 1 57 ? -1.217 -8.819 2.616 1.00 0.00 57 LEU A O 9
ATOM 11879 N N . GLU A 1 58 ? -1.502 -7.227 4.168 1.00 0.00 58 GLU A N 9
ATOM 11880 C CA . GLU A 1 58 ? -0.109 -6.795 4.144 1.00 0.00 58 GLU A CA 9
ATOM 11881 C C . GLU A 1 58 ? 0.826 -7.976 4.452 1.00 0.00 58 GLU A C 9
ATOM 11882 O O . GLU A 1 58 ? 2.022 -7.912 4.207 1.00 0.00 58 GLU A O 9
ATOM 11894 N N . GLN A 1 59 ? 0.241 -9.040 4.990 1.00 0.00 59 GLN A N 9
ATOM 11895 C CA . GLN A 1 59 ? 0.859 -10.355 5.086 1.00 0.00 59 GLN A CA 9
ATOM 11896 C C . GLN A 1 59 ? 1.727 -10.682 3.863 1.00 0.00 59 GLN A C 9
ATOM 11897 O O . GLN A 1 59 ? 2.933 -10.875 3.988 1.00 0.00 59 GLN A O 9
ATOM 11911 N N . ALA A 1 60 ? 1.104 -10.726 2.682 1.00 0.00 60 ALA A N 9
ATOM 11912 C CA . ALA A 1 60 ? 1.785 -11.164 1.462 1.00 0.00 60 ALA A CA 9
ATOM 11913 C C . ALA A 1 60 ? 2.887 -10.206 1.048 1.00 0.00 60 ALA A C 9
ATOM 11914 O O . ALA A 1 60 ? 4.038 -10.607 0.909 1.00 0.00 60 ALA A O 9
ATOM 11921 N N . MET A 1 61 ? 2.521 -8.957 0.788 1.00 0.00 61 MET A N 9
ATOM 11922 C CA . MET A 1 61 ? 3.508 -7.902 0.561 1.00 0.00 61 MET A CA 9
ATOM 11923 C C . MET A 1 61 ? 4.652 -7.956 1.593 1.00 0.00 61 MET A C 9
ATOM 11924 O O . MET A 1 61 ? 5.810 -7.841 1.217 1.00 0.00 61 MET A O 9
ATOM 11938 N N . SER A 1 62 ? 4.335 -8.168 2.877 1.00 0.00 62 SER A N 9
ATOM 11939 C CA . SER A 1 62 ? 5.364 -8.247 3.929 1.00 0.00 62 SER A CA 9
ATOM 11940 C C . SER A 1 62 ? 6.235 -9.491 3.763 1.00 0.00 62 SER A C 9
ATOM 11941 O O . SER A 1 62 ? 7.373 -9.523 4.227 1.00 0.00 62 SER A O 9
ATOM 11949 N N . VAL A 1 63 ? 5.686 -10.527 3.142 1.00 0.00 63 VAL A N 9
ATOM 11950 C CA . VAL A 1 63 ? 6.478 -11.700 2.784 1.00 0.00 63 VAL A CA 9
ATOM 11951 C C . VAL A 1 63 ? 7.464 -11.347 1.671 1.00 0.00 63 VAL A C 9
ATOM 11952 O O . VAL A 1 63 ? 8.638 -11.727 1.713 1.00 0.00 63 VAL A O 9
ATOM 11965 N N . TYR A 1 64 ? 6.970 -10.607 0.686 1.00 0.00 64 TYR A N 9
ATOM 11966 C CA . TYR A 1 64 ? 7.769 -10.197 -0.460 1.00 0.00 64 TYR A CA 9
ATOM 11967 C C . TYR A 1 64 ? 8.813 -9.152 -0.074 1.00 0.00 64 TYR A C 9
ATOM 11968 O O . TYR A 1 64 ? 10.012 -9.420 -0.127 1.00 0.00 64 TYR A O 9
ATOM 11986 N N . PHE A 1 65 ? 8.359 -7.969 0.326 1.00 0.00 65 PHE A N 9
ATOM 11987 C CA . PHE A 1 65 ? 9.273 -6.898 0.699 1.00 0.00 65 PHE A CA 9
ATOM 11988 C C . PHE A 1 65 ? 9.756 -7.099 2.127 1.00 0.00 65 PHE A C 9
ATOM 11989 O O . PHE A 1 65 ? 9.173 -7.868 2.889 1.00 0.00 65 PHE A O 9
ATOM 12006 N N . THR A 1 66 ? 10.826 -6.423 2.481 1.00 0.00 66 THR A N 9
ATOM 12007 C CA . THR A 1 66 ? 11.300 -6.447 3.844 1.00 0.00 66 THR A CA 9
ATOM 12008 C C . THR A 1 66 ? 10.760 -5.245 4.612 1.00 0.00 66 THR A C 9
ATOM 12009 O O . THR A 1 66 ? 10.232 -4.310 4.005 1.00 0.00 66 THR A O 9
ATOM 12020 N N . ASN A 1 67 ? 10.880 -5.258 5.929 1.00 0.00 67 ASN A N 9
ATOM 12021 C CA . ASN A 1 67 ? 10.366 -4.165 6.751 1.00 0.00 67 ASN A CA 9
ATOM 12022 C C . ASN A 1 67 ? 11.065 -2.846 6.405 1.00 0.00 67 ASN A C 9
ATOM 12023 O O . ASN A 1 67 ? 10.441 -1.783 6.390 1.00 0.00 67 ASN A O 9
ATOM 12034 N N . GLU A 1 68 ? 12.357 -2.923 6.099 1.00 0.00 68 GLU A N 9
ATOM 12035 C CA . GLU A 1 68 ? 13.108 -1.754 5.640 1.00 0.00 68 GLU A CA 9
ATOM 12036 C C . GLU A 1 68 ? 12.569 -1.279 4.288 1.00 0.00 68 GLU A C 9
ATOM 12037 O O . GLU A 1 68 ? 12.369 -0.080 4.056 1.00 0.00 68 GLU A O 9
ATOM 12049 N N . GLN A 1 69 ? 12.308 -2.246 3.413 1.00 0.00 69 GLN A N 9
ATOM 12050 C CA . GLN A 1 69 ? 11.769 -1.981 2.089 1.00 0.00 69 GLN A CA 9
ATOM 12051 C C . GLN A 1 69 ? 10.441 -1.249 2.194 1.00 0.00 69 GLN A C 9
ATOM 12052 O O . GLN A 1 69 ? 10.201 -0.284 1.478 1.00 0.00 69 GLN A O 9
ATOM 12066 N N . ILE A 1 70 ? 9.584 -1.706 3.096 1.00 0.00 70 ILE A N 9
ATOM 12067 C CA . ILE A 1 70 ? 8.270 -1.107 3.252 1.00 0.00 70 ILE A CA 9
ATOM 12068 C C . ILE A 1 70 ? 8.324 0.167 4.098 1.00 0.00 70 ILE A C 9
ATOM 12069 O O . ILE A 1 70 ? 7.396 0.960 4.079 1.00 0.00 70 ILE A O 9
ATOM 12085 N N . LYS A 1 71 ? 9.415 0.373 4.824 1.00 0.00 71 LYS A N 9
ATOM 12086 C CA . LYS A 1 71 ? 9.682 1.684 5.409 1.00 0.00 71 LYS A CA 9
ATOM 12087 C C . LYS A 1 71 ? 9.738 2.702 4.274 1.00 0.00 71 LYS A C 9
ATOM 12088 O O . LYS A 1 71 ? 9.055 3.745 4.296 1.00 0.00 71 LYS A O 9
ATOM 12107 N N . GLU A 1 72 ? 10.523 2.343 3.258 1.00 0.00 72 GLU A N 9
ATOM 12108 C CA . GLU A 1 72 ? 10.625 3.126 2.037 1.00 0.00 72 GLU A CA 9
ATOM 12109 C C . GLU A 1 72 ? 9.252 3.341 1.412 1.00 0.00 72 GLU A C 9
ATOM 12110 O O . GLU A 1 72 ? 8.814 4.476 1.251 1.00 0.00 72 GLU A O 9
ATOM 12122 N N . ILE A 1 73 ? 8.563 2.249 1.081 1.00 0.00 73 ILE A N 9
ATOM 12123 C CA . ILE A 1 73 ? 7.247 2.345 0.437 1.00 0.00 73 ILE A CA 9
ATOM 12124 C C . ILE A 1 73 ? 6.193 2.907 1.370 1.00 0.00 73 ILE A C 9
ATOM 12125 O O . ILE A 1 73 ? 5.095 3.201 0.936 1.00 0.00 73 ILE A O 9
ATOM 12141 N N . HIS A 1 74 ? 6.490 3.034 2.646 1.00 0.00 74 HIS A N 9
ATOM 12142 C CA . HIS A 1 74 ? 5.523 3.619 3.553 1.00 0.00 74 HIS A CA 9
ATOM 12143 C C . HIS A 1 74 ? 5.497 5.121 3.340 1.00 0.00 74 HIS A C 9
ATOM 12144 O O . HIS A 1 74 ? 4.453 5.691 2.999 1.00 0.00 74 HIS A O 9
ATOM 12159 N N . ASP A 1 75 ? 6.658 5.760 3.475 1.00 0.00 75 ASP A N 9
ATOM 12160 C CA . ASP A 1 75 ? 6.735 7.184 3.218 1.00 0.00 75 ASP A CA 9
ATOM 12161 C C . ASP A 1 75 ? 6.448 7.436 1.750 1.00 0.00 75 ASP A C 9
ATOM 12162 O O . ASP A 1 75 ? 5.887 8.462 1.367 1.00 0.00 75 ASP A O 9
ATOM 12171 N N . ALA A 1 76 ? 6.813 6.454 0.944 1.00 0.00 76 ALA A N 9
ATOM 12172 C CA . ALA A 1 76 ? 6.576 6.486 -0.481 1.00 0.00 76 ALA A CA 9
ATOM 12173 C C . ALA A 1 76 ? 5.100 6.425 -0.812 1.00 0.00 76 ALA A C 9
ATOM 12174 O O . ALA A 1 76 ? 4.583 7.288 -1.488 1.00 0.00 76 ALA A O 9
ATOM 12181 N N . ALA A 1 77 ? 4.414 5.409 -0.335 1.00 0.00 77 ALA A N 9
ATOM 12182 C CA . ALA A 1 77 ? 3.012 5.244 -0.665 1.00 0.00 77 ALA A CA 9
ATOM 12183 C C . ALA A 1 77 ? 2.185 6.407 -0.118 1.00 0.00 77 ALA A C 9
ATOM 12184 O O . ALA A 1 77 ? 1.063 6.630 -0.554 1.00 0.00 77 ALA A O 9
ATOM 12191 N N . THR A 1 78 ? 2.750 7.166 0.822 1.00 0.00 78 THR A N 9
ATOM 12192 C CA . THR A 1 78 ? 2.074 8.357 1.320 1.00 0.00 78 THR A CA 9
ATOM 12193 C C . THR A 1 78 ? 2.482 9.626 0.551 1.00 0.00 78 THR A C 9
ATOM 12194 O O . THR A 1 78 ? 1.659 10.234 -0.132 1.00 0.00 78 THR A O 9
ATOM 12205 N N . ALA A 1 79 ? 3.750 10.019 0.663 1.00 0.00 79 ALA A N 9
ATOM 12206 C CA . ALA A 1 79 ? 4.223 11.281 0.086 1.00 0.00 79 ALA A CA 9
ATOM 12207 C C . ALA A 1 79 ? 4.858 11.086 -1.286 1.00 0.00 79 ALA A C 9
ATOM 12208 O O . ALA A 1 79 ? 5.235 12.051 -1.952 1.00 0.00 79 ALA A O 9
ATOM 12215 N N . CYS A 1 80 ? 4.957 9.828 -1.687 1.00 0.00 80 CYS A N 9
ATOM 12216 C CA . CYS A 1 80 ? 5.609 9.418 -2.931 1.00 0.00 80 CYS A CA 9
ATOM 12217 C C . CYS A 1 80 ? 7.117 9.597 -2.838 1.00 0.00 80 CYS A C 9
ATOM 12218 O O . CYS A 1 80 ? 7.780 10.006 -3.790 1.00 0.00 80 CYS A O 9
ATOM 12225 N N . ASP A 1 81 ? 7.643 9.249 -1.670 1.00 0.00 81 ASP A N 9
ATOM 12226 C CA . ASP A 1 81 ? 9.067 9.342 -1.383 1.00 0.00 81 ASP A CA 9
ATOM 12227 C C . ASP A 1 81 ? 9.574 8.049 -0.759 1.00 0.00 81 ASP A C 9
ATOM 12228 O O . ASP A 1 81 ? 9.536 7.908 0.461 1.00 0.00 81 ASP A O 9
ATOM 12237 N N . PRO A 1 82 ? 10.029 7.062 -1.555 1.00 0.00 82 PRO A N 9
ATOM 12238 C CA . PRO A 1 82 ? 10.566 5.818 -0.995 1.00 0.00 82 PRO A CA 9
ATOM 12239 C C . PRO A 1 82 ? 11.913 6.026 -0.311 1.00 0.00 82 PRO A C 9
ATOM 12240 O O . PRO A 1 82 ? 12.954 5.609 -0.821 1.00 0.00 82 PRO A O 9
ATOM 12251 N N . GLU A 1 83 ? 11.866 6.690 0.839 1.00 0.00 83 GLU A N 9
ATOM 12252 C CA . GLU A 1 83 ? 13.046 6.995 1.638 1.00 0.00 83 GLU A CA 9
ATOM 12253 C C . GLU A 1 83 ? 14.067 7.772 0.808 1.00 0.00 83 GLU A C 9
ATOM 12254 O O . GLU A 1 83 ? 15.244 7.413 0.737 1.00 0.00 83 GLU A O 9
ATOM 12266 N N . ALA A 1 84 ? 13.601 8.828 0.160 1.00 0.00 84 ALA A N 9
ATOM 12267 C CA . ALA A 1 84 ? 14.484 9.699 -0.597 1.00 0.00 84 ALA A CA 9
ATOM 12268 C C . ALA A 1 84 ? 15.207 10.633 0.368 1.00 0.00 84 ALA A C 9
ATOM 12269 O O . ALA A 1 84 ? 16.372 10.418 0.692 1.00 0.00 84 ALA A O 9
ATOM 12276 N N . HIS A 1 85 ? 14.509 11.644 0.852 1.00 0.00 85 HIS A N 9
ATOM 12277 C CA . HIS A 1 85 ? 15.032 12.483 1.915 1.00 0.00 85 HIS A CA 9
ATOM 12278 C C . HIS A 1 85 ? 13.903 12.776 2.889 1.00 0.00 85 HIS A C 9
ATOM 12279 O O . HIS A 1 85 ? 13.732 13.898 3.368 1.00 0.00 85 HIS A O 9
ATOM 12294 N N . HIS A 1 86 ? 13.124 11.740 3.159 1.00 0.00 86 HIS A N 9
ATOM 12295 C CA . HIS A 1 86 ? 11.932 11.849 3.982 1.00 0.00 86 HIS A CA 9
ATOM 12296 C C . HIS A 1 86 ? 11.509 10.446 4.409 1.00 0.00 86 HIS A C 9
ATOM 12297 O O . HIS A 1 86 ? 11.721 9.490 3.661 1.00 0.00 86 HIS A O 9
ATOM 12312 N N . GLU A 1 87 ? 10.959 10.311 5.610 1.00 0.00 87 GLU A N 9
ATOM 12313 C CA . GLU A 1 87 ? 10.536 9.014 6.106 1.00 0.00 87 GLU A CA 9
ATOM 12314 C C . GLU A 1 87 ? 9.398 9.147 7.112 1.00 0.00 87 GLU A C 9
ATOM 12315 O O . GLU A 1 87 ? 9.417 10.026 7.975 1.00 0.00 87 GLU A O 9
ATOM 12327 N N . HIS A 1 88 ? 8.415 8.261 6.977 1.00 0.00 88 HIS A N 9
ATOM 12328 C CA . HIS A 1 88 ? 7.318 8.125 7.932 1.00 0.00 88 HIS A CA 9
ATOM 12329 C C . HIS A 1 88 ? 6.506 9.412 8.054 1.00 0.00 88 HIS A C 9
ATOM 12330 O O . HIS A 1 88 ? 6.366 9.972 9.143 1.00 0.00 88 HIS A O 9
ATOM 12345 N N . ASP A 1 89 ? 5.996 9.897 6.933 1.00 0.00 89 ASP A N 9
ATOM 12346 C CA . ASP A 1 89 ? 4.993 10.958 6.954 1.00 0.00 89 ASP A CA 9
ATOM 12347 C C . ASP A 1 89 ? 3.679 10.396 7.479 1.00 0.00 89 ASP A C 9
ATOM 12348 O O . ASP A 1 89 ? 2.825 11.118 7.990 1.00 0.00 89 ASP A O 9
ATOM 12357 N N . HIS A 1 90 ? 3.561 9.085 7.374 1.00 0.00 90 HIS A N 9
ATOM 12358 C CA . HIS A 1 90 ? 2.352 8.371 7.729 1.00 0.00 90 HIS A CA 9
ATOM 12359 C C . HIS A 1 90 ? 2.756 7.067 8.411 1.00 0.00 90 HIS A C 9
ATOM 12360 O O . HIS A 1 90 ? 1.875 6.314 8.881 1.00 0.00 90 HIS A O 9
ATOM 12376 N N . HIS A 1 1 ? -1.844 5.660 18.374 1.00 0.00 1 HIS A N 10
ATOM 12377 C CA . HIS A 1 1 ? -2.900 4.645 18.592 1.00 0.00 1 HIS A CA 10
ATOM 12378 C C . HIS A 1 1 ? -3.949 5.161 19.561 1.00 0.00 1 HIS A C 10
ATOM 12379 O O . HIS A 1 1 ? -3.716 5.223 20.769 1.00 0.00 1 HIS A O 10
ATOM 12396 N N . HIS A 1 2 ? -5.106 5.515 19.003 1.00 0.00 2 HIS A N 10
ATOM 12397 C CA . HIS A 1 2 ? -6.215 6.078 19.737 1.00 0.00 2 HIS A CA 10
ATOM 12398 C C . HIS A 1 2 ? -7.261 6.574 18.749 1.00 0.00 2 HIS A C 10
ATOM 12399 O O . HIS A 1 2 ? -8.391 6.098 18.733 1.00 0.00 2 HIS A O 10
ATOM 12414 N N . GLN A 1 3 ? -6.864 7.526 17.916 1.00 0.00 3 GLN A N 10
ATOM 12415 C CA . GLN A 1 3 ? -7.720 8.045 16.852 1.00 0.00 3 GLN A CA 10
ATOM 12416 C C . GLN A 1 3 ? -6.903 8.239 15.582 1.00 0.00 3 GLN A C 10
ATOM 12417 O O . GLN A 1 3 ? -6.535 9.361 15.232 1.00 0.00 3 GLN A O 10
ATOM 12431 N N . GLU A 1 4 ? -6.621 7.144 14.892 1.00 0.00 4 GLU A N 10
ATOM 12432 C CA . GLU A 1 4 ? -5.740 7.187 13.733 1.00 0.00 4 GLU A CA 10
ATOM 12433 C C . GLU A 1 4 ? -6.502 6.908 12.446 1.00 0.00 4 GLU A C 10
ATOM 12434 O O . GLU A 1 4 ? -6.831 7.831 11.699 1.00 0.00 4 GLU A O 10
ATOM 12446 N N . LEU A 1 5 ? -6.771 5.624 12.200 1.00 0.00 5 LEU A N 10
ATOM 12447 C CA . LEU A 1 5 ? -7.362 5.172 10.944 1.00 0.00 5 LEU A CA 10
ATOM 12448 C C . LEU A 1 5 ? -6.562 5.690 9.759 1.00 0.00 5 LEU A C 10
ATOM 12449 O O . LEU A 1 5 ? -7.066 6.452 8.937 1.00 0.00 5 LEU A O 10
ATOM 12465 N N . CYS A 1 6 ? -5.288 5.301 9.726 1.00 0.00 6 CYS A N 10
ATOM 12466 C CA . CYS A 1 6 ? -4.392 5.588 8.602 1.00 0.00 6 CYS A CA 10
ATOM 12467 C C . CYS A 1 6 ? -3.959 7.053 8.568 1.00 0.00 6 CYS A C 10
ATOM 12468 O O . CYS A 1 6 ? -3.140 7.441 7.738 1.00 0.00 6 CYS A O 10
ATOM 12475 N N . THR A 1 7 ? -4.495 7.840 9.506 1.00 0.00 7 THR A N 10
ATOM 12476 C CA . THR A 1 7 ? -4.146 9.251 9.662 1.00 0.00 7 THR A CA 10
ATOM 12477 C C . THR A 1 7 ? -4.813 10.109 8.587 1.00 0.00 7 THR A C 10
ATOM 12478 O O . THR A 1 7 ? -4.630 9.878 7.396 1.00 0.00 7 THR A O 10
ATOM 12489 N N . LYS A 1 8 ? -5.614 11.079 9.031 1.00 0.00 8 LYS A N 10
ATOM 12490 C CA . LYS A 1 8 ? -6.294 12.018 8.131 1.00 0.00 8 LYS A CA 10
ATOM 12491 C C . LYS A 1 8 ? -7.315 11.296 7.247 1.00 0.00 8 LYS A C 10
ATOM 12492 O O . LYS A 1 8 ? -7.660 11.760 6.151 1.00 0.00 8 LYS A O 10
ATOM 12511 N N . GLY A 1 9 ? -7.769 10.147 7.737 1.00 0.00 9 GLY A N 10
ATOM 12512 C CA . GLY A 1 9 ? -8.876 9.432 7.133 1.00 0.00 9 GLY A CA 10
ATOM 12513 C C . GLY A 1 9 ? -8.656 9.032 5.686 1.00 0.00 9 GLY A C 10
ATOM 12514 O O . GLY A 1 9 ? -7.521 8.961 5.196 1.00 0.00 9 GLY A O 10
ATOM 12518 N N . ASP A 1 10 ? -9.762 8.783 4.998 1.00 0.00 10 ASP A N 10
ATOM 12519 C CA . ASP A 1 10 ? -9.721 8.313 3.624 1.00 0.00 10 ASP A CA 10
ATOM 12520 C C . ASP A 1 10 ? -9.207 9.400 2.701 1.00 0.00 10 ASP A C 10
ATOM 12521 O O . ASP A 1 10 ? -8.715 9.107 1.625 1.00 0.00 10 ASP A O 10
ATOM 12530 N N . ASP A 1 11 ? -9.320 10.654 3.125 1.00 0.00 11 ASP A N 10
ATOM 12531 C CA . ASP A 1 11 ? -8.867 11.768 2.298 1.00 0.00 11 ASP A CA 10
ATOM 12532 C C . ASP A 1 11 ? -7.358 11.703 2.106 1.00 0.00 11 ASP A C 10
ATOM 12533 O O . ASP A 1 11 ? -6.853 11.842 0.987 1.00 0.00 11 ASP A O 10
ATOM 12542 N N . ALA A 1 12 ? -6.637 11.472 3.198 1.00 0.00 12 ALA A N 10
ATOM 12543 C CA . ALA A 1 12 ? -5.199 11.272 3.113 1.00 0.00 12 ALA A CA 10
ATOM 12544 C C . ALA A 1 12 ? -4.905 9.994 2.349 1.00 0.00 12 ALA A C 10
ATOM 12545 O O . ALA A 1 12 ? -3.995 9.948 1.524 1.00 0.00 12 ALA A O 10
ATOM 12552 N N . LEU A 1 13 ? -5.710 8.968 2.610 1.00 0.00 13 LEU A N 10
ATOM 12553 C CA . LEU A 1 13 ? -5.592 7.702 1.897 1.00 0.00 13 LEU A CA 10
ATOM 12554 C C . LEU A 1 13 ? -5.864 7.890 0.396 1.00 0.00 13 LEU A C 10
ATOM 12555 O O . LEU A 1 13 ? -5.452 7.079 -0.415 1.00 0.00 13 LEU A O 10
ATOM 12571 N N . VAL A 1 14 ? -6.565 8.967 0.051 1.00 0.00 14 VAL A N 10
ATOM 12572 C CA . VAL A 1 14 ? -6.829 9.336 -1.337 1.00 0.00 14 VAL A CA 10
ATOM 12573 C C . VAL A 1 14 ? -5.576 9.932 -1.973 1.00 0.00 14 VAL A C 10
ATOM 12574 O O . VAL A 1 14 ? -5.213 9.592 -3.101 1.00 0.00 14 VAL A O 10
ATOM 12587 N N . THR A 1 15 ? -4.913 10.823 -1.248 1.00 0.00 15 THR A N 10
ATOM 12588 C CA . THR A 1 15 ? -3.616 11.322 -1.680 1.00 0.00 15 THR A CA 10
ATOM 12589 C C . THR A 1 15 ? -2.654 10.143 -1.828 1.00 0.00 15 THR A C 10
ATOM 12590 O O . THR A 1 15 ? -2.001 9.951 -2.871 1.00 0.00 15 THR A O 10
ATOM 12601 N N . GLU A 1 16 ? -2.623 9.318 -0.790 1.00 0.00 16 GLU A N 10
ATOM 12602 C CA . GLU A 1 16 ? -1.806 8.124 -0.785 1.00 0.00 16 GLU A CA 10
ATOM 12603 C C . GLU A 1 16 ? -2.326 7.109 -1.793 1.00 0.00 16 GLU A C 10
ATOM 12604 O O . GLU A 1 16 ? -1.604 6.204 -2.169 1.00 0.00 16 GLU A O 10
ATOM 12616 N N . LEU A 1 17 ? -3.573 7.276 -2.246 1.00 0.00 17 LEU A N 10
ATOM 12617 C CA . LEU A 1 17 ? -4.143 6.428 -3.265 1.00 0.00 17 LEU A CA 10
ATOM 12618 C C . LEU A 1 17 ? -3.482 6.746 -4.610 1.00 0.00 17 LEU A C 10
ATOM 12619 O O . LEU A 1 17 ? -3.110 5.851 -5.379 1.00 0.00 17 LEU A O 10
ATOM 12635 N N . GLU A 1 18 ? -3.314 8.038 -4.873 1.00 0.00 18 GLU A N 10
ATOM 12636 C CA . GLU A 1 18 ? -2.662 8.491 -6.091 1.00 0.00 18 GLU A CA 10
ATOM 12637 C C . GLU A 1 18 ? -1.203 8.038 -6.103 1.00 0.00 18 GLU A C 10
ATOM 12638 O O . GLU A 1 18 ? -0.627 7.774 -7.160 1.00 0.00 18 GLU A O 10
ATOM 12650 N N . CYS A 1 19 ? -0.603 7.949 -4.923 1.00 0.00 19 CYS A N 10
ATOM 12651 C CA . CYS A 1 19 ? 0.738 7.386 -4.813 1.00 0.00 19 CYS A CA 10
ATOM 12652 C C . CYS A 1 19 ? 0.647 5.859 -4.866 1.00 0.00 19 CYS A C 10
ATOM 12653 O O . CYS A 1 19 ? 1.542 5.176 -5.367 1.00 0.00 19 CYS A O 10
ATOM 12660 N N . ILE A 1 20 ? -0.479 5.353 -4.373 1.00 0.00 20 ILE A N 10
ATOM 12661 C CA . ILE A 1 20 ? -0.783 3.921 -4.315 1.00 0.00 20 ILE A CA 10
ATOM 12662 C C . ILE A 1 20 ? -0.998 3.343 -5.714 1.00 0.00 20 ILE A C 10
ATOM 12663 O O . ILE A 1 20 ? -1.082 2.127 -5.904 1.00 0.00 20 ILE A O 10
ATOM 12679 N N . ARG A 1 21 ? -1.083 4.224 -6.699 1.00 0.00 21 ARG A N 10
ATOM 12680 C CA . ARG A 1 21 ? -1.027 3.823 -8.107 1.00 0.00 21 ARG A CA 10
ATOM 12681 C C . ARG A 1 21 ? 0.277 3.149 -8.467 1.00 0.00 21 ARG A C 10
ATOM 12682 O O . ARG A 1 21 ? 0.498 2.783 -9.620 1.00 0.00 21 ARG A O 10
ATOM 12703 N N . LEU A 1 22 ? 1.141 3.015 -7.478 1.00 0.00 22 LEU A N 10
ATOM 12704 C CA . LEU A 1 22 ? 2.294 2.166 -7.587 1.00 0.00 22 LEU A CA 10
ATOM 12705 C C . LEU A 1 22 ? 3.226 2.655 -8.678 1.00 0.00 22 LEU A C 10
ATOM 12706 O O . LEU A 1 22 ? 3.909 1.880 -9.343 1.00 0.00 22 LEU A O 10
ATOM 12722 N N . ARG A 1 23 ? 3.230 3.970 -8.842 1.00 0.00 23 ARG A N 10
ATOM 12723 C CA . ARG A 1 23 ? 4.286 4.653 -9.561 1.00 0.00 23 ARG A CA 10
ATOM 12724 C C . ARG A 1 23 ? 5.450 4.824 -8.603 1.00 0.00 23 ARG A C 10
ATOM 12725 O O . ARG A 1 23 ? 6.404 5.554 -8.854 1.00 0.00 23 ARG A O 10
ATOM 12746 N N . ILE A 1 24 ? 5.307 4.146 -7.469 1.00 0.00 24 ILE A N 10
ATOM 12747 C CA . ILE A 1 24 ? 6.356 4.034 -6.465 1.00 0.00 24 ILE A CA 10
ATOM 12748 C C . ILE A 1 24 ? 7.555 3.265 -7.046 1.00 0.00 24 ILE A C 10
ATOM 12749 O O . ILE A 1 24 ? 7.510 2.792 -8.182 1.00 0.00 24 ILE A O 10
ATOM 12765 N N . SER A 1 25 ? 8.610 3.128 -6.259 1.00 0.00 25 SER A N 10
ATOM 12766 C CA . SER A 1 25 ? 9.880 2.608 -6.757 1.00 0.00 25 SER A CA 10
ATOM 12767 C C . SER A 1 25 ? 10.337 1.307 -6.057 1.00 0.00 25 SER A C 10
ATOM 12768 O O . SER A 1 25 ? 10.977 0.476 -6.700 1.00 0.00 25 SER A O 10
ATOM 12776 N N . PRO A 1 26 ? 10.076 1.115 -4.733 1.00 0.00 26 PRO A N 10
ATOM 12777 C CA . PRO A 1 26 ? 10.420 -0.143 -4.024 1.00 0.00 26 PRO A CA 10
ATOM 12778 C C . PRO A 1 26 ? 9.827 -1.414 -4.654 1.00 0.00 26 PRO A C 10
ATOM 12779 O O . PRO A 1 26 ? 9.380 -1.410 -5.796 1.00 0.00 26 PRO A O 10
ATOM 12790 N N . GLU A 1 27 ? 9.801 -2.503 -3.880 1.00 0.00 27 GLU A N 10
ATOM 12791 C CA . GLU A 1 27 ? 9.142 -3.749 -4.304 1.00 0.00 27 GLU A CA 10
ATOM 12792 C C . GLU A 1 27 ? 7.631 -3.566 -4.375 1.00 0.00 27 GLU A C 10
ATOM 12793 O O . GLU A 1 27 ? 6.896 -4.519 -4.622 1.00 0.00 27 GLU A O 10
ATOM 12805 N N . THR A 1 28 ? 7.197 -2.338 -4.098 1.00 0.00 28 THR A N 10
ATOM 12806 C CA . THR A 1 28 ? 5.801 -1.932 -4.123 1.00 0.00 28 THR A CA 10
ATOM 12807 C C . THR A 1 28 ? 4.937 -2.697 -5.141 1.00 0.00 28 THR A C 10
ATOM 12808 O O . THR A 1 28 ? 3.922 -3.278 -4.763 1.00 0.00 28 THR A O 10
ATOM 12819 N N . ASN A 1 29 ? 5.338 -2.738 -6.404 1.00 0.00 29 ASN A N 10
ATOM 12820 C CA . ASN A 1 29 ? 4.492 -3.328 -7.429 1.00 0.00 29 ASN A CA 10
ATOM 12821 C C . ASN A 1 29 ? 4.386 -4.829 -7.239 1.00 0.00 29 ASN A C 10
ATOM 12822 O O . ASN A 1 29 ? 3.286 -5.369 -7.179 1.00 0.00 29 ASN A O 10
ATOM 12833 N N . ALA A 1 30 ? 5.520 -5.496 -7.107 1.00 0.00 30 ALA A N 10
ATOM 12834 C CA . ALA A 1 30 ? 5.533 -6.940 -6.919 1.00 0.00 30 ALA A CA 10
ATOM 12835 C C . ALA A 1 30 ? 4.815 -7.322 -5.627 1.00 0.00 30 ALA A C 10
ATOM 12836 O O . ALA A 1 30 ? 3.838 -8.085 -5.631 1.00 0.00 30 ALA A O 10
ATOM 12843 N N . ALA A 1 31 ? 5.286 -6.741 -4.533 1.00 0.00 31 ALA A N 10
ATOM 12844 C CA . ALA A 1 31 ? 4.817 -7.082 -3.203 1.00 0.00 31 ALA A CA 10
ATOM 12845 C C . ALA A 1 31 ? 3.327 -6.809 -3.030 1.00 0.00 31 ALA A C 10
ATOM 12846 O O . ALA A 1 31 ? 2.553 -7.734 -2.778 1.00 0.00 31 ALA A O 10
ATOM 12853 N N . PHE A 1 32 ? 2.917 -5.546 -3.140 1.00 0.00 32 PHE A N 10
ATOM 12854 C CA . PHE A 1 32 ? 1.512 -5.202 -2.940 1.00 0.00 32 PHE A CA 10
ATOM 12855 C C . PHE A 1 32 ? 0.605 -5.871 -3.957 1.00 0.00 32 PHE A C 10
ATOM 12856 O O . PHE A 1 32 ? -0.504 -6.221 -3.619 1.00 0.00 32 PHE A O 10
ATOM 12873 N N . ASP A 1 33 ? 1.050 -6.059 -5.196 1.00 0.00 33 ASP A N 10
ATOM 12874 C CA . ASP A 1 33 ? 0.165 -6.639 -6.197 1.00 0.00 33 ASP A CA 10
ATOM 12875 C C . ASP A 1 33 ? -0.212 -8.037 -5.758 1.00 0.00 33 ASP A C 10
ATOM 12876 O O . ASP A 1 33 ? -1.365 -8.425 -5.844 1.00 0.00 33 ASP A O 10
ATOM 12885 N N . ASN A 1 34 ? 0.770 -8.765 -5.237 1.00 0.00 34 ASN A N 10
ATOM 12886 C CA . ASN A 1 34 ? 0.531 -10.081 -4.644 1.00 0.00 34 ASN A CA 10
ATOM 12887 C C . ASN A 1 34 ? -0.347 -9.966 -3.387 1.00 0.00 34 ASN A C 10
ATOM 12888 O O . ASN A 1 34 ? -1.256 -10.767 -3.160 1.00 0.00 34 ASN A O 10
ATOM 12899 N N . ALA A 1 35 ? -0.075 -8.949 -2.586 1.00 0.00 35 ALA A N 10
ATOM 12900 C CA . ALA A 1 35 ? -0.786 -8.726 -1.329 1.00 0.00 35 ALA A CA 10
ATOM 12901 C C . ALA A 1 35 ? -2.242 -8.342 -1.564 1.00 0.00 35 ALA A C 10
ATOM 12902 O O . ALA A 1 35 ? -3.185 -8.958 -1.048 1.00 0.00 35 ALA A O 10
ATOM 12909 N N . VAL A 1 36 ? -2.404 -7.314 -2.351 1.00 0.00 36 VAL A N 10
ATOM 12910 C CA . VAL A 1 36 ? -3.690 -6.785 -2.698 1.00 0.00 36 VAL A CA 10
ATOM 12911 C C . VAL A 1 36 ? -4.403 -7.750 -3.638 1.00 0.00 36 VAL A C 10
ATOM 12912 O O . VAL A 1 36 ? -5.592 -7.618 -3.900 1.00 0.00 36 VAL A O 10
ATOM 12925 N N . GLN A 1 37 ? -3.643 -8.714 -4.142 1.00 0.00 37 GLN A N 10
ATOM 12926 C CA . GLN A 1 37 ? -4.190 -9.879 -4.819 1.00 0.00 37 GLN A CA 10
ATOM 12927 C C . GLN A 1 37 ? -4.868 -10.813 -3.815 1.00 0.00 37 GLN A C 10
ATOM 12928 O O . GLN A 1 37 ? -5.918 -11.387 -4.107 1.00 0.00 37 GLN A O 10
ATOM 12942 N N . GLN A 1 38 ? -4.251 -10.969 -2.639 1.00 0.00 38 GLN A N 10
ATOM 12943 C CA . GLN A 1 38 ? -4.849 -11.742 -1.543 1.00 0.00 38 GLN A CA 10
ATOM 12944 C C . GLN A 1 38 ? -6.230 -11.217 -1.197 1.00 0.00 38 GLN A C 10
ATOM 12945 O O . GLN A 1 38 ? -7.237 -11.900 -1.379 1.00 0.00 38 GLN A O 10
ATOM 12959 N N . LEU A 1 39 ? -6.265 -9.989 -0.692 1.00 0.00 39 LEU A N 10
ATOM 12960 C CA . LEU A 1 39 ? -7.530 -9.381 -0.264 1.00 0.00 39 LEU A CA 10
ATOM 12961 C C . LEU A 1 39 ? -8.335 -8.922 -1.468 1.00 0.00 39 LEU A C 10
ATOM 12962 O O . LEU A 1 39 ? -9.538 -8.696 -1.368 1.00 0.00 39 LEU A O 10
ATOM 12978 N N . ASN A 1 40 ? -7.647 -8.786 -2.590 1.00 0.00 40 ASN A N 10
ATOM 12979 C CA . ASN A 1 40 ? -8.266 -8.505 -3.883 1.00 0.00 40 ASN A CA 10
ATOM 12980 C C . ASN A 1 40 ? -9.262 -7.357 -3.827 1.00 0.00 40 ASN A C 10
ATOM 12981 O O . ASN A 1 40 ? -10.479 -7.544 -3.894 1.00 0.00 40 ASN A O 10
ATOM 12992 N N . CYS A 1 41 ? -8.721 -6.166 -3.674 1.00 0.00 41 CYS A N 10
ATOM 12993 C CA . CYS A 1 41 ? -9.489 -4.953 -3.858 1.00 0.00 41 CYS A CA 10
ATOM 12994 C C . CYS A 1 41 ? -9.310 -4.490 -5.291 1.00 0.00 41 CYS A C 10
ATOM 12995 O O . CYS A 1 41 ? -10.136 -3.763 -5.839 1.00 0.00 41 CYS A O 10
ATOM 13002 N N . LEU A 1 42 ? -8.206 -4.959 -5.884 1.00 0.00 42 LEU A N 10
ATOM 13003 C CA . LEU A 1 42 ? -7.674 -4.428 -7.139 1.00 0.00 42 LEU A CA 10
ATOM 13004 C C . LEU A 1 42 ? -7.191 -2.998 -6.927 1.00 0.00 42 LEU A C 10
ATOM 13005 O O . LEU A 1 42 ? -6.793 -2.308 -7.862 1.00 0.00 42 LEU A O 10
ATOM 13021 N N . ASN A 1 43 ? -7.205 -2.584 -5.667 1.00 0.00 43 ASN A N 10
ATOM 13022 C CA . ASN A 1 43 ? -6.807 -1.248 -5.272 1.00 0.00 43 ASN A CA 10
ATOM 13023 C C . ASN A 1 43 ? -6.113 -1.308 -3.921 1.00 0.00 43 ASN A C 10
ATOM 13024 O O . ASN A 1 43 ? -6.587 -1.970 -2.996 1.00 0.00 43 ASN A O 10
ATOM 13035 N N . ARG A 1 44 ? -4.981 -0.631 -3.814 1.00 0.00 44 ARG A N 10
ATOM 13036 C CA . ARG A 1 44 ? -4.146 -0.733 -2.626 1.00 0.00 44 ARG A CA 10
ATOM 13037 C C . ARG A 1 44 ? -4.702 0.092 -1.471 1.00 0.00 44 ARG A C 10
ATOM 13038 O O . ARG A 1 44 ? -4.211 -0.011 -0.349 1.00 0.00 44 ARG A O 10
ATOM 13059 N N . ALA A 1 45 ? -5.726 0.897 -1.738 1.00 0.00 45 ALA A N 10
ATOM 13060 C CA . ALA A 1 45 ? -6.359 1.678 -0.682 1.00 0.00 45 ALA A CA 10
ATOM 13061 C C . ALA A 1 45 ? -7.011 0.758 0.341 1.00 0.00 45 ALA A C 10
ATOM 13062 O O . ALA A 1 45 ? -6.798 0.911 1.538 1.00 0.00 45 ALA A O 10
ATOM 13069 N N . CYS A 1 46 ? -7.791 -0.211 -0.145 1.00 0.00 46 CYS A N 10
ATOM 13070 C CA . CYS A 1 46 ? -8.392 -1.217 0.694 1.00 0.00 46 CYS A CA 10
ATOM 13071 C C . CYS A 1 46 ? -7.320 -1.900 1.517 1.00 0.00 46 CYS A C 10
ATOM 13072 O O . CYS A 1 46 ? -7.392 -2.002 2.743 1.00 0.00 46 CYS A O 10
ATOM 13079 N N . ALA A 1 47 ? -6.342 -2.378 0.776 1.00 0.00 47 ALA A N 10
ATOM 13080 C CA . ALA A 1 47 ? -5.169 -3.050 1.317 1.00 0.00 47 ALA A CA 10
ATOM 13081 C C . ALA A 1 47 ? -4.543 -2.303 2.497 1.00 0.00 47 ALA A C 10
ATOM 13082 O O . ALA A 1 47 ? -4.554 -2.795 3.636 1.00 0.00 47 ALA A O 10
ATOM 13089 N N . TYR A 1 48 ? -4.010 -1.119 2.225 1.00 0.00 48 TYR A N 10
ATOM 13090 C CA . TYR A 1 48 ? -3.320 -0.342 3.245 1.00 0.00 48 TYR A CA 10
ATOM 13091 C C . TYR A 1 48 ? -4.266 0.042 4.364 1.00 0.00 48 TYR A C 10
ATOM 13092 O O . TYR A 1 48 ? -3.916 -0.100 5.530 1.00 0.00 48 TYR A O 10
ATOM 13110 N N . ARG A 1 49 ? -5.469 0.493 4.004 1.00 0.00 49 ARG A N 10
ATOM 13111 C CA . ARG A 1 49 ? -6.434 0.978 4.987 1.00 0.00 49 ARG A CA 10
ATOM 13112 C C . ARG A 1 49 ? -6.718 -0.076 6.046 1.00 0.00 49 ARG A C 10
ATOM 13113 O O . ARG A 1 49 ? -6.817 0.238 7.233 1.00 0.00 49 ARG A O 10
ATOM 13134 N N . LYS A 1 50 ? -6.822 -1.333 5.640 1.00 0.00 50 LYS A N 10
ATOM 13135 C CA . LYS A 1 50 ? -7.120 -2.363 6.602 1.00 0.00 50 LYS A CA 10
ATOM 13136 C C . LYS A 1 50 ? -5.861 -2.706 7.378 1.00 0.00 50 LYS A C 10
ATOM 13137 O O . LYS A 1 50 ? -5.944 -3.110 8.527 1.00 0.00 50 LYS A O 10
ATOM 13156 N N . MET A 1 51 ? -4.693 -2.529 6.752 1.00 0.00 51 MET A N 10
ATOM 13157 C CA . MET A 1 51 ? -3.422 -2.658 7.467 1.00 0.00 51 MET A CA 10
ATOM 13158 C C . MET A 1 51 ? -3.306 -1.620 8.586 1.00 0.00 51 MET A C 10
ATOM 13159 O O . MET A 1 51 ? -3.001 -1.972 9.725 1.00 0.00 51 MET A O 10
ATOM 13173 N N . CYS A 1 52 ? -3.539 -0.344 8.266 1.00 0.00 52 CYS A N 10
ATOM 13174 C CA . CYS A 1 52 ? -3.470 0.714 9.267 1.00 0.00 52 CYS A CA 10
ATOM 13175 C C . CYS A 1 52 ? -4.635 0.638 10.255 1.00 0.00 52 CYS A C 10
ATOM 13176 O O . CYS A 1 52 ? -4.600 1.262 11.319 1.00 0.00 52 CYS A O 10
ATOM 13183 N N . ALA A 1 53 ? -5.668 -0.120 9.904 1.00 0.00 53 ALA A N 10
ATOM 13184 C CA . ALA A 1 53 ? -6.726 -0.447 10.851 1.00 0.00 53 ALA A CA 10
ATOM 13185 C C . ALA A 1 53 ? -6.294 -1.614 11.742 1.00 0.00 53 ALA A C 10
ATOM 13186 O O . ALA A 1 53 ? -6.419 -1.559 12.967 1.00 0.00 53 ALA A O 10
ATOM 13193 N N . THR A 1 54 ? -5.780 -2.666 11.113 1.00 0.00 54 THR A N 10
ATOM 13194 C CA . THR A 1 54 ? -5.278 -3.832 11.826 1.00 0.00 54 THR A CA 10
ATOM 13195 C C . THR A 1 54 ? -4.271 -4.612 10.963 1.00 0.00 54 THR A C 10
ATOM 13196 O O . THR A 1 54 ? -3.111 -4.759 11.355 1.00 0.00 54 THR A O 10
ATOM 13207 N N . ASN A 1 55 ? -4.706 -5.058 9.777 1.00 0.00 55 ASN A N 10
ATOM 13208 C CA . ASN A 1 55 ? -3.872 -5.794 8.829 1.00 0.00 55 ASN A CA 10
ATOM 13209 C C . ASN A 1 55 ? -4.761 -6.380 7.739 1.00 0.00 55 ASN A C 10
ATOM 13210 O O . ASN A 1 55 ? -5.982 -6.423 7.895 1.00 0.00 55 ASN A O 10
ATOM 13221 N N . ASN A 1 56 ? -4.142 -6.827 6.647 1.00 0.00 56 ASN A N 10
ATOM 13222 C CA . ASN A 1 56 ? -4.858 -7.431 5.522 1.00 0.00 56 ASN A CA 10
ATOM 13223 C C . ASN A 1 56 ? -3.894 -7.688 4.383 1.00 0.00 56 ASN A C 10
ATOM 13224 O O . ASN A 1 56 ? -3.619 -8.829 4.018 1.00 0.00 56 ASN A O 10
ATOM 13235 N N . LEU A 1 57 ? -3.373 -6.602 3.834 1.00 0.00 57 LEU A N 10
ATOM 13236 C CA . LEU A 1 57 ? -2.503 -6.677 2.675 1.00 0.00 57 LEU A CA 10
ATOM 13237 C C . LEU A 1 57 ? -1.126 -7.143 3.082 1.00 0.00 57 LEU A C 10
ATOM 13238 O O . LEU A 1 57 ? -0.407 -7.751 2.298 1.00 0.00 57 LEU A O 10
ATOM 13254 N N . GLU A 1 58 ? -0.806 -6.904 4.337 1.00 0.00 58 GLU A N 10
ATOM 13255 C CA . GLU A 1 58 ? 0.544 -7.088 4.841 1.00 0.00 58 GLU A CA 10
ATOM 13256 C C . GLU A 1 58 ? 1.029 -8.526 4.701 1.00 0.00 58 GLU A C 10
ATOM 13257 O O . GLU A 1 58 ? 2.220 -8.783 4.756 1.00 0.00 58 GLU A O 10
ATOM 13269 N N . GLN A 1 59 ? 0.109 -9.453 4.489 1.00 0.00 59 GLN A N 10
ATOM 13270 C CA . GLN A 1 59 ? 0.462 -10.856 4.350 1.00 0.00 59 GLN A CA 10
ATOM 13271 C C . GLN A 1 59 ? 1.527 -11.076 3.256 1.00 0.00 59 GLN A C 10
ATOM 13272 O O . GLN A 1 59 ? 2.686 -11.373 3.555 1.00 0.00 59 GLN A O 10
ATOM 13286 N N . ALA A 1 60 ? 1.157 -10.849 2.003 1.00 0.00 60 ALA A N 10
ATOM 13287 C CA . ALA A 1 60 ? 2.034 -11.168 0.875 1.00 0.00 60 ALA A CA 10
ATOM 13288 C C . ALA A 1 60 ? 3.169 -10.176 0.746 1.00 0.00 60 ALA A C 10
ATOM 13289 O O . ALA A 1 60 ? 4.333 -10.562 0.736 1.00 0.00 60 ALA A O 10
ATOM 13296 N N . MET A 1 61 ? 2.820 -8.903 0.592 1.00 0.00 61 MET A N 10
ATOM 13297 C CA . MET A 1 61 ? 3.820 -7.840 0.550 1.00 0.00 61 MET A CA 10
ATOM 13298 C C . MET A 1 61 ? 4.903 -7.999 1.630 1.00 0.00 61 MET A C 10
ATOM 13299 O O . MET A 1 61 ? 6.085 -7.930 1.303 1.00 0.00 61 MET A O 10
ATOM 13313 N N . SER A 1 62 ? 4.530 -8.252 2.893 1.00 0.00 62 SER A N 10
ATOM 13314 C CA . SER A 1 62 ? 5.545 -8.384 3.951 1.00 0.00 62 SER A CA 10
ATOM 13315 C C . SER A 1 62 ? 6.326 -9.694 3.819 1.00 0.00 62 SER A C 10
ATOM 13316 O O . SER A 1 62 ? 7.460 -9.791 4.283 1.00 0.00 62 SER A O 10
ATOM 13324 N N . VAL A 1 63 ? 5.719 -10.714 3.216 1.00 0.00 63 VAL A N 10
ATOM 13325 C CA . VAL A 1 63 ? 6.460 -11.927 2.875 1.00 0.00 63 VAL A CA 10
ATOM 13326 C C . VAL A 1 63 ? 7.497 -11.625 1.788 1.00 0.00 63 VAL A C 10
ATOM 13327 O O . VAL A 1 63 ? 8.629 -12.111 1.835 1.00 0.00 63 VAL A O 10
ATOM 13340 N N . TYR A 1 64 ? 7.101 -10.804 0.824 1.00 0.00 64 TYR A N 10
ATOM 13341 C CA . TYR A 1 64 ? 7.951 -10.474 -0.308 1.00 0.00 64 TYR A CA 10
ATOM 13342 C C . TYR A 1 64 ? 9.091 -9.535 0.074 1.00 0.00 64 TYR A C 10
ATOM 13343 O O . TYR A 1 64 ? 10.254 -9.942 0.063 1.00 0.00 64 TYR A O 10
ATOM 13361 N N . PHE A 1 65 ? 8.776 -8.290 0.422 1.00 0.00 65 PHE A N 10
ATOM 13362 C CA . PHE A 1 65 ? 9.822 -7.313 0.717 1.00 0.00 65 PHE A CA 10
ATOM 13363 C C . PHE A 1 65 ? 10.377 -7.496 2.121 1.00 0.00 65 PHE A C 10
ATOM 13364 O O . PHE A 1 65 ? 10.024 -8.434 2.838 1.00 0.00 65 PHE A O 10
ATOM 13381 N N . THR A 1 66 ? 11.255 -6.590 2.496 1.00 0.00 66 THR A N 10
ATOM 13382 C CA . THR A 1 66 ? 11.862 -6.612 3.812 1.00 0.00 66 THR A CA 10
ATOM 13383 C C . THR A 1 66 ? 11.281 -5.517 4.708 1.00 0.00 66 THR A C 10
ATOM 13384 O O . THR A 1 66 ? 10.426 -4.740 4.275 1.00 0.00 66 THR A O 10
ATOM 13395 N N . ASN A 1 67 ? 11.757 -5.445 5.944 1.00 0.00 67 ASN A N 10
ATOM 13396 C CA . ASN A 1 67 ? 11.256 -4.473 6.910 1.00 0.00 67 ASN A CA 10
ATOM 13397 C C . ASN A 1 67 ? 11.574 -3.047 6.455 1.00 0.00 67 ASN A C 10
ATOM 13398 O O . ASN A 1 67 ? 10.679 -2.207 6.318 1.00 0.00 67 ASN A O 10
ATOM 13409 N N . GLU A 1 68 ? 12.848 -2.793 6.178 1.00 0.00 68 GLU A N 10
ATOM 13410 C CA . GLU A 1 68 ? 13.284 -1.485 5.712 1.00 0.00 68 GLU A CA 10
ATOM 13411 C C . GLU A 1 68 ? 12.655 -1.156 4.362 1.00 0.00 68 GLU A C 10
ATOM 13412 O O . GLU A 1 68 ? 12.421 0.011 4.038 1.00 0.00 68 GLU A O 10
ATOM 13424 N N . GLN A 1 69 ? 12.383 -2.199 3.586 1.00 0.00 69 GLN A N 10
ATOM 13425 C CA . GLN A 1 69 ? 11.767 -2.050 2.278 1.00 0.00 69 GLN A CA 10
ATOM 13426 C C . GLN A 1 69 ? 10.404 -1.389 2.396 1.00 0.00 69 GLN A C 10
ATOM 13427 O O . GLN A 1 69 ? 10.093 -0.471 1.650 1.00 0.00 69 GLN A O 10
ATOM 13441 N N . ILE A 1 70 ? 9.589 -1.849 3.336 1.00 0.00 70 ILE A N 10
ATOM 13442 C CA . ILE A 1 70 ? 8.240 -1.325 3.451 1.00 0.00 70 ILE A CA 10
ATOM 13443 C C . ILE A 1 70 ? 8.196 -0.029 4.255 1.00 0.00 70 ILE A C 10
ATOM 13444 O O . ILE A 1 70 ? 7.265 0.752 4.112 1.00 0.00 70 ILE A O 10
ATOM 13460 N N . LYS A 1 71 ? 9.198 0.224 5.083 1.00 0.00 71 LYS A N 10
ATOM 13461 C CA . LYS A 1 71 ? 9.346 1.560 5.652 1.00 0.00 71 LYS A CA 10
ATOM 13462 C C . LYS A 1 71 ? 9.528 2.544 4.504 1.00 0.00 71 LYS A C 10
ATOM 13463 O O . LYS A 1 71 ? 8.930 3.635 4.465 1.00 0.00 71 LYS A O 10
ATOM 13482 N N . GLU A 1 72 ? 10.328 2.105 3.541 1.00 0.00 72 GLU A N 10
ATOM 13483 C CA . GLU A 1 72 ? 10.564 2.855 2.331 1.00 0.00 72 GLU A CA 10
ATOM 13484 C C . GLU A 1 72 ? 9.254 3.088 1.593 1.00 0.00 72 GLU A C 10
ATOM 13485 O O . GLU A 1 72 ? 8.904 4.228 1.321 1.00 0.00 72 GLU A O 10
ATOM 13497 N N . ILE A 1 73 ? 8.498 2.015 1.316 1.00 0.00 73 ILE A N 10
ATOM 13498 C CA . ILE A 1 73 ? 7.225 2.164 0.600 1.00 0.00 73 ILE A CA 10
ATOM 13499 C C . ILE A 1 73 ? 6.174 2.815 1.489 1.00 0.00 73 ILE A C 10
ATOM 13500 O O . ILE A 1 73 ? 5.118 3.205 1.011 1.00 0.00 73 ILE A O 10
ATOM 13516 N N . HIS A 1 74 ? 6.461 2.925 2.779 1.00 0.00 74 HIS A N 10
ATOM 13517 C CA . HIS A 1 74 ? 5.609 3.692 3.676 1.00 0.00 74 HIS A CA 10
ATOM 13518 C C . HIS A 1 74 ? 5.620 5.148 3.247 1.00 0.00 74 HIS A C 10
ATOM 13519 O O . HIS A 1 74 ? 4.592 5.695 2.860 1.00 0.00 74 HIS A O 10
ATOM 13534 N N . ASP A 1 75 ? 6.792 5.768 3.267 1.00 0.00 75 ASP A N 10
ATOM 13535 C CA . ASP A 1 75 ? 6.889 7.164 2.904 1.00 0.00 75 ASP A CA 10
ATOM 13536 C C . ASP A 1 75 ? 6.807 7.298 1.397 1.00 0.00 75 ASP A C 10
ATOM 13537 O O . ASP A 1 75 ? 6.390 8.330 0.862 1.00 0.00 75 ASP A O 10
ATOM 13546 N N . ALA A 1 76 ? 7.161 6.217 0.723 1.00 0.00 76 ALA A N 10
ATOM 13547 C CA . ALA A 1 76 ? 7.058 6.138 -0.715 1.00 0.00 76 ALA A CA 10
ATOM 13548 C C . ALA A 1 76 ? 5.606 6.149 -1.169 1.00 0.00 76 ALA A C 10
ATOM 13549 O O . ALA A 1 76 ? 5.273 6.787 -2.135 1.00 0.00 76 ALA A O 10
ATOM 13556 N N . ALA A 1 77 ? 4.734 5.440 -0.491 1.00 0.00 77 ALA A N 10
ATOM 13557 C CA . ALA A 1 77 ? 3.342 5.401 -0.922 1.00 0.00 77 ALA A CA 10
ATOM 13558 C C . ALA A 1 77 ? 2.502 6.492 -0.266 1.00 0.00 77 ALA A C 10
ATOM 13559 O O . ALA A 1 77 ? 1.405 6.790 -0.728 1.00 0.00 77 ALA A O 10
ATOM 13566 N N . THR A 1 78 ? 3.009 7.097 0.798 1.00 0.00 78 THR A N 10
ATOM 13567 C CA . THR A 1 78 ? 2.323 8.225 1.408 1.00 0.00 78 THR A CA 10
ATOM 13568 C C . THR A 1 78 ? 2.559 9.496 0.596 1.00 0.00 78 THR A C 10
ATOM 13569 O O . THR A 1 78 ? 1.618 10.198 0.214 1.00 0.00 78 THR A O 10
ATOM 13580 N N . ALA A 1 79 ? 3.824 9.789 0.334 1.00 0.00 79 ALA A N 10
ATOM 13581 C CA . ALA A 1 79 ? 4.195 10.980 -0.412 1.00 0.00 79 ALA A CA 10
ATOM 13582 C C . ALA A 1 79 ? 4.440 10.669 -1.880 1.00 0.00 79 ALA A C 10
ATOM 13583 O O . ALA A 1 79 ? 4.744 11.568 -2.664 1.00 0.00 79 ALA A O 10
ATOM 13590 N N . CYS A 1 80 ? 4.342 9.383 -2.230 1.00 0.00 80 CYS A N 10
ATOM 13591 C CA . CYS A 1 80 ? 4.789 8.887 -3.520 1.00 0.00 80 CYS A CA 10
ATOM 13592 C C . CYS A 1 80 ? 6.239 9.277 -3.701 1.00 0.00 80 CYS A C 10
ATOM 13593 O O . CYS A 1 80 ? 6.645 9.871 -4.698 1.00 0.00 80 CYS A O 10
ATOM 13600 N N . ASP A 1 81 ? 7.011 8.902 -2.685 1.00 0.00 81 ASP A N 10
ATOM 13601 C CA . ASP A 1 81 ? 8.383 9.333 -2.535 1.00 0.00 81 ASP A CA 10
ATOM 13602 C C . ASP A 1 81 ? 9.245 8.197 -1.991 1.00 0.00 81 ASP A C 10
ATOM 13603 O O . ASP A 1 81 ? 9.501 8.135 -0.792 1.00 0.00 81 ASP A O 10
ATOM 13612 N N . PRO A 1 82 ? 9.677 7.265 -2.849 1.00 0.00 82 PRO A N 10
ATOM 13613 C CA . PRO A 1 82 ? 10.559 6.153 -2.444 1.00 0.00 82 PRO A CA 10
ATOM 13614 C C . PRO A 1 82 ? 11.923 6.638 -1.977 1.00 0.00 82 PRO A C 10
ATOM 13615 O O . PRO A 1 82 ? 12.677 5.909 -1.332 1.00 0.00 82 PRO A O 10
ATOM 13626 N N . GLU A 1 83 ? 12.226 7.877 -2.314 1.00 0.00 83 GLU A N 10
ATOM 13627 C CA . GLU A 1 83 ? 13.401 8.539 -1.782 1.00 0.00 83 GLU A CA 10
ATOM 13628 C C . GLU A 1 83 ? 13.025 9.193 -0.473 1.00 0.00 83 GLU A C 10
ATOM 13629 O O . GLU A 1 83 ? 13.664 8.978 0.558 1.00 0.00 83 GLU A O 10
ATOM 13641 N N . ALA A 1 84 ? 11.951 9.977 -0.554 1.00 0.00 84 ALA A N 10
ATOM 13642 C CA . ALA A 1 84 ? 11.353 10.672 0.573 1.00 0.00 84 ALA A CA 10
ATOM 13643 C C . ALA A 1 84 ? 12.296 11.720 1.142 1.00 0.00 84 ALA A C 10
ATOM 13644 O O . ALA A 1 84 ? 12.118 12.915 0.909 1.00 0.00 84 ALA A O 10
ATOM 13651 N N . HIS A 1 85 ? 13.316 11.238 1.837 1.00 0.00 85 HIS A N 10
ATOM 13652 C CA . HIS A 1 85 ? 14.266 12.045 2.583 1.00 0.00 85 HIS A CA 10
ATOM 13653 C C . HIS A 1 85 ? 14.937 11.108 3.571 1.00 0.00 85 HIS A C 10
ATOM 13654 O O . HIS A 1 85 ? 16.151 10.935 3.565 1.00 0.00 85 HIS A O 10
ATOM 13669 N N . HIS A 1 86 ? 14.094 10.506 4.404 1.00 0.00 86 HIS A N 10
ATOM 13670 C CA . HIS A 1 86 ? 14.441 9.375 5.260 1.00 0.00 86 HIS A CA 10
ATOM 13671 C C . HIS A 1 86 ? 13.146 8.692 5.679 1.00 0.00 86 HIS A C 10
ATOM 13672 O O . HIS A 1 86 ? 12.274 9.333 6.264 1.00 0.00 86 HIS A O 10
ATOM 13687 N N . GLU A 1 87 ? 13.002 7.411 5.347 1.00 0.00 87 GLU A N 10
ATOM 13688 C CA . GLU A 1 87 ? 11.783 6.677 5.679 1.00 0.00 87 GLU A CA 10
ATOM 13689 C C . GLU A 1 87 ? 11.681 6.425 7.183 1.00 0.00 87 GLU A C 10
ATOM 13690 O O . GLU A 1 87 ? 11.104 7.236 7.905 1.00 0.00 87 GLU A O 10
ATOM 13702 N N . HIS A 1 88 ? 12.249 5.311 7.644 1.00 0.00 88 HIS A N 10
ATOM 13703 C CA . HIS A 1 88 ? 12.276 4.971 9.064 1.00 0.00 88 HIS A CA 10
ATOM 13704 C C . HIS A 1 88 ? 10.871 5.025 9.662 1.00 0.00 88 HIS A C 10
ATOM 13705 O O . HIS A 1 88 ? 10.498 6.023 10.277 1.00 0.00 88 HIS A O 10
ATOM 13720 N N . ASP A 1 89 ? 10.116 3.937 9.479 1.00 0.00 89 ASP A N 10
ATOM 13721 C CA . ASP A 1 89 ? 8.698 3.869 9.866 1.00 0.00 89 ASP A CA 10
ATOM 13722 C C . ASP A 1 89 ? 8.430 4.533 11.212 1.00 0.00 89 ASP A C 10
ATOM 13723 O O . ASP A 1 89 ? 9.099 4.248 12.210 1.00 0.00 89 ASP A O 10
ATOM 13732 N N . HIS A 1 90 ? 7.447 5.422 11.219 1.00 0.00 90 HIS A N 10
ATOM 13733 C CA . HIS A 1 90 ? 7.134 6.227 12.387 1.00 0.00 90 HIS A CA 10
ATOM 13734 C C . HIS A 1 90 ? 5.632 6.477 12.477 1.00 0.00 90 HIS A C 10
ATOM 13735 O O . HIS A 1 90 ? 5.189 7.602 12.180 1.00 0.00 90 HIS A O 10
ATOM 13751 N N . HIS A 1 1 ? -10.963 1.854 16.596 1.00 0.00 1 HIS A N 11
ATOM 13752 C CA . HIS A 1 1 ? -10.459 2.264 17.929 1.00 0.00 1 HIS A CA 11
ATOM 13753 C C . HIS A 1 1 ? -10.396 3.788 18.041 1.00 0.00 1 HIS A C 11
ATOM 13754 O O . HIS A 1 1 ? -9.778 4.314 18.971 1.00 0.00 1 HIS A O 11
ATOM 13771 N N . HIS A 1 2 ? -11.008 4.484 17.069 1.00 0.00 2 HIS A N 11
ATOM 13772 C CA . HIS A 1 2 ? -11.106 5.951 17.060 1.00 0.00 2 HIS A CA 11
ATOM 13773 C C . HIS A 1 2 ? -9.811 6.588 16.558 1.00 0.00 2 HIS A C 11
ATOM 13774 O O . HIS A 1 2 ? -8.722 6.153 16.918 1.00 0.00 2 HIS A O 11
ATOM 13789 N N . GLN A 1 3 ? -9.966 7.605 15.696 1.00 0.00 3 GLN A N 11
ATOM 13790 C CA . GLN A 1 3 ? -8.858 8.361 15.076 1.00 0.00 3 GLN A CA 11
ATOM 13791 C C . GLN A 1 3 ? -7.925 7.462 14.260 1.00 0.00 3 GLN A C 11
ATOM 13792 O O . GLN A 1 3 ? -6.887 7.908 13.773 1.00 0.00 3 GLN A O 11
ATOM 13806 N N . GLU A 1 4 ? -8.308 6.209 14.098 1.00 0.00 4 GLU A N 11
ATOM 13807 C CA . GLU A 1 4 ? -7.577 5.281 13.257 1.00 0.00 4 GLU A CA 11
ATOM 13808 C C . GLU A 1 4 ? -8.570 4.438 12.475 1.00 0.00 4 GLU A C 11
ATOM 13809 O O . GLU A 1 4 ? -9.750 4.795 12.409 1.00 0.00 4 GLU A O 11
ATOM 13821 N N . LEU A 1 5 ? -8.105 3.341 11.879 1.00 0.00 5 LEU A N 11
ATOM 13822 C CA . LEU A 1 5 ? -8.929 2.556 10.963 1.00 0.00 5 LEU A CA 11
ATOM 13823 C C . LEU A 1 5 ? -9.352 3.456 9.805 1.00 0.00 5 LEU A C 11
ATOM 13824 O O . LEU A 1 5 ? -10.441 3.330 9.247 1.00 0.00 5 LEU A O 11
ATOM 13840 N N . CYS A 1 6 ? -8.455 4.382 9.468 1.00 0.00 6 CYS A N 11
ATOM 13841 C CA . CYS A 1 6 ? -8.680 5.359 8.411 1.00 0.00 6 CYS A CA 11
ATOM 13842 C C . CYS A 1 6 ? -9.899 6.226 8.727 1.00 0.00 6 CYS A C 11
ATOM 13843 O O . CYS A 1 6 ? -10.939 6.137 8.076 1.00 0.00 6 CYS A O 11
ATOM 13850 N N . THR A 1 7 ? -9.743 7.068 9.753 1.00 0.00 7 THR A N 11
ATOM 13851 C CA . THR A 1 7 ? -10.809 7.951 10.222 1.00 0.00 7 THR A CA 11
ATOM 13852 C C . THR A 1 7 ? -11.208 8.972 9.152 1.00 0.00 7 THR A C 11
ATOM 13853 O O . THR A 1 7 ? -12.360 9.395 9.086 1.00 0.00 7 THR A O 11
ATOM 13864 N N . LYS A 1 8 ? -10.257 9.358 8.312 1.00 0.00 8 LYS A N 11
ATOM 13865 C CA . LYS A 1 8 ? -10.540 10.258 7.205 1.00 0.00 8 LYS A CA 11
ATOM 13866 C C . LYS A 1 8 ? -10.587 9.460 5.909 1.00 0.00 8 LYS A C 11
ATOM 13867 O O . LYS A 1 8 ? -9.868 9.760 4.956 1.00 0.00 8 LYS A O 11
ATOM 13886 N N . GLY A 1 9 ? -11.452 8.442 5.917 1.00 0.00 9 GLY A N 11
ATOM 13887 C CA . GLY A 1 9 ? -11.477 7.405 4.892 1.00 0.00 9 GLY A CA 11
ATOM 13888 C C . GLY A 1 9 ? -11.223 7.890 3.483 1.00 0.00 9 GLY A C 11
ATOM 13889 O O . GLY A 1 9 ? -10.139 7.675 2.941 1.00 0.00 9 GLY A O 11
ATOM 13893 N N . ASP A 1 10 ? -12.219 8.528 2.884 1.00 0.00 10 ASP A N 11
ATOM 13894 C CA . ASP A 1 10 ? -12.124 8.959 1.494 1.00 0.00 10 ASP A CA 11
ATOM 13895 C C . ASP A 1 10 ? -10.956 9.910 1.284 1.00 0.00 10 ASP A C 11
ATOM 13896 O O . ASP A 1 10 ? -10.039 9.613 0.529 1.00 0.00 10 ASP A O 11
ATOM 13905 N N . ASP A 1 11 ? -10.979 11.028 1.991 1.00 0.00 11 ASP A N 11
ATOM 13906 C CA . ASP A 1 11 ? -10.037 12.121 1.760 1.00 0.00 11 ASP A CA 11
ATOM 13907 C C . ASP A 1 11 ? -8.596 11.652 1.875 1.00 0.00 11 ASP A C 11
ATOM 13908 O O . ASP A 1 11 ? -7.811 11.760 0.926 1.00 0.00 11 ASP A O 11
ATOM 13917 N N . ALA A 1 12 ? -8.260 11.106 3.032 1.00 0.00 12 ALA A N 11
ATOM 13918 C CA . ALA A 1 12 ? -6.890 10.729 3.326 1.00 0.00 12 ALA A CA 11
ATOM 13919 C C . ALA A 1 12 ? -6.439 9.551 2.481 1.00 0.00 12 ALA A C 11
ATOM 13920 O O . ALA A 1 12 ? -5.341 9.573 1.928 1.00 0.00 12 ALA A O 11
ATOM 13927 N N . LEU A 1 13 ? -7.287 8.538 2.344 1.00 0.00 13 LEU A N 11
ATOM 13928 C CA . LEU A 1 13 ? -6.866 7.322 1.658 1.00 0.00 13 LEU A CA 11
ATOM 13929 C C . LEU A 1 13 ? -6.811 7.548 0.154 1.00 0.00 13 LEU A C 11
ATOM 13930 O O . LEU A 1 13 ? -6.033 6.914 -0.549 1.00 0.00 13 LEU A O 11
ATOM 13946 N N . VAL A 1 14 ? -7.640 8.458 -0.333 1.00 0.00 14 VAL A N 11
ATOM 13947 C CA . VAL A 1 14 ? -7.559 8.901 -1.715 1.00 0.00 14 VAL A CA 11
ATOM 13948 C C . VAL A 1 14 ? -6.235 9.621 -1.945 1.00 0.00 14 VAL A C 11
ATOM 13949 O O . VAL A 1 14 ? -5.563 9.407 -2.954 1.00 0.00 14 VAL A O 11
ATOM 13962 N N . THR A 1 15 ? -5.854 10.453 -0.985 1.00 0.00 15 THR A N 11
ATOM 13963 C CA . THR A 1 15 ? -4.564 11.116 -1.033 1.00 0.00 15 THR A CA 11
ATOM 13964 C C . THR A 1 15 ? -3.450 10.069 -1.064 1.00 0.00 15 THR A C 11
ATOM 13965 O O . THR A 1 15 ? -2.551 10.116 -1.915 1.00 0.00 15 THR A O 11
ATOM 13976 N N . GLU A 1 16 ? -3.536 9.097 -0.159 1.00 0.00 16 GLU A N 11
ATOM 13977 C CA . GLU A 1 16 ? -2.541 8.042 -0.108 1.00 0.00 16 GLU A CA 11
ATOM 13978 C C . GLU A 1 16 ? -2.571 7.205 -1.372 1.00 0.00 16 GLU A C 11
ATOM 13979 O O . GLU A 1 16 ? -1.526 6.844 -1.861 1.00 0.00 16 GLU A O 11
ATOM 13991 N N . LEU A 1 17 ? -3.752 6.910 -1.919 1.00 0.00 17 LEU A N 11
ATOM 13992 C CA . LEU A 1 17 ? -3.820 6.052 -3.105 1.00 0.00 17 LEU A CA 11
ATOM 13993 C C . LEU A 1 17 ? -3.147 6.719 -4.306 1.00 0.00 17 LEU A C 11
ATOM 13994 O O . LEU A 1 17 ? -2.484 6.052 -5.104 1.00 0.00 17 LEU A O 11
ATOM 14010 N N . GLU A 1 18 ? -3.281 8.038 -4.416 1.00 0.00 18 GLU A N 11
ATOM 14011 C CA . GLU A 1 18 ? -2.562 8.778 -5.445 1.00 0.00 18 GLU A CA 11
ATOM 14012 C C . GLU A 1 18 ? -1.073 8.754 -5.132 1.00 0.00 18 GLU A C 11
ATOM 14013 O O . GLU A 1 18 ? -0.230 8.815 -6.027 1.00 0.00 18 GLU A O 11
ATOM 14025 N N . CYS A 1 19 ? -0.771 8.635 -3.851 1.00 0.00 19 CYS A N 11
ATOM 14026 C CA . CYS A 1 19 ? 0.598 8.556 -3.379 1.00 0.00 19 CYS A CA 11
ATOM 14027 C C . CYS A 1 19 ? 1.070 7.101 -3.378 1.00 0.00 19 CYS A C 11
ATOM 14028 O O . CYS A 1 19 ? 2.214 6.802 -3.061 1.00 0.00 19 CYS A O 11
ATOM 14035 N N . ILE A 1 20 ? 0.151 6.200 -3.704 1.00 0.00 20 ILE A N 11
ATOM 14036 C CA . ILE A 1 20 ? 0.467 4.788 -3.892 1.00 0.00 20 ILE A CA 11
ATOM 14037 C C . ILE A 1 20 ? 0.686 4.516 -5.379 1.00 0.00 20 ILE A C 11
ATOM 14038 O O . ILE A 1 20 ? 1.440 3.628 -5.769 1.00 0.00 20 ILE A O 11
ATOM 14054 N N . ARG A 1 21 ? 0.038 5.330 -6.201 1.00 0.00 21 ARG A N 11
ATOM 14055 C CA . ARG A 1 21 ? -0.047 5.070 -7.636 1.00 0.00 21 ARG A CA 11
ATOM 14056 C C . ARG A 1 21 ? 1.147 5.668 -8.364 1.00 0.00 21 ARG A C 11
ATOM 14057 O O . ARG A 1 21 ? 1.321 5.472 -9.564 1.00 0.00 21 ARG A O 11
ATOM 14078 N N . LEU A 1 22 ? 1.992 6.372 -7.627 1.00 0.00 22 LEU A N 11
ATOM 14079 C CA . LEU A 1 22 ? 3.157 7.032 -8.208 1.00 0.00 22 LEU A CA 11
ATOM 14080 C C . LEU A 1 22 ? 4.211 5.997 -8.623 1.00 0.00 22 LEU A C 11
ATOM 14081 O O . LEU A 1 22 ? 5.369 6.324 -8.888 1.00 0.00 22 LEU A O 11
ATOM 14097 N N . ARG A 1 23 ? 3.759 4.740 -8.687 1.00 0.00 23 ARG A N 11
ATOM 14098 C CA . ARG A 1 23 ? 4.592 3.564 -8.979 1.00 0.00 23 ARG A CA 11
ATOM 14099 C C . ARG A 1 23 ? 5.568 3.278 -7.839 1.00 0.00 23 ARG A C 11
ATOM 14100 O O . ARG A 1 23 ? 6.144 2.191 -7.757 1.00 0.00 23 ARG A O 11
ATOM 14121 N N . ILE A 1 24 ? 5.727 4.255 -6.956 1.00 0.00 24 ILE A N 11
ATOM 14122 C CA . ILE A 1 24 ? 6.583 4.133 -5.790 1.00 0.00 24 ILE A CA 11
ATOM 14123 C C . ILE A 1 24 ? 8.046 4.001 -6.227 1.00 0.00 24 ILE A C 11
ATOM 14124 O O . ILE A 1 24 ? 8.638 4.972 -6.695 1.00 0.00 24 ILE A O 11
ATOM 14140 N N . SER A 1 25 ? 8.585 2.796 -6.107 1.00 0.00 25 SER A N 11
ATOM 14141 C CA . SER A 1 25 ? 9.941 2.460 -6.535 1.00 0.00 25 SER A CA 11
ATOM 14142 C C . SER A 1 25 ? 10.284 1.054 -6.023 1.00 0.00 25 SER A C 11
ATOM 14143 O O . SER A 1 25 ? 10.662 0.185 -6.807 1.00 0.00 25 SER A O 11
ATOM 14151 N N . PRO A 1 26 ? 10.169 0.825 -4.687 1.00 0.00 26 PRO A N 11
ATOM 14152 C CA . PRO A 1 26 ? 10.324 -0.507 -4.056 1.00 0.00 26 PRO A CA 11
ATOM 14153 C C . PRO A 1 26 ? 9.461 -1.629 -4.660 1.00 0.00 26 PRO A C 11
ATOM 14154 O O . PRO A 1 26 ? 8.760 -1.445 -5.654 1.00 0.00 26 PRO A O 11
ATOM 14165 N N . GLU A 1 27 ? 9.501 -2.792 -3.994 1.00 0.00 27 GLU A N 11
ATOM 14166 C CA . GLU A 1 27 ? 8.774 -4.004 -4.416 1.00 0.00 27 GLU A CA 11
ATOM 14167 C C . GLU A 1 27 ? 7.262 -3.821 -4.388 1.00 0.00 27 GLU A C 11
ATOM 14168 O O . GLU A 1 27 ? 6.529 -4.770 -4.660 1.00 0.00 27 GLU A O 11
ATOM 14180 N N . THR A 1 28 ? 6.819 -2.627 -4.001 1.00 0.00 28 THR A N 11
ATOM 14181 C CA . THR A 1 28 ? 5.407 -2.275 -3.928 1.00 0.00 28 THR A CA 11
ATOM 14182 C C . THR A 1 28 ? 4.551 -2.973 -4.989 1.00 0.00 28 THR A C 11
ATOM 14183 O O . THR A 1 28 ? 3.577 -3.645 -4.648 1.00 0.00 28 THR A O 11
ATOM 14194 N N . ASN A 1 29 ? 4.946 -2.866 -6.252 1.00 0.00 29 ASN A N 11
ATOM 14195 C CA . ASN A 1 29 ? 4.107 -3.326 -7.341 1.00 0.00 29 ASN A CA 11
ATOM 14196 C C . ASN A 1 29 ? 3.858 -4.812 -7.203 1.00 0.00 29 ASN A C 11
ATOM 14197 O O . ASN A 1 29 ? 2.717 -5.242 -7.095 1.00 0.00 29 ASN A O 11
ATOM 14208 N N . ALA A 1 30 ? 4.936 -5.580 -7.145 1.00 0.00 30 ALA A N 11
ATOM 14209 C CA . ALA A 1 30 ? 4.844 -7.026 -7.066 1.00 0.00 30 ALA A CA 11
ATOM 14210 C C . ALA A 1 30 ? 4.229 -7.464 -5.743 1.00 0.00 30 ALA A C 11
ATOM 14211 O O . ALA A 1 30 ? 3.229 -8.188 -5.718 1.00 0.00 30 ALA A O 11
ATOM 14218 N N . ALA A 1 31 ? 4.812 -6.989 -4.649 1.00 0.00 31 ALA A N 11
ATOM 14219 C CA . ALA A 1 31 ? 4.409 -7.413 -3.318 1.00 0.00 31 ALA A CA 11
ATOM 14220 C C . ALA A 1 31 ? 2.935 -7.129 -3.063 1.00 0.00 31 ALA A C 11
ATOM 14221 O O . ALA A 1 31 ? 2.150 -8.057 -2.881 1.00 0.00 31 ALA A O 11
ATOM 14228 N N . PHE A 1 32 ? 2.560 -5.851 -3.030 1.00 0.00 32 PHE A N 11
ATOM 14229 C CA . PHE A 1 32 ? 1.157 -5.479 -2.890 1.00 0.00 32 PHE A CA 11
ATOM 14230 C C . PHE A 1 32 ? 0.286 -6.101 -3.977 1.00 0.00 32 PHE A C 11
ATOM 14231 O O . PHE A 1 32 ? -0.890 -6.306 -3.758 1.00 0.00 32 PHE A O 11
ATOM 14248 N N . ASP A 1 33 ? 0.843 -6.422 -5.141 1.00 0.00 33 ASP A N 11
ATOM 14249 C CA . ASP A 1 33 ? 0.049 -7.051 -6.184 1.00 0.00 33 ASP A CA 11
ATOM 14250 C C . ASP A 1 33 ? -0.555 -8.345 -5.656 1.00 0.00 33 ASP A C 11
ATOM 14251 O O . ASP A 1 33 ? -1.778 -8.474 -5.574 1.00 0.00 33 ASP A O 11
ATOM 14260 N N . ASN A 1 34 ? 0.295 -9.278 -5.236 1.00 0.00 34 ASN A N 11
ATOM 14261 C CA . ASN A 1 34 ? -0.206 -10.528 -4.664 1.00 0.00 34 ASN A CA 11
ATOM 14262 C C . ASN A 1 34 ? -0.769 -10.308 -3.256 1.00 0.00 34 ASN A C 11
ATOM 14263 O O . ASN A 1 34 ? -1.626 -11.066 -2.789 1.00 0.00 34 ASN A O 11
ATOM 14274 N N . ALA A 1 35 ? -0.314 -9.258 -2.587 1.00 0.00 35 ALA A N 11
ATOM 14275 C CA . ALA A 1 35 ? -0.841 -8.912 -1.270 1.00 0.00 35 ALA A CA 11
ATOM 14276 C C . ALA A 1 35 ? -2.302 -8.483 -1.366 1.00 0.00 35 ALA A C 11
ATOM 14277 O O . ALA A 1 35 ? -3.183 -9.071 -0.737 1.00 0.00 35 ALA A O 11
ATOM 14284 N N . VAL A 1 36 ? -2.556 -7.470 -2.175 1.00 0.00 36 VAL A N 11
ATOM 14285 C CA . VAL A 1 36 ? -3.896 -6.960 -2.389 1.00 0.00 36 VAL A CA 11
ATOM 14286 C C . VAL A 1 36 ? -4.732 -7.994 -3.125 1.00 0.00 36 VAL A C 11
ATOM 14287 O O . VAL A 1 36 ? -5.958 -7.934 -3.120 1.00 0.00 36 VAL A O 11
ATOM 14300 N N . GLN A 1 37 ? -4.053 -8.943 -3.752 1.00 0.00 37 GLN A N 11
ATOM 14301 C CA . GLN A 1 37 ? -4.706 -10.129 -4.275 1.00 0.00 37 GLN A CA 11
ATOM 14302 C C . GLN A 1 37 ? -5.346 -10.913 -3.126 1.00 0.00 37 GLN A C 11
ATOM 14303 O O . GLN A 1 37 ? -6.466 -11.407 -3.250 1.00 0.00 37 GLN A O 11
ATOM 14317 N N . GLN A 1 38 ? -4.623 -11.007 -2.003 1.00 0.00 38 GLN A N 11
ATOM 14318 C CA . GLN A 1 38 ? -5.163 -11.613 -0.773 1.00 0.00 38 GLN A CA 11
ATOM 14319 C C . GLN A 1 38 ? -6.407 -10.891 -0.295 1.00 0.00 38 GLN A C 11
ATOM 14320 O O . GLN A 1 38 ? -7.498 -11.460 -0.278 1.00 0.00 38 GLN A O 11
ATOM 14334 N N . LEU A 1 39 ? -6.233 -9.625 0.098 1.00 0.00 39 LEU A N 11
ATOM 14335 C CA . LEU A 1 39 ? -7.338 -8.855 0.673 1.00 0.00 39 LEU A CA 11
ATOM 14336 C C . LEU A 1 39 ? -8.365 -8.537 -0.397 1.00 0.00 39 LEU A C 11
ATOM 14337 O O . LEU A 1 39 ? -9.434 -8.009 -0.107 1.00 0.00 39 LEU A O 11
ATOM 14353 N N . ASN A 1 40 ? -7.984 -8.858 -1.629 1.00 0.00 40 ASN A N 11
ATOM 14354 C CA . ASN A 1 40 ? -8.835 -8.826 -2.825 1.00 0.00 40 ASN A CA 11
ATOM 14355 C C . ASN A 1 40 ? -9.766 -7.630 -2.881 1.00 0.00 40 ASN A C 11
ATOM 14356 O O . ASN A 1 40 ? -10.897 -7.705 -3.356 1.00 0.00 40 ASN A O 11
ATOM 14367 N N . CYS A 1 41 ? -9.244 -6.513 -2.423 1.00 0.00 41 CYS A N 11
ATOM 14368 C CA . CYS A 1 41 ? -9.900 -5.236 -2.572 1.00 0.00 41 CYS A CA 11
ATOM 14369 C C . CYS A 1 41 ? -9.657 -4.717 -3.979 1.00 0.00 41 CYS A C 11
ATOM 14370 O O . CYS A 1 41 ? -10.299 -3.760 -4.419 1.00 0.00 41 CYS A O 11
ATOM 14377 N N . LEU A 1 42 ? -8.708 -5.371 -4.666 1.00 0.00 42 LEU A N 11
ATOM 14378 C CA . LEU A 1 42 ? -8.251 -4.984 -6.002 1.00 0.00 42 LEU A CA 11
ATOM 14379 C C . LEU A 1 42 ? -7.455 -3.685 -5.923 1.00 0.00 42 LEU A C 11
ATOM 14380 O O . LEU A 1 42 ? -6.296 -3.622 -6.334 1.00 0.00 42 LEU A O 11
ATOM 14396 N N . ASN A 1 43 ? -8.079 -2.664 -5.366 1.00 0.00 43 ASN A N 11
ATOM 14397 C CA . ASN A 1 43 ? -7.440 -1.382 -5.164 1.00 0.00 43 ASN A CA 11
ATOM 14398 C C . ASN A 1 43 ? -6.414 -1.493 -4.041 1.00 0.00 43 ASN A C 11
ATOM 14399 O O . ASN A 1 43 ? -6.643 -2.164 -3.029 1.00 0.00 43 ASN A O 11
ATOM 14410 N N . ARG A 1 44 ? -5.288 -0.823 -4.214 1.00 0.00 44 ARG A N 11
ATOM 14411 C CA . ARG A 1 44 ? -4.182 -0.944 -3.277 1.00 0.00 44 ARG A CA 11
ATOM 14412 C C . ARG A 1 44 ? -4.357 -0.016 -2.080 1.00 0.00 44 ARG A C 11
ATOM 14413 O O . ARG A 1 44 ? -3.671 -0.161 -1.069 1.00 0.00 44 ARG A O 11
ATOM 14434 N N . ALA A 1 45 ? -5.284 0.928 -2.194 1.00 0.00 45 ALA A N 11
ATOM 14435 C CA . ALA A 1 45 ? -5.607 1.811 -1.078 1.00 0.00 45 ALA A CA 11
ATOM 14436 C C . ALA A 1 45 ? -6.234 1.026 0.073 1.00 0.00 45 ALA A C 11
ATOM 14437 O O . ALA A 1 45 ? -6.086 1.385 1.228 1.00 0.00 45 ALA A O 11
ATOM 14444 N N . CYS A 1 46 ? -6.920 -0.064 -0.257 1.00 0.00 46 CYS A N 11
ATOM 14445 C CA . CYS A 1 46 ? -7.542 -0.919 0.748 1.00 0.00 46 CYS A CA 11
ATOM 14446 C C . CYS A 1 46 ? -6.454 -1.665 1.511 1.00 0.00 46 CYS A C 11
ATOM 14447 O O . CYS A 1 46 ? -6.559 -1.952 2.710 1.00 0.00 46 CYS A O 11
ATOM 14454 N N . ALA A 1 47 ? -5.382 -1.935 0.799 1.00 0.00 47 ALA A N 11
ATOM 14455 C CA . ALA A 1 47 ? -4.219 -2.589 1.374 1.00 0.00 47 ALA A CA 11
ATOM 14456 C C . ALA A 1 47 ? -3.512 -1.652 2.346 1.00 0.00 47 ALA A C 11
ATOM 14457 O O . ALA A 1 47 ? -3.228 -2.008 3.490 1.00 0.00 47 ALA A O 11
ATOM 14464 N N . TYR A 1 48 ? -3.253 -0.437 1.905 1.00 0.00 48 TYR A N 11
ATOM 14465 C CA . TYR A 1 48 ? -2.664 0.551 2.786 1.00 0.00 48 TYR A CA 11
ATOM 14466 C C . TYR A 1 48 ? -3.707 1.073 3.777 1.00 0.00 48 TYR A C 11
ATOM 14467 O O . TYR A 1 48 ? -3.376 1.770 4.730 1.00 0.00 48 TYR A O 11
ATOM 14485 N N . ARG A 1 49 ? -4.971 0.704 3.559 1.00 0.00 49 ARG A N 11
ATOM 14486 C CA . ARG A 1 49 ? -5.996 0.848 4.587 1.00 0.00 49 ARG A CA 11
ATOM 14487 C C . ARG A 1 49 ? -5.650 -0.076 5.752 1.00 0.00 49 ARG A C 11
ATOM 14488 O O . ARG A 1 49 ? -5.789 0.312 6.897 1.00 0.00 49 ARG A O 11
ATOM 14509 N N . LYS A 1 50 ? -5.190 -1.306 5.456 1.00 0.00 50 LYS A N 11
ATOM 14510 C CA . LYS A 1 50 ? -4.585 -2.157 6.492 1.00 0.00 50 LYS A CA 11
ATOM 14511 C C . LYS A 1 50 ? -3.557 -1.362 7.225 1.00 0.00 50 LYS A C 11
ATOM 14512 O O . LYS A 1 50 ? -3.594 -1.238 8.440 1.00 0.00 50 LYS A O 11
ATOM 14531 N N . MET A 1 51 ? -2.593 -0.904 6.445 1.00 0.00 51 MET A N 11
ATOM 14532 C CA . MET A 1 51 ? -1.467 -0.122 6.974 1.00 0.00 51 MET A CA 11
ATOM 14533 C C . MET A 1 51 ? -1.947 1.024 7.872 1.00 0.00 51 MET A C 11
ATOM 14534 O O . MET A 1 51 ? -1.269 1.418 8.821 1.00 0.00 51 MET A O 11
ATOM 14548 N N . CYS A 1 52 ? -3.117 1.545 7.558 1.00 0.00 52 CYS A N 11
ATOM 14549 C CA . CYS A 1 52 ? -3.727 2.632 8.309 1.00 0.00 52 CYS A CA 11
ATOM 14550 C C . CYS A 1 52 ? -4.720 2.104 9.365 1.00 0.00 52 CYS A C 11
ATOM 14551 O O . CYS A 1 52 ? -5.223 2.856 10.205 1.00 0.00 52 CYS A O 11
ATOM 14558 N N . ALA A 1 53 ? -4.969 0.796 9.343 1.00 0.00 53 ALA A N 11
ATOM 14559 C CA . ALA A 1 53 ? -5.942 0.174 10.237 1.00 0.00 53 ALA A CA 11
ATOM 14560 C C . ALA A 1 53 ? -5.354 -0.984 11.050 1.00 0.00 53 ALA A C 11
ATOM 14561 O O . ALA A 1 53 ? -5.008 -0.809 12.219 1.00 0.00 53 ALA A O 11
ATOM 14568 N N . THR A 1 54 ? -5.223 -2.165 10.434 1.00 0.00 54 THR A N 11
ATOM 14569 C CA . THR A 1 54 ? -4.892 -3.370 11.197 1.00 0.00 54 THR A CA 11
ATOM 14570 C C . THR A 1 54 ? -4.232 -4.479 10.351 1.00 0.00 54 THR A C 11
ATOM 14571 O O . THR A 1 54 ? -3.069 -4.806 10.582 1.00 0.00 54 THR A O 11
ATOM 14582 N N . ASN A 1 55 ? -4.939 -5.055 9.367 1.00 0.00 55 ASN A N 11
ATOM 14583 C CA . ASN A 1 55 ? -4.417 -6.219 8.649 1.00 0.00 55 ASN A CA 11
ATOM 14584 C C . ASN A 1 55 ? -5.144 -6.424 7.320 1.00 0.00 55 ASN A C 11
ATOM 14585 O O . ASN A 1 55 ? -6.358 -6.266 7.240 1.00 0.00 55 ASN A O 11
ATOM 14596 N N . ASN A 1 56 ? -4.364 -6.750 6.282 1.00 0.00 56 ASN A N 11
ATOM 14597 C CA . ASN A 1 56 ? -4.858 -6.920 4.917 1.00 0.00 56 ASN A CA 11
ATOM 14598 C C . ASN A 1 56 ? -3.741 -7.428 4.024 1.00 0.00 56 ASN A C 11
ATOM 14599 O O . ASN A 1 56 ? -3.659 -8.612 3.704 1.00 0.00 56 ASN A O 11
ATOM 14610 N N . LEU A 1 57 ? -2.866 -6.507 3.631 1.00 0.00 57 LEU A N 11
ATOM 14611 C CA . LEU A 1 57 ? -1.860 -6.779 2.613 1.00 0.00 57 LEU A CA 11
ATOM 14612 C C . LEU A 1 57 ? -0.609 -7.380 3.199 1.00 0.00 57 LEU A C 11
ATOM 14613 O O . LEU A 1 57 ? 0.144 -8.069 2.508 1.00 0.00 57 LEU A O 11
ATOM 14629 N N . GLU A 1 58 ? -0.423 -7.111 4.475 1.00 0.00 58 GLU A N 11
ATOM 14630 C CA . GLU A 1 58 ? 0.808 -7.430 5.184 1.00 0.00 58 GLU A CA 11
ATOM 14631 C C . GLU A 1 58 ? 1.308 -8.849 4.920 1.00 0.00 58 GLU A C 11
ATOM 14632 O O . GLU A 1 58 ? 2.509 -9.075 4.884 1.00 0.00 58 GLU A O 11
ATOM 14644 N N . GLN A 1 59 ? 0.392 -9.777 4.688 1.00 0.00 59 GLN A N 11
ATOM 14645 C CA . GLN A 1 59 ? 0.744 -11.179 4.477 1.00 0.00 59 GLN A CA 11
ATOM 14646 C C . GLN A 1 59 ? 1.737 -11.385 3.310 1.00 0.00 59 GLN A C 11
ATOM 14647 O O . GLN A 1 59 ? 2.914 -11.691 3.526 1.00 0.00 59 GLN A O 11
ATOM 14661 N N . ALA A 1 60 ? 1.284 -11.153 2.083 1.00 0.00 60 ALA A N 11
ATOM 14662 C CA . ALA A 1 60 ? 2.087 -11.464 0.900 1.00 0.00 60 ALA A CA 11
ATOM 14663 C C . ALA A 1 60 ? 3.166 -10.431 0.668 1.00 0.00 60 ALA A C 11
ATOM 14664 O O . ALA A 1 60 ? 4.283 -10.768 0.288 1.00 0.00 60 ALA A O 11
ATOM 14671 N N . MET A 1 61 ? 2.815 -9.174 0.850 1.00 0.00 61 MET A N 11
ATOM 14672 C CA . MET A 1 61 ? 3.789 -8.103 0.751 1.00 0.00 61 MET A CA 11
ATOM 14673 C C . MET A 1 61 ? 5.017 -8.386 1.632 1.00 0.00 61 MET A C 11
ATOM 14674 O O . MET A 1 61 ? 6.142 -8.263 1.158 1.00 0.00 61 MET A O 11
ATOM 14688 N N . SER A 1 62 ? 4.810 -8.800 2.892 1.00 0.00 62 SER A N 11
ATOM 14689 C CA . SER A 1 62 ? 5.940 -9.087 3.788 1.00 0.00 62 SER A CA 11
ATOM 14690 C C . SER A 1 62 ? 6.672 -10.349 3.334 1.00 0.00 62 SER A C 11
ATOM 14691 O O . SER A 1 62 ? 7.870 -10.506 3.572 1.00 0.00 62 SER A O 11
ATOM 14699 N N . VAL A 1 63 ? 5.941 -11.270 2.711 1.00 0.00 63 VAL A N 11
ATOM 14700 C CA . VAL A 1 63 ? 6.570 -12.434 2.083 1.00 0.00 63 VAL A CA 11
ATOM 14701 C C . VAL A 1 63 ? 7.493 -12.008 0.932 1.00 0.00 63 VAL A C 11
ATOM 14702 O O . VAL A 1 63 ? 8.606 -12.515 0.790 1.00 0.00 63 VAL A O 11
ATOM 14715 N N . TYR A 1 64 ? 7.026 -11.065 0.123 1.00 0.00 64 TYR A N 11
ATOM 14716 C CA . TYR A 1 64 ? 7.765 -10.626 -1.060 1.00 0.00 64 TYR A CA 11
ATOM 14717 C C . TYR A 1 64 ? 8.903 -9.670 -0.707 1.00 0.00 64 TYR A C 11
ATOM 14718 O O . TYR A 1 64 ? 10.074 -9.989 -0.924 1.00 0.00 64 TYR A O 11
ATOM 14736 N N . PHE A 1 65 ? 8.570 -8.503 -0.166 1.00 0.00 65 PHE A N 11
ATOM 14737 C CA . PHE A 1 65 ? 9.589 -7.515 0.176 1.00 0.00 65 PHE A CA 11
ATOM 14738 C C . PHE A 1 65 ? 10.030 -7.705 1.620 1.00 0.00 65 PHE A C 11
ATOM 14739 O O . PHE A 1 65 ? 9.337 -8.345 2.404 1.00 0.00 65 PHE A O 11
ATOM 14756 N N . THR A 1 66 ? 11.179 -7.165 1.967 1.00 0.00 66 THR A N 11
ATOM 14757 C CA . THR A 1 66 ? 11.674 -7.255 3.327 1.00 0.00 66 THR A CA 11
ATOM 14758 C C . THR A 1 66 ? 11.156 -6.091 4.187 1.00 0.00 66 THR A C 11
ATOM 14759 O O . THR A 1 66 ? 10.460 -5.210 3.676 1.00 0.00 66 THR A O 11
ATOM 14770 N N . ASN A 1 67 ? 11.473 -6.073 5.478 1.00 0.00 67 ASN A N 11
ATOM 14771 C CA . ASN A 1 67 ? 10.864 -5.090 6.382 1.00 0.00 67 ASN A CA 11
ATOM 14772 C C . ASN A 1 67 ? 11.357 -3.665 6.099 1.00 0.00 67 ASN A C 11
ATOM 14773 O O . ASN A 1 67 ? 10.558 -2.725 6.060 1.00 0.00 67 ASN A O 11
ATOM 14784 N N . GLU A 1 68 ? 12.654 -3.493 5.876 1.00 0.00 68 GLU A N 11
ATOM 14785 C CA . GLU A 1 68 ? 13.184 -2.173 5.542 1.00 0.00 68 GLU A CA 11
ATOM 14786 C C . GLU A 1 68 ? 12.705 -1.752 4.157 1.00 0.00 68 GLU A C 11
ATOM 14787 O O . GLU A 1 68 ? 12.580 -0.567 3.859 1.00 0.00 68 GLU A O 11
ATOM 14799 N N . GLN A 1 69 ? 12.414 -2.744 3.331 1.00 0.00 69 GLN A N 11
ATOM 14800 C CA . GLN A 1 69 ? 11.817 -2.518 2.021 1.00 0.00 69 GLN A CA 11
ATOM 14801 C C . GLN A 1 69 ? 10.473 -1.808 2.160 1.00 0.00 69 GLN A C 11
ATOM 14802 O O . GLN A 1 69 ? 10.180 -0.859 1.434 1.00 0.00 69 GLN A O 11
ATOM 14816 N N . ILE A 1 70 ? 9.645 -2.274 3.088 1.00 0.00 70 ILE A N 11
ATOM 14817 C CA . ILE A 1 70 ? 8.343 -1.661 3.292 1.00 0.00 70 ILE A CA 11
ATOM 14818 C C . ILE A 1 70 ? 8.454 -0.396 4.144 1.00 0.00 70 ILE A C 11
ATOM 14819 O O . ILE A 1 70 ? 7.522 0.402 4.218 1.00 0.00 70 ILE A O 11
ATOM 14835 N N . LYS A 1 71 ? 9.603 -0.196 4.774 1.00 0.00 71 LYS A N 11
ATOM 14836 C CA . LYS A 1 71 ? 9.943 1.122 5.292 1.00 0.00 71 LYS A CA 11
ATOM 14837 C C . LYS A 1 71 ? 10.061 2.091 4.120 1.00 0.00 71 LYS A C 11
ATOM 14838 O O . LYS A 1 71 ? 9.504 3.190 4.135 1.00 0.00 71 LYS A O 11
ATOM 14857 N N . GLU A 1 72 ? 10.743 1.641 3.075 1.00 0.00 72 GLU A N 11
ATOM 14858 C CA . GLU A 1 72 ? 10.898 2.427 1.862 1.00 0.00 72 GLU A CA 11
ATOM 14859 C C . GLU A 1 72 ? 9.547 2.728 1.212 1.00 0.00 72 GLU A C 11
ATOM 14860 O O . GLU A 1 72 ? 9.295 3.860 0.809 1.00 0.00 72 GLU A O 11
ATOM 14872 N N . ILE A 1 73 ? 8.667 1.727 1.120 1.00 0.00 73 ILE A N 11
ATOM 14873 C CA . ILE A 1 73 ? 7.344 1.950 0.527 1.00 0.00 73 ILE A CA 11
ATOM 14874 C C . ILE A 1 73 ? 6.442 2.689 1.508 1.00 0.00 73 ILE A C 11
ATOM 14875 O O . ILE A 1 73 ? 5.417 3.226 1.121 1.00 0.00 73 ILE A O 11
ATOM 14891 N N . HIS A 1 74 ? 6.817 2.704 2.778 1.00 0.00 74 HIS A N 11
ATOM 14892 C CA . HIS A 1 74 ? 6.077 3.466 3.778 1.00 0.00 74 HIS A CA 11
ATOM 14893 C C . HIS A 1 74 ? 6.209 4.953 3.473 1.00 0.00 74 HIS A C 11
ATOM 14894 O O . HIS A 1 74 ? 5.213 5.643 3.265 1.00 0.00 74 HIS A O 11
ATOM 14909 N N . ASP A 1 75 ? 7.447 5.425 3.398 1.00 0.00 75 ASP A N 11
ATOM 14910 C CA . ASP A 1 75 ? 7.726 6.815 3.099 1.00 0.00 75 ASP A CA 11
ATOM 14911 C C . ASP A 1 75 ? 7.274 7.124 1.683 1.00 0.00 75 ASP A C 11
ATOM 14912 O O . ASP A 1 75 ? 6.804 8.217 1.377 1.00 0.00 75 ASP A O 11
ATOM 14921 N N . ALA A 1 76 ? 7.388 6.119 0.833 1.00 0.00 76 ALA A N 11
ATOM 14922 C CA . ALA A 1 76 ? 7.017 6.243 -0.563 1.00 0.00 76 ALA A CA 11
ATOM 14923 C C . ALA A 1 76 ? 5.515 6.336 -0.749 1.00 0.00 76 ALA A C 11
ATOM 14924 O O . ALA A 1 76 ? 5.037 7.073 -1.581 1.00 0.00 76 ALA A O 11
ATOM 14931 N N . ALA A 1 77 ? 4.769 5.581 0.010 1.00 0.00 77 ALA A N 11
ATOM 14932 C CA . ALA A 1 77 ? 3.333 5.557 -0.169 1.00 0.00 77 ALA A CA 11
ATOM 14933 C C . ALA A 1 77 ? 2.646 6.596 0.710 1.00 0.00 77 ALA A C 11
ATOM 14934 O O . ALA A 1 77 ? 1.451 6.848 0.572 1.00 0.00 77 ALA A O 11
ATOM 14941 N N . THR A 1 78 ? 3.403 7.188 1.627 1.00 0.00 78 THR A N 11
ATOM 14942 C CA . THR A 1 78 ? 2.893 8.285 2.435 1.00 0.00 78 THR A CA 11
ATOM 14943 C C . THR A 1 78 ? 3.293 9.640 1.837 1.00 0.00 78 THR A C 11
ATOM 14944 O O . THR A 1 78 ? 2.441 10.496 1.592 1.00 0.00 78 THR A O 11
ATOM 14955 N N . ALA A 1 79 ? 4.587 9.835 1.605 1.00 0.00 79 ALA A N 11
ATOM 14956 C CA . ALA A 1 79 ? 5.089 11.096 1.069 1.00 0.00 79 ALA A CA 11
ATOM 14957 C C . ALA A 1 79 ? 5.294 11.021 -0.439 1.00 0.00 79 ALA A C 11
ATOM 14958 O O . ALA A 1 79 ? 5.552 12.036 -1.089 1.00 0.00 79 ALA A O 11
ATOM 14965 N N . CYS A 1 80 ? 5.166 9.809 -0.977 1.00 0.00 80 CYS A N 11
ATOM 14966 C CA . CYS A 1 80 ? 5.417 9.519 -2.382 1.00 0.00 80 CYS A CA 11
ATOM 14967 C C . CYS A 1 80 ? 6.915 9.605 -2.651 1.00 0.00 80 CYS A C 11
ATOM 14968 O O . CYS A 1 80 ? 7.362 10.015 -3.723 1.00 0.00 80 CYS A O 11
ATOM 14975 N N . ASP A 1 81 ? 7.679 9.171 -1.645 1.00 0.00 81 ASP A N 11
ATOM 14976 C CA . ASP A 1 81 ? 9.138 9.240 -1.658 1.00 0.00 81 ASP A CA 11
ATOM 14977 C C . ASP A 1 81 ? 9.746 7.930 -1.173 1.00 0.00 81 ASP A C 11
ATOM 14978 O O . ASP A 1 81 ? 9.845 7.721 0.025 1.00 0.00 81 ASP A O 11
ATOM 14987 N N . PRO A 1 82 ? 10.141 7.007 -2.059 1.00 0.00 82 PRO A N 11
ATOM 14988 C CA . PRO A 1 82 ? 10.805 5.771 -1.626 1.00 0.00 82 PRO A CA 11
ATOM 14989 C C . PRO A 1 82 ? 12.153 6.024 -0.946 1.00 0.00 82 PRO A C 11
ATOM 14990 O O . PRO A 1 82 ? 13.199 6.053 -1.598 1.00 0.00 82 PRO A O 11
ATOM 15001 N N . GLU A 1 83 ? 12.095 6.238 0.372 1.00 0.00 83 GLU A N 11
ATOM 15002 C CA . GLU A 1 83 ? 13.281 6.427 1.212 1.00 0.00 83 GLU A CA 11
ATOM 15003 C C . GLU A 1 83 ? 13.915 7.799 0.946 1.00 0.00 83 GLU A C 11
ATOM 15004 O O . GLU A 1 83 ? 15.023 8.085 1.389 1.00 0.00 83 GLU A O 11
ATOM 15016 N N . ALA A 1 84 ? 13.188 8.663 0.246 1.00 0.00 84 ALA A N 11
ATOM 15017 C CA . ALA A 1 84 ? 13.684 10.005 -0.046 1.00 0.00 84 ALA A CA 11
ATOM 15018 C C . ALA A 1 84 ? 13.542 10.898 1.182 1.00 0.00 84 ALA A C 11
ATOM 15019 O O . ALA A 1 84 ? 14.373 11.770 1.436 1.00 0.00 84 ALA A O 11
ATOM 15026 N N . HIS A 1 85 ? 12.478 10.667 1.939 1.00 0.00 85 HIS A N 11
ATOM 15027 C CA . HIS A 1 85 ? 12.280 11.320 3.225 1.00 0.00 85 HIS A CA 11
ATOM 15028 C C . HIS A 1 85 ? 12.780 10.373 4.322 1.00 0.00 85 HIS A C 11
ATOM 15029 O O . HIS A 1 85 ? 12.858 10.733 5.495 1.00 0.00 85 HIS A O 11
ATOM 15044 N N . HIS A 1 86 ? 13.095 9.146 3.890 1.00 0.00 86 HIS A N 11
ATOM 15045 C CA . HIS A 1 86 ? 13.829 8.148 4.680 1.00 0.00 86 HIS A CA 11
ATOM 15046 C C . HIS A 1 86 ? 12.911 7.280 5.541 1.00 0.00 86 HIS A C 11
ATOM 15047 O O . HIS A 1 86 ? 13.342 6.240 6.043 1.00 0.00 86 HIS A O 11
ATOM 15062 N N . GLU A 1 87 ? 11.649 7.694 5.682 1.00 0.00 87 GLU A N 11
ATOM 15063 C CA . GLU A 1 87 ? 10.653 6.943 6.449 1.00 0.00 87 GLU A CA 11
ATOM 15064 C C . GLU A 1 87 ? 10.932 6.982 7.950 1.00 0.00 87 GLU A C 11
ATOM 15065 O O . GLU A 1 87 ? 12.078 6.874 8.394 1.00 0.00 87 GLU A O 11
ATOM 15077 N N . HIS A 1 88 ? 9.865 7.150 8.720 1.00 0.00 88 HIS A N 11
ATOM 15078 C CA . HIS A 1 88 ? 9.913 6.973 10.158 1.00 0.00 88 HIS A CA 11
ATOM 15079 C C . HIS A 1 88 ? 8.516 7.084 10.748 1.00 0.00 88 HIS A C 11
ATOM 15080 O O . HIS A 1 88 ? 7.588 7.533 10.074 1.00 0.00 88 HIS A O 11
ATOM 15095 N N . ASP A 1 89 ? 8.377 6.678 11.999 1.00 0.00 89 ASP A N 11
ATOM 15096 C CA . ASP A 1 89 ? 7.089 6.679 12.687 1.00 0.00 89 ASP A CA 11
ATOM 15097 C C . ASP A 1 89 ? 6.423 8.057 12.669 1.00 0.00 89 ASP A C 11
ATOM 15098 O O . ASP A 1 89 ? 5.248 8.176 12.317 1.00 0.00 89 ASP A O 11
ATOM 15107 N N . HIS A 1 90 ? 7.166 9.092 13.044 1.00 0.00 90 HIS A N 11
ATOM 15108 C CA . HIS A 1 90 ? 6.622 10.445 13.079 1.00 0.00 90 HIS A CA 11
ATOM 15109 C C . HIS A 1 90 ? 6.693 11.085 11.699 1.00 0.00 90 HIS A C 11
ATOM 15110 O O . HIS A 1 90 ? 5.689 11.034 10.962 1.00 0.00 90 HIS A O 11
ATOM 15126 N N . HIS A 1 1 ? -14.666 3.525 9.736 1.00 0.00 1 HIS A N 12
ATOM 15127 C CA . HIS A 1 1 ? -15.026 2.730 8.538 1.00 0.00 1 HIS A CA 12
ATOM 15128 C C . HIS A 1 1 ? -15.215 3.646 7.333 1.00 0.00 1 HIS A C 12
ATOM 15129 O O . HIS A 1 1 ? -15.913 4.648 7.424 1.00 0.00 1 HIS A O 12
ATOM 15146 N N . HIS A 1 2 ? -14.579 3.292 6.216 1.00 0.00 2 HIS A N 12
ATOM 15147 C CA . HIS A 1 2 ? -14.704 4.016 4.944 1.00 0.00 2 HIS A CA 12
ATOM 15148 C C . HIS A 1 2 ? -14.116 5.423 5.026 1.00 0.00 2 HIS A C 12
ATOM 15149 O O . HIS A 1 2 ? -13.047 5.681 4.475 1.00 0.00 2 HIS A O 12
ATOM 15164 N N . GLN A 1 3 ? -14.818 6.319 5.709 1.00 0.00 3 GLN A N 12
ATOM 15165 C CA . GLN A 1 3 ? -14.378 7.704 5.842 1.00 0.00 3 GLN A CA 12
ATOM 15166 C C . GLN A 1 3 ? -13.103 7.781 6.668 1.00 0.00 3 GLN A C 12
ATOM 15167 O O . GLN A 1 3 ? -12.220 8.582 6.390 1.00 0.00 3 GLN A O 12
ATOM 15181 N N . GLU A 1 4 ? -13.010 6.932 7.678 1.00 0.00 4 GLU A N 12
ATOM 15182 C CA . GLU A 1 4 ? -11.848 6.910 8.551 1.00 0.00 4 GLU A CA 12
ATOM 15183 C C . GLU A 1 4 ? -11.385 5.480 8.789 1.00 0.00 4 GLU A C 12
ATOM 15184 O O . GLU A 1 4 ? -12.157 4.658 9.286 1.00 0.00 4 GLU A O 12
ATOM 15196 N N . LEU A 1 5 ? -10.142 5.186 8.404 1.00 0.00 5 LEU A N 12
ATOM 15197 C CA . LEU A 1 5 ? -9.527 3.890 8.700 1.00 0.00 5 LEU A CA 12
ATOM 15198 C C . LEU A 1 5 ? -8.000 3.923 8.576 1.00 0.00 5 LEU A C 12
ATOM 15199 O O . LEU A 1 5 ? -7.380 2.880 8.383 1.00 0.00 5 LEU A O 12
ATOM 15215 N N . CYS A 1 6 ? -7.383 5.101 8.684 1.00 0.00 6 CYS A N 12
ATOM 15216 C CA . CYS A 1 6 ? -5.924 5.173 8.642 1.00 0.00 6 CYS A CA 12
ATOM 15217 C C . CYS A 1 6 ? -5.388 6.514 9.154 1.00 0.00 6 CYS A C 12
ATOM 15218 O O . CYS A 1 6 ? -5.388 6.764 10.359 1.00 0.00 6 CYS A O 12
ATOM 15225 N N . THR A 1 7 ? -4.955 7.378 8.244 1.00 0.00 7 THR A N 12
ATOM 15226 C CA . THR A 1 7 ? -4.263 8.604 8.618 1.00 0.00 7 THR A CA 12
ATOM 15227 C C . THR A 1 7 ? -5.238 9.742 8.906 1.00 0.00 7 THR A C 12
ATOM 15228 O O . THR A 1 7 ? -5.592 9.995 10.060 1.00 0.00 7 THR A O 12
ATOM 15239 N N . LYS A 1 8 ? -5.684 10.408 7.854 1.00 0.00 8 LYS A N 12
ATOM 15240 C CA . LYS A 1 8 ? -6.617 11.516 7.982 1.00 0.00 8 LYS A CA 12
ATOM 15241 C C . LYS A 1 8 ? -7.747 11.345 6.979 1.00 0.00 8 LYS A C 12
ATOM 15242 O O . LYS A 1 8 ? -7.758 11.964 5.907 1.00 0.00 8 LYS A O 12
ATOM 15261 N N . GLY A 1 9 ? -8.674 10.467 7.325 1.00 0.00 9 GLY A N 12
ATOM 15262 C CA . GLY A 1 9 ? -9.795 10.190 6.462 1.00 0.00 9 GLY A CA 12
ATOM 15263 C C . GLY A 1 9 ? -9.380 9.529 5.164 1.00 0.00 9 GLY A C 12
ATOM 15264 O O . GLY A 1 9 ? -8.191 9.249 4.935 1.00 0.00 9 GLY A O 12
ATOM 15268 N N . ASP A 1 10 ? -10.349 9.275 4.306 1.00 0.00 10 ASP A N 12
ATOM 15269 C CA . ASP A 1 10 ? -10.054 8.723 2.999 1.00 0.00 10 ASP A CA 12
ATOM 15270 C C . ASP A 1 10 ? -9.487 9.816 2.110 1.00 0.00 10 ASP A C 12
ATOM 15271 O O . ASP A 1 10 ? -8.907 9.535 1.076 1.00 0.00 10 ASP A O 12
ATOM 15280 N N . ASP A 1 11 ? -9.639 11.070 2.536 1.00 0.00 11 ASP A N 12
ATOM 15281 C CA . ASP A 1 11 ? -8.987 12.188 1.862 1.00 0.00 11 ASP A CA 12
ATOM 15282 C C . ASP A 1 11 ? -7.490 11.931 1.786 1.00 0.00 11 ASP A C 12
ATOM 15283 O O . ASP A 1 11 ? -6.883 11.978 0.711 1.00 0.00 11 ASP A O 12
ATOM 15292 N N . ALA A 1 12 ? -6.900 11.637 2.937 1.00 0.00 12 ALA A N 12
ATOM 15293 C CA . ALA A 1 12 ? -5.490 11.302 2.996 1.00 0.00 12 ALA A CA 12
ATOM 15294 C C . ALA A 1 12 ? -5.231 9.955 2.333 1.00 0.00 12 ALA A C 12
ATOM 15295 O O . ALA A 1 12 ? -4.313 9.827 1.536 1.00 0.00 12 ALA A O 12
ATOM 15302 N N . LEU A 1 13 ? -6.073 8.969 2.629 1.00 0.00 13 LEU A N 12
ATOM 15303 C CA . LEU A 1 13 ? -5.886 7.614 2.102 1.00 0.00 13 LEU A CA 12
ATOM 15304 C C . LEU A 1 13 ? -6.013 7.570 0.567 1.00 0.00 13 LEU A C 12
ATOM 15305 O O . LEU A 1 13 ? -5.514 6.653 -0.075 1.00 0.00 13 LEU A O 12
ATOM 15321 N N . VAL A 1 14 ? -6.666 8.574 -0.010 1.00 0.00 14 VAL A N 12
ATOM 15322 C CA . VAL A 1 14 ? -6.863 8.659 -1.455 1.00 0.00 14 VAL A CA 12
ATOM 15323 C C . VAL A 1 14 ? -5.726 9.435 -2.115 1.00 0.00 14 VAL A C 12
ATOM 15324 O O . VAL A 1 14 ? -5.272 9.079 -3.201 1.00 0.00 14 VAL A O 12
ATOM 15337 N N . THR A 1 15 ? -5.259 10.496 -1.464 1.00 0.00 15 THR A N 12
ATOM 15338 C CA . THR A 1 15 ? -4.057 11.174 -1.930 1.00 0.00 15 THR A CA 12
ATOM 15339 C C . THR A 1 15 ? -2.874 10.215 -1.824 1.00 0.00 15 THR A C 12
ATOM 15340 O O . THR A 1 15 ? -2.070 10.064 -2.761 1.00 0.00 15 THR A O 12
ATOM 15351 N N . GLU A 1 16 ? -2.794 9.535 -0.685 1.00 0.00 16 GLU A N 12
ATOM 15352 C CA . GLU A 1 16 ? -1.860 8.448 -0.524 1.00 0.00 16 GLU A CA 12
ATOM 15353 C C . GLU A 1 16 ? -2.102 7.407 -1.603 1.00 0.00 16 GLU A C 12
ATOM 15354 O O . GLU A 1 16 ? -1.163 6.954 -2.225 1.00 0.00 16 GLU A O 12
ATOM 15366 N N . LEU A 1 17 ? -3.373 7.078 -1.865 1.00 0.00 17 LEU A N 12
ATOM 15367 C CA . LEU A 1 17 ? -3.723 6.106 -2.886 1.00 0.00 17 LEU A CA 12
ATOM 15368 C C . LEU A 1 17 ? -3.127 6.501 -4.235 1.00 0.00 17 LEU A C 12
ATOM 15369 O O . LEU A 1 17 ? -2.540 5.677 -4.944 1.00 0.00 17 LEU A O 12
ATOM 15385 N N . GLU A 1 18 ? -3.275 7.775 -4.566 1.00 0.00 18 GLU A N 12
ATOM 15386 C CA . GLU A 1 18 ? -2.712 8.338 -5.782 1.00 0.00 18 GLU A CA 12
ATOM 15387 C C . GLU A 1 18 ? -1.209 8.076 -5.839 1.00 0.00 18 GLU A C 12
ATOM 15388 O O . GLU A 1 18 ? -0.642 7.888 -6.909 1.00 0.00 18 GLU A O 12
ATOM 15400 N N . CYS A 1 19 ? -0.566 8.053 -4.683 1.00 0.00 19 CYS A N 12
ATOM 15401 C CA . CYS A 1 19 ? 0.861 7.764 -4.621 1.00 0.00 19 CYS A CA 12
ATOM 15402 C C . CYS A 1 19 ? 1.130 6.276 -4.329 1.00 0.00 19 CYS A C 12
ATOM 15403 O O . CYS A 1 19 ? 2.270 5.818 -4.394 1.00 0.00 19 CYS A O 12
ATOM 15410 N N . ILE A 1 20 ? 0.069 5.530 -4.026 1.00 0.00 20 ILE A N 12
ATOM 15411 C CA . ILE A 1 20 ? 0.151 4.081 -3.785 1.00 0.00 20 ILE A CA 12
ATOM 15412 C C . ILE A 1 20 ? -0.181 3.314 -5.079 1.00 0.00 20 ILE A C 12
ATOM 15413 O O . ILE A 1 20 ? -0.086 2.089 -5.145 1.00 0.00 20 ILE A O 12
ATOM 15429 N N . ARG A 1 21 ? -0.554 4.069 -6.115 1.00 0.00 21 ARG A N 12
ATOM 15430 C CA . ARG A 1 21 ? -0.912 3.535 -7.448 1.00 0.00 21 ARG A CA 12
ATOM 15431 C C . ARG A 1 21 ? 0.147 2.656 -8.101 1.00 0.00 21 ARG A C 12
ATOM 15432 O O . ARG A 1 21 ? -0.012 2.264 -9.261 1.00 0.00 21 ARG A O 12
ATOM 15453 N N . LEU A 1 22 ? 1.226 2.396 -7.390 1.00 0.00 22 LEU A N 12
ATOM 15454 C CA . LEU A 1 22 ? 2.265 1.527 -7.862 1.00 0.00 22 LEU A CA 12
ATOM 15455 C C . LEU A 1 22 ? 3.025 2.145 -9.026 1.00 0.00 22 LEU A C 12
ATOM 15456 O O . LEU A 1 22 ? 3.536 1.457 -9.902 1.00 0.00 22 LEU A O 12
ATOM 15472 N N . ARG A 1 23 ? 3.068 3.463 -9.027 1.00 0.00 23 ARG A N 12
ATOM 15473 C CA . ARG A 1 23 ? 4.069 4.191 -9.781 1.00 0.00 23 ARG A CA 12
ATOM 15474 C C . ARG A 1 23 ? 5.122 4.677 -8.802 1.00 0.00 23 ARG A C 12
ATOM 15475 O O . ARG A 1 23 ? 5.895 5.591 -9.082 1.00 0.00 23 ARG A O 12
ATOM 15496 N N . ILE A 1 24 ? 5.088 4.050 -7.627 1.00 0.00 24 ILE A N 12
ATOM 15497 C CA . ILE A 1 24 ? 6.009 4.333 -6.527 1.00 0.00 24 ILE A CA 12
ATOM 15498 C C . ILE A 1 24 ? 7.474 4.140 -6.945 1.00 0.00 24 ILE A C 12
ATOM 15499 O O . ILE A 1 24 ? 8.052 5.011 -7.592 1.00 0.00 24 ILE A O 12
ATOM 15515 N N . SER A 1 25 ? 8.063 3.009 -6.571 1.00 0.00 25 SER A N 12
ATOM 15516 C CA . SER A 1 25 ? 9.427 2.660 -6.986 1.00 0.00 25 SER A CA 12
ATOM 15517 C C . SER A 1 25 ? 9.891 1.318 -6.388 1.00 0.00 25 SER A C 12
ATOM 15518 O O . SER A 1 25 ? 10.390 0.465 -7.121 1.00 0.00 25 SER A O 12
ATOM 15526 N N . PRO A 1 26 ? 9.753 1.117 -5.047 1.00 0.00 26 PRO A N 12
ATOM 15527 C CA . PRO A 1 26 ? 10.205 -0.120 -4.356 1.00 0.00 26 PRO A CA 12
ATOM 15528 C C . PRO A 1 26 ? 9.558 -1.413 -4.877 1.00 0.00 26 PRO A C 12
ATOM 15529 O O . PRO A 1 26 ? 8.949 -1.430 -5.949 1.00 0.00 26 PRO A O 12
ATOM 15540 N N . GLU A 1 27 ? 9.649 -2.494 -4.093 1.00 0.00 27 GLU A N 12
ATOM 15541 C CA . GLU A 1 27 ? 8.998 -3.759 -4.459 1.00 0.00 27 GLU A CA 12
ATOM 15542 C C . GLU A 1 27 ? 7.494 -3.615 -4.382 1.00 0.00 27 GLU A C 12
ATOM 15543 O O . GLU A 1 27 ? 6.758 -4.550 -4.686 1.00 0.00 27 GLU A O 12
ATOM 15555 N N . THR A 1 28 ? 7.069 -2.440 -3.935 1.00 0.00 28 THR A N 12
ATOM 15556 C CA . THR A 1 28 ? 5.674 -2.069 -3.832 1.00 0.00 28 THR A CA 12
ATOM 15557 C C . THR A 1 28 ? 4.795 -2.703 -4.914 1.00 0.00 28 THR A C 12
ATOM 15558 O O . THR A 1 28 ? 3.817 -3.372 -4.601 1.00 0.00 28 THR A O 12
ATOM 15569 N N . ASN A 1 29 ? 5.168 -2.535 -6.167 1.00 0.00 29 ASN A N 12
ATOM 15570 C CA . ASN A 1 29 ? 4.311 -2.949 -7.260 1.00 0.00 29 ASN A CA 12
ATOM 15571 C C . ASN A 1 29 ? 4.103 -4.452 -7.221 1.00 0.00 29 ASN A C 12
ATOM 15572 O O . ASN A 1 29 ? 2.971 -4.917 -7.163 1.00 0.00 29 ASN A O 12
ATOM 15583 N N . ALA A 1 30 ? 5.200 -5.200 -7.175 1.00 0.00 30 ALA A N 12
ATOM 15584 C CA . ALA A 1 30 ? 5.128 -6.650 -7.162 1.00 0.00 30 ALA A CA 12
ATOM 15585 C C . ALA A 1 30 ? 4.454 -7.131 -5.886 1.00 0.00 30 ALA A C 12
ATOM 15586 O O . ALA A 1 30 ? 3.430 -7.819 -5.924 1.00 0.00 30 ALA A O 12
ATOM 15593 N N . ALA A 1 31 ? 5.018 -6.709 -4.763 1.00 0.00 31 ALA A N 12
ATOM 15594 C CA . ALA A 1 31 ? 4.583 -7.161 -3.455 1.00 0.00 31 ALA A CA 12
ATOM 15595 C C . ALA A 1 31 ? 3.099 -6.910 -3.229 1.00 0.00 31 ALA A C 12
ATOM 15596 O O . ALA A 1 31 ? 2.333 -7.856 -3.059 1.00 0.00 31 ALA A O 12
ATOM 15603 N N . PHE A 1 32 ? 2.686 -5.645 -3.216 1.00 0.00 32 PHE A N 12
ATOM 15604 C CA . PHE A 1 32 ? 1.276 -5.322 -3.005 1.00 0.00 32 PHE A CA 12
ATOM 15605 C C . PHE A 1 32 ? 0.397 -5.865 -4.123 1.00 0.00 32 PHE A C 12
ATOM 15606 O O . PHE A 1 32 ? -0.797 -6.028 -3.934 1.00 0.00 32 PHE A O 12
ATOM 15623 N N . ASP A 1 33 ? 0.963 -6.132 -5.294 1.00 0.00 33 ASP A N 12
ATOM 15624 C CA . ASP A 1 33 ? 0.175 -6.709 -6.364 1.00 0.00 33 ASP A CA 12
ATOM 15625 C C . ASP A 1 33 ? -0.376 -8.044 -5.902 1.00 0.00 33 ASP A C 12
ATOM 15626 O O . ASP A 1 33 ? -1.588 -8.216 -5.822 1.00 0.00 33 ASP A O 12
ATOM 15635 N N . ASN A 1 34 ? 0.508 -8.967 -5.529 1.00 0.00 34 ASN A N 12
ATOM 15636 C CA . ASN A 1 34 ? 0.053 -10.263 -5.022 1.00 0.00 34 ASN A CA 12
ATOM 15637 C C . ASN A 1 34 ? -0.470 -10.156 -3.583 1.00 0.00 34 ASN A C 12
ATOM 15638 O O . ASN A 1 34 ? -1.267 -10.984 -3.135 1.00 0.00 34 ASN A O 12
ATOM 15649 N N . ALA A 1 35 ? -0.050 -9.120 -2.868 1.00 0.00 35 ALA A N 12
ATOM 15650 C CA . ALA A 1 35 ? -0.556 -8.864 -1.517 1.00 0.00 35 ALA A CA 12
ATOM 15651 C C . ALA A 1 35 ? -2.031 -8.493 -1.556 1.00 0.00 35 ALA A C 12
ATOM 15652 O O . ALA A 1 35 ? -2.889 -9.180 -0.992 1.00 0.00 35 ALA A O 12
ATOM 15659 N N . VAL A 1 36 ? -2.315 -7.407 -2.243 1.00 0.00 36 VAL A N 12
ATOM 15660 C CA . VAL A 1 36 ? -3.662 -6.906 -2.386 1.00 0.00 36 VAL A CA 12
ATOM 15661 C C . VAL A 1 36 ? -4.468 -7.844 -3.275 1.00 0.00 36 VAL A C 12
ATOM 15662 O O . VAL A 1 36 ? -5.683 -7.737 -3.368 1.00 0.00 36 VAL A O 12
ATOM 15675 N N . GLN A 1 37 ? -3.765 -8.759 -3.929 1.00 0.00 37 GLN A N 12
ATOM 15676 C CA . GLN A 1 37 ? -4.390 -9.911 -4.551 1.00 0.00 37 GLN A CA 12
ATOM 15677 C C . GLN A 1 37 ? -5.031 -10.812 -3.492 1.00 0.00 37 GLN A C 12
ATOM 15678 O O . GLN A 1 37 ? -6.180 -11.221 -3.639 1.00 0.00 37 GLN A O 12
ATOM 15692 N N . GLN A 1 38 ? -4.282 -11.122 -2.426 1.00 0.00 38 GLN A N 12
ATOM 15693 C CA . GLN A 1 38 ? -4.826 -11.901 -1.301 1.00 0.00 38 GLN A CA 12
ATOM 15694 C C . GLN A 1 38 ? -6.067 -11.240 -0.736 1.00 0.00 38 GLN A C 12
ATOM 15695 O O . GLN A 1 38 ? -7.163 -11.801 -0.776 1.00 0.00 38 GLN A O 12
ATOM 15709 N N . LEU A 1 39 ? -5.873 -10.037 -0.203 1.00 0.00 39 LEU A N 12
ATOM 15710 C CA . LEU A 1 39 ? -6.966 -9.286 0.412 1.00 0.00 39 LEU A CA 12
ATOM 15711 C C . LEU A 1 39 ? -8.033 -9.013 -0.622 1.00 0.00 39 LEU A C 12
ATOM 15712 O O . LEU A 1 39 ? -9.212 -8.902 -0.296 1.00 0.00 39 LEU A O 12
ATOM 15728 N N . ASN A 1 40 ? -7.591 -8.918 -1.868 1.00 0.00 40 ASN A N 12
ATOM 15729 C CA . ASN A 1 40 ? -8.473 -8.637 -2.990 1.00 0.00 40 ASN A CA 12
ATOM 15730 C C . ASN A 1 40 ? -9.277 -7.382 -2.710 1.00 0.00 40 ASN A C 12
ATOM 15731 O O . ASN A 1 40 ? -10.509 -7.383 -2.650 1.00 0.00 40 ASN A O 12
ATOM 15742 N N . CYS A 1 41 ? -8.541 -6.316 -2.500 1.00 0.00 41 CYS A N 12
ATOM 15743 C CA . CYS A 1 41 ? -9.127 -5.023 -2.206 1.00 0.00 41 CYS A CA 12
ATOM 15744 C C . CYS A 1 41 ? -9.198 -4.146 -3.453 1.00 0.00 41 CYS A C 12
ATOM 15745 O O . CYS A 1 41 ? -9.474 -2.949 -3.356 1.00 0.00 41 CYS A O 12
ATOM 15752 N N . LEU A 1 42 ? -8.942 -4.758 -4.613 1.00 0.00 42 LEU A N 12
ATOM 15753 C CA . LEU A 1 42 ? -8.955 -4.074 -5.912 1.00 0.00 42 LEU A CA 12
ATOM 15754 C C . LEU A 1 42 ? -7.816 -3.054 -5.998 1.00 0.00 42 LEU A C 12
ATOM 15755 O O . LEU A 1 42 ? -6.852 -3.254 -6.732 1.00 0.00 42 LEU A O 12
ATOM 15771 N N . ASN A 1 43 ? -7.921 -1.970 -5.243 1.00 0.00 43 ASN A N 12
ATOM 15772 C CA . ASN A 1 43 ? -6.866 -0.971 -5.203 1.00 0.00 43 ASN A CA 12
ATOM 15773 C C . ASN A 1 43 ? -6.070 -1.099 -3.915 1.00 0.00 43 ASN A C 12
ATOM 15774 O O . ASN A 1 43 ? -6.550 -1.637 -2.914 1.00 0.00 43 ASN A O 12
ATOM 15785 N N . ARG A 1 44 ? -4.858 -0.584 -3.943 1.00 0.00 44 ARG A N 12
ATOM 15786 C CA . ARG A 1 44 ? -3.910 -0.773 -2.856 1.00 0.00 44 ARG A CA 12
ATOM 15787 C C . ARG A 1 44 ? -4.206 0.161 -1.688 1.00 0.00 44 ARG A C 12
ATOM 15788 O O . ARG A 1 44 ? -3.639 0.010 -0.604 1.00 0.00 44 ARG A O 12
ATOM 15809 N N . ALA A 1 45 ? -5.107 1.112 -1.907 1.00 0.00 45 ALA A N 12
ATOM 15810 C CA . ALA A 1 45 ? -5.559 1.985 -0.833 1.00 0.00 45 ALA A CA 12
ATOM 15811 C C . ALA A 1 45 ? -6.320 1.178 0.203 1.00 0.00 45 ALA A C 12
ATOM 15812 O O . ALA A 1 45 ? -6.171 1.381 1.401 1.00 0.00 45 ALA A O 12
ATOM 15819 N N . CYS A 1 46 ? -7.123 0.248 -0.286 1.00 0.00 46 CYS A N 12
ATOM 15820 C CA . CYS A 1 46 ? -7.897 -0.638 0.566 1.00 0.00 46 CYS A CA 12
ATOM 15821 C C . CYS A 1 46 ? -6.968 -1.540 1.376 1.00 0.00 46 CYS A C 12
ATOM 15822 O O . CYS A 1 46 ? -7.268 -1.927 2.510 1.00 0.00 46 CYS A O 12
ATOM 15829 N N . ALA A 1 47 ? -5.827 -1.863 0.783 1.00 0.00 47 ALA A N 12
ATOM 15830 C CA . ALA A 1 47 ? -4.829 -2.674 1.448 1.00 0.00 47 ALA A CA 12
ATOM 15831 C C . ALA A 1 47 ? -4.271 -1.929 2.648 1.00 0.00 47 ALA A C 12
ATOM 15832 O O . ALA A 1 47 ? -4.239 -2.461 3.759 1.00 0.00 47 ALA A O 12
ATOM 15839 N N . TYR A 1 48 ? -3.848 -0.692 2.417 1.00 0.00 48 TYR A N 12
ATOM 15840 C CA . TYR A 1 48 ? -3.390 0.172 3.495 1.00 0.00 48 TYR A CA 12
ATOM 15841 C C . TYR A 1 48 ? -4.536 0.464 4.464 1.00 0.00 48 TYR A C 12
ATOM 15842 O O . TYR A 1 48 ? -4.320 0.593 5.664 1.00 0.00 48 TYR A O 12
ATOM 15860 N N . ARG A 1 49 ? -5.753 0.551 3.931 1.00 0.00 49 ARG A N 12
ATOM 15861 C CA . ARG A 1 49 ? -6.956 0.738 4.745 1.00 0.00 49 ARG A CA 12
ATOM 15862 C C . ARG A 1 49 ? -7.040 -0.303 5.863 1.00 0.00 49 ARG A C 12
ATOM 15863 O O . ARG A 1 49 ? -7.203 0.040 7.035 1.00 0.00 49 ARG A O 12
ATOM 15884 N N . LYS A 1 50 ? -6.892 -1.573 5.505 1.00 0.00 50 LYS A N 12
ATOM 15885 C CA . LYS A 1 50 ? -7.043 -2.645 6.468 1.00 0.00 50 LYS A CA 12
ATOM 15886 C C . LYS A 1 50 ? -5.749 -2.794 7.251 1.00 0.00 50 LYS A C 12
ATOM 15887 O O . LYS A 1 50 ? -5.758 -3.211 8.404 1.00 0.00 50 LYS A O 12
ATOM 15906 N N . MET A 1 51 ? -4.645 -2.429 6.605 1.00 0.00 51 MET A N 12
ATOM 15907 C CA . MET A 1 51 ? -3.338 -2.334 7.255 1.00 0.00 51 MET A CA 12
ATOM 15908 C C . MET A 1 51 ? -3.393 -1.387 8.452 1.00 0.00 51 MET A C 12
ATOM 15909 O O . MET A 1 51 ? -3.003 -1.751 9.560 1.00 0.00 51 MET A O 12
ATOM 15923 N N . CYS A 1 52 ? -3.886 -0.175 8.221 1.00 0.00 52 CYS A N 12
ATOM 15924 C CA . CYS A 1 52 ? -3.989 0.824 9.278 1.00 0.00 52 CYS A CA 12
ATOM 15925 C C . CYS A 1 52 ? -5.041 0.415 10.307 1.00 0.00 52 CYS A C 12
ATOM 15926 O O . CYS A 1 52 ? -4.901 0.700 11.499 1.00 0.00 52 CYS A O 12
ATOM 15933 N N . ALA A 1 53 ? -6.097 -0.253 9.842 1.00 0.00 53 ALA A N 12
ATOM 15934 C CA . ALA A 1 53 ? -7.118 -0.785 10.736 1.00 0.00 53 ALA A CA 12
ATOM 15935 C C . ALA A 1 53 ? -6.514 -1.828 11.674 1.00 0.00 53 ALA A C 12
ATOM 15936 O O . ALA A 1 53 ? -6.691 -1.764 12.890 1.00 0.00 53 ALA A O 12
ATOM 15943 N N . THR A 1 54 ? -5.787 -2.780 11.099 1.00 0.00 54 THR A N 12
ATOM 15944 C CA . THR A 1 54 ? -5.113 -3.803 11.883 1.00 0.00 54 THR A CA 12
ATOM 15945 C C . THR A 1 54 ? -3.974 -4.447 11.079 1.00 0.00 54 THR A C 12
ATOM 15946 O O . THR A 1 54 ? -2.845 -4.489 11.552 1.00 0.00 54 THR A O 12
ATOM 15957 N N . ASN A 1 55 ? -4.283 -4.889 9.851 1.00 0.00 55 ASN A N 12
ATOM 15958 C CA . ASN A 1 55 ? -3.346 -5.566 8.950 1.00 0.00 55 ASN A CA 12
ATOM 15959 C C . ASN A 1 55 ? -4.150 -6.262 7.868 1.00 0.00 55 ASN A C 12
ATOM 15960 O O . ASN A 1 55 ? -5.352 -6.474 8.037 1.00 0.00 55 ASN A O 12
ATOM 15971 N N . ASN A 1 56 ? -3.500 -6.624 6.767 1.00 0.00 56 ASN A N 12
ATOM 15972 C CA . ASN A 1 56 ? -4.196 -7.225 5.638 1.00 0.00 56 ASN A CA 12
ATOM 15973 C C . ASN A 1 56 ? -3.210 -7.580 4.547 1.00 0.00 56 ASN A C 12
ATOM 15974 O O . ASN A 1 56 ? -2.932 -8.752 4.296 1.00 0.00 56 ASN A O 12
ATOM 15985 N N . LEU A 1 57 ? -2.652 -6.548 3.915 1.00 0.00 57 LEU A N 12
ATOM 15986 C CA . LEU A 1 57 ? -1.721 -6.732 2.806 1.00 0.00 57 LEU A CA 12
ATOM 15987 C C . LEU A 1 57 ? -0.488 -7.495 3.235 1.00 0.00 57 LEU A C 12
ATOM 15988 O O . LEU A 1 57 ? 0.132 -8.183 2.423 1.00 0.00 57 LEU A O 12
ATOM 16004 N N . GLU A 1 58 ? -0.198 -7.419 4.526 1.00 0.00 58 GLU A N 12
ATOM 16005 C CA . GLU A 1 58 ? 1.081 -7.852 5.073 1.00 0.00 58 GLU A CA 12
ATOM 16006 C C . GLU A 1 58 ? 1.381 -9.302 4.738 1.00 0.00 58 GLU A C 12
ATOM 16007 O O . GLU A 1 58 ? 2.534 -9.708 4.700 1.00 0.00 58 GLU A O 12
ATOM 16019 N N . GLN A 1 59 ? 0.338 -10.060 4.465 1.00 0.00 59 GLN A N 12
ATOM 16020 C CA . GLN A 1 59 ? 0.475 -11.435 4.045 1.00 0.00 59 GLN A CA 12
ATOM 16021 C C . GLN A 1 59 ? 1.558 -11.599 2.955 1.00 0.00 59 GLN A C 12
ATOM 16022 O O . GLN A 1 59 ? 2.665 -12.087 3.224 1.00 0.00 59 GLN A O 12
ATOM 16036 N N . ALA A 1 60 ? 1.294 -11.083 1.769 1.00 0.00 60 ALA A N 12
ATOM 16037 C CA . ALA A 1 60 ? 2.187 -11.311 0.639 1.00 0.00 60 ALA A CA 12
ATOM 16038 C C . ALA A 1 60 ? 3.307 -10.308 0.612 1.00 0.00 60 ALA A C 12
ATOM 16039 O O . ALA A 1 60 ? 4.471 -10.682 0.662 1.00 0.00 60 ALA A O 12
ATOM 16046 N N . MET A 1 61 ? 2.950 -9.038 0.481 1.00 0.00 61 MET A N 12
ATOM 16047 C CA . MET A 1 61 ? 3.934 -7.961 0.537 1.00 0.00 61 MET A CA 12
ATOM 16048 C C . MET A 1 61 ? 5.002 -8.183 1.616 1.00 0.00 61 MET A C 12
ATOM 16049 O O . MET A 1 61 ? 6.185 -8.051 1.318 1.00 0.00 61 MET A O 12
ATOM 16063 N N . SER A 1 62 ? 4.620 -8.556 2.843 1.00 0.00 62 SER A N 12
ATOM 16064 C CA . SER A 1 62 ? 5.630 -8.719 3.895 1.00 0.00 62 SER A CA 12
ATOM 16065 C C . SER A 1 62 ? 6.406 -10.030 3.717 1.00 0.00 62 SER A C 12
ATOM 16066 O O . SER A 1 62 ? 7.585 -10.103 4.072 1.00 0.00 62 SER A O 12
ATOM 16074 N N . VAL A 1 63 ? 5.768 -11.073 3.173 1.00 0.00 63 VAL A N 12
ATOM 16075 C CA . VAL A 1 63 ? 6.517 -12.272 2.795 1.00 0.00 63 VAL A CA 12
ATOM 16076 C C . VAL A 1 63 ? 7.530 -11.945 1.686 1.00 0.00 63 VAL A C 12
ATOM 16077 O O . VAL A 1 63 ? 8.647 -12.466 1.676 1.00 0.00 63 VAL A O 12
ATOM 16090 N N . TYR A 1 64 ? 7.142 -11.057 0.777 1.00 0.00 64 TYR A N 12
ATOM 16091 C CA . TYR A 1 64 ? 7.978 -10.691 -0.361 1.00 0.00 64 TYR A CA 12
ATOM 16092 C C . TYR A 1 64 ? 9.127 -9.758 0.029 1.00 0.00 64 TYR A C 12
ATOM 16093 O O . TYR A 1 64 ? 10.286 -10.169 0.038 1.00 0.00 64 TYR A O 12
ATOM 16111 N N . PHE A 1 65 ? 8.814 -8.509 0.356 1.00 0.00 65 PHE A N 12
ATOM 16112 C CA . PHE A 1 65 ? 9.854 -7.519 0.637 1.00 0.00 65 PHE A CA 12
ATOM 16113 C C . PHE A 1 65 ? 10.291 -7.584 2.101 1.00 0.00 65 PHE A C 12
ATOM 16114 O O . PHE A 1 65 ? 9.690 -8.293 2.910 1.00 0.00 65 PHE A O 12
ATOM 16131 N N . THR A 1 66 ? 11.339 -6.850 2.433 1.00 0.00 66 THR A N 12
ATOM 16132 C CA . THR A 1 66 ? 11.857 -6.830 3.787 1.00 0.00 66 THR A CA 12
ATOM 16133 C C . THR A 1 66 ? 11.358 -5.613 4.572 1.00 0.00 66 THR A C 12
ATOM 16134 O O . THR A 1 66 ? 10.534 -4.841 4.074 1.00 0.00 66 THR A O 12
ATOM 16145 N N . ASN A 1 67 ? 11.864 -5.445 5.792 1.00 0.00 67 ASN A N 12
ATOM 16146 C CA . ASN A 1 67 ? 11.375 -4.408 6.703 1.00 0.00 67 ASN A CA 12
ATOM 16147 C C . ASN A 1 67 ? 11.628 -3.012 6.157 1.00 0.00 67 ASN A C 12
ATOM 16148 O O . ASN A 1 67 ? 10.695 -2.240 5.939 1.00 0.00 67 ASN A O 12
ATOM 16159 N N . GLU A 1 68 ? 12.893 -2.695 5.930 1.00 0.00 68 GLU A N 12
ATOM 16160 C CA . GLU A 1 68 ? 13.279 -1.380 5.432 1.00 0.00 68 GLU A CA 12
ATOM 16161 C C . GLU A 1 68 ? 12.645 -1.092 4.074 1.00 0.00 68 GLU A C 12
ATOM 16162 O O . GLU A 1 68 ? 12.362 0.056 3.739 1.00 0.00 68 GLU A O 12
ATOM 16174 N N . GLN A 1 69 ? 12.399 -2.150 3.319 1.00 0.00 69 GLN A N 12
ATOM 16175 C CA . GLN A 1 69 ? 11.739 -2.049 2.024 1.00 0.00 69 GLN A CA 12
ATOM 16176 C C . GLN A 1 69 ? 10.339 -1.450 2.162 1.00 0.00 69 GLN A C 12
ATOM 16177 O O . GLN A 1 69 ? 9.923 -0.624 1.349 1.00 0.00 69 GLN A O 12
ATOM 16191 N N . ILE A 1 70 ? 9.603 -1.872 3.178 1.00 0.00 70 ILE A N 12
ATOM 16192 C CA . ILE A 1 70 ? 8.260 -1.362 3.371 1.00 0.00 70 ILE A CA 12
ATOM 16193 C C . ILE A 1 70 ? 8.271 -0.078 4.210 1.00 0.00 70 ILE A C 12
ATOM 16194 O O . ILE A 1 70 ? 7.295 0.670 4.229 1.00 0.00 70 ILE A O 12
ATOM 16210 N N . LYS A 1 71 ? 9.389 0.199 4.872 1.00 0.00 71 LYS A N 12
ATOM 16211 C CA . LYS A 1 71 ? 9.620 1.537 5.407 1.00 0.00 71 LYS A CA 12
ATOM 16212 C C . LYS A 1 71 ? 9.616 2.507 4.245 1.00 0.00 71 LYS A C 12
ATOM 16213 O O . LYS A 1 71 ? 8.930 3.543 4.267 1.00 0.00 71 LYS A O 12
ATOM 16232 N N . GLU A 1 72 ? 10.391 2.137 3.221 1.00 0.00 72 GLU A N 12
ATOM 16233 C CA . GLU A 1 72 ? 10.427 2.877 1.979 1.00 0.00 72 GLU A CA 12
ATOM 16234 C C . GLU A 1 72 ? 9.023 3.100 1.485 1.00 0.00 72 GLU A C 12
ATOM 16235 O O . GLU A 1 72 ? 8.555 4.218 1.496 1.00 0.00 72 GLU A O 12
ATOM 16247 N N . ILE A 1 73 ? 8.335 2.017 1.125 1.00 0.00 73 ILE A N 12
ATOM 16248 C CA . ILE A 1 73 ? 6.993 2.113 0.549 1.00 0.00 73 ILE A CA 12
ATOM 16249 C C . ILE A 1 73 ? 6.045 2.895 1.452 1.00 0.00 73 ILE A C 12
ATOM 16250 O O . ILE A 1 73 ? 5.129 3.547 0.970 1.00 0.00 73 ILE A O 12
ATOM 16266 N N . HIS A 1 74 ? 6.263 2.843 2.755 1.00 0.00 74 HIS A N 12
ATOM 16267 C CA . HIS A 1 74 ? 5.418 3.594 3.669 1.00 0.00 74 HIS A CA 12
ATOM 16268 C C . HIS A 1 74 ? 5.492 5.083 3.342 1.00 0.00 74 HIS A C 12
ATOM 16269 O O . HIS A 1 74 ? 4.478 5.702 3.019 1.00 0.00 74 HIS A O 12
ATOM 16284 N N . ASP A 1 75 ? 6.691 5.652 3.387 1.00 0.00 75 ASP A N 12
ATOM 16285 C CA . ASP A 1 75 ? 6.854 7.068 3.086 1.00 0.00 75 ASP A CA 12
ATOM 16286 C C . ASP A 1 75 ? 6.795 7.285 1.579 1.00 0.00 75 ASP A C 12
ATOM 16287 O O . ASP A 1 75 ? 6.360 8.332 1.096 1.00 0.00 75 ASP A O 12
ATOM 16296 N N . ALA A 1 76 ? 7.202 6.261 0.853 1.00 0.00 76 ALA A N 12
ATOM 16297 C CA . ALA A 1 76 ? 7.189 6.262 -0.596 1.00 0.00 76 ALA A CA 12
ATOM 16298 C C . ALA A 1 76 ? 5.775 6.352 -1.140 1.00 0.00 76 ALA A C 12
ATOM 16299 O O . ALA A 1 76 ? 5.532 7.020 -2.117 1.00 0.00 76 ALA A O 12
ATOM 16306 N N . ALA A 1 77 ? 4.834 5.680 -0.516 1.00 0.00 77 ALA A N 12
ATOM 16307 C CA . ALA A 1 77 ? 3.480 5.662 -1.035 1.00 0.00 77 ALA A CA 12
ATOM 16308 C C . ALA A 1 77 ? 2.618 6.741 -0.397 1.00 0.00 77 ALA A C 12
ATOM 16309 O O . ALA A 1 77 ? 1.652 7.200 -0.999 1.00 0.00 77 ALA A O 12
ATOM 16316 N N . THR A 1 78 ? 2.963 7.157 0.814 1.00 0.00 78 THR A N 12
ATOM 16317 C CA . THR A 1 78 ? 2.258 8.259 1.450 1.00 0.00 78 THR A CA 12
ATOM 16318 C C . THR A 1 78 ? 2.665 9.580 0.800 1.00 0.00 78 THR A C 12
ATOM 16319 O O . THR A 1 78 ? 1.820 10.386 0.407 1.00 0.00 78 THR A O 12
ATOM 16330 N N . ALA A 1 79 ? 3.970 9.785 0.673 1.00 0.00 79 ALA A N 12
ATOM 16331 C CA . ALA A 1 79 ? 4.500 11.015 0.110 1.00 0.00 79 ALA A CA 12
ATOM 16332 C C . ALA A 1 79 ? 4.828 10.872 -1.366 1.00 0.00 79 ALA A C 12
ATOM 16333 O O . ALA A 1 79 ? 5.234 11.841 -2.007 1.00 0.00 79 ALA A O 12
ATOM 16340 N N . CYS A 1 80 ? 4.674 9.650 -1.891 1.00 0.00 80 CYS A N 12
ATOM 16341 C CA . CYS A 1 80 ? 5.117 9.319 -3.238 1.00 0.00 80 CYS A CA 12
ATOM 16342 C C . CYS A 1 80 ? 6.574 9.699 -3.381 1.00 0.00 80 CYS A C 12
ATOM 16343 O O . CYS A 1 80 ? 7.001 10.342 -4.337 1.00 0.00 80 CYS A O 12
ATOM 16350 N N . ASP A 1 81 ? 7.322 9.251 -2.378 1.00 0.00 81 ASP A N 12
ATOM 16351 C CA . ASP A 1 81 ? 8.729 9.556 -2.222 1.00 0.00 81 ASP A CA 12
ATOM 16352 C C . ASP A 1 81 ? 9.512 8.267 -2.008 1.00 0.00 81 ASP A C 12
ATOM 16353 O O . ASP A 1 81 ? 9.948 7.978 -0.899 1.00 0.00 81 ASP A O 12
ATOM 16362 N N . PRO A 1 82 ? 9.676 7.438 -3.051 1.00 0.00 82 PRO A N 12
ATOM 16363 C CA . PRO A 1 82 ? 10.419 6.195 -2.950 1.00 0.00 82 PRO A CA 12
ATOM 16364 C C . PRO A 1 82 ? 11.900 6.445 -3.148 1.00 0.00 82 PRO A C 12
ATOM 16365 O O . PRO A 1 82 ? 12.717 5.525 -3.191 1.00 0.00 82 PRO A O 12
ATOM 16376 N N . GLU A 1 83 ? 12.214 7.724 -3.262 1.00 0.00 83 GLU A N 12
ATOM 16377 C CA . GLU A 1 83 ? 13.577 8.214 -3.198 1.00 0.00 83 GLU A CA 12
ATOM 16378 C C . GLU A 1 83 ? 13.796 8.607 -1.749 1.00 0.00 83 GLU A C 12
ATOM 16379 O O . GLU A 1 83 ? 14.406 9.630 -1.431 1.00 0.00 83 GLU A O 12
ATOM 16391 N N . ALA A 1 84 ? 13.257 7.753 -0.891 1.00 0.00 84 ALA A N 12
ATOM 16392 C CA . ALA A 1 84 ? 12.968 8.062 0.489 1.00 0.00 84 ALA A CA 12
ATOM 16393 C C . ALA A 1 84 ? 14.184 8.479 1.290 1.00 0.00 84 ALA A C 12
ATOM 16394 O O . ALA A 1 84 ? 15.269 7.907 1.177 1.00 0.00 84 ALA A O 12
ATOM 16401 N N . HIS A 1 85 ? 13.968 9.497 2.088 1.00 0.00 85 HIS A N 12
ATOM 16402 C CA . HIS A 1 85 ? 14.913 9.925 3.106 1.00 0.00 85 HIS A CA 12
ATOM 16403 C C . HIS A 1 85 ? 14.106 10.377 4.318 1.00 0.00 85 HIS A C 12
ATOM 16404 O O . HIS A 1 85 ? 14.273 11.484 4.824 1.00 0.00 85 HIS A O 12
ATOM 16419 N N . HIS A 1 86 ? 13.201 9.516 4.763 1.00 0.00 86 HIS A N 12
ATOM 16420 C CA . HIS A 1 86 ? 12.237 9.890 5.788 1.00 0.00 86 HIS A CA 12
ATOM 16421 C C . HIS A 1 86 ? 11.553 8.655 6.379 1.00 0.00 86 HIS A C 12
ATOM 16422 O O . HIS A 1 86 ? 10.568 8.788 7.095 1.00 0.00 86 HIS A O 12
ATOM 16437 N N . GLU A 1 87 ? 12.097 7.468 6.085 1.00 0.00 87 GLU A N 12
ATOM 16438 C CA . GLU A 1 87 ? 11.496 6.185 6.481 1.00 0.00 87 GLU A CA 12
ATOM 16439 C C . GLU A 1 87 ? 11.063 6.171 7.948 1.00 0.00 87 GLU A C 12
ATOM 16440 O O . GLU A 1 87 ? 11.866 5.884 8.842 1.00 0.00 87 GLU A O 12
ATOM 16452 N N . HIS A 1 88 ? 9.783 6.474 8.172 1.00 0.00 88 HIS A N 12
ATOM 16453 C CA . HIS A 1 88 ? 9.195 6.522 9.508 1.00 0.00 88 HIS A CA 12
ATOM 16454 C C . HIS A 1 88 ? 9.967 7.491 10.418 1.00 0.00 88 HIS A C 12
ATOM 16455 O O . HIS A 1 88 ? 10.123 7.251 11.613 1.00 0.00 88 HIS A O 12
ATOM 16470 N N . ASP A 1 89 ? 10.442 8.591 9.831 1.00 0.00 89 ASP A N 12
ATOM 16471 C CA . ASP A 1 89 ? 11.202 9.610 10.562 1.00 0.00 89 ASP A CA 12
ATOM 16472 C C . ASP A 1 89 ? 12.507 9.000 11.085 1.00 0.00 89 ASP A C 12
ATOM 16473 O O . ASP A 1 89 ? 13.510 8.977 10.367 1.00 0.00 89 ASP A O 12
ATOM 16482 N N . HIS A 1 90 ? 12.466 8.484 12.318 1.00 0.00 90 HIS A N 12
ATOM 16483 C CA . HIS A 1 90 ? 13.548 7.680 12.897 1.00 0.00 90 HIS A CA 12
ATOM 16484 C C . HIS A 1 90 ? 13.272 7.455 14.383 1.00 0.00 90 HIS A C 12
ATOM 16485 O O . HIS A 1 90 ? 12.198 6.918 14.708 1.00 0.00 90 HIS A O 12
ATOM 16501 N N . HIS A 1 1 ? 1.092 7.147 16.078 1.00 0.00 1 HIS A N 13
ATOM 16502 C CA . HIS A 1 1 ? 1.817 6.678 14.877 1.00 0.00 1 HIS A CA 13
ATOM 16503 C C . HIS A 1 1 ? 1.270 5.338 14.406 1.00 0.00 1 HIS A C 13
ATOM 16504 O O . HIS A 1 1 ? 0.881 4.501 15.221 1.00 0.00 1 HIS A O 13
ATOM 16521 N N . HIS A 1 2 ? 1.217 5.178 13.078 1.00 0.00 2 HIS A N 13
ATOM 16522 C CA . HIS A 1 2 ? 0.756 3.952 12.419 1.00 0.00 2 HIS A CA 13
ATOM 16523 C C . HIS A 1 2 ? -0.774 3.921 12.333 1.00 0.00 2 HIS A C 13
ATOM 16524 O O . HIS A 1 2 ? -1.345 3.073 11.653 1.00 0.00 2 HIS A O 13
ATOM 16539 N N . GLN A 1 3 ? -1.434 4.875 12.980 1.00 0.00 3 GLN A N 13
ATOM 16540 C CA . GLN A 1 3 ? -2.893 4.920 12.980 1.00 0.00 3 GLN A CA 13
ATOM 16541 C C . GLN A 1 3 ? -3.415 6.245 12.435 1.00 0.00 3 GLN A C 13
ATOM 16542 O O . GLN A 1 3 ? -4.599 6.561 12.576 1.00 0.00 3 GLN A O 13
ATOM 16556 N N . GLU A 1 4 ? -2.533 7.018 11.820 1.00 0.00 4 GLU A N 13
ATOM 16557 C CA . GLU A 1 4 ? -2.913 8.303 11.239 1.00 0.00 4 GLU A CA 13
ATOM 16558 C C . GLU A 1 4 ? -3.289 8.117 9.779 1.00 0.00 4 GLU A C 13
ATOM 16559 O O . GLU A 1 4 ? -3.748 9.041 9.109 1.00 0.00 4 GLU A O 13
ATOM 16571 N N . LEU A 1 5 ? -3.080 6.904 9.301 1.00 0.00 5 LEU A N 13
ATOM 16572 C CA . LEU A 1 5 ? -3.412 6.538 7.936 1.00 0.00 5 LEU A CA 13
ATOM 16573 C C . LEU A 1 5 ? -4.928 6.438 7.787 1.00 0.00 5 LEU A C 13
ATOM 16574 O O . LEU A 1 5 ? -5.489 6.766 6.746 1.00 0.00 5 LEU A O 13
ATOM 16590 N N . CYS A 1 6 ? -5.589 6.042 8.863 1.00 0.00 6 CYS A N 13
ATOM 16591 C CA . CYS A 1 6 ? -7.015 5.754 8.814 1.00 0.00 6 CYS A CA 13
ATOM 16592 C C . CYS A 1 6 ? -7.810 6.824 9.558 1.00 0.00 6 CYS A C 13
ATOM 16593 O O . CYS A 1 6 ? -8.711 6.513 10.339 1.00 0.00 6 CYS A O 13
ATOM 16600 N N . THR A 1 7 ? -7.478 8.081 9.310 1.00 0.00 7 THR A N 13
ATOM 16601 C CA . THR A 1 7 ? -8.123 9.181 10.004 1.00 0.00 7 THR A CA 13
ATOM 16602 C C . THR A 1 7 ? -8.942 10.042 9.040 1.00 0.00 7 THR A C 13
ATOM 16603 O O . THR A 1 7 ? -10.095 10.374 9.320 1.00 0.00 7 THR A O 13
ATOM 16614 N N . LYS A 1 8 ? -8.357 10.383 7.894 1.00 0.00 8 LYS A N 13
ATOM 16615 C CA . LYS A 1 8 ? -9.013 11.269 6.933 1.00 0.00 8 LYS A CA 13
ATOM 16616 C C . LYS A 1 8 ? -9.948 10.501 5.997 1.00 0.00 8 LYS A C 13
ATOM 16617 O O . LYS A 1 8 ? -10.372 11.025 4.968 1.00 0.00 8 LYS A O 13
ATOM 16636 N N . GLY A 1 9 ? -10.238 9.256 6.357 1.00 0.00 9 GLY A N 13
ATOM 16637 C CA . GLY A 1 9 ? -11.221 8.453 5.644 1.00 0.00 9 GLY A CA 13
ATOM 16638 C C . GLY A 1 9 ? -11.005 8.388 4.144 1.00 0.00 9 GLY A C 13
ATOM 16639 O O . GLY A 1 9 ? -9.909 8.072 3.674 1.00 0.00 9 GLY A O 13
ATOM 16643 N N . ASP A 1 10 ? -12.060 8.707 3.399 1.00 0.00 10 ASP A N 13
ATOM 16644 C CA . ASP A 1 10 ? -12.035 8.641 1.939 1.00 0.00 10 ASP A CA 13
ATOM 16645 C C . ASP A 1 10 ? -11.042 9.637 1.379 1.00 0.00 10 ASP A C 13
ATOM 16646 O O . ASP A 1 10 ? -10.348 9.363 0.398 1.00 0.00 10 ASP A O 13
ATOM 16655 N N . ASP A 1 11 ? -10.962 10.789 2.025 1.00 0.00 11 ASP A N 13
ATOM 16656 C CA . ASP A 1 11 ? -10.070 11.849 1.588 1.00 0.00 11 ASP A CA 13
ATOM 16657 C C . ASP A 1 11 ? -8.638 11.357 1.607 1.00 0.00 11 ASP A C 13
ATOM 16658 O O . ASP A 1 11 ? -7.884 11.564 0.652 1.00 0.00 11 ASP A O 13
ATOM 16667 N N . ALA A 1 12 ? -8.283 10.684 2.693 1.00 0.00 12 ALA A N 13
ATOM 16668 C CA . ALA A 1 12 ? -6.956 10.109 2.837 1.00 0.00 12 ALA A CA 13
ATOM 16669 C C . ALA A 1 12 ? -6.700 9.064 1.765 1.00 0.00 12 ALA A C 13
ATOM 16670 O O . ALA A 1 12 ? -5.689 9.124 1.069 1.00 0.00 12 ALA A O 13
ATOM 16677 N N . LEU A 1 13 ? -7.648 8.144 1.604 1.00 0.00 13 LEU A N 13
ATOM 16678 C CA . LEU A 1 13 ? -7.458 6.993 0.728 1.00 0.00 13 LEU A CA 13
ATOM 16679 C C . LEU A 1 13 ? -7.311 7.410 -0.737 1.00 0.00 13 LEU A C 13
ATOM 16680 O O . LEU A 1 13 ? -6.706 6.700 -1.522 1.00 0.00 13 LEU A O 13
ATOM 16696 N N . VAL A 1 14 ? -7.861 8.563 -1.092 1.00 0.00 14 VAL A N 13
ATOM 16697 C CA . VAL A 1 14 ? -7.740 9.099 -2.444 1.00 0.00 14 VAL A CA 13
ATOM 16698 C C . VAL A 1 14 ? -6.415 9.833 -2.617 1.00 0.00 14 VAL A C 13
ATOM 16699 O O . VAL A 1 14 ? -5.755 9.709 -3.650 1.00 0.00 14 VAL A O 13
ATOM 16712 N N . THR A 1 15 ? -6.020 10.590 -1.602 1.00 0.00 15 THR A N 13
ATOM 16713 C CA . THR A 1 15 ? -4.723 11.248 -1.619 1.00 0.00 15 THR A CA 13
ATOM 16714 C C . THR A 1 15 ? -3.615 10.197 -1.662 1.00 0.00 15 THR A C 13
ATOM 16715 O O . THR A 1 15 ? -2.720 10.236 -2.526 1.00 0.00 15 THR A O 13
ATOM 16726 N N . GLU A 1 16 ? -3.706 9.227 -0.758 1.00 0.00 16 GLU A N 13
ATOM 16727 C CA . GLU A 1 16 ? -2.760 8.138 -0.745 1.00 0.00 16 GLU A CA 13
ATOM 16728 C C . GLU A 1 16 ? -2.899 7.354 -2.035 1.00 0.00 16 GLU A C 13
ATOM 16729 O O . GLU A 1 16 ? -1.914 6.891 -2.567 1.00 0.00 16 GLU A O 13
ATOM 16741 N N . LEU A 1 17 ? -4.127 7.252 -2.553 1.00 0.00 17 LEU A N 13
ATOM 16742 C CA . LEU A 1 17 ? -4.376 6.578 -3.832 1.00 0.00 17 LEU A CA 13
ATOM 16743 C C . LEU A 1 17 ? -3.508 7.162 -4.946 1.00 0.00 17 LEU A C 13
ATOM 16744 O O . LEU A 1 17 ? -2.780 6.442 -5.646 1.00 0.00 17 LEU A O 13
ATOM 16760 N N . GLU A 1 18 ? -3.587 8.478 -5.096 1.00 0.00 18 GLU A N 13
ATOM 16761 C CA . GLU A 1 18 ? -2.838 9.183 -6.125 1.00 0.00 18 GLU A CA 13
ATOM 16762 C C . GLU A 1 18 ? -1.341 8.947 -5.945 1.00 0.00 18 GLU A C 13
ATOM 16763 O O . GLU A 1 18 ? -0.584 8.888 -6.915 1.00 0.00 18 GLU A O 13
ATOM 16775 N N . CYS A 1 19 ? -0.924 8.788 -4.697 1.00 0.00 19 CYS A N 13
ATOM 16776 C CA . CYS A 1 19 ? 0.466 8.471 -4.399 1.00 0.00 19 CYS A CA 13
ATOM 16777 C C . CYS A 1 19 ? 0.715 6.969 -4.596 1.00 0.00 19 CYS A C 13
ATOM 16778 O O . CYS A 1 19 ? 1.815 6.527 -4.937 1.00 0.00 19 CYS A O 13
ATOM 16785 N N . ILE A 1 20 ? -0.348 6.208 -4.405 1.00 0.00 20 ILE A N 13
ATOM 16786 C CA . ILE A 1 20 ? -0.347 4.753 -4.487 1.00 0.00 20 ILE A CA 13
ATOM 16787 C C . ILE A 1 20 ? -0.316 4.277 -5.943 1.00 0.00 20 ILE A C 13
ATOM 16788 O O . ILE A 1 20 ? -0.182 3.081 -6.220 1.00 0.00 20 ILE A O 13
ATOM 16804 N N . ARG A 1 21 ? -0.383 5.234 -6.864 1.00 0.00 21 ARG A N 13
ATOM 16805 C CA . ARG A 1 21 ? -0.266 4.967 -8.311 1.00 0.00 21 ARG A CA 13
ATOM 16806 C C . ARG A 1 21 ? 0.988 4.182 -8.701 1.00 0.00 21 ARG A C 13
ATOM 16807 O O . ARG A 1 21 ? 1.216 3.918 -9.881 1.00 0.00 21 ARG A O 13
ATOM 16828 N N . LEU A 1 22 ? 1.807 3.853 -7.712 1.00 0.00 22 LEU A N 13
ATOM 16829 C CA . LEU A 1 22 ? 2.831 2.839 -7.848 1.00 0.00 22 LEU A CA 13
ATOM 16830 C C . LEU A 1 22 ? 4.009 3.316 -8.679 1.00 0.00 22 LEU A C 13
ATOM 16831 O O . LEU A 1 22 ? 4.816 2.520 -9.158 1.00 0.00 22 LEU A O 13
ATOM 16847 N N . ARG A 1 23 ? 4.116 4.633 -8.801 1.00 0.00 23 ARG A N 13
ATOM 16848 C CA . ARG A 1 23 ? 5.351 5.267 -9.238 1.00 0.00 23 ARG A CA 13
ATOM 16849 C C . ARG A 1 23 ? 6.266 5.382 -8.030 1.00 0.00 23 ARG A C 13
ATOM 16850 O O . ARG A 1 23 ? 7.228 6.145 -8.017 1.00 0.00 23 ARG A O 13
ATOM 16871 N N . ILE A 1 24 ? 5.876 4.630 -7.000 1.00 0.00 24 ILE A N 13
ATOM 16872 C CA . ILE A 1 24 ? 6.622 4.484 -5.749 1.00 0.00 24 ILE A CA 13
ATOM 16873 C C . ILE A 1 24 ? 8.137 4.392 -5.985 1.00 0.00 24 ILE A C 13
ATOM 16874 O O . ILE A 1 24 ? 8.830 5.408 -5.944 1.00 0.00 24 ILE A O 13
ATOM 16890 N N . SER A 1 25 ? 8.609 3.155 -6.205 1.00 0.00 25 SER A N 13
ATOM 16891 C CA . SER A 1 25 ? 10.012 2.827 -6.540 1.00 0.00 25 SER A CA 13
ATOM 16892 C C . SER A 1 25 ? 10.355 1.387 -6.086 1.00 0.00 25 SER A C 13
ATOM 16893 O O . SER A 1 25 ? 10.777 0.570 -6.902 1.00 0.00 25 SER A O 13
ATOM 16901 N N . PRO A 1 26 ? 10.196 1.075 -4.769 1.00 0.00 26 PRO A N 13
ATOM 16902 C CA . PRO A 1 26 ? 10.478 -0.266 -4.179 1.00 0.00 26 PRO A CA 13
ATOM 16903 C C . PRO A 1 26 ? 9.745 -1.453 -4.827 1.00 0.00 26 PRO A C 13
ATOM 16904 O O . PRO A 1 26 ? 9.165 -1.342 -5.903 1.00 0.00 26 PRO A O 13
ATOM 16915 N N . GLU A 1 27 ? 9.748 -2.596 -4.118 1.00 0.00 27 GLU A N 13
ATOM 16916 C CA . GLU A 1 27 ? 9.089 -3.827 -4.591 1.00 0.00 27 GLU A CA 13
ATOM 16917 C C . GLU A 1 27 ? 7.583 -3.690 -4.513 1.00 0.00 27 GLU A C 13
ATOM 16918 O O . GLU A 1 27 ? 6.845 -4.629 -4.808 1.00 0.00 27 GLU A O 13
ATOM 16930 N N . THR A 1 28 ? 7.162 -2.528 -4.043 1.00 0.00 28 THR A N 13
ATOM 16931 C CA . THR A 1 28 ? 5.769 -2.142 -3.957 1.00 0.00 28 THR A CA 13
ATOM 16932 C C . THR A 1 28 ? 4.902 -2.726 -5.080 1.00 0.00 28 THR A C 13
ATOM 16933 O O . THR A 1 28 ? 3.818 -3.238 -4.808 1.00 0.00 28 THR A O 13
ATOM 16944 N N . ASN A 1 29 ? 5.376 -2.679 -6.320 1.00 0.00 29 ASN A N 13
ATOM 16945 C CA . ASN A 1 29 ? 4.563 -3.123 -7.442 1.00 0.00 29 ASN A CA 13
ATOM 16946 C C . ASN A 1 29 ? 4.301 -4.615 -7.329 1.00 0.00 29 ASN A C 13
ATOM 16947 O O . ASN A 1 29 ? 3.156 -5.038 -7.219 1.00 0.00 29 ASN A O 13
ATOM 16958 N N . ALA A 1 30 ? 5.373 -5.395 -7.316 1.00 0.00 30 ALA A N 13
ATOM 16959 C CA . ALA A 1 30 ? 5.275 -6.847 -7.240 1.00 0.00 30 ALA A CA 13
ATOM 16960 C C . ALA A 1 30 ? 4.592 -7.295 -5.950 1.00 0.00 30 ALA A C 13
ATOM 16961 O O . ALA A 1 30 ? 3.639 -8.085 -5.966 1.00 0.00 30 ALA A O 13
ATOM 16968 N N . ALA A 1 31 ? 5.082 -6.769 -4.835 1.00 0.00 31 ALA A N 13
ATOM 16969 C CA . ALA A 1 31 ? 4.618 -7.179 -3.520 1.00 0.00 31 ALA A CA 13
ATOM 16970 C C . ALA A 1 31 ? 3.136 -6.888 -3.332 1.00 0.00 31 ALA A C 13
ATOM 16971 O O . ALA A 1 31 ? 2.347 -7.810 -3.178 1.00 0.00 31 ALA A O 13
ATOM 16978 N N . PHE A 1 32 ? 2.763 -5.610 -3.331 1.00 0.00 32 PHE A N 13
ATOM 16979 C CA . PHE A 1 32 ? 1.365 -5.216 -3.140 1.00 0.00 32 PHE A CA 13
ATOM 16980 C C . PHE A 1 32 ? 0.463 -5.729 -4.249 1.00 0.00 32 PHE A C 13
ATOM 16981 O O . PHE A 1 32 ? -0.742 -5.818 -4.060 1.00 0.00 32 PHE A O 13
ATOM 16998 N N . ASP A 1 33 ? 1.030 -6.055 -5.403 1.00 0.00 33 ASP A N 13
ATOM 16999 C CA . ASP A 1 33 ? 0.250 -6.667 -6.460 1.00 0.00 33 ASP A CA 13
ATOM 17000 C C . ASP A 1 33 ? -0.311 -7.962 -5.919 1.00 0.00 33 ASP A C 13
ATOM 17001 O O . ASP A 1 33 ? -1.518 -8.141 -5.833 1.00 0.00 33 ASP A O 13
ATOM 17010 N N . ASN A 1 34 ? 0.597 -8.822 -5.484 1.00 0.00 34 ASN A N 13
ATOM 17011 C CA . ASN A 1 34 ? 0.240 -10.085 -4.850 1.00 0.00 34 ASN A CA 13
ATOM 17012 C C . ASN A 1 34 ? -0.481 -9.847 -3.513 1.00 0.00 34 ASN A C 13
ATOM 17013 O O . ASN A 1 34 ? -1.452 -10.527 -3.179 1.00 0.00 34 ASN A O 13
ATOM 17024 N N . ALA A 1 35 ? -0.010 -8.857 -2.768 1.00 0.00 35 ALA A N 13
ATOM 17025 C CA . ALA A 1 35 ? -0.546 -8.553 -1.444 1.00 0.00 35 ALA A CA 13
ATOM 17026 C C . ALA A 1 35 ? -1.994 -8.098 -1.504 1.00 0.00 35 ALA A C 13
ATOM 17027 O O . ALA A 1 35 ? -2.893 -8.738 -0.955 1.00 0.00 35 ALA A O 13
ATOM 17034 N N . VAL A 1 36 ? -2.219 -6.990 -2.169 1.00 0.00 36 VAL A N 13
ATOM 17035 C CA . VAL A 1 36 ? -3.540 -6.423 -2.273 1.00 0.00 36 VAL A CA 13
ATOM 17036 C C . VAL A 1 36 ? -4.418 -7.321 -3.136 1.00 0.00 36 VAL A C 13
ATOM 17037 O O . VAL A 1 36 ? -5.636 -7.208 -3.127 1.00 0.00 36 VAL A O 13
ATOM 17050 N N . GLN A 1 37 ? -3.776 -8.218 -3.869 1.00 0.00 37 GLN A N 13
ATOM 17051 C CA . GLN A 1 37 ? -4.459 -9.321 -4.523 1.00 0.00 37 GLN A CA 13
ATOM 17052 C C . GLN A 1 37 ? -5.137 -10.239 -3.494 1.00 0.00 37 GLN A C 13
ATOM 17053 O O . GLN A 1 37 ? -6.281 -10.655 -3.689 1.00 0.00 37 GLN A O 13
ATOM 17067 N N . GLN A 1 38 ? -4.434 -10.554 -2.402 1.00 0.00 38 GLN A N 13
ATOM 17068 C CA . GLN A 1 38 ? -5.016 -11.366 -1.321 1.00 0.00 38 GLN A CA 13
ATOM 17069 C C . GLN A 1 38 ? -6.182 -10.645 -0.686 1.00 0.00 38 GLN A C 13
ATOM 17070 O O . GLN A 1 38 ? -7.310 -11.130 -0.693 1.00 0.00 38 GLN A O 13
ATOM 17084 N N . LEU A 1 39 ? -5.883 -9.477 -0.126 1.00 0.00 39 LEU A N 13
ATOM 17085 C CA . LEU A 1 39 ? -6.876 -8.689 0.604 1.00 0.00 39 LEU A CA 13
ATOM 17086 C C . LEU A 1 39 ? -7.969 -8.220 -0.333 1.00 0.00 39 LEU A C 13
ATOM 17087 O O . LEU A 1 39 ? -9.072 -7.862 0.086 1.00 0.00 39 LEU A O 13
ATOM 17103 N N . ASN A 1 40 ? -7.602 -8.220 -1.613 1.00 0.00 40 ASN A N 13
ATOM 17104 C CA . ASN A 1 40 ? -8.455 -7.813 -2.726 1.00 0.00 40 ASN A CA 13
ATOM 17105 C C . ASN A 1 40 ? -9.192 -6.524 -2.420 1.00 0.00 40 ASN A C 13
ATOM 17106 O O . ASN A 1 40 ? -10.346 -6.336 -2.786 1.00 0.00 40 ASN A O 13
ATOM 17117 N N . CYS A 1 41 ? -8.460 -5.617 -1.795 1.00 0.00 41 CYS A N 13
ATOM 17118 C CA . CYS A 1 41 ? -8.986 -4.320 -1.377 1.00 0.00 41 CYS A CA 13
ATOM 17119 C C . CYS A 1 41 ? -9.252 -3.383 -2.557 1.00 0.00 41 CYS A C 13
ATOM 17120 O O . CYS A 1 41 ? -9.469 -2.188 -2.353 1.00 0.00 41 CYS A O 13
ATOM 17127 N N . LEU A 1 42 ? -9.205 -3.918 -3.783 1.00 0.00 42 LEU A N 13
ATOM 17128 C CA . LEU A 1 42 ? -9.461 -3.151 -5.015 1.00 0.00 42 LEU A CA 13
ATOM 17129 C C . LEU A 1 42 ? -8.375 -2.106 -5.280 1.00 0.00 42 LEU A C 13
ATOM 17130 O O . LEU A 1 42 ? -8.246 -1.603 -6.396 1.00 0.00 42 LEU A O 13
ATOM 17146 N N . ASN A 1 43 ? -7.597 -1.793 -4.252 1.00 0.00 43 ASN A N 13
ATOM 17147 C CA . ASN A 1 43 ? -6.547 -0.790 -4.336 1.00 0.00 43 ASN A CA 13
ATOM 17148 C C . ASN A 1 43 ? -5.719 -0.816 -3.059 1.00 0.00 43 ASN A C 13
ATOM 17149 O O . ASN A 1 43 ? -6.187 -1.274 -2.012 1.00 0.00 43 ASN A O 13
ATOM 17160 N N . ARG A 1 44 ? -4.484 -0.343 -3.161 1.00 0.00 44 ARG A N 13
ATOM 17161 C CA . ARG A 1 44 ? -3.554 -0.366 -2.040 1.00 0.00 44 ARG A CA 13
ATOM 17162 C C . ARG A 1 44 ? -4.003 0.544 -0.905 1.00 0.00 44 ARG A C 13
ATOM 17163 O O . ARG A 1 44 ? -3.514 0.412 0.210 1.00 0.00 44 ARG A O 13
ATOM 17184 N N . ALA A 1 45 ? -4.917 1.467 -1.189 1.00 0.00 45 ALA A N 13
ATOM 17185 C CA . ALA A 1 45 ? -5.433 2.364 -0.157 1.00 0.00 45 ALA A CA 13
ATOM 17186 C C . ALA A 1 45 ? -6.099 1.565 0.954 1.00 0.00 45 ALA A C 13
ATOM 17187 O O . ALA A 1 45 ? -5.717 1.654 2.114 1.00 0.00 45 ALA A O 13
ATOM 17194 N N . CYS A 1 46 ? -7.072 0.743 0.580 1.00 0.00 46 CYS A N 13
ATOM 17195 C CA . CYS A 1 46 ? -7.734 -0.138 1.535 1.00 0.00 46 CYS A CA 13
ATOM 17196 C C . CYS A 1 46 ? -6.721 -1.098 2.151 1.00 0.00 46 CYS A C 13
ATOM 17197 O O . CYS A 1 46 ? -6.818 -1.456 3.327 1.00 0.00 46 CYS A O 13
ATOM 17204 N N . ALA A 1 47 ? -5.746 -1.504 1.344 1.00 0.00 47 ALA A N 13
ATOM 17205 C CA . ALA A 1 47 ? -4.659 -2.354 1.822 1.00 0.00 47 ALA A CA 13
ATOM 17206 C C . ALA A 1 47 ? -3.916 -1.703 2.991 1.00 0.00 47 ALA A C 13
ATOM 17207 O O . ALA A 1 47 ? -3.884 -2.252 4.096 1.00 0.00 47 ALA A O 13
ATOM 17214 N N . TYR A 1 48 ? -3.331 -0.533 2.747 1.00 0.00 48 TYR A N 13
ATOM 17215 C CA . TYR A 1 48 ? -2.589 0.197 3.778 1.00 0.00 48 TYR A CA 13
ATOM 17216 C C . TYR A 1 48 ? -3.517 0.616 4.911 1.00 0.00 48 TYR A C 13
ATOM 17217 O O . TYR A 1 48 ? -3.121 0.623 6.079 1.00 0.00 48 TYR A O 13
ATOM 17235 N N . ARG A 1 49 ? -4.755 0.949 4.555 1.00 0.00 49 ARG A N 13
ATOM 17236 C CA . ARG A 1 49 ? -5.789 1.265 5.534 1.00 0.00 49 ARG A CA 13
ATOM 17237 C C . ARG A 1 49 ? -5.914 0.135 6.544 1.00 0.00 49 ARG A C 13
ATOM 17238 O O . ARG A 1 49 ? -5.994 0.370 7.748 1.00 0.00 49 ARG A O 13
ATOM 17259 N N . LYS A 1 50 ? -5.889 -1.103 6.079 1.00 0.00 50 LYS A N 13
ATOM 17260 C CA . LYS A 1 50 ? -6.092 -2.194 6.993 1.00 0.00 50 LYS A CA 13
ATOM 17261 C C . LYS A 1 50 ? -4.783 -2.548 7.676 1.00 0.00 50 LYS A C 13
ATOM 17262 O O . LYS A 1 50 ? -4.788 -3.049 8.792 1.00 0.00 50 LYS A O 13
ATOM 17281 N N . MET A 1 51 ? -3.659 -2.276 7.010 1.00 0.00 51 MET A N 13
ATOM 17282 C CA . MET A 1 51 ? -2.356 -2.338 7.671 1.00 0.00 51 MET A CA 13
ATOM 17283 C C . MET A 1 51 ? -2.357 -1.456 8.915 1.00 0.00 51 MET A C 13
ATOM 17284 O O . MET A 1 51 ? -1.931 -1.876 9.990 1.00 0.00 51 MET A O 13
ATOM 17298 N N . CYS A 1 52 ? -2.848 -0.237 8.748 1.00 0.00 52 CYS A N 13
ATOM 17299 C CA . CYS A 1 52 ? -2.950 0.721 9.841 1.00 0.00 52 CYS A CA 13
ATOM 17300 C C . CYS A 1 52 ? -3.938 0.240 10.899 1.00 0.00 52 CYS A C 13
ATOM 17301 O O . CYS A 1 52 ? -3.741 0.465 12.093 1.00 0.00 52 CYS A O 13
ATOM 17308 N N . ALA A 1 53 ? -4.997 -0.426 10.457 1.00 0.00 53 ALA A N 13
ATOM 17309 C CA . ALA A 1 53 ? -5.995 -0.962 11.373 1.00 0.00 53 ALA A CA 13
ATOM 17310 C C . ALA A 1 53 ? -5.454 -2.158 12.158 1.00 0.00 53 ALA A C 13
ATOM 17311 O O . ALA A 1 53 ? -5.319 -2.099 13.381 1.00 0.00 53 ALA A O 13
ATOM 17318 N N . THR A 1 54 ? -5.134 -3.237 11.452 1.00 0.00 54 THR A N 13
ATOM 17319 C CA . THR A 1 54 ? -4.704 -4.469 12.100 1.00 0.00 54 THR A CA 13
ATOM 17320 C C . THR A 1 54 ? -3.961 -5.382 11.114 1.00 0.00 54 THR A C 13
ATOM 17321 O O . THR A 1 54 ? -4.025 -6.614 11.213 1.00 0.00 54 THR A O 13
ATOM 17332 N N . ASN A 1 55 ? -3.244 -4.760 10.172 1.00 0.00 55 ASN A N 13
ATOM 17333 C CA . ASN A 1 55 ? -2.498 -5.472 9.136 1.00 0.00 55 ASN A CA 13
ATOM 17334 C C . ASN A 1 55 ? -3.455 -6.148 8.155 1.00 0.00 55 ASN A C 13
ATOM 17335 O O . ASN A 1 55 ? -4.658 -6.214 8.404 1.00 0.00 55 ASN A O 13
ATOM 17346 N N . ASN A 1 56 ? -2.914 -6.667 7.053 1.00 0.00 56 ASN A N 13
ATOM 17347 C CA . ASN A 1 56 ? -3.725 -7.108 5.931 1.00 0.00 56 ASN A CA 13
ATOM 17348 C C . ASN A 1 56 ? -2.827 -7.352 4.741 1.00 0.00 56 ASN A C 13
ATOM 17349 O O . ASN A 1 56 ? -2.494 -8.491 4.421 1.00 0.00 56 ASN A O 13
ATOM 17360 N N . LEU A 1 57 ? -2.402 -6.254 4.115 1.00 0.00 57 LEU A N 13
ATOM 17361 C CA . LEU A 1 57 ? -1.562 -6.311 2.927 1.00 0.00 57 LEU A CA 13
ATOM 17362 C C . LEU A 1 57 ? -0.290 -7.088 3.177 1.00 0.00 57 LEU A C 13
ATOM 17363 O O . LEU A 1 57 ? 0.210 -7.782 2.291 1.00 0.00 57 LEU A O 13
ATOM 17379 N N . GLU A 1 58 ? 0.174 -7.024 4.411 1.00 0.00 58 GLU A N 13
ATOM 17380 C CA . GLU A 1 58 ? 1.461 -7.586 4.786 1.00 0.00 58 GLU A CA 13
ATOM 17381 C C . GLU A 1 58 ? 1.472 -9.094 4.650 1.00 0.00 58 GLU A C 13
ATOM 17382 O O . GLU A 1 58 ? 2.514 -9.715 4.742 1.00 0.00 58 GLU A O 13
ATOM 17394 N N . GLN A 1 59 ? 0.316 -9.672 4.409 1.00 0.00 59 GLN A N 13
ATOM 17395 C CA . GLN A 1 59 ? 0.228 -11.090 4.165 1.00 0.00 59 GLN A CA 13
ATOM 17396 C C . GLN A 1 59 ? 1.244 -11.501 3.063 1.00 0.00 59 GLN A C 13
ATOM 17397 O O . GLN A 1 59 ? 2.289 -12.093 3.353 1.00 0.00 59 GLN A O 13
ATOM 17411 N N . ALA A 1 60 ? 1.017 -11.065 1.831 1.00 0.00 60 ALA A N 13
ATOM 17412 C CA . ALA A 1 60 ? 1.884 -11.445 0.717 1.00 0.00 60 ALA A CA 13
ATOM 17413 C C . ALA A 1 60 ? 3.063 -10.512 0.594 1.00 0.00 60 ALA A C 13
ATOM 17414 O O . ALA A 1 60 ? 4.198 -10.962 0.545 1.00 0.00 60 ALA A O 13
ATOM 17421 N N . MET A 1 61 ? 2.786 -9.213 0.489 1.00 0.00 61 MET A N 13
ATOM 17422 C CA . MET A 1 61 ? 3.849 -8.211 0.451 1.00 0.00 61 MET A CA 13
ATOM 17423 C C . MET A 1 61 ? 4.934 -8.490 1.500 1.00 0.00 61 MET A C 13
ATOM 17424 O O . MET A 1 61 ? 6.113 -8.468 1.166 1.00 0.00 61 MET A O 13
ATOM 17438 N N . SER A 1 62 ? 4.557 -8.785 2.753 1.00 0.00 62 SER A N 13
ATOM 17439 C CA . SER A 1 62 ? 5.577 -8.988 3.791 1.00 0.00 62 SER A CA 13
ATOM 17440 C C . SER A 1 62 ? 6.206 -10.381 3.667 1.00 0.00 62 SER A C 13
ATOM 17441 O O . SER A 1 62 ? 7.356 -10.580 4.064 1.00 0.00 62 SER A O 13
ATOM 17449 N N . VAL A 1 63 ? 5.456 -11.356 3.133 1.00 0.00 63 VAL A N 13
ATOM 17450 C CA . VAL A 1 63 ? 6.067 -12.629 2.741 1.00 0.00 63 VAL A CA 13
ATOM 17451 C C . VAL A 1 63 ? 7.092 -12.413 1.613 1.00 0.00 63 VAL A C 13
ATOM 17452 O O . VAL A 1 63 ? 8.100 -13.115 1.528 1.00 0.00 63 VAL A O 13
ATOM 17465 N N . TYR A 1 64 ? 6.837 -11.420 0.768 1.00 0.00 64 TYR A N 13
ATOM 17466 C CA . TYR A 1 64 ? 7.698 -11.118 -0.374 1.00 0.00 64 TYR A CA 13
ATOM 17467 C C . TYR A 1 64 ? 8.904 -10.257 0.016 1.00 0.00 64 TYR A C 13
ATOM 17468 O O . TYR A 1 64 ? 10.049 -10.702 -0.078 1.00 0.00 64 TYR A O 13
ATOM 17486 N N . PHE A 1 65 ? 8.652 -9.025 0.440 1.00 0.00 65 PHE A N 13
ATOM 17487 C CA . PHE A 1 65 ? 9.731 -8.102 0.777 1.00 0.00 65 PHE A CA 13
ATOM 17488 C C . PHE A 1 65 ? 10.071 -8.198 2.260 1.00 0.00 65 PHE A C 13
ATOM 17489 O O . PHE A 1 65 ? 9.443 -8.954 3.002 1.00 0.00 65 PHE A O 13
ATOM 17506 N N . THR A 1 66 ? 11.060 -7.434 2.687 1.00 0.00 66 THR A N 13
ATOM 17507 C CA . THR A 1 66 ? 11.441 -7.404 4.085 1.00 0.00 66 THR A CA 13
ATOM 17508 C C . THR A 1 66 ? 10.855 -6.179 4.789 1.00 0.00 66 THR A C 13
ATOM 17509 O O . THR A 1 66 ? 10.297 -5.295 4.133 1.00 0.00 66 THR A O 13
ATOM 17520 N N . ASN A 1 67 ? 10.981 -6.111 6.108 1.00 0.00 67 ASN A N 13
ATOM 17521 C CA . ASN A 1 67 ? 10.361 -5.028 6.869 1.00 0.00 67 ASN A CA 13
ATOM 17522 C C . ASN A 1 67 ? 10.991 -3.678 6.521 1.00 0.00 67 ASN A C 13
ATOM 17523 O O . ASN A 1 67 ? 10.302 -2.657 6.466 1.00 0.00 67 ASN A O 13
ATOM 17534 N N . GLU A 1 68 ? 12.292 -3.678 6.249 1.00 0.00 68 GLU A N 13
ATOM 17535 C CA . GLU A 1 68 ? 12.983 -2.463 5.830 1.00 0.00 68 GLU A CA 13
ATOM 17536 C C . GLU A 1 68 ? 12.431 -1.988 4.486 1.00 0.00 68 GLU A C 13
ATOM 17537 O O . GLU A 1 68 ? 12.261 -0.793 4.249 1.00 0.00 68 GLU A O 13
ATOM 17549 N N . GLN A 1 69 ? 12.108 -2.952 3.632 1.00 0.00 69 GLN A N 13
ATOM 17550 C CA . GLN A 1 69 ? 11.620 -2.674 2.292 1.00 0.00 69 GLN A CA 13
ATOM 17551 C C . GLN A 1 69 ? 10.285 -1.945 2.347 1.00 0.00 69 GLN A C 13
ATOM 17552 O O . GLN A 1 69 ? 10.019 -1.049 1.550 1.00 0.00 69 GLN A O 13
ATOM 17566 N N . ILE A 1 70 ? 9.446 -2.327 3.295 1.00 0.00 70 ILE A N 13
ATOM 17567 C CA . ILE A 1 70 ? 8.133 -1.727 3.405 1.00 0.00 70 ILE A CA 13
ATOM 17568 C C . ILE A 1 70 ? 8.168 -0.448 4.250 1.00 0.00 70 ILE A C 13
ATOM 17569 O O . ILE A 1 70 ? 7.262 0.379 4.171 1.00 0.00 70 ILE A O 13
ATOM 17585 N N . LYS A 1 71 ? 9.225 -0.255 5.029 1.00 0.00 71 LYS A N 13
ATOM 17586 C CA . LYS A 1 71 ? 9.480 1.061 5.605 1.00 0.00 71 LYS A CA 13
ATOM 17587 C C . LYS A 1 71 ? 9.794 2.033 4.481 1.00 0.00 71 LYS A C 13
ATOM 17588 O O . LYS A 1 71 ? 9.345 3.188 4.472 1.00 0.00 71 LYS A O 13
ATOM 17607 N N . GLU A 1 72 ? 10.553 1.534 3.517 1.00 0.00 72 GLU A N 13
ATOM 17608 C CA . GLU A 1 72 ? 10.875 2.295 2.330 1.00 0.00 72 GLU A CA 13
ATOM 17609 C C . GLU A 1 72 ? 9.610 2.634 1.556 1.00 0.00 72 GLU A C 13
ATOM 17610 O O . GLU A 1 72 ? 9.384 3.789 1.221 1.00 0.00 72 GLU A O 13
ATOM 17622 N N . ILE A 1 73 ? 8.769 1.631 1.302 1.00 0.00 73 ILE A N 13
ATOM 17623 C CA . ILE A 1 73 ? 7.510 1.865 0.594 1.00 0.00 73 ILE A CA 13
ATOM 17624 C C . ILE A 1 73 ? 6.554 2.679 1.454 1.00 0.00 73 ILE A C 13
ATOM 17625 O O . ILE A 1 73 ? 5.619 3.273 0.947 1.00 0.00 73 ILE A O 13
ATOM 17641 N N . HIS A 1 74 ? 6.784 2.698 2.755 1.00 0.00 74 HIS A N 13
ATOM 17642 C CA . HIS A 1 74 ? 5.964 3.501 3.647 1.00 0.00 74 HIS A CA 13
ATOM 17643 C C . HIS A 1 74 ? 6.142 4.967 3.289 1.00 0.00 74 HIS A C 13
ATOM 17644 O O . HIS A 1 74 ? 5.190 5.644 2.887 1.00 0.00 74 HIS A O 13
ATOM 17659 N N . ASP A 1 75 ? 7.380 5.442 3.385 1.00 0.00 75 ASP A N 13
ATOM 17660 C CA . ASP A 1 75 ? 7.674 6.824 3.034 1.00 0.00 75 ASP A CA 13
ATOM 17661 C C . ASP A 1 75 ? 7.410 7.027 1.553 1.00 0.00 75 ASP A C 13
ATOM 17662 O O . ASP A 1 75 ? 6.879 8.056 1.129 1.00 0.00 75 ASP A O 13
ATOM 17671 N N . ALA A 1 76 ? 7.744 5.999 0.783 1.00 0.00 76 ALA A N 13
ATOM 17672 C CA . ALA A 1 76 ? 7.537 5.995 -0.653 1.00 0.00 76 ALA A CA 13
ATOM 17673 C C . ALA A 1 76 ? 6.083 6.200 -1.015 1.00 0.00 76 ALA A C 13
ATOM 17674 O O . ALA A 1 76 ? 5.759 6.988 -1.879 1.00 0.00 76 ALA A O 13
ATOM 17681 N N . ALA A 1 77 ? 5.209 5.479 -0.362 1.00 0.00 77 ALA A N 13
ATOM 17682 C CA . ALA A 1 77 ? 3.795 5.565 -0.665 1.00 0.00 77 ALA A CA 13
ATOM 17683 C C . ALA A 1 77 ? 3.136 6.729 0.070 1.00 0.00 77 ALA A C 13
ATOM 17684 O O . ALA A 1 77 ? 1.958 7.008 -0.137 1.00 0.00 77 ALA A O 13
ATOM 17691 N N . THR A 1 78 ? 3.893 7.408 0.928 1.00 0.00 78 THR A N 13
ATOM 17692 C CA . THR A 1 78 ? 3.377 8.591 1.601 1.00 0.00 78 THR A CA 13
ATOM 17693 C C . THR A 1 78 ? 3.701 9.855 0.801 1.00 0.00 78 THR A C 13
ATOM 17694 O O . THR A 1 78 ? 2.811 10.647 0.481 1.00 0.00 78 THR A O 13
ATOM 17705 N N . ALA A 1 79 ? 4.976 10.038 0.477 1.00 0.00 79 ALA A N 13
ATOM 17706 C CA . ALA A 1 79 ? 5.419 11.218 -0.257 1.00 0.00 79 ALA A CA 13
ATOM 17707 C C . ALA A 1 79 ? 5.545 10.927 -1.739 1.00 0.00 79 ALA A C 13
ATOM 17708 O O . ALA A 1 79 ? 5.845 11.818 -2.533 1.00 0.00 79 ALA A O 13
ATOM 17715 N N . CYS A 1 80 ? 5.331 9.662 -2.091 1.00 0.00 80 CYS A N 13
ATOM 17716 C CA . CYS A 1 80 ? 5.575 9.158 -3.437 1.00 0.00 80 CYS A CA 13
ATOM 17717 C C . CYS A 1 80 ? 7.069 9.210 -3.688 1.00 0.00 80 CYS A C 13
ATOM 17718 O O . CYS A 1 80 ? 7.550 9.431 -4.801 1.00 0.00 80 CYS A O 13
ATOM 17725 N N . ASP A 1 81 ? 7.781 8.985 -2.597 1.00 0.00 81 ASP A N 13
ATOM 17726 C CA . ASP A 1 81 ? 9.222 9.089 -2.533 1.00 0.00 81 ASP A CA 13
ATOM 17727 C C . ASP A 1 81 ? 9.704 8.173 -1.434 1.00 0.00 81 ASP A C 13
ATOM 17728 O O . ASP A 1 81 ? 9.381 8.405 -0.279 1.00 0.00 81 ASP A O 13
ATOM 17737 N N . PRO A 1 82 ? 10.453 7.117 -1.745 1.00 0.00 82 PRO A N 13
ATOM 17738 C CA . PRO A 1 82 ? 10.960 6.205 -0.720 1.00 0.00 82 PRO A CA 13
ATOM 17739 C C . PRO A 1 82 ? 12.110 6.828 0.077 1.00 0.00 82 PRO A C 13
ATOM 17740 O O . PRO A 1 82 ? 13.079 6.149 0.427 1.00 0.00 82 PRO A O 13
ATOM 17751 N N . GLU A 1 83 ? 11.967 8.121 0.375 1.00 0.00 83 GLU A N 13
ATOM 17752 C CA . GLU A 1 83 ? 13.023 8.937 0.963 1.00 0.00 83 GLU A CA 13
ATOM 17753 C C . GLU A 1 83 ? 14.298 8.791 0.139 1.00 0.00 83 GLU A C 13
ATOM 17754 O O . GLU A 1 83 ? 15.402 8.725 0.675 1.00 0.00 83 GLU A O 13
ATOM 17766 N N . ALA A 1 84 ? 14.122 8.732 -1.180 1.00 0.00 84 ALA A N 13
ATOM 17767 C CA . ALA A 1 84 ? 15.225 8.499 -2.104 1.00 0.00 84 ALA A CA 13
ATOM 17768 C C . ALA A 1 84 ? 15.978 7.218 -1.742 1.00 0.00 84 ALA A C 13
ATOM 17769 O O . ALA A 1 84 ? 17.207 7.162 -1.809 1.00 0.00 84 ALA A O 13
ATOM 17776 N N . HIS A 1 85 ? 15.213 6.193 -1.364 1.00 0.00 85 HIS A N 13
ATOM 17777 C CA . HIS A 1 85 ? 15.757 4.913 -0.911 1.00 0.00 85 HIS A CA 13
ATOM 17778 C C . HIS A 1 85 ? 16.534 5.086 0.388 1.00 0.00 85 HIS A C 13
ATOM 17779 O O . HIS A 1 85 ? 17.703 4.713 0.486 1.00 0.00 85 HIS A O 13
ATOM 17794 N N . HIS A 1 86 ? 15.873 5.664 1.384 1.00 0.00 86 HIS A N 13
ATOM 17795 C CA . HIS A 1 86 ? 16.493 5.900 2.682 1.00 0.00 86 HIS A CA 13
ATOM 17796 C C . HIS A 1 86 ? 15.598 5.415 3.821 1.00 0.00 86 HIS A C 13
ATOM 17797 O O . HIS A 1 86 ? 16.074 5.171 4.931 1.00 0.00 86 HIS A O 13
ATOM 17812 N N . GLU A 1 87 ? 14.301 5.265 3.528 1.00 0.00 87 GLU A N 13
ATOM 17813 C CA . GLU A 1 87 ? 13.314 4.843 4.507 1.00 0.00 87 GLU A CA 13
ATOM 17814 C C . GLU A 1 87 ? 13.272 5.796 5.701 1.00 0.00 87 GLU A C 13
ATOM 17815 O O . GLU A 1 87 ? 13.713 6.946 5.608 1.00 0.00 87 GLU A O 13
ATOM 17827 N N . HIS A 1 88 ? 12.723 5.292 6.810 1.00 0.00 88 HIS A N 13
ATOM 17828 C CA . HIS A 1 88 ? 12.710 5.987 8.097 1.00 0.00 88 HIS A CA 13
ATOM 17829 C C . HIS A 1 88 ? 11.749 7.170 8.087 1.00 0.00 88 HIS A C 13
ATOM 17830 O O . HIS A 1 88 ? 11.985 8.180 7.424 1.00 0.00 88 HIS A O 13
ATOM 17845 N N . ASP A 1 89 ? 10.670 7.030 8.847 1.00 0.00 89 ASP A N 13
ATOM 17846 C CA . ASP A 1 89 ? 9.655 8.069 8.961 1.00 0.00 89 ASP A CA 13
ATOM 17847 C C . ASP A 1 89 ? 10.193 9.268 9.734 1.00 0.00 89 ASP A C 13
ATOM 17848 O O . ASP A 1 89 ? 10.519 10.300 9.152 1.00 0.00 89 ASP A O 13
ATOM 17857 N N . HIS A 1 90 ? 10.291 9.129 11.049 1.00 0.00 90 HIS A N 13
ATOM 17858 C CA . HIS A 1 90 ? 10.835 10.184 11.896 1.00 0.00 90 HIS A CA 13
ATOM 17859 C C . HIS A 1 90 ? 11.677 9.573 13.002 1.00 0.00 90 HIS A C 13
ATOM 17860 O O . HIS A 1 90 ? 12.222 10.330 13.826 1.00 0.00 90 HIS A O 13
ATOM 17876 N N . HIS A 1 1 ? -3.983 3.711 15.065 1.00 0.00 1 HIS A N 14
ATOM 17877 C CA . HIS A 1 1 ? -2.678 4.142 15.616 1.00 0.00 1 HIS A CA 14
ATOM 17878 C C . HIS A 1 1 ? -2.882 5.067 16.826 1.00 0.00 1 HIS A C 14
ATOM 17879 O O . HIS A 1 1 ? -2.149 6.037 17.010 1.00 0.00 1 HIS A O 14
ATOM 17896 N N . HIS A 1 2 ? -3.899 4.763 17.643 1.00 0.00 2 HIS A N 14
ATOM 17897 C CA . HIS A 1 2 ? -4.176 5.525 18.868 1.00 0.00 2 HIS A CA 14
ATOM 17898 C C . HIS A 1 2 ? -4.411 6.996 18.560 1.00 0.00 2 HIS A C 14
ATOM 17899 O O . HIS A 1 2 ? -3.736 7.871 19.099 1.00 0.00 2 HIS A O 14
ATOM 17914 N N . GLN A 1 3 ? -5.383 7.244 17.703 1.00 0.00 3 GLN A N 14
ATOM 17915 C CA . GLN A 1 3 ? -5.688 8.579 17.213 1.00 0.00 3 GLN A CA 14
ATOM 17916 C C . GLN A 1 3 ? -6.752 8.436 16.148 1.00 0.00 3 GLN A C 14
ATOM 17917 O O . GLN A 1 3 ? -7.782 9.108 16.165 1.00 0.00 3 GLN A O 14
ATOM 17931 N N . GLU A 1 4 ? -6.474 7.517 15.237 1.00 0.00 4 GLU A N 14
ATOM 17932 C CA . GLU A 1 4 ? -7.387 7.137 14.182 1.00 0.00 4 GLU A CA 14
ATOM 17933 C C . GLU A 1 4 ? -6.855 5.888 13.502 1.00 0.00 4 GLU A C 14
ATOM 17934 O O . GLU A 1 4 ? -5.649 5.617 13.549 1.00 0.00 4 GLU A O 14
ATOM 17946 N N . LEU A 1 5 ? -7.743 5.105 12.927 1.00 0.00 5 LEU A N 14
ATOM 17947 C CA . LEU A 1 5 ? -7.332 4.121 11.950 1.00 0.00 5 LEU A CA 14
ATOM 17948 C C . LEU A 1 5 ? -8.081 4.394 10.652 1.00 0.00 5 LEU A C 14
ATOM 17949 O O . LEU A 1 5 ? -9.121 3.797 10.362 1.00 0.00 5 LEU A O 14
ATOM 17965 N N . CYS A 1 6 ? -7.562 5.369 9.912 1.00 0.00 6 CYS A N 14
ATOM 17966 C CA . CYS A 1 6 ? -8.125 5.773 8.631 1.00 0.00 6 CYS A CA 14
ATOM 17967 C C . CYS A 1 6 ? -9.470 6.462 8.837 1.00 0.00 6 CYS A C 14
ATOM 17968 O O . CYS A 1 6 ? -10.426 6.220 8.100 1.00 0.00 6 CYS A O 14
ATOM 17975 N N . THR A 1 7 ? -9.537 7.339 9.838 1.00 0.00 7 THR A N 14
ATOM 17976 C CA . THR A 1 7 ? -10.777 8.035 10.156 1.00 0.00 7 THR A CA 14
ATOM 17977 C C . THR A 1 7 ? -10.988 9.163 9.159 1.00 0.00 7 THR A C 14
ATOM 17978 O O . THR A 1 7 ? -12.098 9.666 8.985 1.00 0.00 7 THR A O 14
ATOM 17989 N N . LYS A 1 8 ? -9.904 9.542 8.489 1.00 0.00 8 LYS A N 14
ATOM 17990 C CA . LYS A 1 8 ? -9.964 10.553 7.436 1.00 0.00 8 LYS A CA 14
ATOM 17991 C C . LYS A 1 8 ? -10.603 9.984 6.165 1.00 0.00 8 LYS A C 14
ATOM 17992 O O . LYS A 1 8 ? -10.510 10.580 5.086 1.00 0.00 8 LYS A O 14
ATOM 18011 N N . GLY A 1 9 ? -11.215 8.812 6.312 1.00 0.00 9 GLY A N 14
ATOM 18012 C CA . GLY A 1 9 ? -12.044 8.232 5.273 1.00 0.00 9 GLY A CA 14
ATOM 18013 C C . GLY A 1 9 ? -11.320 7.973 3.970 1.00 0.00 9 GLY A C 14
ATOM 18014 O O . GLY A 1 9 ? -10.088 7.844 3.927 1.00 0.00 9 GLY A O 14
ATOM 18018 N N . ASP A 1 10 ? -12.099 7.901 2.898 1.00 0.00 10 ASP A N 14
ATOM 18019 C CA . ASP A 1 10 ? -11.557 7.646 1.575 1.00 0.00 10 ASP A CA 14
ATOM 18020 C C . ASP A 1 10 ? -10.838 8.876 1.041 1.00 0.00 10 ASP A C 14
ATOM 18021 O O . ASP A 1 10 ? -10.139 8.800 0.042 1.00 0.00 10 ASP A O 14
ATOM 18030 N N . ASP A 1 11 ? -10.995 10.001 1.728 1.00 0.00 11 ASP A N 14
ATOM 18031 C CA . ASP A 1 11 ? -10.250 11.210 1.392 1.00 0.00 11 ASP A CA 14
ATOM 18032 C C . ASP A 1 11 ? -8.760 10.946 1.557 1.00 0.00 11 ASP A C 14
ATOM 18033 O O . ASP A 1 11 ? -7.967 11.101 0.618 1.00 0.00 11 ASP A O 14
ATOM 18042 N N . ALA A 1 12 ? -8.386 10.522 2.760 1.00 0.00 12 ALA A N 14
ATOM 18043 C CA . ALA A 1 12 ? -7.011 10.123 3.026 1.00 0.00 12 ALA A CA 14
ATOM 18044 C C . ALA A 1 12 ? -6.649 8.918 2.170 1.00 0.00 12 ALA A C 14
ATOM 18045 O O . ALA A 1 12 ? -5.545 8.825 1.641 1.00 0.00 12 ALA A O 14
ATOM 18052 N N . LEU A 1 13 ? -7.609 8.012 2.026 1.00 0.00 13 LEU A N 14
ATOM 18053 C CA . LEU A 1 13 ? -7.432 6.814 1.216 1.00 0.00 13 LEU A CA 14
ATOM 18054 C C . LEU A 1 13 ? -7.013 7.164 -0.221 1.00 0.00 13 LEU A C 14
ATOM 18055 O O . LEU A 1 13 ? -6.125 6.525 -0.783 1.00 0.00 13 LEU A O 14
ATOM 18071 N N . VAL A 1 14 ? -7.645 8.181 -0.799 1.00 0.00 14 VAL A N 14
ATOM 18072 C CA . VAL A 1 14 ? -7.291 8.655 -2.136 1.00 0.00 14 VAL A CA 14
ATOM 18073 C C . VAL A 1 14 ? -5.904 9.289 -2.138 1.00 0.00 14 VAL A C 14
ATOM 18074 O O . VAL A 1 14 ? -5.138 9.119 -3.088 1.00 0.00 14 VAL A O 14
ATOM 18087 N N . THR A 1 15 ? -5.581 10.009 -1.072 1.00 0.00 15 THR A N 14
ATOM 18088 C CA . THR A 1 15 ? -4.249 10.584 -0.924 1.00 0.00 15 THR A CA 14
ATOM 18089 C C . THR A 1 15 ? -3.185 9.488 -1.045 1.00 0.00 15 THR A C 14
ATOM 18090 O O . THR A 1 15 ? -2.277 9.561 -1.892 1.00 0.00 15 THR A O 14
ATOM 18101 N N . GLU A 1 16 ? -3.325 8.457 -0.213 1.00 0.00 16 GLU A N 14
ATOM 18102 C CA . GLU A 1 16 ? -2.472 7.301 -0.269 1.00 0.00 16 GLU A CA 14
ATOM 18103 C C . GLU A 1 16 ? -2.425 6.691 -1.667 1.00 0.00 16 GLU A C 14
ATOM 18104 O O . GLU A 1 16 ? -1.349 6.572 -2.245 1.00 0.00 16 GLU A O 14
ATOM 18116 N N . LEU A 1 17 ? -3.583 6.328 -2.228 1.00 0.00 17 LEU A N 14
ATOM 18117 C CA . LEU A 1 17 ? -3.597 5.622 -3.508 1.00 0.00 17 LEU A CA 14
ATOM 18118 C C . LEU A 1 17 ? -2.918 6.434 -4.605 1.00 0.00 17 LEU A C 14
ATOM 18119 O O . LEU A 1 17 ? -2.258 5.872 -5.474 1.00 0.00 17 LEU A O 14
ATOM 18135 N N . GLU A 1 18 ? -3.060 7.748 -4.546 1.00 0.00 18 GLU A N 14
ATOM 18136 C CA . GLU A 1 18 ? -2.431 8.630 -5.520 1.00 0.00 18 GLU A CA 14
ATOM 18137 C C . GLU A 1 18 ? -0.909 8.573 -5.406 1.00 0.00 18 GLU A C 14
ATOM 18138 O O . GLU A 1 18 ? -0.202 8.571 -6.416 1.00 0.00 18 GLU A O 14
ATOM 18150 N N . CYS A 1 19 ? -0.407 8.485 -4.181 1.00 0.00 19 CYS A N 14
ATOM 18151 C CA . CYS A 1 19 ? 1.034 8.390 -3.959 1.00 0.00 19 CYS A CA 14
ATOM 18152 C C . CYS A 1 19 ? 1.493 6.941 -4.062 1.00 0.00 19 CYS A C 14
ATOM 18153 O O . CYS A 1 19 ? 2.674 6.636 -3.909 1.00 0.00 19 CYS A O 14
ATOM 18160 N N . ILE A 1 20 ? 0.537 6.049 -4.274 1.00 0.00 20 ILE A N 14
ATOM 18161 C CA . ILE A 1 20 ? 0.843 4.654 -4.582 1.00 0.00 20 ILE A CA 14
ATOM 18162 C C . ILE A 1 20 ? 0.838 4.403 -6.101 1.00 0.00 20 ILE A C 14
ATOM 18163 O O . ILE A 1 20 ? 1.512 3.499 -6.602 1.00 0.00 20 ILE A O 14
ATOM 18179 N N . ARG A 1 21 ? 0.091 5.215 -6.836 1.00 0.00 21 ARG A N 14
ATOM 18180 C CA . ARG A 1 21 ? -0.121 4.973 -8.266 1.00 0.00 21 ARG A CA 14
ATOM 18181 C C . ARG A 1 21 ? 1.027 5.464 -9.136 1.00 0.00 21 ARG A C 14
ATOM 18182 O O . ARG A 1 21 ? 1.151 5.044 -10.285 1.00 0.00 21 ARG A O 14
ATOM 18203 N N . LEU A 1 22 ? 1.868 6.338 -8.604 1.00 0.00 22 LEU A N 14
ATOM 18204 C CA . LEU A 1 22 ? 2.953 6.928 -9.391 1.00 0.00 22 LEU A CA 14
ATOM 18205 C C . LEU A 1 22 ? 4.097 5.926 -9.603 1.00 0.00 22 LEU A C 14
ATOM 18206 O O . LEU A 1 22 ? 5.247 6.318 -9.807 1.00 0.00 22 LEU A O 14
ATOM 18222 N N . ARG A 1 23 ? 3.758 4.633 -9.556 1.00 0.00 23 ARG A N 14
ATOM 18223 C CA . ARG A 1 23 ? 4.736 3.528 -9.624 1.00 0.00 23 ARG A CA 14
ATOM 18224 C C . ARG A 1 23 ? 5.595 3.442 -8.363 1.00 0.00 23 ARG A C 14
ATOM 18225 O O . ARG A 1 23 ? 6.023 2.357 -7.969 1.00 0.00 23 ARG A O 14
ATOM 18246 N N . ILE A 1 24 ? 5.833 4.590 -7.742 1.00 0.00 24 ILE A N 14
ATOM 18247 C CA . ILE A 1 24 ? 6.540 4.688 -6.473 1.00 0.00 24 ILE A CA 14
ATOM 18248 C C . ILE A 1 24 ? 8.040 4.491 -6.651 1.00 0.00 24 ILE A C 14
ATOM 18249 O O . ILE A 1 24 ? 8.736 5.390 -7.120 1.00 0.00 24 ILE A O 14
ATOM 18265 N N . SER A 1 25 ? 8.519 3.307 -6.324 1.00 0.00 25 SER A N 14
ATOM 18266 C CA . SER A 1 25 ? 9.954 3.051 -6.237 1.00 0.00 25 SER A CA 14
ATOM 18267 C C . SER A 1 25 ? 10.262 1.578 -5.937 1.00 0.00 25 SER A C 14
ATOM 18268 O O . SER A 1 25 ? 11.001 0.929 -6.678 1.00 0.00 25 SER A O 14
ATOM 18276 N N . PRO A 1 26 ? 9.690 1.031 -4.846 1.00 0.00 26 PRO A N 14
ATOM 18277 C CA . PRO A 1 26 ? 10.124 -0.222 -4.253 1.00 0.00 26 PRO A CA 14
ATOM 18278 C C . PRO A 1 26 ? 9.337 -1.448 -4.747 1.00 0.00 26 PRO A C 14
ATOM 18279 O O . PRO A 1 26 ? 8.708 -1.398 -5.806 1.00 0.00 26 PRO A O 14
ATOM 18290 N N . GLU A 1 27 ? 9.364 -2.543 -3.970 1.00 0.00 27 GLU A N 14
ATOM 18291 C CA . GLU A 1 27 ? 8.623 -3.775 -4.307 1.00 0.00 27 GLU A CA 14
ATOM 18292 C C . GLU A 1 27 ? 7.115 -3.543 -4.339 1.00 0.00 27 GLU A C 14
ATOM 18293 O O . GLU A 1 27 ? 6.353 -4.471 -4.606 1.00 0.00 27 GLU A O 14
ATOM 18305 N N . THR A 1 28 ? 6.710 -2.316 -4.014 1.00 0.00 28 THR A N 14
ATOM 18306 C CA . THR A 1 28 ? 5.307 -1.917 -3.958 1.00 0.00 28 THR A CA 14
ATOM 18307 C C . THR A 1 28 ? 4.431 -2.624 -4.993 1.00 0.00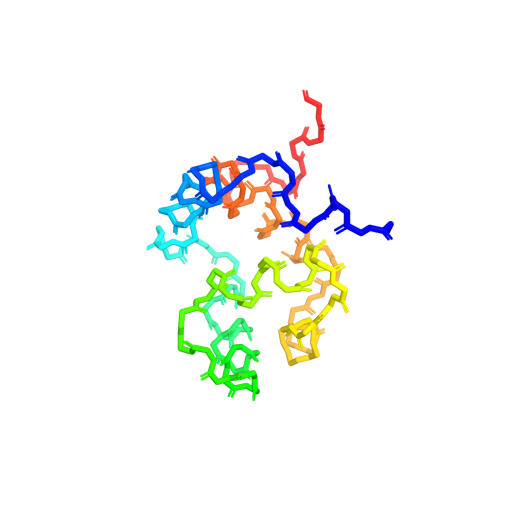 28 THR A C 14
ATOM 18308 O O . THR A 1 28 ? 3.431 -3.244 -4.634 1.00 0.00 28 THR A O 14
ATOM 18319 N N . ASN A 1 29 ? 4.824 -2.577 -6.254 1.00 0.00 29 ASN A N 14
ATOM 18320 C CA . ASN A 1 29 ? 3.968 -3.069 -7.311 1.00 0.00 29 ASN A CA 14
ATOM 18321 C C . ASN A 1 29 ? 3.753 -4.559 -7.150 1.00 0.00 29 ASN A C 14
ATOM 18322 O O . ASN A 1 29 ? 2.623 -5.008 -7.040 1.00 0.00 29 ASN A O 14
ATOM 18333 N N . ALA A 1 30 ? 4.839 -5.314 -7.071 1.00 0.00 30 ALA A N 14
ATOM 18334 C CA . ALA A 1 30 ? 4.749 -6.765 -7.001 1.00 0.00 30 ALA A CA 14
ATOM 18335 C C . ALA A 1 30 ? 4.106 -7.217 -5.692 1.00 0.00 30 ALA A C 14
ATOM 18336 O O . ALA A 1 30 ? 3.113 -7.950 -5.693 1.00 0.00 30 ALA A O 14
ATOM 18343 N N . ALA A 1 31 ? 4.659 -6.737 -4.586 1.00 0.00 31 ALA A N 14
ATOM 18344 C CA . ALA A 1 31 ? 4.270 -7.194 -3.258 1.00 0.00 31 ALA A CA 14
ATOM 18345 C C . ALA A 1 31 ? 2.837 -6.808 -2.913 1.00 0.00 31 ALA A C 14
ATOM 18346 O O . ALA A 1 31 ? 2.068 -7.640 -2.456 1.00 0.00 31 ALA A O 14
ATOM 18353 N N . PHE A 1 32 ? 2.480 -5.546 -3.066 1.00 0.00 32 PHE A N 14
ATOM 18354 C CA . PHE A 1 32 ? 1.090 -5.157 -2.878 1.00 0.00 32 PHE A CA 14
ATOM 18355 C C . PHE A 1 32 ? 0.189 -5.683 -3.985 1.00 0.00 32 PHE A C 14
ATOM 18356 O O . PHE A 1 32 ? -1.016 -5.695 -3.822 1.00 0.00 32 PHE A O 14
ATOM 18373 N N . ASP A 1 33 ? 0.738 -6.122 -5.110 1.00 0.00 33 ASP A N 14
ATOM 18374 C CA . ASP A 1 33 ? -0.117 -6.665 -6.147 1.00 0.00 33 ASP A CA 14
ATOM 18375 C C . ASP A 1 33 ? -0.698 -7.971 -5.655 1.00 0.00 33 ASP A C 14
ATOM 18376 O O . ASP A 1 33 ? -1.907 -8.180 -5.737 1.00 0.00 33 ASP A O 14
ATOM 18385 N N . ASN A 1 34 ? 0.148 -8.832 -5.091 1.00 0.00 34 ASN A N 14
ATOM 18386 C CA . ASN A 1 34 ? -0.350 -10.061 -4.483 1.00 0.00 34 ASN A CA 14
ATOM 18387 C C . ASN A 1 34 ? -0.913 -9.789 -3.082 1.00 0.00 34 ASN A C 14
ATOM 18388 O O . ASN A 1 34 ? -1.801 -10.503 -2.609 1.00 0.00 34 ASN A O 14
ATOM 18399 N N . ALA A 1 35 ? -0.421 -8.744 -2.429 1.00 0.00 35 ALA A N 14
ATOM 18400 C CA . ALA A 1 35 ? -0.965 -8.323 -1.133 1.00 0.00 35 ALA A CA 14
ATOM 18401 C C . ALA A 1 35 ? -2.403 -7.840 -1.279 1.00 0.00 35 ALA A C 14
ATOM 18402 O O . ALA A 1 35 ? -3.322 -8.399 -0.682 1.00 0.00 35 ALA A O 14
ATOM 18409 N N . VAL A 1 36 ? -2.594 -6.815 -2.093 1.00 0.00 36 VAL A N 14
ATOM 18410 C CA . VAL A 1 36 ? -3.911 -6.270 -2.367 1.00 0.00 36 VAL A CA 14
ATOM 18411 C C . VAL A 1 36 ? -4.733 -7.283 -3.152 1.00 0.00 36 VAL A C 14
ATOM 18412 O O . VAL A 1 36 ? -5.948 -7.184 -3.220 1.00 0.00 36 VAL A O 14
ATOM 18425 N N . GLN A 1 37 ? -4.052 -8.247 -3.750 1.00 0.00 37 GLN A N 14
ATOM 18426 C CA . GLN A 1 37 ? -4.705 -9.425 -4.298 1.00 0.00 37 GLN A CA 14
ATOM 18427 C C . GLN A 1 37 ? -5.436 -10.199 -3.194 1.00 0.00 37 GLN A C 14
ATOM 18428 O O . GLN A 1 37 ? -6.559 -10.662 -3.388 1.00 0.00 37 GLN A O 14
ATOM 18442 N N . GLN A 1 38 ? -4.784 -10.333 -2.042 1.00 0.00 38 GLN A N 14
ATOM 18443 C CA . GLN A 1 38 ? -5.402 -10.949 -0.865 1.00 0.00 38 GLN A CA 14
ATOM 18444 C C . GLN A 1 38 ? -6.618 -10.167 -0.416 1.00 0.00 38 GLN A C 14
ATOM 18445 O O . GLN A 1 38 ? -7.735 -10.681 -0.410 1.00 0.00 38 GLN A O 14
ATOM 18459 N N . LEU A 1 39 ? -6.375 -8.912 -0.035 1.00 0.00 39 LEU A N 14
ATOM 18460 C CA . LEU A 1 39 ? -7.439 -8.023 0.435 1.00 0.00 39 LEU A CA 14
ATOM 18461 C C . LEU A 1 39 ? -8.475 -7.870 -0.655 1.00 0.00 39 LEU A C 14
ATOM 18462 O O . LEU A 1 39 ? -9.648 -7.592 -0.405 1.00 0.00 39 LEU A O 14
ATOM 18478 N N . ASN A 1 40 ? -7.986 -8.065 -1.871 1.00 0.00 40 ASN A N 14
ATOM 18479 C CA . ASN A 1 40 ? -8.802 -8.136 -3.065 1.00 0.00 40 ASN A CA 14
ATOM 18480 C C . ASN A 1 40 ? -9.485 -6.810 -3.308 1.00 0.00 40 ASN A C 14
ATOM 18481 O O . ASN A 1 40 ? -10.620 -6.726 -3.776 1.00 0.00 40 ASN A O 14
ATOM 18492 N N . CYS A 1 41 ? -8.744 -5.774 -2.993 1.00 0.00 41 CYS A N 14
ATOM 18493 C CA . CYS A 1 41 ? -9.162 -4.417 -3.222 1.00 0.00 41 CYS A CA 14
ATOM 18494 C C . CYS A 1 41 ? -8.616 -3.939 -4.564 1.00 0.00 41 CYS A C 14
ATOM 18495 O O . CYS A 1 41 ? -7.751 -4.586 -5.152 1.00 0.00 41 CYS A O 14
ATOM 18502 N N . LEU A 1 42 ? -9.115 -2.813 -5.038 1.00 0.00 42 LEU A N 14
ATOM 18503 C CA . LEU A 1 42 ? -8.700 -2.284 -6.329 1.00 0.00 42 LEU A CA 14
ATOM 18504 C C . LEU A 1 42 ? -7.511 -1.364 -6.141 1.00 0.00 42 LEU A C 14
ATOM 18505 O O . LEU A 1 42 ? -6.493 -1.493 -6.814 1.00 0.00 42 LEU A O 14
ATOM 18521 N N . ASN A 1 43 ? -7.641 -0.440 -5.207 1.00 0.00 43 ASN A N 14
ATOM 18522 C CA . ASN A 1 43 ? -6.539 0.433 -4.865 1.00 0.00 43 ASN A CA 14
ATOM 18523 C C . ASN A 1 43 ? -5.653 -0.223 -3.822 1.00 0.00 43 ASN A C 14
ATOM 18524 O O . ASN A 1 43 ? -6.122 -0.934 -2.928 1.00 0.00 43 ASN A O 14
ATOM 18535 N N . ARG A 1 44 ? -4.366 0.022 -3.946 1.00 0.00 44 ARG A N 14
ATOM 18536 C CA . ARG A 1 44 ? -3.390 -0.497 -3.009 1.00 0.00 44 ARG A CA 14
ATOM 18537 C C . ARG A 1 44 ? -3.465 0.317 -1.729 1.00 0.00 44 ARG A C 14
ATOM 18538 O O . ARG A 1 44 ? -2.829 -0.001 -0.724 1.00 0.00 44 ARG A O 14
ATOM 18559 N N . ALA A 1 45 ? -4.268 1.375 -1.781 1.00 0.00 45 ALA A N 14
ATOM 18560 C CA . ALA A 1 45 ? -4.563 2.176 -0.612 1.00 0.00 45 ALA A CA 14
ATOM 18561 C C . ALA A 1 45 ? -5.277 1.338 0.439 1.00 0.00 45 ALA A C 14
ATOM 18562 O O . ALA A 1 45 ? -5.169 1.600 1.625 1.00 0.00 45 ALA A O 14
ATOM 18569 N N . CYS A 1 46 ? -6.008 0.329 -0.024 1.00 0.00 46 CYS A N 14
ATOM 18570 C CA . CYS A 1 46 ? -6.695 -0.621 0.851 1.00 0.00 46 CYS A CA 14
ATOM 18571 C C . CYS A 1 46 ? -5.672 -1.387 1.681 1.00 0.00 46 CYS A C 14
ATOM 18572 O O . CYS A 1 46 ? -5.830 -1.625 2.894 1.00 0.00 46 CYS A O 14
ATOM 18579 N N . ALA A 1 47 ? -4.599 -1.748 1.011 1.00 0.00 47 ALA A N 14
ATOM 18580 C CA . ALA A 1 47 ? -3.484 -2.400 1.658 1.00 0.00 47 ALA A CA 14
ATOM 18581 C C . ALA A 1 47 ? -2.924 -1.484 2.740 1.00 0.00 47 ALA A C 14
ATOM 18582 O O . ALA A 1 47 ? -2.745 -1.879 3.900 1.00 0.00 47 ALA A O 14
ATOM 18589 N N . TYR A 1 48 ? -2.712 -0.233 2.369 1.00 0.00 48 TYR A N 14
ATOM 18590 C CA . TYR A 1 48 ? -2.250 0.769 3.313 1.00 0.00 48 TYR A CA 14
ATOM 18591 C C . TYR A 1 48 ? -3.355 1.197 4.267 1.00 0.00 48 TYR A C 14
ATOM 18592 O O . TYR A 1 48 ? -3.116 1.962 5.195 1.00 0.00 48 TYR A O 14
ATOM 18610 N N . ARG A 1 49 ? -4.564 0.697 4.046 1.00 0.00 49 ARG A N 14
ATOM 18611 C CA . ARG A 1 49 ? -5.617 0.849 5.030 1.00 0.00 49 ARG A CA 14
ATOM 18612 C C . ARG A 1 49 ? -5.300 -0.034 6.215 1.00 0.00 49 ARG A C 14
ATOM 18613 O O . ARG A 1 49 ? -5.421 0.409 7.333 1.00 0.00 49 ARG A O 14
ATOM 18634 N N . LYS A 1 50 ? -4.860 -1.279 5.979 1.00 0.00 50 LYS A N 14
ATOM 18635 C CA . LYS A 1 50 ? -4.291 -2.077 7.084 1.00 0.00 50 LYS A CA 14
ATOM 18636 C C . LYS A 1 50 ? -3.193 -1.297 7.735 1.00 0.00 50 LYS A C 14
ATOM 18637 O O . LYS A 1 50 ? -3.193 -1.102 8.946 1.00 0.00 50 LYS A O 14
ATOM 18656 N N . MET A 1 51 ? -2.226 -0.930 6.903 1.00 0.00 51 MET A N 14
ATOM 18657 C CA . MET A 1 51 ? -1.062 -0.153 7.361 1.00 0.00 51 MET A CA 14
ATOM 18658 C C . MET A 1 51 ? -1.464 1.047 8.222 1.00 0.00 51 MET A C 14
ATOM 18659 O O . MET A 1 51 ? -0.726 1.461 9.114 1.00 0.00 51 MET A O 14
ATOM 18673 N N . CYS A 1 52 ? -2.621 1.604 7.931 1.00 0.00 52 CYS A N 14
ATOM 18674 C CA . CYS A 1 52 ? -3.148 2.738 8.673 1.00 0.00 52 CYS A CA 14
ATOM 18675 C C . CYS A 1 52 ? -4.143 2.295 9.758 1.00 0.00 52 CYS A C 14
ATOM 18676 O O . CYS A 1 52 ? -4.486 3.068 10.653 1.00 0.00 52 CYS A O 14
ATOM 18683 N N . ALA A 1 53 ? -4.567 1.035 9.709 1.00 0.00 53 ALA A N 14
ATOM 18684 C CA . ALA A 1 53 ? -5.642 0.554 10.573 1.00 0.00 53 ALA A CA 14
ATOM 18685 C C . ALA A 1 53 ? -5.268 -0.690 11.380 1.00 0.00 53 ALA A C 14
ATOM 18686 O O . ALA A 1 53 ? -4.989 -0.593 12.576 1.00 0.00 53 ALA A O 14
ATOM 18693 N N . THR A 1 54 ? -5.243 -1.857 10.728 1.00 0.00 54 THR A N 14
ATOM 18694 C CA . THR A 1 54 ? -5.256 -3.121 11.462 1.00 0.00 54 THR A CA 14
ATOM 18695 C C . THR A 1 54 ? -4.504 -4.256 10.737 1.00 0.00 54 THR A C 14
ATOM 18696 O O . THR A 1 54 ? -3.302 -4.404 10.928 1.00 0.00 54 THR A O 14
ATOM 18707 N N . ASN A 1 55 ? -5.182 -5.035 9.889 1.00 0.00 55 ASN A N 14
ATOM 18708 C CA . ASN A 1 55 ? -4.584 -6.199 9.252 1.00 0.00 55 ASN A CA 14
ATOM 18709 C C . ASN A 1 55 ? -5.188 -6.374 7.874 1.00 0.00 55 ASN A C 14
ATOM 18710 O O . ASN A 1 55 ? -6.393 -6.180 7.705 1.00 0.00 55 ASN A O 14
ATOM 18721 N N . ASN A 1 56 ? -4.358 -6.727 6.891 1.00 0.00 56 ASN A N 14
ATOM 18722 C CA . ASN A 1 56 ? -4.799 -6.755 5.503 1.00 0.00 56 ASN A CA 14
ATOM 18723 C C . ASN A 1 56 ? -3.643 -7.133 4.574 1.00 0.00 56 ASN A C 14
ATOM 18724 O O . ASN A 1 56 ? -3.420 -8.310 4.301 1.00 0.00 56 ASN A O 14
ATOM 18735 N N . LEU A 1 57 ? -2.874 -6.131 4.133 1.00 0.00 57 LEU A N 14
ATOM 18736 C CA . LEU A 1 57 ? -1.869 -6.327 3.075 1.00 0.00 57 LEU A CA 14
ATOM 18737 C C . LEU A 1 57 ? -0.680 -7.119 3.564 1.00 0.00 57 LEU A C 14
ATOM 18738 O O . LEU A 1 57 ? 0.007 -7.759 2.770 1.00 0.00 57 LEU A O 14
ATOM 18754 N N . GLU A 1 58 ? -0.495 -7.097 4.871 1.00 0.00 58 GLU A N 14
ATOM 18755 C CA . GLU A 1 58 ? 0.689 -7.643 5.532 1.00 0.00 58 GLU A CA 14
ATOM 18756 C C . GLU A 1 58 ? 1.211 -8.945 4.913 1.00 0.00 58 GLU A C 14
ATOM 18757 O O . GLU A 1 58 ? 2.387 -9.054 4.607 1.00 0.00 58 GLU A O 14
ATOM 18769 N N . GLN A 1 59 ? 0.320 -9.889 4.678 1.00 0.00 59 GLN A N 14
ATOM 18770 C CA . GLN A 1 59 ? 0.704 -11.264 4.383 1.00 0.00 59 GLN A CA 14
ATOM 18771 C C . GLN A 1 59 ? 1.590 -11.407 3.121 1.00 0.00 59 GLN A C 14
ATOM 18772 O O . GLN A 1 59 ? 2.784 -11.703 3.227 1.00 0.00 59 GLN A O 14
ATOM 18786 N N . ALA A 1 60 ? 1.032 -11.153 1.948 1.00 0.00 60 ALA A N 14
ATOM 18787 C CA . ALA A 1 60 ? 1.749 -11.388 0.690 1.00 0.00 60 ALA A CA 14
ATOM 18788 C C . ALA A 1 60 ? 2.913 -10.435 0.508 1.00 0.00 60 ALA A C 14
ATOM 18789 O O . ALA A 1 60 ? 4.043 -10.866 0.280 1.00 0.00 60 ALA A O 14
ATOM 18796 N N . MET A 1 61 ? 2.622 -9.142 0.553 1.00 0.00 61 MET A N 14
ATOM 18797 C CA . MET A 1 61 ? 3.664 -8.118 0.490 1.00 0.00 61 MET A CA 14
ATOM 18798 C C . MET A 1 61 ? 4.881 -8.467 1.366 1.00 0.00 61 MET A C 14
ATOM 18799 O O . MET A 1 61 ? 6.014 -8.394 0.895 1.00 0.00 61 MET A O 14
ATOM 18813 N N . SER A 1 62 ? 4.656 -8.852 2.630 1.00 0.00 62 SER A N 14
ATOM 18814 C CA . SER A 1 62 ? 5.776 -9.148 3.532 1.00 0.00 62 SER A CA 14
ATOM 18815 C C . SER A 1 62 ? 6.537 -10.383 3.063 1.00 0.00 62 SER A C 14
ATOM 18816 O O . SER A 1 62 ? 7.743 -10.488 3.266 1.00 0.00 62 SER A O 14
ATOM 18824 N N . VAL A 1 63 ? 5.828 -11.334 2.458 1.00 0.00 63 VAL A N 14
ATOM 18825 C CA . VAL A 1 63 ? 6.495 -12.467 1.815 1.00 0.00 63 VAL A CA 14
ATOM 18826 C C . VAL A 1 63 ? 7.493 -11.972 0.758 1.00 0.00 63 VAL A C 14
ATOM 18827 O O . VAL A 1 63 ? 8.626 -12.455 0.673 1.00 0.00 63 VAL A O 14
ATOM 18840 N N . TYR A 1 64 ? 7.067 -10.991 -0.026 1.00 0.00 64 TYR A N 14
ATOM 18841 C CA . TYR A 1 64 ? 7.870 -10.467 -1.130 1.00 0.00 64 TYR A CA 14
ATOM 18842 C C . TYR A 1 64 ? 9.032 -9.587 -0.657 1.00 0.00 64 TYR A C 14
ATOM 18843 O O . TYR A 1 64 ? 10.190 -9.846 -0.990 1.00 0.00 64 TYR A O 14
ATOM 18861 N N . PHE A 1 65 ? 8.730 -8.546 0.107 1.00 0.00 65 PHE A N 14
ATOM 18862 C CA . PHE A 1 65 ? 9.747 -7.568 0.487 1.00 0.00 65 PHE A CA 14
ATOM 18863 C C . PHE A 1 65 ? 10.171 -7.738 1.946 1.00 0.00 65 PHE A C 14
ATOM 18864 O O . PHE A 1 65 ? 9.565 -8.509 2.691 1.00 0.00 65 PHE A O 14
ATOM 18881 N N . THR A 1 66 ? 11.216 -7.024 2.346 1.00 0.00 66 THR A N 14
ATOM 18882 C CA . THR A 1 66 ? 11.669 -7.039 3.730 1.00 0.00 66 THR A CA 14
ATOM 18883 C C . THR A 1 66 ? 11.069 -5.880 4.519 1.00 0.00 66 THR A C 14
ATOM 18884 O O . THR A 1 66 ? 10.421 -5.002 3.940 1.00 0.00 66 THR A O 14
ATOM 18895 N N . ASN A 1 67 ? 11.297 -5.863 5.829 1.00 0.00 67 ASN A N 14
ATOM 18896 C CA . ASN A 1 67 ? 10.822 -4.764 6.671 1.00 0.00 67 ASN A CA 14
ATOM 18897 C C . ASN A 1 67 ? 11.489 -3.456 6.258 1.00 0.00 67 ASN A C 14
ATOM 18898 O O . ASN A 1 67 ? 10.889 -2.386 6.345 1.00 0.00 67 ASN A O 14
ATOM 18909 N N . GLU A 1 68 ? 12.723 -3.555 5.780 1.00 0.00 68 GLU A N 14
ATOM 18910 C CA . GLU A 1 68 ? 13.456 -2.393 5.287 1.00 0.00 68 GLU A CA 14
ATOM 18911 C C . GLU A 1 68 ? 12.748 -1.843 4.060 1.00 0.00 68 GLU A C 14
ATOM 18912 O O . GLU A 1 68 ? 12.489 -0.642 3.934 1.00 0.00 68 GLU A O 14
ATOM 18924 N N . GLN A 1 69 ? 12.421 -2.765 3.170 1.00 0.00 69 GLN A N 14
ATOM 18925 C CA . GLN A 1 69 ? 11.762 -2.448 1.921 1.00 0.00 69 GLN A CA 14
ATOM 18926 C C . GLN A 1 69 ? 10.445 -1.735 2.178 1.00 0.00 69 GLN A C 14
ATOM 18927 O O . GLN A 1 69 ? 10.147 -0.716 1.561 1.00 0.00 69 GLN A O 14
ATOM 18941 N N . ILE A 1 70 ? 9.660 -2.274 3.097 1.00 0.00 70 ILE A N 14
ATOM 18942 C CA . ILE A 1 70 ? 8.355 -1.707 3.389 1.00 0.00 70 ILE A CA 14
ATOM 18943 C C . ILE A 1 70 ? 8.451 -0.505 4.338 1.00 0.00 70 ILE A C 14
ATOM 18944 O O . ILE A 1 70 ? 7.471 0.199 4.554 1.00 0.00 70 ILE A O 14
ATOM 18960 N N . LYS A 1 71 ? 9.631 -0.250 4.897 1.00 0.00 71 LYS A N 14
ATOM 18961 C CA . LYS A 1 71 ? 9.887 1.058 5.484 1.00 0.00 71 LYS A CA 14
ATOM 18962 C C . LYS A 1 71 ? 9.840 2.080 4.364 1.00 0.00 71 LYS A C 14
ATOM 18963 O O . LYS A 1 71 ? 9.101 3.082 4.434 1.00 0.00 71 LYS A O 14
ATOM 18982 N N . GLU A 1 72 ? 10.595 1.789 3.303 1.00 0.00 72 GLU A N 14
ATOM 18983 C CA . GLU A 1 72 ? 10.596 2.640 2.133 1.00 0.00 72 GLU A CA 14
ATOM 18984 C C . GLU A 1 72 ? 9.189 2.809 1.606 1.00 0.00 72 GLU A C 14
ATOM 18985 O O . GLU A 1 72 ? 8.673 3.914 1.596 1.00 0.00 72 GLU A O 14
ATOM 18997 N N . ILE A 1 73 ? 8.551 1.709 1.215 1.00 0.00 73 ILE A N 14
ATOM 18998 C CA . ILE A 1 73 ? 7.228 1.790 0.605 1.00 0.00 73 ILE A CA 14
ATOM 18999 C C . ILE A 1 73 ? 6.229 2.441 1.537 1.00 0.00 73 ILE A C 14
ATOM 19000 O O . ILE A 1 73 ? 5.321 3.113 1.076 1.00 0.00 73 ILE A O 14
ATOM 19016 N N . HIS A 1 74 ? 6.378 2.240 2.840 1.00 0.00 74 HIS A N 14
ATOM 19017 C CA . HIS A 1 74 ? 5.444 2.839 3.781 1.00 0.00 74 HIS A CA 14
ATOM 19018 C C . HIS A 1 74 ? 5.422 4.335 3.564 1.00 0.00 74 HIS A C 14
ATOM 19019 O O . HIS A 1 74 ? 4.367 4.924 3.333 1.00 0.00 74 HIS A O 14
ATOM 19034 N N . ASP A 1 75 ? 6.596 4.946 3.585 1.00 0.00 75 ASP A N 14
ATOM 19035 C CA . ASP A 1 75 ? 6.672 6.382 3.385 1.00 0.00 75 ASP A CA 14
ATOM 19036 C C . ASP A 1 75 ? 6.525 6.723 1.908 1.00 0.00 75 ASP A C 14
ATOM 19037 O O . ASP A 1 75 ? 5.849 7.672 1.540 1.00 0.00 75 ASP A O 14
ATOM 19046 N N . ALA A 1 76 ? 7.149 5.912 1.071 1.00 0.00 76 ALA A N 14
ATOM 19047 C CA . ALA A 1 76 ? 7.114 6.086 -0.374 1.00 0.00 76 ALA A CA 14
ATOM 19048 C C . ALA A 1 76 ? 5.686 6.077 -0.908 1.00 0.00 76 ALA A C 14
ATOM 19049 O O . ALA A 1 76 ? 5.306 6.923 -1.689 1.00 0.00 76 ALA A O 14
ATOM 19056 N N . ALA A 1 77 ? 4.897 5.125 -0.487 1.00 0.00 77 ALA A N 14
ATOM 19057 C CA . ALA A 1 77 ? 3.550 4.987 -1.010 1.00 0.00 77 ALA A CA 14
ATOM 19058 C C . ALA A 1 77 ? 2.559 5.902 -0.295 1.00 0.00 77 ALA A C 14
ATOM 19059 O O . ALA A 1 77 ? 1.603 6.372 -0.904 1.00 0.00 77 ALA A O 14
ATOM 19066 N N . THR A 1 78 ? 2.780 6.166 0.988 1.00 0.00 78 THR A N 14
ATOM 19067 C CA . THR A 1 78 ? 1.881 7.046 1.729 1.00 0.00 78 THR A CA 14
ATOM 19068 C C . THR A 1 78 ? 2.224 8.513 1.467 1.00 0.00 78 THR A C 14
ATOM 19069 O O . THR A 1 78 ? 1.360 9.316 1.109 1.00 0.00 78 THR A O 14
ATOM 19080 N N . ALA A 1 79 ? 3.494 8.851 1.632 1.00 0.00 79 ALA A N 14
ATOM 19081 C CA . ALA A 1 79 ? 3.957 10.223 1.487 1.00 0.00 79 ALA A CA 14
ATOM 19082 C C . ALA A 1 79 ? 4.525 10.488 0.106 1.00 0.00 79 ALA A C 14
ATOM 19083 O O . ALA A 1 79 ? 4.969 11.601 -0.181 1.00 0.00 79 ALA A O 14
ATOM 19090 N N . CYS A 1 80 ? 4.560 9.440 -0.723 1.00 0.00 80 CYS A N 14
ATOM 19091 C CA . CYS A 1 80 ? 5.156 9.501 -2.050 1.00 0.00 80 CYS A CA 14
ATOM 19092 C C . CYS A 1 80 ? 6.597 9.998 -1.958 1.00 0.00 80 CYS A C 14
ATOM 19093 O O . CYS A 1 80 ? 7.024 10.910 -2.659 1.00 0.00 80 CYS A O 14
ATOM 19100 N N . ASP A 1 81 ? 7.339 9.312 -1.076 1.00 0.00 81 ASP A N 14
ATOM 19101 C CA . ASP A 1 81 ? 8.738 9.621 -0.766 1.00 0.00 81 ASP A CA 14
ATOM 19102 C C . ASP A 1 81 ? 9.758 9.195 -1.850 1.00 0.00 81 ASP A C 14
ATOM 19103 O O . ASP A 1 81 ? 10.898 9.632 -1.789 1.00 0.00 81 ASP A O 14
ATOM 19112 N N . PRO A 1 82 ? 9.437 8.346 -2.858 1.00 0.00 82 PRO A N 14
ATOM 19113 C CA . PRO A 1 82 ? 10.368 8.125 -3.968 1.00 0.00 82 PRO A CA 14
ATOM 19114 C C . PRO A 1 82 ? 10.589 9.417 -4.746 1.00 0.00 82 PRO A C 14
ATOM 19115 O O . PRO A 1 82 ? 11.463 9.504 -5.609 1.00 0.00 82 PRO A O 14
ATOM 19126 N N . GLU A 1 83 ? 9.778 10.421 -4.412 1.00 0.00 83 GLU A N 14
ATOM 19127 C CA . GLU A 1 83 ? 9.935 11.764 -4.960 1.00 0.00 83 GLU A CA 14
ATOM 19128 C C . GLU A 1 83 ? 10.679 12.638 -3.951 1.00 0.00 83 GLU A C 14
ATOM 19129 O O . GLU A 1 83 ? 10.926 13.823 -4.178 1.00 0.00 83 GLU A O 14
ATOM 19141 N N . ALA A 1 84 ? 11.034 12.017 -2.838 1.00 0.00 84 ALA A N 14
ATOM 19142 C CA . ALA A 1 84 ? 11.722 12.673 -1.739 1.00 0.00 84 ALA A CA 14
ATOM 19143 C C . ALA A 1 84 ? 12.951 11.848 -1.350 1.00 0.00 84 ALA A C 14
ATOM 19144 O O . ALA A 1 84 ? 13.460 11.084 -2.176 1.00 0.00 84 ALA A O 14
ATOM 19151 N N . HIS A 1 85 ? 13.450 12.004 -0.123 1.00 0.00 85 HIS A N 14
ATOM 19152 C CA . HIS A 1 85 ? 14.669 11.302 0.289 1.00 0.00 85 HIS A CA 14
ATOM 19153 C C . HIS A 1 85 ? 14.647 10.938 1.777 1.00 0.00 85 HIS A C 14
ATOM 19154 O O . HIS A 1 85 ? 15.639 11.143 2.479 1.00 0.00 85 HIS A O 14
ATOM 19169 N N . HIS A 1 86 ? 13.530 10.404 2.265 1.00 0.00 86 HIS A N 14
ATOM 19170 C CA . HIS A 1 86 ? 13.427 9.992 3.668 1.00 0.00 86 HIS A CA 14
ATOM 19171 C C . HIS A 1 86 ? 12.334 8.952 3.862 1.00 0.00 86 HIS A C 14
ATOM 19172 O O . HIS A 1 86 ? 11.239 9.272 4.325 1.00 0.00 86 HIS A O 14
ATOM 19187 N N . GLU A 1 87 ? 12.644 7.703 3.541 1.00 0.00 87 GLU A N 14
ATOM 19188 C CA . GLU A 1 87 ? 11.646 6.647 3.564 1.00 0.00 87 GLU A CA 14
ATOM 19189 C C . GLU A 1 87 ? 11.375 6.150 4.993 1.00 0.00 87 GLU A C 14
ATOM 19190 O O . GLU A 1 87 ? 12.034 5.252 5.514 1.00 0.00 87 GLU A O 14
ATOM 19202 N N . HIS A 1 88 ? 10.403 6.788 5.624 1.00 0.00 88 HIS A N 14
ATOM 19203 C CA . HIS A 1 88 ? 9.925 6.410 6.950 1.00 0.00 88 HIS A CA 14
ATOM 19204 C C . HIS A 1 88 ? 10.998 6.647 7.994 1.00 0.00 88 HIS A C 14
ATOM 19205 O O . HIS A 1 88 ? 11.724 5.726 8.379 1.00 0.00 88 HIS A O 14
ATOM 19220 N N . ASP A 1 89 ? 11.096 7.887 8.435 1.00 0.00 89 ASP A N 14
ATOM 19221 C CA . ASP A 1 89 ? 11.996 8.247 9.517 1.00 0.00 89 ASP A CA 14
ATOM 19222 C C . ASP A 1 89 ? 11.689 7.406 10.752 1.00 0.00 89 ASP A C 14
ATOM 19223 O O . ASP A 1 89 ? 10.576 7.458 11.282 1.00 0.00 89 ASP A O 14
ATOM 19232 N N . HIS A 1 90 ? 12.677 6.613 11.171 1.00 0.00 90 HIS A N 14
ATOM 19233 C CA . HIS A 1 90 ? 12.555 5.707 12.319 1.00 0.00 90 HIS A CA 14
ATOM 19234 C C . HIS A 1 90 ? 11.678 4.510 11.960 1.00 0.00 90 HIS A C 14
ATOM 19235 O O . HIS A 1 90 ? 10.509 4.471 12.392 1.00 0.00 90 HIS A O 14
ATOM 19251 N N . HIS A 1 1 ? -3.084 10.829 15.647 1.00 0.00 1 HIS A N 15
ATOM 19252 C CA . HIS A 1 1 ? -2.476 9.515 15.313 1.00 0.00 1 HIS A CA 15
ATOM 19253 C C . HIS A 1 1 ? -2.749 8.499 16.417 1.00 0.00 1 HIS A C 15
ATOM 19254 O O . HIS A 1 1 ? -3.224 8.865 17.492 1.00 0.00 1 HIS A O 15
ATOM 19271 N N . HIS A 1 2 ? -2.436 7.230 16.136 1.00 0.00 2 HIS A N 15
ATOM 19272 C CA . HIS A 1 2 ? -2.583 6.127 17.093 1.00 0.00 2 HIS A CA 15
ATOM 19273 C C . HIS A 1 2 ? -4.052 5.728 17.252 1.00 0.00 2 HIS A C 15
ATOM 19274 O O . HIS A 1 2 ? -4.396 4.557 17.109 1.00 0.00 2 HIS A O 15
ATOM 19289 N N . GLN A 1 3 ? -4.908 6.695 17.545 1.00 0.00 3 GLN A N 15
ATOM 19290 C CA . GLN A 1 3 ? -6.337 6.435 17.675 1.00 0.00 3 GLN A CA 15
ATOM 19291 C C . GLN A 1 3 ? -6.939 6.216 16.296 1.00 0.00 3 GLN A C 15
ATOM 19292 O O . GLN A 1 3 ? -7.756 5.316 16.084 1.00 0.00 3 GLN A O 15
ATOM 19306 N N . GLU A 1 4 ? -6.531 7.064 15.368 1.00 0.00 4 GLU A N 15
ATOM 19307 C CA . GLU A 1 4 ? -6.964 6.971 13.988 1.00 0.00 4 GLU A CA 15
ATOM 19308 C C . GLU A 1 4 ? -5.988 6.108 13.197 1.00 0.00 4 GLU A C 15
ATOM 19309 O O . GLU A 1 4 ? -5.043 6.618 12.594 1.00 0.00 4 GLU A O 15
ATOM 19321 N N . LEU A 1 5 ? -6.204 4.803 13.213 1.00 0.00 5 LEU A N 15
ATOM 19322 C CA . LEU A 1 5 ? -5.355 3.889 12.456 1.00 0.00 5 LEU A CA 15
ATOM 19323 C C . LEU A 1 5 ? -5.840 3.790 11.012 1.00 0.00 5 LEU A C 15
ATOM 19324 O O . LEU A 1 5 ? -6.009 2.704 10.467 1.00 0.00 5 LEU A O 15
ATOM 19340 N N . CYS A 1 6 ? -6.032 4.955 10.395 1.00 0.00 6 CYS A N 15
ATOM 19341 C CA . CYS A 1 6 ? -6.592 5.048 9.054 1.00 0.00 6 CYS A CA 15
ATOM 19342 C C . CYS A 1 6 ? -8.005 4.475 9.035 1.00 0.00 6 CYS A C 15
ATOM 19343 O O . CYS A 1 6 ? -8.284 3.449 8.412 1.00 0.00 6 CYS A O 15
ATOM 19350 N N . THR A 1 7 ? -8.881 5.159 9.754 1.00 0.00 7 THR A N 15
ATOM 19351 C CA . THR A 1 7 ? -10.274 4.767 9.872 1.00 0.00 7 THR A CA 15
ATOM 19352 C C . THR A 1 7 ? -11.164 5.897 9.360 1.00 0.00 7 THR A C 15
ATOM 19353 O O . THR A 1 7 ? -12.206 5.663 8.746 1.00 0.00 7 THR A O 15
ATOM 19364 N N . LYS A 1 8 ? -10.734 7.125 9.614 1.00 0.00 8 LYS A N 15
ATOM 19365 C CA . LYS A 1 8 ? -11.409 8.298 9.095 1.00 0.00 8 LYS A CA 15
ATOM 19366 C C . LYS A 1 8 ? -10.531 8.965 8.049 1.00 0.00 8 LYS A C 15
ATOM 19367 O O . LYS A 1 8 ? -9.321 8.738 7.999 1.00 0.00 8 LYS A O 15
ATOM 19386 N N . GLY A 1 9 ? -11.132 9.782 7.213 1.00 0.00 9 GLY A N 15
ATOM 19387 C CA . GLY A 1 9 ? -10.363 10.479 6.217 1.00 0.00 9 GLY A CA 15
ATOM 19388 C C . GLY A 1 9 ? -10.028 9.595 5.038 1.00 0.00 9 GLY A C 15
ATOM 19389 O O . GLY A 1 9 ? -8.861 9.456 4.665 1.00 0.00 9 GLY A O 15
ATOM 19393 N N . ASP A 1 10 ? -11.053 8.990 4.446 1.00 0.00 10 ASP A N 15
ATOM 19394 C CA . ASP A 1 10 ? -10.863 8.195 3.240 1.00 0.00 10 ASP A CA 15
ATOM 19395 C C . ASP A 1 10 ? -10.357 9.093 2.125 1.00 0.00 10 ASP A C 15
ATOM 19396 O O . ASP A 1 10 ? -9.721 8.635 1.181 1.00 0.00 10 ASP A O 15
ATOM 19405 N N . ASP A 1 11 ? -10.634 10.384 2.266 1.00 0.00 11 ASP A N 15
ATOM 19406 C CA . ASP A 1 11 ? -10.106 11.401 1.369 1.00 0.00 11 ASP A CA 15
ATOM 19407 C C . ASP A 1 11 ? -8.583 11.374 1.379 1.00 0.00 11 ASP A C 15
ATOM 19408 O O . ASP A 1 11 ? -7.939 11.529 0.340 1.00 0.00 11 ASP A O 15
ATOM 19417 N N . ALA A 1 12 ? -8.011 11.166 2.560 1.00 0.00 12 ALA A N 15
ATOM 19418 C CA . ALA A 1 12 ? -6.566 11.107 2.699 1.00 0.00 12 ALA A CA 15
ATOM 19419 C C . ALA A 1 12 ? -6.048 9.782 2.167 1.00 0.00 12 ALA A C 15
ATOM 19420 O O . ALA A 1 12 ? -5.030 9.739 1.477 1.00 0.00 12 ALA A O 15
ATOM 19427 N N . LEU A 1 13 ? -6.777 8.712 2.473 1.00 0.00 13 LEU A N 15
ATOM 19428 C CA . LEU A 1 13 ? -6.437 7.379 1.981 1.00 0.00 13 LEU A CA 15
ATOM 19429 C C . LEU A 1 13 ? -6.414 7.369 0.453 1.00 0.00 13 LEU A C 15
ATOM 19430 O O . LEU A 1 13 ? -5.553 6.759 -0.155 1.00 0.00 13 LEU A O 15
ATOM 19446 N N . VAL A 1 14 ? -7.378 8.059 -0.140 1.00 0.00 14 VAL A N 15
ATOM 19447 C CA . VAL A 1 14 ? -7.484 8.229 -1.585 1.00 0.00 14 VAL A CA 15
ATOM 19448 C C . VAL A 1 14 ? -6.329 9.063 -2.138 1.00 0.00 14 VAL A C 15
ATOM 19449 O O . VAL A 1 14 ? -5.767 8.741 -3.186 1.00 0.00 14 VAL A O 15
ATOM 19462 N N . THR A 1 15 ? -5.974 10.133 -1.441 1.00 0.00 15 THR A N 15
ATOM 19463 C CA . THR A 1 15 ? -4.848 10.955 -1.852 1.00 0.00 15 THR A CA 15
ATOM 19464 C C . THR A 1 15 ? -3.571 10.119 -1.867 1.00 0.00 15 THR A C 15
ATOM 19465 O O . THR A 1 15 ? -2.867 10.018 -2.888 1.00 0.00 15 THR A O 15
ATOM 19476 N N . GLU A 1 16 ? -3.297 9.470 -0.748 1.00 0.00 16 GLU A N 15
ATOM 19477 C CA . GLU A 1 16 ? -2.127 8.635 -0.657 1.00 0.00 16 GLU A CA 15
ATOM 19478 C C . GLU A 1 16 ? -2.297 7.428 -1.563 1.00 0.00 16 GLU A C 15
ATOM 19479 O O . GLU A 1 16 ? -1.322 6.863 -2.012 1.00 0.00 16 GLU A O 15
ATOM 19491 N N . LEU A 1 17 ? -3.546 7.086 -1.884 1.00 0.00 17 LEU A N 15
ATOM 19492 C CA . LEU A 1 17 ? -3.838 5.986 -2.776 1.00 0.00 17 LEU A CA 15
ATOM 19493 C C . LEU A 1 17 ? -3.293 6.307 -4.163 1.00 0.00 17 LEU A C 15
ATOM 19494 O O . LEU A 1 17 ? -2.714 5.451 -4.835 1.00 0.00 17 LEU A O 15
ATOM 19510 N N . GLU A 1 18 ? -3.471 7.559 -4.572 1.00 0.00 18 GLU A N 15
ATOM 19511 C CA . GLU A 1 18 ? -2.906 8.051 -5.821 1.00 0.00 18 GLU A CA 15
ATOM 19512 C C . GLU A 1 18 ? -1.382 8.068 -5.743 1.00 0.00 18 GLU A C 15
ATOM 19513 O O . GLU A 1 18 ? -0.694 7.914 -6.752 1.00 0.00 18 GLU A O 15
ATOM 19525 N N . CYS A 1 19 ? -0.863 8.234 -4.534 1.00 0.00 19 CYS A N 15
ATOM 19526 C CA . CYS A 1 19 ? 0.575 8.213 -4.309 1.00 0.00 19 CYS A CA 15
ATOM 19527 C C . CYS A 1 19 ? 1.046 6.798 -3.998 1.00 0.00 19 CYS A C 15
ATOM 19528 O O . CYS A 1 19 ? 2.218 6.571 -3.732 1.00 0.00 19 CYS A O 15
ATOM 19535 N N . ILE A 1 20 ? 0.102 5.865 -3.965 1.00 0.00 20 ILE A N 15
ATOM 19536 C CA . ILE A 1 20 ? 0.415 4.442 -3.857 1.00 0.00 20 ILE A CA 15
ATOM 19537 C C . ILE A 1 20 ? 0.468 3.800 -5.246 1.00 0.00 20 ILE A C 15
ATOM 19538 O O . ILE A 1 20 ? 1.298 2.934 -5.519 1.00 0.00 20 ILE A O 15
ATOM 19554 N N . ARG A 1 21 ? -0.405 4.250 -6.134 1.00 0.00 21 ARG A N 15
ATOM 19555 C CA . ARG A 1 21 ? -0.545 3.626 -7.449 1.00 0.00 21 ARG A CA 15
ATOM 19556 C C . ARG A 1 21 ? 0.470 4.166 -8.441 1.00 0.00 21 ARG A C 15
ATOM 19557 O O . ARG A 1 21 ? 0.550 3.704 -9.579 1.00 0.00 21 ARG A O 15
ATOM 19578 N N . LEU A 1 22 ? 1.237 5.142 -7.998 1.00 0.00 22 LEU A N 15
ATOM 19579 C CA . LEU A 1 22 ? 2.261 5.778 -8.815 1.00 0.00 22 LEU A CA 15
ATOM 19580 C C . LEU A 1 22 ? 3.413 4.817 -9.155 1.00 0.00 22 LEU A C 15
ATOM 19581 O O . LEU A 1 22 ? 4.458 5.241 -9.651 1.00 0.00 22 LEU A O 15
ATOM 19597 N N . ARG A 1 23 ? 3.201 3.521 -8.885 1.00 0.00 23 ARG A N 15
ATOM 19598 C CA . ARG A 1 23 ? 4.202 2.465 -9.119 1.00 0.00 23 ARG A CA 15
ATOM 19599 C C . ARG A 1 23 ? 5.400 2.588 -8.170 1.00 0.00 23 ARG A C 15
ATOM 19600 O O . ARG A 1 23 ? 6.261 1.708 -8.129 1.00 0.00 23 ARG A O 15
ATOM 19621 N N . ILE A 1 24 ? 5.429 3.684 -7.421 1.00 0.00 24 ILE A N 15
ATOM 19622 C CA . ILE A 1 24 ? 6.397 3.929 -6.356 1.00 0.00 24 ILE A CA 15
ATOM 19623 C C . ILE A 1 24 ? 7.835 3.674 -6.815 1.00 0.00 24 ILE A C 15
ATOM 19624 O O . ILE A 1 24 ? 8.319 4.331 -7.735 1.00 0.00 24 ILE A O 15
ATOM 19640 N N . SER A 1 25 ? 8.509 2.729 -6.175 1.00 0.00 25 SER A N 15
ATOM 19641 C CA . SER A 1 25 ? 9.858 2.346 -6.563 1.00 0.00 25 SER A CA 15
ATOM 19642 C C . SER A 1 25 ? 10.228 0.972 -5.970 1.00 0.00 25 SER A C 15
ATOM 19643 O O . SER A 1 25 ? 10.654 0.085 -6.707 1.00 0.00 25 SER A O 15
ATOM 19651 N N . PRO A 1 26 ? 10.082 0.787 -4.620 1.00 0.00 26 PRO A N 15
ATOM 19652 C CA . PRO A 1 26 ? 10.404 -0.488 -3.921 1.00 0.00 26 PRO A CA 15
ATOM 19653 C C . PRO A 1 26 ? 9.653 -1.734 -4.438 1.00 0.00 26 PRO A C 15
ATOM 19654 O O . PRO A 1 26 ? 9.143 -1.758 -5.557 1.00 0.00 26 PRO A O 15
ATOM 19665 N N . GLU A 1 27 ? 9.567 -2.770 -3.588 1.00 0.00 27 GLU A N 15
ATOM 19666 C CA . GLU A 1 27 ? 8.870 -4.024 -3.936 1.00 0.00 27 GLU A CA 15
ATOM 19667 C C . GLU A 1 27 ? 7.374 -3.802 -4.122 1.00 0.00 27 GLU A C 15
ATOM 19668 O O . GLU A 1 27 ? 6.639 -4.739 -4.415 1.00 0.00 27 GLU A O 15
ATOM 19680 N N . THR A 1 28 ? 6.952 -2.563 -3.902 1.00 0.00 28 THR A N 15
ATOM 19681 C CA . THR A 1 28 ? 5.563 -2.143 -4.003 1.00 0.00 28 THR A CA 15
ATOM 19682 C C . THR A 1 28 ? 4.776 -2.883 -5.083 1.00 0.00 28 THR A C 15
ATOM 19683 O O . THR A 1 28 ? 3.720 -3.441 -4.799 1.00 0.00 28 THR A O 15
ATOM 19694 N N . ASN A 1 29 ? 5.300 -2.924 -6.299 1.00 0.00 29 ASN A N 15
ATOM 19695 C CA . ASN A 1 29 ? 4.561 -3.498 -7.407 1.00 0.00 29 ASN A CA 15
ATOM 19696 C C . ASN A 1 29 ? 4.313 -4.970 -7.161 1.00 0.00 29 ASN A C 15
ATOM 19697 O O . ASN A 1 29 ? 3.170 -5.395 -7.085 1.00 0.00 29 ASN A O 15
ATOM 19708 N N . ALA A 1 30 ? 5.381 -5.732 -6.964 1.00 0.00 30 ALA A N 15
ATOM 19709 C CA . ALA A 1 30 ? 5.250 -7.162 -6.761 1.00 0.00 30 ALA A CA 15
ATOM 19710 C C . ALA A 1 30 ? 4.435 -7.447 -5.507 1.00 0.00 30 ALA A C 15
ATOM 19711 O O . ALA A 1 30 ? 3.336 -8.004 -5.581 1.00 0.00 30 ALA A O 15
ATOM 19718 N N . ALA A 1 31 ? 4.960 -6.989 -4.374 1.00 0.00 31 ALA A N 15
ATOM 19719 C CA . ALA A 1 31 ? 4.381 -7.275 -3.071 1.00 0.00 31 ALA A CA 15
ATOM 19720 C C . ALA A 1 31 ? 2.912 -6.889 -3.004 1.00 0.00 31 ALA A C 15
ATOM 19721 O O . ALA A 1 31 ? 2.050 -7.749 -2.803 1.00 0.00 31 ALA A O 15
ATOM 19728 N N . PHE A 1 32 ? 2.616 -5.598 -3.154 1.00 0.00 32 PHE A N 15
ATOM 19729 C CA . PHE A 1 32 ? 1.240 -5.131 -3.047 1.00 0.00 32 PHE A CA 15
ATOM 19730 C C . PHE A 1 32 ? 0.352 -5.796 -4.086 1.00 0.00 32 PHE A C 15
ATOM 19731 O O . PHE A 1 32 ? -0.824 -5.987 -3.846 1.00 0.00 32 PHE A O 15
ATOM 19748 N N . ASP A 1 33 ? 0.905 -6.161 -5.238 1.00 0.00 33 ASP A N 15
ATOM 19749 C CA . ASP A 1 33 ? 0.083 -6.687 -6.304 1.00 0.00 33 ASP A CA 15
ATOM 19750 C C . ASP A 1 33 ? -0.496 -8.025 -5.905 1.00 0.00 33 ASP A C 15
ATOM 19751 O O . ASP A 1 33 ? -1.683 -8.257 -6.092 1.00 0.00 33 ASP A O 15
ATOM 19760 N N . ASN A 1 34 ? 0.329 -8.895 -5.324 1.00 0.00 34 ASN A N 15
ATOM 19761 C CA . ASN A 1 34 ? -0.176 -10.182 -4.849 1.00 0.00 34 ASN A CA 15
ATOM 19762 C C . ASN A 1 34 ? -0.873 -10.033 -3.494 1.00 0.00 34 ASN A C 15
ATOM 19763 O O . ASN A 1 34 ? -1.746 -10.828 -3.134 1.00 0.00 34 ASN A O 15
ATOM 19774 N N . ALA A 1 35 ? -0.512 -8.998 -2.755 1.00 0.00 35 ALA A N 15
ATOM 19775 C CA . ALA A 1 35 ? -1.208 -8.679 -1.514 1.00 0.00 35 ALA A CA 15
ATOM 19776 C C . ALA A 1 35 ? -2.621 -8.199 -1.800 1.00 0.00 35 ALA A C 15
ATOM 19777 O O . ALA A 1 35 ? -3.589 -8.808 -1.369 1.00 0.00 35 ALA A O 15
ATOM 19784 N N . VAL A 1 36 ? -2.729 -7.110 -2.538 1.00 0.00 36 VAL A N 15
ATOM 19785 C CA . VAL A 1 36 ? -4.010 -6.552 -2.923 1.00 0.00 36 VAL A CA 15
ATOM 19786 C C . VAL A 1 36 ? -4.763 -7.549 -3.794 1.00 0.00 36 VAL A C 15
ATOM 19787 O O . VAL A 1 36 ? -5.982 -7.502 -3.907 1.00 0.00 36 VAL A O 15
ATOM 19800 N N . GLN A 1 37 ? -4.011 -8.453 -4.393 1.00 0.00 37 GLN A N 15
ATOM 19801 C CA . GLN A 1 37 ? -4.566 -9.627 -5.038 1.00 0.00 37 GLN A CA 15
ATOM 19802 C C . GLN A 1 37 ? -5.382 -10.453 -4.034 1.00 0.00 37 GLN A C 15
ATOM 19803 O O . GLN A 1 37 ? -6.485 -10.905 -4.343 1.00 0.00 37 GLN A O 15
ATOM 19817 N N . GLN A 1 38 ? -4.823 -10.639 -2.835 1.00 0.00 38 GLN A N 15
ATOM 19818 C CA . GLN A 1 38 ? -5.542 -11.276 -1.724 1.00 0.00 38 GLN A CA 15
ATOM 19819 C C . GLN A 1 38 ? -6.815 -10.531 -1.364 1.00 0.00 38 GLN A C 15
ATOM 19820 O O . GLN A 1 38 ? -7.920 -11.040 -1.533 1.00 0.00 38 GLN A O 15
ATOM 19834 N N . LEU A 1 39 ? -6.636 -9.312 -0.849 1.00 0.00 39 LEU A N 15
ATOM 19835 C CA . LEU A 1 39 ? -7.741 -8.574 -0.249 1.00 0.00 39 LEU A CA 15
ATOM 19836 C C . LEU A 1 39 ? -8.698 -8.074 -1.314 1.00 0.00 39 LEU A C 15
ATOM 19837 O O . LEU A 1 39 ? -9.847 -7.719 -1.038 1.00 0.00 39 LEU A O 15
ATOM 19853 N N . ASN A 1 40 ? -8.180 -8.068 -2.540 1.00 0.00 40 ASN A N 15
ATOM 19854 C CA . ASN A 1 40 ? -8.963 -7.866 -3.756 1.00 0.00 40 ASN A CA 15
ATOM 19855 C C . ASN A 1 40 ? -9.845 -6.638 -3.657 1.00 0.00 40 ASN A C 15
ATOM 19856 O O . ASN A 1 40 ? -10.998 -6.634 -4.076 1.00 0.00 40 ASN A O 15
ATOM 19867 N N . CYS A 1 41 ? -9.270 -5.592 -3.102 1.00 0.00 41 CYS A N 15
ATOM 19868 C CA . CYS A 1 41 ? -9.969 -4.337 -2.893 1.00 0.00 41 CYS A CA 15
ATOM 19869 C C . CYS A 1 41 ? -9.832 -3.423 -4.103 1.00 0.00 41 CYS A C 15
ATOM 19870 O O . CYS A 1 41 ? -10.189 -2.241 -4.032 1.00 0.00 41 CYS A O 15
ATOM 19877 N N . LEU A 1 42 ? -9.287 -3.974 -5.190 1.00 0.00 42 LEU A N 15
ATOM 19878 C CA . LEU A 1 42 ? -9.015 -3.229 -6.421 1.00 0.00 42 LEU A CA 15
ATOM 19879 C C . LEU A 1 42 ? -7.861 -2.249 -6.207 1.00 0.00 42 LEU A C 15
ATOM 19880 O O . LEU A 1 42 ? -6.841 -2.317 -6.893 1.00 0.00 42 LEU A O 15
ATOM 19896 N N . ASN A 1 43 ? -8.003 -1.348 -5.244 1.00 0.00 43 ASN A N 15
ATOM 19897 C CA . ASN A 1 43 ? -6.957 -0.379 -4.976 1.00 0.00 43 ASN A CA 15
ATOM 19898 C C . ASN A 1 43 ? -6.026 -0.867 -3.881 1.00 0.00 43 ASN A C 15
ATOM 19899 O O . ASN A 1 43 ? -6.432 -1.564 -2.945 1.00 0.00 43 ASN A O 15
ATOM 19910 N N . ARG A 1 44 ? -4.769 -0.493 -4.014 1.00 0.00 44 ARG A N 15
ATOM 19911 C CA . ARG A 1 44 ? -3.736 -0.879 -3.066 1.00 0.00 44 ARG A CA 15
ATOM 19912 C C . ARG A 1 44 ? -3.895 -0.103 -1.762 1.00 0.00 44 ARG A C 15
ATOM 19913 O O . ARG A 1 44 ? -3.203 -0.370 -0.785 1.00 0.00 44 ARG A O 15
ATOM 19934 N N . ALA A 1 45 ? -4.813 0.858 -1.757 1.00 0.00 45 ALA A N 15
ATOM 19935 C CA . ALA A 1 45 ? -5.077 1.665 -0.574 1.00 0.00 45 ALA A CA 15
ATOM 19936 C C . ALA A 1 45 ? -5.668 0.814 0.549 1.00 0.00 45 ALA A C 15
ATOM 19937 O O . ALA A 1 45 ? -5.484 1.099 1.724 1.00 0.00 45 ALA A O 15
ATOM 19944 N N . CYS A 1 46 ? -6.375 -0.234 0.160 1.00 0.00 46 CYS A N 15
ATOM 19945 C CA . CYS A 1 46 ? -6.977 -1.175 1.102 1.00 0.00 46 CYS A CA 15
ATOM 19946 C C . CYS A 1 46 ? -5.872 -1.968 1.799 1.00 0.00 46 CYS A C 15
ATOM 19947 O O . CYS A 1 46 ? -5.867 -2.172 3.024 1.00 0.00 46 CYS A O 15
ATOM 19954 N N . ALA A 1 47 ? -4.920 -2.386 0.987 1.00 0.00 47 ALA A N 15
ATOM 19955 C CA . ALA A 1 47 ? -3.739 -3.070 1.472 1.00 0.00 47 ALA A CA 15
ATOM 19956 C C . ALA A 1 47 ? -2.989 -2.165 2.434 1.00 0.00 47 ALA A C 15
ATOM 19957 O O . ALA A 1 47 ? -2.633 -2.546 3.550 1.00 0.00 47 ALA A O 15
ATOM 19964 N N . TYR A 1 48 ? -2.792 -0.934 1.996 1.00 0.00 48 TYR A N 15
ATOM 19965 C CA . TYR A 1 48 ? -2.118 0.057 2.807 1.00 0.00 48 TYR A CA 15
ATOM 19966 C C . TYR A 1 48 ? -2.978 0.444 4.000 1.00 0.00 48 TYR A C 15
ATOM 19967 O O . TYR A 1 48 ? -2.487 1.032 4.967 1.00 0.00 48 TYR A O 15
ATOM 19985 N N . ARG A 1 49 ? -4.262 0.091 3.946 1.00 0.00 49 ARG A N 15
ATOM 19986 C CA . ARG A 1 49 ? -5.112 0.244 5.103 1.00 0.00 49 ARG A CA 15
ATOM 19987 C C . ARG A 1 49 ? -4.601 -0.659 6.204 1.00 0.00 49 ARG A C 15
ATOM 19988 O O . ARG A 1 49 ? -4.363 -0.182 7.288 1.00 0.00 49 ARG A O 15
ATOM 20009 N N . LYS A 1 50 ? -4.405 -1.960 5.939 1.00 0.00 50 LYS A N 15
ATOM 20010 C CA . LYS A 1 50 ? -3.746 -2.816 6.934 1.00 0.00 50 LYS A CA 15
ATOM 20011 C C . LYS A 1 50 ? -2.365 -2.302 7.272 1.00 0.00 50 LYS A C 15
ATOM 20012 O O . LYS A 1 50 ? -1.969 -2.301 8.423 1.00 0.00 50 LYS A O 15
ATOM 20031 N N . MET A 1 51 ? -1.606 -1.934 6.271 1.00 0.00 51 MET A N 15
ATOM 20032 C CA . MET A 1 51 ? -0.269 -1.386 6.528 1.00 0.00 51 MET A CA 15
ATOM 20033 C C . MET A 1 51 ? -0.333 -0.296 7.617 1.00 0.00 51 MET A C 15
ATOM 20034 O O . MET A 1 51 ? 0.580 -0.158 8.427 1.00 0.00 51 MET A O 15
ATOM 20048 N N . CYS A 1 52 ? -1.444 0.437 7.653 1.00 0.00 52 CYS A N 15
ATOM 20049 C CA . CYS A 1 52 ? -1.668 1.479 8.656 1.00 0.00 52 CYS A CA 15
ATOM 20050 C C . CYS A 1 52 ? -2.487 0.967 9.868 1.00 0.00 52 CYS A C 15
ATOM 20051 O O . CYS A 1 52 ? -2.194 1.298 11.018 1.00 0.00 52 CYS A O 15
ATOM 20058 N N . ALA A 1 53 ? -3.495 0.147 9.588 1.00 0.00 53 ALA A N 15
ATOM 20059 C CA . ALA A 1 53 ? -4.479 -0.299 10.582 1.00 0.00 53 ALA A CA 15
ATOM 20060 C C . ALA A 1 53 ? -4.126 -1.659 11.172 1.00 0.00 53 ALA A C 15
ATOM 20061 O O . ALA A 1 53 ? -4.816 -2.173 12.050 1.00 0.00 53 ALA A O 15
ATOM 20068 N N . THR A 1 54 ? -3.052 -2.223 10.654 1.00 0.00 54 THR A N 15
ATOM 20069 C CA . THR A 1 54 ? -2.552 -3.545 11.016 1.00 0.00 54 THR A CA 15
ATOM 20070 C C . THR A 1 54 ? -3.613 -4.648 10.906 1.00 0.00 54 THR A C 15
ATOM 20071 O O . THR A 1 54 ? -3.630 -5.556 11.738 1.00 0.00 54 THR A O 15
ATOM 20082 N N . ASN A 1 55 ? -4.472 -4.616 9.865 1.00 0.00 55 ASN A N 15
ATOM 20083 C CA . ASN A 1 55 ? -5.486 -5.662 9.724 1.00 0.00 55 ASN A CA 15
ATOM 20084 C C . ASN A 1 55 ? -6.207 -5.651 8.379 1.00 0.00 55 ASN A C 15
ATOM 20085 O O . ASN A 1 55 ? -7.317 -5.133 8.256 1.00 0.00 55 ASN A O 15
ATOM 20096 N N . ASN A 1 56 ? -5.565 -6.259 7.392 1.00 0.00 56 ASN A N 15
ATOM 20097 C CA . ASN A 1 56 ? -6.179 -6.589 6.119 1.00 0.00 56 ASN A CA 15
ATOM 20098 C C . ASN A 1 56 ? -5.528 -7.881 5.623 1.00 0.00 56 ASN A C 15
ATOM 20099 O O . ASN A 1 56 ? -5.448 -8.856 6.372 1.00 0.00 56 ASN A O 15
ATOM 20110 N N . LEU A 1 57 ? -5.056 -7.902 4.395 1.00 0.00 57 LEU A N 15
ATOM 20111 C CA . LEU A 1 57 ? -4.533 -9.135 3.805 1.00 0.00 57 LEU A CA 15
ATOM 20112 C C . LEU A 1 57 ? -3.013 -9.161 3.700 1.00 0.00 57 LEU A C 15
ATOM 20113 O O . LEU A 1 57 ? -2.448 -10.156 3.275 1.00 0.00 57 LEU A O 15
ATOM 20129 N N . GLU A 1 58 ? -2.388 -8.064 4.106 1.00 0.00 58 GLU A N 15
ATOM 20130 C CA . GLU A 1 58 ? -0.982 -7.702 3.760 1.00 0.00 58 GLU A CA 15
ATOM 20131 C C . GLU A 1 58 ? 0.083 -8.778 3.971 1.00 0.00 58 GLU A C 15
ATOM 20132 O O . GLU A 1 58 ? 1.249 -8.545 3.671 1.00 0.00 58 GLU A O 15
ATOM 20144 N N . GLN A 1 59 ? -0.304 -9.918 4.490 1.00 0.00 59 GLN A N 15
ATOM 20145 C CA . GLN A 1 59 ? 0.574 -11.066 4.612 1.00 0.00 59 GLN A CA 15
ATOM 20146 C C . GLN A 1 59 ? 1.432 -11.258 3.360 1.00 0.00 59 GLN A C 15
ATOM 20147 O O . GLN A 1 59 ? 2.655 -11.235 3.442 1.00 0.00 59 GLN A O 15
ATOM 20161 N N . ALA A 1 60 ? 0.789 -11.413 2.207 1.00 0.00 60 ALA A N 15
ATOM 20162 C CA . ALA A 1 60 ? 1.499 -11.616 0.940 1.00 0.00 60 ALA A CA 15
ATOM 20163 C C . ALA A 1 60 ? 2.572 -10.557 0.684 1.00 0.00 60 ALA A C 15
ATOM 20164 O O . ALA A 1 60 ? 3.749 -10.893 0.547 1.00 0.00 60 ALA A O 15
ATOM 20171 N N . MET A 1 61 ? 2.169 -9.289 0.567 1.00 0.00 61 MET A N 15
ATOM 20172 C CA . MET A 1 61 ? 3.143 -8.201 0.425 1.00 0.00 61 MET A CA 15
ATOM 20173 C C . MET A 1 61 ? 4.216 -8.267 1.516 1.00 0.00 61 MET A C 15
ATOM 20174 O O . MET A 1 61 ? 5.401 -8.156 1.214 1.00 0.00 61 MET A O 15
ATOM 20188 N N . SER A 1 62 ? 3.810 -8.469 2.773 1.00 0.00 62 SER A N 15
ATOM 20189 C CA . SER A 1 62 ? 4.769 -8.504 3.886 1.00 0.00 62 SER A CA 15
ATOM 20190 C C . SER A 1 62 ? 5.688 -9.729 3.806 1.00 0.00 62 SER A C 15
ATOM 20191 O O . SER A 1 62 ? 6.679 -9.820 4.533 1.00 0.00 62 SER A O 15
ATOM 20199 N N . VAL A 1 63 ? 5.342 -10.677 2.946 1.00 0.00 63 VAL A N 15
ATOM 20200 C CA . VAL A 1 63 ? 6.232 -11.794 2.639 1.00 0.00 63 VAL A CA 15
ATOM 20201 C C . VAL A 1 63 ? 7.253 -11.378 1.579 1.00 0.00 63 VAL A C 15
ATOM 20202 O O . VAL A 1 63 ? 8.448 -11.661 1.699 1.00 0.00 63 VAL A O 15
ATOM 20215 N N . TYR A 1 64 ? 6.770 -10.696 0.544 1.00 0.00 64 TYR A N 15
ATOM 20216 C CA . TYR A 1 64 ? 7.620 -10.265 -0.562 1.00 0.00 64 TYR A CA 15
ATOM 20217 C C . TYR A 1 64 ? 8.617 -9.196 -0.128 1.00 0.00 64 TYR A C 15
ATOM 20218 O O . TYR A 1 64 ? 9.796 -9.264 -0.474 1.00 0.00 64 TYR A O 15
ATOM 20236 N N . PHE A 1 65 ? 8.153 -8.210 0.624 1.00 0.00 65 PHE A N 15
ATOM 20237 C CA . PHE A 1 65 ? 9.047 -7.188 1.145 1.00 0.00 65 PHE A CA 15
ATOM 20238 C C . PHE A 1 65 ? 9.345 -7.459 2.613 1.00 0.00 65 PHE A C 15
ATOM 20239 O O . PHE A 1 65 ? 8.704 -8.299 3.242 1.00 0.00 65 PHE A O 15
ATOM 20256 N N . THR A 1 66 ? 10.317 -6.755 3.150 1.00 0.00 66 THR A N 15
ATOM 20257 C CA . THR A 1 66 ? 10.649 -6.867 4.553 1.00 0.00 66 THR A CA 15
ATOM 20258 C C . THR A 1 66 ? 10.158 -5.645 5.332 1.00 0.00 66 THR A C 15
ATOM 20259 O O . THR A 1 66 ? 9.610 -4.710 4.740 1.00 0.00 66 THR A O 15
ATOM 20270 N N . ASN A 1 67 ? 10.355 -5.648 6.647 1.00 0.00 67 ASN A N 15
ATOM 20271 C CA . ASN A 1 67 ? 9.796 -4.612 7.519 1.00 0.00 67 ASN A CA 15
ATOM 20272 C C . ASN A 1 67 ? 10.333 -3.226 7.163 1.00 0.00 67 ASN A C 15
ATOM 20273 O O . ASN A 1 67 ? 9.562 -2.289 6.927 1.00 0.00 67 ASN A O 15
ATOM 20284 N N . GLU A 1 68 ? 11.651 -3.103 7.116 1.00 0.00 68 GLU A N 15
ATOM 20285 C CA . GLU A 1 68 ? 12.287 -1.842 6.752 1.00 0.00 68 GLU A CA 15
ATOM 20286 C C . GLU A 1 68 ? 11.905 -1.430 5.335 1.00 0.00 68 GLU A C 15
ATOM 20287 O O . GLU A 1 68 ? 11.715 -0.248 5.055 1.00 0.00 68 GLU A O 15
ATOM 20299 N N . GLN A 1 69 ? 11.751 -2.422 4.468 1.00 0.00 69 GLN A N 15
ATOM 20300 C CA . GLN A 1 69 ? 11.373 -2.194 3.080 1.00 0.00 69 GLN A CA 15
ATOM 20301 C C . GLN A 1 69 ? 10.033 -1.490 2.994 1.00 0.00 69 GLN A C 15
ATOM 20302 O O . GLN A 1 69 ? 9.862 -0.554 2.220 1.00 0.00 69 GLN A O 15
ATOM 20316 N N . ILE A 1 70 ? 9.072 -1.938 3.782 1.00 0.00 70 ILE A N 15
ATOM 20317 C CA . ILE A 1 70 ? 7.736 -1.385 3.683 1.00 0.00 70 ILE A CA 15
ATOM 20318 C C . ILE A 1 70 ? 7.608 -0.085 4.471 1.00 0.00 70 ILE A C 15
ATOM 20319 O O . ILE A 1 70 ? 6.691 0.695 4.242 1.00 0.00 70 ILE A O 15
ATOM 20335 N N . LYS A 1 71 ? 8.531 0.174 5.386 1.00 0.00 71 LYS A N 15
ATOM 20336 C CA . LYS A 1 71 ? 8.659 1.525 5.909 1.00 0.00 71 LYS A CA 15
ATOM 20337 C C . LYS A 1 71 ? 9.017 2.451 4.754 1.00 0.00 71 LYS A C 15
ATOM 20338 O O . LYS A 1 71 ? 8.415 3.521 4.570 1.00 0.00 71 LYS A O 15
ATOM 20357 N N . GLU A 1 72 ? 9.981 1.997 3.952 1.00 0.00 72 GLU A N 15
ATOM 20358 C CA . GLU A 1 72 ? 10.423 2.728 2.777 1.00 0.00 72 GLU A CA 15
ATOM 20359 C C . GLU A 1 72 ? 9.253 2.983 1.839 1.00 0.00 72 GLU A C 15
ATOM 20360 O O . GLU A 1 72 ? 9.004 4.124 1.453 1.00 0.00 72 GLU A O 15
ATOM 20372 N N . ILE A 1 73 ? 8.514 1.929 1.491 1.00 0.00 73 ILE A N 15
ATOM 20373 C CA . ILE A 1 73 ? 7.369 2.086 0.602 1.00 0.00 73 ILE A CA 15
ATOM 20374 C C . ILE A 1 73 ? 6.250 2.857 1.289 1.00 0.00 73 ILE A C 15
ATOM 20375 O O . ILE A 1 73 ? 5.412 3.435 0.621 1.00 0.00 73 ILE A O 15
ATOM 20391 N N . HIS A 1 74 ? 6.222 2.860 2.618 1.00 0.00 74 HIS A N 15
ATOM 20392 C CA . HIS A 1 74 ? 5.180 3.580 3.340 1.00 0.00 74 HIS A CA 15
ATOM 20393 C C . HIS A 1 74 ? 5.280 5.070 3.066 1.00 0.00 74 HIS A C 15
ATOM 20394 O O . HIS A 1 74 ? 4.315 5.687 2.630 1.00 0.00 74 HIS A O 15
ATOM 20409 N N . ASP A 1 75 ? 6.450 5.651 3.296 1.00 0.00 75 ASP A N 15
ATOM 20410 C CA . ASP A 1 75 ? 6.629 7.064 3.034 1.00 0.00 75 ASP A CA 15
ATOM 20411 C C . ASP A 1 75 ? 6.703 7.286 1.541 1.00 0.00 75 ASP A C 15
ATOM 20412 O O . ASP A 1 75 ? 6.371 8.351 1.033 1.00 0.00 75 ASP A O 15
ATOM 20421 N N . ALA A 1 76 ? 7.111 6.247 0.841 1.00 0.00 76 ALA A N 15
ATOM 20422 C CA . ALA A 1 76 ? 7.132 6.267 -0.600 1.00 0.00 76 ALA A CA 15
ATOM 20423 C C . ALA A 1 76 ? 5.719 6.296 -1.165 1.00 0.00 76 ALA A C 15
ATOM 20424 O O . ALA A 1 76 ? 5.477 6.884 -2.191 1.00 0.00 76 ALA A O 15
ATOM 20431 N N . ALA A 1 77 ? 4.784 5.662 -0.499 1.00 0.00 77 ALA A N 15
ATOM 20432 C CA . ALA A 1 77 ? 3.429 5.595 -1.014 1.00 0.00 77 ALA A CA 15
ATOM 20433 C C . ALA A 1 77 ? 2.534 6.669 -0.418 1.00 0.00 77 ALA A C 15
ATOM 20434 O O . ALA A 1 77 ? 1.663 7.202 -1.092 1.00 0.00 77 ALA A O 15
ATOM 20441 N N . THR A 1 78 ? 2.741 6.998 0.840 1.00 0.00 78 THR A N 15
ATOM 20442 C CA . THR A 1 78 ? 1.939 8.029 1.468 1.00 0.00 78 THR A CA 15
ATOM 20443 C C . THR A 1 78 ? 2.396 9.398 0.979 1.00 0.00 78 THR A C 15
ATOM 20444 O O . THR A 1 78 ? 1.581 10.266 0.664 1.00 0.00 78 THR A O 15
ATOM 20455 N N . ALA A 1 79 ? 3.706 9.578 0.897 1.00 0.00 79 ALA A N 15
ATOM 20456 C CA . ALA A 1 79 ? 4.264 10.820 0.402 1.00 0.00 79 ALA A CA 15
ATOM 20457 C C . ALA A 1 79 ? 4.644 10.726 -1.068 1.00 0.00 79 ALA A C 15
ATOM 20458 O O . ALA A 1 79 ? 5.074 11.715 -1.658 1.00 0.00 79 ALA A O 15
ATOM 20465 N N . CYS A 1 80 ? 4.507 9.521 -1.649 1.00 0.00 80 CYS A N 15
ATOM 20466 C CA . CYS A 1 80 ? 4.916 9.262 -3.021 1.00 0.00 80 CYS A CA 15
ATOM 20467 C C . CYS A 1 80 ? 6.382 9.646 -3.200 1.00 0.00 80 CYS A C 15
ATOM 20468 O O . CYS A 1 80 ? 6.781 10.296 -4.163 1.00 0.00 80 CYS A O 15
ATOM 20475 N N . ASP A 1 81 ? 7.173 9.168 -2.226 1.00 0.00 81 ASP A N 15
ATOM 20476 C CA . ASP A 1 81 ? 8.600 9.459 -2.111 1.00 0.00 81 ASP A CA 15
ATOM 20477 C C . ASP A 1 81 ? 9.420 8.202 -1.850 1.00 0.00 81 ASP A C 15
ATOM 20478 O O . ASP A 1 81 ? 9.769 7.928 -0.700 1.00 0.00 81 ASP A O 15
ATOM 20487 N N . PRO A 1 82 ? 9.764 7.410 -2.873 1.00 0.00 82 PRO A N 15
ATOM 20488 C CA . PRO A 1 82 ? 10.660 6.280 -2.710 1.00 0.00 82 PRO A CA 15
ATOM 20489 C C . PRO A 1 82 ? 12.119 6.723 -2.727 1.00 0.00 82 PRO A C 15
ATOM 20490 O O . PRO A 1 82 ? 13.033 5.915 -2.874 1.00 0.00 82 PRO A O 15
ATOM 20501 N N . GLU A 1 83 ? 12.317 8.035 -2.580 1.00 0.00 83 GLU A N 15
ATOM 20502 C CA . GLU A 1 83 ? 13.617 8.569 -2.185 1.00 0.00 83 GLU A CA 15
ATOM 20503 C C . GLU A 1 83 ? 13.745 8.336 -0.691 1.00 0.00 83 GLU A C 15
ATOM 20504 O O . GLU A 1 83 ? 14.774 8.599 -0.068 1.00 0.00 83 GLU A O 15
ATOM 20516 N N . ALA A 1 84 ? 12.626 7.849 -0.160 1.00 0.00 84 ALA A N 15
ATOM 20517 C CA . ALA A 1 84 ? 12.433 7.533 1.234 1.00 0.00 84 ALA A CA 15
ATOM 20518 C C . ALA A 1 84 ? 12.374 8.803 2.066 1.00 0.00 84 ALA A C 15
ATOM 20519 O O . ALA A 1 84 ? 13.392 9.293 2.550 1.00 0.00 84 ALA A O 15
ATOM 20526 N N . HIS A 1 85 ? 11.166 9.331 2.226 1.00 0.00 85 HIS A N 15
ATOM 20527 C CA . HIS A 1 85 ? 10.955 10.597 2.925 1.00 0.00 85 HIS A CA 15
ATOM 20528 C C . HIS A 1 85 ? 11.031 10.397 4.440 1.00 0.00 85 HIS A C 15
ATOM 20529 O O . HIS A 1 85 ? 10.084 10.706 5.165 1.00 0.00 85 HIS A O 15
ATOM 20544 N N . HIS A 1 86 ? 12.173 9.879 4.899 1.00 0.00 86 HIS A N 15
ATOM 20545 C CA . HIS A 1 86 ? 12.405 9.581 6.314 1.00 0.00 86 HIS A CA 15
ATOM 20546 C C . HIS A 1 86 ? 11.425 8.527 6.813 1.00 0.00 86 HIS A C 15
ATOM 20547 O O . HIS A 1 86 ? 10.465 8.834 7.522 1.00 0.00 86 HIS A O 15
ATOM 20562 N N . GLU A 1 87 ? 11.707 7.281 6.461 1.00 0.00 87 GLU A N 15
ATOM 20563 C CA . GLU A 1 87 ? 10.806 6.170 6.725 1.00 0.00 87 GLU A CA 15
ATOM 20564 C C . GLU A 1 87 ? 11.115 5.500 8.064 1.00 0.00 87 GLU A C 15
ATOM 20565 O O . GLU A 1 87 ? 10.230 4.927 8.702 1.00 0.00 87 GLU A O 15
ATOM 20577 N N . HIS A 1 88 ? 12.374 5.566 8.477 1.00 0.00 88 HIS A N 15
ATOM 20578 C CA . HIS A 1 88 ? 12.822 4.888 9.688 1.00 0.00 88 HIS A CA 15
ATOM 20579 C C . HIS A 1 88 ? 12.482 5.694 10.940 1.00 0.00 88 HIS A C 15
ATOM 20580 O O . HIS A 1 88 ? 13.356 6.242 11.612 1.00 0.00 88 HIS A O 15
ATOM 20595 N N . ASP A 1 89 ? 11.195 5.751 11.244 1.00 0.00 89 ASP A N 15
ATOM 20596 C CA . ASP A 1 89 ? 10.703 6.471 12.410 1.00 0.00 89 ASP A CA 15
ATOM 20597 C C . ASP A 1 89 ? 10.949 5.670 13.685 1.00 0.00 89 ASP A C 15
ATOM 20598 O O . ASP A 1 89 ? 11.264 4.478 13.633 1.00 0.00 89 ASP A O 15
ATOM 20607 N N . HIS A 1 90 ? 10.819 6.338 14.822 1.00 0.00 90 HIS A N 15
ATOM 20608 C CA . HIS A 1 90 ? 10.966 5.700 16.124 1.00 0.00 90 HIS A CA 15
ATOM 20609 C C . HIS A 1 90 ? 9.939 6.268 17.090 1.00 0.00 90 HIS A C 15
ATOM 20610 O O . HIS A 1 90 ? 8.926 5.590 17.348 1.00 0.00 90 HIS A O 15
#

Foldseek 3Di:
DVVPLPPPPVVLLVVLLVLLVVCQPFCSCVQLVVQCVVQVPVTSSQVVSCVRNVDGRSPRSCVSDPDLRVLLVNCCRSVVPNVRPPSPDD

Organism: Rhipicephalus microplus (NCBI:txid6941)

GO terms:
  GO:0005506 iron ion binding (F, IDA)
  GO:0005576 extracellular region (C, IDA)
  GO:0016531 copper chaperone activity (F, IDA)
  GO:0050830 defense response to Gram-positive bacterium (P, IDA)
  GO:0050832 defense response to fungus (P, IDA)
  GO:0046911 metal chelating activity (F, IDA)